Protein 7VW6 (pdb70)

Radius of gyration: 37.48 Å; Cα contacts (8 Å, |Δi|>4): 3258; chains: 2; bounding box: 114×68×92 Å

InterPro domains:
  IPR001041 2Fe-2S ferredoxin-type iron-sulfur binding domain [PS51085] (68-148)
  IPR001041 2Fe-2S ferredoxin-type iron-sulfur binding domain [cd00207] (69-127)
  IPR006478 Formate dehydrogenase, alpha subunit [TIGR01591] (294-978)
  IPR006655 Molybdopterin oxidoreductase, prokaryotic, conserved site [PS00490] (729-746)
  IPR006656 Molybdopterin oxidoreductase [PF00384] (344-783)
  IPR006657 Molybdopterin dinucleotide-binding domain [PF01568] (869-975)
  IPR006963 Molybdopterin oxidoreductase, 4Fe-4S domain [PF04879] (289-341)
  IPR006963 Molybdopterin oxidoreductase, 4Fe-4S domain [PS51669] (288-343)
  IPR006963 Molybdopterin oxidoreductase, 4Fe-4S domain [SM00926] (288-341)
  IPR009010 Aspartate decarboxylase-like domain superfamily [SSF50692] (835-980)
  IPR017896 4Fe-4S ferredoxin-type, iron-sulphur binding domain [PF12838] (213-270)
  IPR017896 4Fe-4S ferredoxin-type, iron-sulphur binding domain [PS51379] (204-234)
  IPR017896 4Fe-4S ferredoxin-type, iron-sulphur binding domain [PS51379] (243-276)
  IPR017900 4Fe-4S ferredoxin, iron-sulphur binding, conserved site [PS00198] (256-267)
  IPR036010 2Fe-2S ferredoxin-like superfamily [SSF54292] (70-192)
  IPR041924 Formate dehydrogenase H, N-terminal [cd02753] (292-858)
  IPR041925 Formate dehydrogenase H, molybdopterin-binding domain [cd02790] (865-979)

CATH classification: 1.10.10.1590 (+1 more: 3.40.30.10)

Secondary structure (DSSP, 8-state):
-EEEEESSSEEEE-TT--HHHHHHHTT-----SS---STT------S--SEEEETT-SS-EETTTPPP-TT-EEESSSHHHHHHHHHHHHHHHHHSPPGGGSS-TT-HHHHHHHHTT----SSPP---PPPB--SSSEEE-GGG-----HHHHIIIIIS----EEE-S-GGG--EEETTT--GGGSS-----HHHHH-SSSSEEEGGG--TTS------SEEEEEE-SSBTT--EEEEEESSSSEEEEEE---TTTTT---HHHHH-GGGGG-TT---S-EEE-TT----TT---BTTBGGGTEEE--HHHHHHHHHHHHHHHHHHH-GGGEEEE--SSS-HHHHHHHHHHIIIII-S--EE-THHHHSHHHHHHHHHHHS--S-SS-GGGGGG-SEEEEES--HHHHSHHHHHHHHHHHHHH-PEEEEE-SS--GGGGG-SEEE-PPTT-HHHHHHHHHHHHHHTT-S-HHHHHHHEE-HHHHHHHGGG--HHHHHHHHSS-HHHHHHHHHHHHHSS-EEEEE-HHHHSSTTHHHHHHHHHHHHHHHT-SSSTT-EEEEPP-BTTHHHHHHTT-STTEETTTEETTSHHHHHHHHHHHTS----S----HHHHHHHHHHTS--EEEEES--HHHHSSSHHHHHHHHHT-SEEEEEESS--TGGGG-SEEEE---GGG--EEEE-TTSEEEEE---SPPSTT---HHHHHHHHHHHTT------SHHHHHHHHHTT-GGGTT--HHHHHHHSEEESS-SSSSS---SS--SS--SSSSSSEEP--------SS---SSS-EEEEEE--TT--TTSTTGGGSHHHHHHS-S-EEEE-HHHHHHHT--TT-EEEEE-SS-EEEEEEEE-TTSPTTEEEEES--STT-GGGS-EEEE-TTT--EETT-EEEEEEE-/-------SGGGGGTT--SS-SS----HHHHHHHHHHHTT----GGGHHHHHHHHHHHHSSEEHHHHHHHHHHHT--HHHHHHHHTTSTT--EE-TTPPPPPSEEEEEE-SHHHHHTTHHHHHHHHHHHT-SSSEEEEEE---S-GGG-S-EEETTEEETT--HHHHHHHHHTT--S--------HHHHHHTTTTHHHHHHHHTSS-HHHHHHHHHHHT-B-TTTT--BHHHHHHHHHHS-S-EEEEEEE---STT--HHHHHHTT-HHHHHHHHHHHHHHTTEEEEEEEE-TT-HHHHHHHHHHHTTS---SSEEEEEE--S-GGGGSHHHHHHHHTTS--PPPPSSSPTTTS-GGGS-EEEEEHHHHHTHHHHHHH-HHHHHT--STT--SEEEEEEEESBSS-EEEEEETT--HHHHHHHHS-SBPTT--EEEEETTGGGS--EETT------STTTSGGGT---TTTEEEEEETTS-HHHHHHHHHHHHHHH--S-SHHHHTHHHHHHHHHTTSS--HHHHHHHHHHHHHH-SSHHHHHTTHHHHHHHHH-GGG---

Sequence (1473 aa):
TIAFEFDGQQVEAQPGETIWAVAKRLGTHIPHLCHKPDPGYRPDGNCRACMVEIEGERVLAASCKRTPAIGMKVKSATERATKARAMVLELLVADQPERATSHDPSSHFWVQADVLDVTESRFPAAERWTSDVSHPAMSVNLDACIQCNLCVRACREVQVNDVIGMAYRAAGSKVVFDFDDPMGGSTCVACGECVQACPTGALMPAAYLDANQTRTVYPDREVKSLCPYCGVGCQVSYKVKDERIVYAEGVNGPANQNRLCVKGRFGFDYVHHPHRLTVPLIRLENVPKDANDQVDPANPWTHFREATWEEALDRAAGGLKAIRDTNGRKALAGFGSAKGSNEEAYLFQKLVRLGFGTNNVDHCTRLCHASSVAALMEGLNSGAVTAPFSAALDAEVIVVIGANPTVNHPVAATFLKNAVKQRGAKLIIMDPRRQTLSRHAYRHLAFRPGSDVAMLNAMLNVIVTEGLYDEQYIAGYTENFEALREKIVDFTPEKMASVCGIDAETLREVARLYARAKSSLIFWGMGVSQHVHGTDNSRCLIALALITGQIGRPGTGLHPLRGQNNVQGASDAGLIPMVYPDYQSVEKDAVRELFEEFWGQSLDPQKGLTVVEIMRAIHAGEIRGMFVEGENPAMSDPDLNHARHALAMLDHLVVQDLFLTETAFHADVVLPASAFAEKAGTFTNTDRRVQIAQPVVAPPGDARQDWWIIQELARRLDLDWNYGGPADIFAEMAQVMPSLNNITWERLEREGAVTYPVDAPDQPGNEIIFYAGFPTESGRAKIVPAAIVPPDEVPDDEFPMVLSTGRVLEHWHTGSMTRRAGVLDALEPEAVAFMAPKELYRLGLRPGGSMRLETRRGAVVLKVRSDRDVPIGMIFMPFCYAEAAANLLTNPALDPLGKIPEFKFCAARVVPAGTVRSFAHPGRGRNVARAVPKGRQVDPHAKVEIEELLGTRPRQRDLLIEHLHLIQDTYGQISADHLAALADEMSLAFAEVFETATFYAHFDVVKEGEADIPRLTIRVCDSITCAMFGADELLETLQRELASDAVRVVRAPCVGLCDHAPAVEVGHNFLHRADLASVRAAVEAEDTHAHIPTYVDYDAYRAGGGYATLERLRSGELPVDDVLKVLDDGGLRGLGGAGFPTGRKWRSVRGEPGPRLMAVNGDEGEPGTFKDQLYLNTDPHRFLEGMLIGAHVVEAADVYIYLRDEYPISREILAREIAKLPEGGTRIHLRRGAGAYICGEESSLIESLEGKRGLPRHKPPFPFQVGLFNRPTLINNIETLFWVRDLIERGAEWWKSHGRNGRVGLRSYSVSGRVKEPGVKLAPAGLTIQELIDEYCGGISDGHSFAAYLPGGASGGILPASMNDIPLDFGTLEKYGCFIGSAAVVILSDQDDVRGAALNLMKFFEDESCGQCTPCRSGTQKARMLMENGVWDTDLLGELAQCMRDASICGLGQAASNPVSTVIKYFPDLFPE

Structure (mmCIF, N/CA/C/O backbone):
data_7VW6
#
_entry.id   7VW6
#
_cell.length_a   1.00
_cell.length_b   1.00
_cell.length_c   1.00
_cell.angle_alpha   90.00
_cell.angle_beta   90.00
_cell.angle_gamma   90.00
#
_symmetry.space_group_name_H-M   'P 1'
#
loop_
_entity.id
_entity.type
_entity.pdbx_description
1 polymer 'Formate dehydrogenase'
2 polymer 'Tungsten-containing formate dehydrogenase beta subunit'
3 non-polymer 'IRON/SULFUR CLUSTER'
4 non-polymer 'FE2/S2 (INORGANIC) CLUSTER'
5 non-polymer '2-AMINO-5,6-DIMERCAPTO-7-METHYL-3,7,8A,9-TETRAHYDRO-8-OXA-1,3,9,10-TETRAAZA-ANTHRACEN-4-ONE GUANOSINE DINUCLEOTIDE'
6 non-polymer 'TUNGSTEN ION'
7 non-polymer 'UNKNOWN ATOM OR ION'
8 non-polymer 'FLAVIN MONONUCLEOTIDE'
#
loop_
_atom_site.group_PDB
_atom_site.id
_atom_site.type_symbol
_atom_site.label_atom_id
_atom_site.label_alt_id
_atom_site.label_comp_id
_atom_site.label_asym_id
_atom_site.label_entity_id
_atom_site.label_seq_id
_atom_site.pdbx_PDB_ins_code
_atom_site.Cartn_x
_atom_site.Cartn_y
_atom_site.Cartn_z
_atom_site.occupancy
_atom_site.B_iso_or_equiv
_atom_site.auth_seq_id
_atom_site.auth_comp_id
_atom_site.auth_asym_id
_atom_site.auth_atom_id
_atom_site.pdbx_PDB_model_num
ATOM 1 N N . THR A 1 69 ? 107.354 78.664 102.298 1.00 41.74 69 THR A N 1
ATOM 2 C CA . THR A 1 69 ? 107.313 79.357 101.014 1.00 41.74 69 THR A CA 1
ATOM 3 C C . THR A 1 69 ? 105.942 79.212 100.353 1.00 41.74 69 THR A C 1
ATOM 4 O O . THR A 1 69 ? 105.270 78.196 100.514 1.00 41.74 69 THR A O 1
ATOM 8 N N . ILE A 1 70 ? 105.536 80.231 99.600 1.00 41.01 70 ILE A N 1
ATOM 9 C CA . ILE A 1 70 ? 104.223 80.273 98.967 1.00 41.01 70 ILE A CA 1
ATOM 10 C C . ILE A 1 70 ? 104.435 80.045 97.475 1.00 41.01 70 ILE A C 1
ATOM 11 O O . ILE A 1 70 ? 104.759 80.975 96.733 1.00 41.01 70 ILE A O 1
ATOM 16 N N . ALA A 1 71 ? 104.244 78.807 97.027 1.00 40.13 71 ALA A N 1
ATOM 17 C CA . ALA A 1 71 ? 104.457 78.463 95.628 1.00 40.13 71 ALA A CA 1
ATOM 18 C C . ALA A 1 71 ? 103.235 78.809 94.785 1.00 40.13 71 ALA A C 1
ATOM 19 O O . ALA A 1 71 ? 102.097 78.537 95.175 1.00 40.13 71 ALA A O 1
ATOM 21 N N . PHE A 1 72 ? 103.480 79.411 93.624 1.00 37.75 72 PHE A N 1
ATOM 22 C CA . PHE A 1 72 ? 102.417 79.825 92.713 1.00 37.75 72 PHE A CA 1
ATOM 23 C C . PHE A 1 72 ? 102.983 79.851 91.296 1.00 37.75 72 PHE A C 1
ATOM 24 O O . PHE A 1 72 ? 104.101 79.395 91.048 1.00 37.75 72 PHE A O 1
ATOM 32 N N . GLU A 1 73 ? 102.205 80.386 90.359 1.00 37.99 73 GLU A N 1
ATOM 33 C CA . GLU A 1 73 ? 102.578 80.421 88.951 1.00 37.99 73 GLU A CA 1
ATOM 34 C C . GLU A 1 73 ? 102.685 81.864 88.479 1.00 37.99 73 GLU A C 1
ATOM 35 O O . GLU A 1 73 ? 101.790 82.673 88.740 1.00 37.99 73 GLU A O 1
ATOM 41 N N . PHE A 1 74 ? 103.773 82.181 87.777 1.00 35.96 74 PHE A N 1
ATOM 42 C CA . PHE A 1 74 ? 104.030 83.534 87.289 1.00 35.96 74 PHE A CA 1
ATOM 43 C C . PHE A 1 74 ? 104.353 83.479 85.802 1.00 35.96 74 PHE A C 1
ATOM 44 O O . PHE A 1 74 ? 105.373 82.908 85.406 1.00 35.96 74 PHE A O 1
ATOM 52 N N . ASP A 1 75 ? 103.484 84.080 84.986 1.00 36.82 75 ASP A N 1
ATOM 53 C CA . ASP A 1 75 ? 103.683 84.190 83.539 1.00 36.82 75 ASP A CA 1
ATOM 54 C C . ASP A 1 75 ? 103.831 82.818 82.884 1.00 36.82 75 ASP A C 1
ATOM 55 O O . ASP A 1 75 ? 104.580 82.647 81.921 1.00 36.82 75 ASP A O 1
ATOM 60 N N . GLY A 1 76 ? 103.097 81.835 83.400 1.00 39.53 76 GLY A N 1
ATOM 61 C CA . GLY A 1 76 ? 103.150 80.494 82.854 1.00 39.53 76 GLY A CA 1
ATOM 62 C C . GLY A 1 76 ? 104.340 79.673 83.288 1.00 39.53 76 GLY A C 1
ATOM 63 O O . GLY A 1 76 ? 104.783 78.795 82.540 1.00 39.53 76 GLY A O 1
ATOM 64 N N . GLN A 1 77 ? 104.881 79.936 84.475 1.00 40.47 77 GLN A N 1
ATOM 65 C CA . GLN A 1 77 ? 105.996 79.170 85.010 1.00 40.47 77 GLN A CA 1
ATOM 66 C C . GLN A 1 77 ? 105.741 78.873 86.479 1.00 40.47 77 GLN A C 1
ATOM 67 O O . GLN A 1 77 ? 105.060 79.628 87.175 1.00 40.47 77 GLN A O 1
ATOM 73 N N . GLN A 1 78 ? 106.313 77.770 86.948 1.00 41.59 78 GLN A N 1
ATOM 74 C CA . GLN A 1 78 ? 106.153 77.340 88.330 1.00 41.59 78 GLN A CA 1
ATOM 75 C C . GLN A 1 78 ? 107.270 77.940 89.176 1.00 41.59 78 GLN A C 1
ATOM 76 O O . GLN A 1 78 ? 108.451 77.668 88.938 1.00 41.59 78 GLN A O 1
ATOM 82 N N . VAL A 1 79 ? 106.896 78.760 90.161 1.00 40.05 79 VAL A N 1
ATOM 83 C CA . VAL A 1 79 ? 107.854 79.475 90.994 1.00 40.05 79 VAL A CA 1
ATOM 84 C C . VAL A 1 79 ? 107.444 79.346 92.455 1.00 40.05 79 VAL A C 1
ATOM 85 O O . VAL A 1 79 ? 106.311 78.988 92.780 1.00 40.05 79 VAL A O 1
ATOM 89 N N . GLU A 1 80 ? 108.391 79.648 93.340 1.00 41.29 80 GLU A N 1
ATOM 90 C CA . GLU A 1 80 ? 108.174 79.612 94.779 1.00 41.29 80 GLU A CA 1
ATOM 91 C C . GLU A 1 80 ? 108.578 80.949 95.383 1.00 41.29 80 GLU A C 1
ATOM 92 O O . GLU A 1 80 ? 109.612 81.515 95.019 1.00 41.29 80 GLU A O 1
ATOM 98 N N . ALA A 1 81 ? 107.763 81.447 96.311 1.00 39.93 81 ALA A N 1
ATOM 99 C CA . ALA A 1 81 ? 107.951 82.764 96.903 1.00 39.93 81 ALA A CA 1
ATOM 100 C C . ALA A 1 81 ? 108.208 82.649 98.398 1.00 39.93 81 ALA A C 1
ATOM 101 O O . ALA A 1 81 ? 107.509 81.914 99.101 1.00 39.93 81 ALA A O 1
ATOM 103 N N . GLN A 1 82 ? 109.206 83.386 98.880 1.00 39.16 82 GLN A N 1
ATOM 104 C CA . GLN A 1 82 ? 109.458 83.453 100.309 1.00 39.16 82 GLN A CA 1
ATOM 105 C C . GLN A 1 82 ? 108.306 84.173 101.009 1.00 39.16 82 GLN A C 1
ATOM 106 O O . GLN A 1 82 ? 107.596 84.969 100.390 1.00 39.16 82 GLN A O 1
ATOM 112 N N . PRO A 1 83 ? 108.081 83.890 102.291 1.00 39.10 83 PRO A N 1
ATOM 113 C CA . PRO A 1 83 ? 107.020 84.596 103.018 1.00 39.10 83 PRO A CA 1
ATOM 114 C C . PRO A 1 83 ? 107.329 86.080 103.136 1.00 39.10 83 PRO A C 1
ATOM 115 O O . PRO A 1 83 ? 108.489 86.494 103.198 1.00 39.10 83 PRO A O 1
ATOM 119 N N . GLY A 1 84 ? 106.271 86.884 103.167 1.00 36.19 84 GLY A N 1
ATOM 120 C CA . GLY A 1 84 ? 106.437 88.329 103.218 1.00 36.19 84 GLY A CA 1
ATOM 121 C C . GLY A 1 84 ? 107.122 88.906 101.998 1.00 36.19 84 GLY A C 1
ATOM 122 O O . GLY A 1 84 ? 107.960 89.806 102.124 1.00 36.19 84 GLY A O 1
ATOM 123 N N . GLU A 1 85 ? 106.781 88.407 100.814 1.00 31.49 85 GLU A N 1
ATOM 124 C CA . GLU A 1 85 ? 107.394 88.837 99.566 1.00 31.49 85 GLU A CA 1
ATOM 125 C C . GLU A 1 85 ? 106.291 89.153 98.571 1.00 31.49 85 GLU A C 1
ATOM 126 O O . GLU A 1 85 ? 105.365 88.357 98.401 1.00 31.49 85 GLU A O 1
ATOM 132 N N . THR A 1 86 ? 106.385 90.310 97.925 1.00 24.14 86 THR A N 1
ATOM 133 C CA . THR A 1 86 ? 105.362 90.739 96.986 1.00 24.14 86 THR A CA 1
ATOM 134 C C . THR A 1 86 ? 105.623 90.151 95.601 1.00 24.14 86 THR A C 1
ATOM 135 O O . THR A 1 86 ? 106.692 89.610 95.317 1.00 24.14 86 THR A O 1
ATOM 139 N N . ILE A 1 87 ? 104.618 90.262 94.732 1.00 22.78 87 ILE A N 1
ATOM 140 C CA . ILE A 1 87 ? 104.750 89.761 93.366 1.00 22.78 87 ILE A CA 1
ATOM 141 C C . ILE A 1 87 ? 105.856 90.509 92.629 1.00 22.78 87 ILE A C 1
ATOM 142 O O . ILE A 1 87 ? 106.632 89.913 91.869 1.00 22.78 87 ILE A O 1
ATOM 147 N N . TRP A 1 88 ? 105.950 91.824 92.849 1.00 19.19 88 TRP A N 1
ATOM 148 C CA . TRP A 1 88 ? 107.003 92.618 92.221 1.00 19.19 88 TRP A CA 1
ATOM 149 C C . TRP A 1 88 ? 108.385 92.142 92.653 1.00 19.19 88 TRP A C 1
ATOM 150 O O . TRP A 1 88 ? 109.299 92.038 91.828 1.00 19.19 88 TRP A O 1
ATOM 161 N N . ALA A 1 89 ? 108.554 91.848 93.944 1.00 23.43 89 ALA A N 1
ATOM 162 C CA . ALA A 1 89 ? 109.838 91.360 94.440 1.00 23.43 89 ALA A CA 1
ATOM 163 C C . ALA A 1 89 ? 110.188 89.999 93.846 1.00 23.43 89 ALA A C 1
ATOM 164 O O . ALA A 1 89 ? 111.344 89.752 93.484 1.00 23.43 89 ALA A O 1
ATOM 166 N N . VAL A 1 90 ? 109.201 89.106 93.735 1.00 26.10 90 VAL A N 1
ATOM 167 C CA . VAL A 1 90 ? 109.440 87.796 93.129 1.00 26.10 90 VAL A CA 1
ATOM 168 C C . VAL A 1 90 ? 109.890 87.956 91.682 1.00 26.10 90 VAL A C 1
ATOM 169 O O . VAL A 1 90 ? 110.887 87.362 91.250 1.00 26.10 90 VAL A O 1
ATOM 173 N N . ALA A 1 91 ? 109.169 88.780 90.916 1.00 26.20 91 ALA A N 1
ATOM 174 C CA . ALA A 1 91 ? 109.510 88.970 89.511 1.00 26.20 91 ALA A CA 1
ATOM 175 C C . ALA A 1 91 ? 110.892 89.589 89.354 1.00 26.20 91 ALA A C 1
ATOM 176 O O . ALA A 1 91 ? 111.660 89.189 88.472 1.00 26.20 91 ALA A O 1
ATOM 178 N N . LYS A 1 92 ? 111.229 90.566 90.200 1.00 26.36 92 LYS A N 1
ATOM 179 C CA . LYS A 1 92 ? 112.555 91.171 90.137 1.00 26.36 92 LYS A CA 1
ATOM 180 C C . LYS A 1 92 ? 113.643 90.156 90.465 1.00 26.36 92 LYS A C 1
ATOM 181 O O . LYS A 1 92 ? 114.688 90.119 89.803 1.00 26.36 92 LYS A O 1
ATOM 187 N N . ARG A 1 93 ? 113.422 89.327 91.489 1.00 28.78 93 ARG A N 1
ATOM 188 C CA . ARG A 1 93 ? 114.403 88.305 91.838 1.00 28.78 93 ARG A CA 1
ATOM 189 C C . ARG A 1 93 ? 114.579 87.294 90.713 1.00 28.78 93 ARG A C 1
ATOM 190 O O . ARG A 1 93 ? 115.687 86.790 90.498 1.00 28.78 93 ARG A O 1
ATOM 198 N N . LEU A 1 94 ? 113.511 87.001 89.977 1.00 28.86 94 LEU A N 1
ATOM 199 C CA . LEU A 1 94 ? 113.569 86.067 88.861 1.00 28.86 94 LEU A CA 1
ATOM 200 C C . LEU A 1 94 ? 113.934 86.729 87.537 1.00 28.86 94 LEU A C 1
ATOM 201 O O . LEU A 1 94 ? 113.970 86.044 86.511 1.00 28.86 94 LEU A O 1
ATOM 206 N N . GLY A 1 95 ? 114.198 88.035 87.528 1.00 28.68 95 GLY A N 1
ATOM 207 C CA . GLY A 1 95 ? 114.688 88.725 86.356 1.00 28.68 95 GLY A CA 1
ATOM 208 C C . GLY A 1 95 ? 113.659 89.548 85.605 1.00 28.68 95 GLY A C 1
ATOM 209 O O . GLY A 1 95 ? 114.047 90.400 84.797 1.00 28.68 95 GLY A O 1
ATOM 210 N N . THR A 1 96 ? 112.366 89.331 85.847 1.00 27.43 96 THR A N 1
ATOM 211 C CA . THR A 1 96 ? 111.322 90.056 85.127 1.00 27.43 96 THR A CA 1
ATOM 212 C C . THR A 1 96 ? 111.073 91.393 85.817 1.00 27.43 96 THR A C 1
ATOM 213 O O . THR A 1 96 ? 110.490 91.438 86.904 1.00 27.43 96 THR A O 1
ATOM 217 N N . HIS A 1 97 ? 111.510 92.483 85.191 1.00 23.91 97 HIS A N 1
ATOM 218 C CA . HIS A 1 97 ? 111.343 93.815 85.759 1.00 23.91 97 HIS A CA 1
ATOM 219 C C . HIS A 1 97 ? 109.985 94.387 85.373 1.00 23.91 97 HIS A C 1
ATOM 220 O O . HIS A 1 97 ? 109.620 94.402 84.195 1.00 23.91 97 HIS A O 1
ATOM 227 N N . ILE A 1 98 ? 109.247 94.856 86.372 1.00 20.07 98 ILE A N 1
ATOM 228 C CA . ILE A 1 98 ? 107.959 95.510 86.163 1.00 20.07 98 ILE A CA 1
ATOM 229 C C . ILE A 1 98 ? 108.124 96.985 86.509 1.00 20.07 98 ILE A C 1
ATOM 230 O O . ILE A 1 98 ? 108.757 97.312 87.523 1.00 20.07 98 ILE A O 1
ATOM 235 N N . PRO A 1 99 ? 107.600 97.903 85.697 1.00 17.42 99 PRO A N 1
ATOM 236 C CA . PRO A 1 99 ? 107.764 99.331 85.992 1.00 17.42 99 PRO A CA 1
ATOM 237 C C . PRO A 1 99 ? 107.174 99.704 87.342 1.00 17.42 99 PRO A C 1
ATOM 238 O O . PRO A 1 99 ? 106.210 99.102 87.814 1.00 17.42 99 PRO A O 1
ATOM 242 N N . HIS A 1 100 ? 107.786 100.699 87.976 1.00 15.02 100 HIS A N 1
ATOM 243 C CA . HIS A 1 100 ? 107.344 101.151 89.286 1.00 15.02 100 HIS A CA 1
ATOM 244 C C . HIS A 1 100 ? 107.758 102.602 89.473 1.00 15.02 100 HIS A C 1
ATOM 245 O O . HIS A 1 100 ? 108.840 103.003 89.041 1.00 15.02 100 HIS A O 1
ATOM 252 N N . LEU A 1 101 ? 106.873 103.390 90.077 1.00 12.85 101 LEU A N 1
ATOM 253 C CA . LEU A 1 101 ? 107.170 104.771 90.432 1.00 12.85 101 LEU A CA 1
ATOM 254 C C . LEU A 1 101 ? 107.049 105.032 91.923 1.00 12.85 101 LEU A C 1
ATOM 255 O O . LEU A 1 101 ? 107.989 105.549 92.534 1.00 12.85 101 LEU A O 1
ATOM 260 N N . CYS A 1 102 ? 105.920 104.679 92.533 1.00 11.69 102 CYS A N 1
ATOM 261 C CA . CYS A 1 102 ? 105.701 104.991 93.937 1.00 11.69 102 CYS A CA 1
ATOM 262 C C . CYS A 1 102 ? 106.341 103.981 94.881 1.00 11.69 102 CYS A C 1
ATOM 263 O O . CYS A 1 102 ? 106.392 104.237 96.086 1.00 11.69 102 CYS A O 1
ATOM 266 N N . HIS A 1 103 ? 106.840 102.860 94.368 1.00 13.76 103 HIS A N 1
ATOM 267 C CA . HIS A 1 103 ? 107.497 101.843 95.177 1.00 13.76 103 HIS A CA 1
ATOM 268 C C . HIS A 1 103 ? 109.005 102.056 95.146 1.00 13.76 103 HIS A C 1
ATOM 269 O O . HIS A 1 103 ? 109.598 102.192 94.072 1.00 13.76 103 HIS A O 1
ATOM 276 N N . LYS A 1 104 ? 109.615 102.092 96.322 1.00 14.26 104 LYS A N 1
ATOM 277 C CA . LYS A 1 104 ? 111.061 102.250 96.459 1.00 14.26 104 LYS A CA 1
ATOM 278 C C . LYS A 1 104 ? 111.620 101.048 97.204 1.00 14.26 104 LYS A C 1
ATOM 279 O O . LYS A 1 104 ? 111.382 100.913 98.419 1.00 14.26 104 LYS A O 1
ATOM 285 N N . PRO A 1 105 ? 112.349 100.146 96.540 1.00 15.83 105 PRO A N 1
ATOM 286 C CA . PRO A 1 105 ? 112.838 98.923 97.211 1.00 15.83 105 PRO A CA 1
ATOM 287 C C . PRO A 1 105 ? 114.086 99.180 98.048 1.00 15.83 105 PRO A C 1
ATOM 288 O O . PRO A 1 105 ? 115.209 98.803 97.709 1.00 15.83 105 PRO A O 1
ATOM 292 N N . ASP A 1 106 ? 113.895 99.855 99.171 1.00 16.08 106 ASP A N 1
ATOM 293 C CA . ASP A 1 106 ? 114.960 100.182 100.103 1.00 16.08 106 ASP A CA 1
ATOM 294 C C . ASP A 1 106 ? 114.404 100.072 101.514 1.00 16.08 106 ASP A C 1
ATOM 295 O O . ASP A 1 106 ? 113.191 100.187 101.716 1.00 16.08 106 ASP A O 1
ATOM 300 N N . PRO A 1 107 ? 115.262 99.830 102.509 1.00 14.98 107 PRO A N 1
ATOM 301 C CA . PRO A 1 107 ? 114.758 99.612 103.872 1.00 14.98 107 PRO A CA 1
ATOM 302 C C . PRO A 1 107 ? 114.010 100.827 104.400 1.00 14.98 107 PRO A C 1
ATOM 303 O O . PRO A 1 107 ? 114.420 101.970 104.196 1.00 14.98 107 PRO A O 1
ATOM 307 N N . GLY A 1 108 ? 112.902 100.566 105.091 1.00 13.11 108 GLY A N 1
ATOM 308 C CA . GLY A 1 108 ? 112.120 101.609 105.714 1.00 13.11 108 GLY A CA 1
ATOM 309 C C . GLY A 1 108 ? 110.957 102.135 104.899 1.00 13.11 108 GLY A C 1
ATOM 310 O O . GLY A 1 108 ? 110.065 102.772 105.471 1.00 13.11 108 GLY A O 1
ATOM 311 N N . TYR A 1 109 ? 110.920 101.885 103.594 1.00 12.13 109 TYR A N 1
ATOM 312 C CA . TYR A 1 109 ? 109.886 102.444 102.722 1.00 12.13 109 TYR A CA 1
ATOM 313 C C . TYR A 1 109 ? 108.806 101.390 102.500 1.00 12.13 109 TYR A C 1
ATOM 314 O O . TYR A 1 109 ? 108.988 100.453 101.722 1.00 12.13 109 TYR A O 1
ATOM 323 N N . ARG A 1 110 ? 107.683 101.545 103.185 1.00 12.23 110 ARG A N 1
ATOM 324 C CA . ARG A 1 110 ? 106.574 100.622 102.996 1.00 12.23 110 ARG A CA 1
ATOM 325 C C . ARG A 1 110 ? 105.891 100.906 101.663 1.00 12.23 110 ARG A C 1
ATOM 326 O O . ARG A 1 110 ? 105.653 102.071 101.331 1.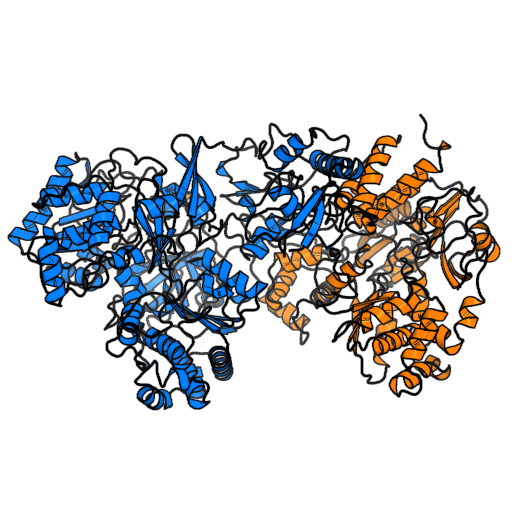00 12.23 110 ARG A O 1
ATOM 334 N N . PRO A 1 111 ? 105.598 99.885 100.861 1.00 12.47 111 PRO A N 1
ATOM 335 C CA . PRO A 1 111 ? 104.857 100.121 99.617 1.00 12.47 111 PRO A CA 1
ATOM 336 C C . PRO A 1 111 ? 103.478 100.703 99.891 1.00 12.47 111 PRO A C 1
ATOM 337 O O . PRO A 1 111 ? 102.767 100.267 100.798 1.00 12.47 111 PRO A O 1
ATOM 341 N N . ASP A 1 112 ? 103.101 101.690 99.083 1.00 12.27 112 ASP A N 1
ATOM 342 C CA . ASP A 1 112 ? 101.794 102.326 99.174 1.00 12.27 112 ASP A CA 1
ATOM 343 C C . ASP A 1 112 ? 100.838 101.912 98.066 1.00 12.27 112 ASP A C 1
ATOM 344 O O . ASP A 1 112 ? 99.635 101.823 98.310 1.00 12.27 112 ASP A O 1
ATOM 349 N N . GLY A 1 113 ? 101.342 101.650 96.865 1.00 11.55 113 GLY A N 1
ATOM 350 C CA . GLY A 1 113 ? 100.514 101.193 95.762 1.00 11.55 113 GLY A CA 1
ATOM 351 C C . GLY A 1 113 ? 99.538 102.208 95.208 1.00 11.55 113 GLY A C 1
ATOM 352 O O . GLY A 1 113 ? 98.401 101.850 94.883 1.00 11.55 113 GLY A O 1
ATOM 353 N N . ASN A 1 114 ? 99.959 103.465 95.065 1.00 10.44 114 ASN A N 1
ATOM 354 C CA . ASN A 1 114 ? 99.056 104.513 94.608 1.00 10.44 114 ASN A CA 1
ATOM 355 C C . ASN A 1 114 ? 99.270 104.933 93.159 1.00 10.44 114 ASN A C 1
ATOM 356 O O . ASN A 1 114 ? 98.310 105.355 92.509 1.00 10.44 114 ASN A O 1
ATOM 361 N N . CYS A 1 115 ? 100.487 104.821 92.620 1.00 10.90 115 CYS A N 1
ATOM 362 C CA . CYS A 1 115 ? 100.727 105.348 91.278 1.00 10.90 115 CYS A CA 1
ATOM 363 C C . CYS A 1 115 ? 100.122 104.459 90.193 1.00 10.90 115 CYS A C 1
ATOM 364 O O . CYS A 1 115 ? 99.813 104.952 89.105 1.00 10.90 115 CYS A O 1
ATOM 367 N N . ARG A 1 116 ? 99.958 103.163 90.467 1.00 12.06 116 ARG A N 1
ATOM 368 C CA . ARG A 1 116 ? 99.311 102.190 89.583 1.00 12.06 116 ARG A CA 1
ATOM 369 C C . ARG A 1 116 ? 100.129 101.870 88.335 1.00 12.06 116 ARG A C 1
ATOM 370 O O . ARG A 1 116 ? 99.564 101.477 87.312 1.00 12.06 116 ARG A O 1
ATOM 378 N N . ALA A 1 117 ? 101.451 102.021 88.384 1.00 14.02 117 ALA A N 1
ATOM 379 C CA . ALA A 1 117 ? 102.298 101.746 87.230 1.00 14.02 117 ALA A CA 1
ATOM 380 C C . ALA A 1 117 ? 102.785 100.305 87.161 1.00 14.02 117 ALA A C 1
ATOM 381 O O . ALA A 1 117 ? 103.388 99.925 86.154 1.00 14.02 117 ALA A O 1
ATOM 383 N N . CYS A 1 118 ? 102.545 99.500 88.193 1.00 14.80 118 CYS A N 1
ATOM 384 C CA . CYS A 1 118 ? 103.069 98.143 88.287 1.00 14.80 118 CYS A CA 1
ATOM 385 C C . CYS A 1 118 ? 101.979 97.087 88.116 1.00 14.80 118 CYS A C 1
ATOM 386 O O . CYS A 1 118 ? 102.109 95.973 88.624 1.00 14.80 118 CYS A O 1
ATOM 389 N N . MET A 1 119 ? 100.907 97.418 87.402 1.00 16.45 119 MET A N 1
ATOM 390 C CA . MET A 1 119 ? 99.729 96.560 87.384 1.00 16.45 119 MET A CA 1
ATOM 391 C C . MET A 1 119 ? 100.006 95.222 86.705 1.00 16.45 119 MET A C 1
ATOM 392 O O . MET A 1 119 ? 100.707 95.151 85.692 1.00 16.45 119 MET A O 1
ATOM 397 N N . VAL A 1 120 ? 99.445 94.156 87.279 1.00 20.83 120 VAL A N 1
ATOM 398 C CA . VAL A 1 120 ? 99.495 92.814 86.718 1.00 20.83 120 VAL A CA 1
ATOM 399 C C . VAL A 1 120 ? 98.092 92.227 86.760 1.00 20.83 120 VAL A C 1
ATOM 400 O O . VAL A 1 120 ? 97.203 92.725 87.452 1.00 20.83 120 VAL A O 1
ATOM 404 N N . GLU A 1 121 ? 97.907 91.147 86.012 1.00 27.06 121 GLU A N 1
ATOM 405 C CA . GLU A 1 121 ? 96.629 90.457 85.918 1.00 27.06 121 GLU A CA 1
ATOM 406 C C . GLU A 1 121 ? 96.671 89.186 86.754 1.00 27.06 121 GLU A C 1
ATOM 407 O O . GLU A 1 121 ? 97.582 88.368 86.600 1.00 27.06 121 GLU A O 1
ATOM 413 N N . ILE A 1 122 ? 95.687 89.026 87.634 1.00 30.22 122 ILE A N 1
ATOM 414 C CA . ILE A 1 122 ? 95.545 87.839 88.470 1.00 30.22 122 ILE A CA 1
ATOM 415 C C . ILE A 1 122 ? 94.307 87.082 88.011 1.00 30.22 122 ILE A C 1
ATOM 416 O O . ILE A 1 122 ? 93.233 87.675 87.854 1.00 30.22 122 ILE A O 1
ATOM 421 N N . GLU A 1 123 ? 94.455 85.777 87.796 1.00 33.94 123 GLU A N 1
ATOM 422 C CA . GLU A 1 123 ? 93.370 84.977 87.244 1.00 33.94 123 GLU A CA 1
ATOM 423 C C . GLU A 1 123 ? 92.228 84.845 88.245 1.00 33.94 123 GLU A C 1
ATOM 424 O O . GLU A 1 123 ? 92.439 84.465 89.401 1.00 33.94 123 GLU A O 1
ATOM 430 N N . GLY A 1 124 ? 91.015 85.145 87.794 1.00 32.96 124 GLY A N 1
ATOM 431 C CA . GLY A 1 124 ? 89.850 85.065 88.651 1.00 32.96 124 GLY A CA 1
ATOM 432 C C . GLY A 1 124 ? 89.504 86.334 89.391 1.00 32.96 124 GLY A C 1
ATOM 433 O O . GLY A 1 124 ? 88.742 86.278 90.361 1.00 32.96 124 GLY A O 1
ATOM 434 N N . GLU A 1 125 ? 90.040 87.476 88.974 1.00 30.21 125 GLU A N 1
ATOM 435 C CA . GLU A 1 125 ? 89.736 88.757 89.590 1.00 30.21 125 GLU A CA 1
ATOM 436 C C . GLU A 1 125 ? 89.229 89.723 88.530 1.00 30.21 125 GLU A C 1
ATOM 437 O O . GLU A 1 125 ? 89.635 89.662 87.366 1.00 30.21 125 GLU A O 1
ATOM 443 N N . ARG A 1 126 ? 88.329 90.612 88.946 1.00 25.93 126 ARG A N 1
ATOM 444 C CA . ARG A 1 126 ? 87.675 91.507 87.997 1.00 25.93 126 ARG A CA 1
ATOM 445 C C . ARG A 1 126 ? 88.639 92.563 87.466 1.00 25.93 126 ARG A C 1
ATOM 446 O O . ARG A 1 126 ? 88.705 92.802 86.255 1.00 25.93 126 ARG A O 1
ATOM 454 N N . VAL A 1 127 ? 89.399 93.200 88.351 1.00 21.87 127 VAL A N 1
ATOM 455 C CA . VAL A 1 127 ? 90.271 94.302 87.973 1.00 21.87 127 VAL A CA 1
ATOM 456 C C . VAL A 1 127 ? 91.725 93.891 88.187 1.00 21.87 127 VAL A C 1
ATOM 457 O O . VAL A 1 127 ? 92.024 92.833 88.740 1.00 21.87 127 VAL A O 1
ATOM 461 N N . LEU A 1 128 ? 92.636 94.747 87.735 1.00 19.62 128 LEU A N 1
ATOM 462 C CA . LEU A 1 128 ? 94.061 94.486 87.850 1.00 19.62 128 LEU A CA 1
ATOM 463 C C . LEU A 1 128 ? 94.555 94.786 89.263 1.00 19.62 128 LEU A C 1
ATOM 464 O O . LEU A 1 128 ? 93.939 95.538 90.020 1.00 19.62 128 LEU A O 1
ATOM 469 N N . ALA A 1 129 ? 95.692 94.189 89.610 1.00 18.17 129 ALA A N 1
ATOM 470 C CA . ALA A 1 129 ? 96.269 94.314 90.939 1.00 18.17 129 ALA A CA 1
ATOM 471 C C . ALA A 1 129 ? 97.647 94.956 90.863 1.00 18.17 129 ALA A C 1
ATOM 472 O O . ALA A 1 129 ? 98.376 94.788 89.883 1.00 18.17 129 ALA A O 1
ATOM 474 N N . ALA A 1 130 ? 97.996 95.700 91.908 1.00 16.67 130 ALA A N 1
ATOM 475 C CA . ALA A 1 130 ? 99.307 96.331 91.995 1.00 16.67 130 ALA A CA 1
ATOM 476 C C . ALA A 1 130 ? 100.322 95.311 92.494 1.00 16.67 130 ALA A C 1
ATOM 477 O O . ALA A 1 130 ? 100.216 94.830 93.625 1.00 16.67 130 ALA A O 1
ATOM 479 N N . SER A 1 131 ? 101.310 94.990 91.653 1.00 17.24 131 SER A N 1
ATOM 480 C CA . SER A 1 131 ? 102.268 93.941 91.989 1.00 17.24 131 SER A CA 1
ATOM 481 C C . SER A 1 131 ? 103.150 94.326 93.170 1.00 17.24 131 SER A C 1
ATOM 482 O O . SER A 1 131 ? 103.534 93.459 93.960 1.00 17.24 131 SER A O 1
ATOM 485 N N . CYS A 1 132 ? 103.476 95.613 93.316 1.00 16.47 132 CYS A N 1
ATOM 486 C CA . CYS A 1 132 ? 104.287 96.052 94.446 1.00 16.47 132 CYS A CA 1
ATOM 487 C C . CYS A 1 132 ? 103.559 95.909 95.776 1.00 16.47 132 CYS A C 1
ATOM 488 O O . CYS A 1 132 ? 104.205 95.931 96.827 1.00 16.47 132 CYS A O 1
ATOM 491 N N . LYS A 1 133 ? 102.238 95.751 95.752 1.00 17.69 133 LYS A N 1
ATOM 492 C CA . LYS A 1 133 ? 101.421 95.730 96.957 1.00 17.69 133 LYS A CA 1
ATOM 493 C C . LYS A 1 133 ? 100.920 94.346 97.337 1.00 17.69 133 LYS A C 1
ATOM 494 O O . LYS A 1 133 ? 100.772 94.064 98.525 1.00 17.69 133 LYS A O 1
ATOM 500 N N . ARG A 1 134 ? 100.663 93.480 96.364 1.00 22.77 134 ARG A N 1
ATOM 501 C CA . ARG A 1 134 ? 100.047 92.190 96.625 1.00 22.77 134 ARG A CA 1
ATOM 502 C C . ARG A 1 134 ? 101.102 91.120 96.862 1.00 22.77 134 ARG A C 1
ATOM 503 O O . ARG A 1 134 ? 102.129 91.079 96.181 1.00 22.77 134 ARG A O 1
ATOM 511 N N . THR A 1 135 ? 100.848 90.277 97.824 1.00 27.88 135 THR A N 1
ATOM 512 C CA . THR A 1 135 ? 101.634 89.077 98.045 1.00 27.88 135 THR A CA 1
ATOM 513 C C . THR A 1 135 ? 100.925 87.870 97.440 1.00 27.88 135 THR A C 1
ATOM 514 O O . THR A 1 135 ? 99.692 87.813 97.422 1.00 27.88 135 THR A O 1
ATOM 518 N N . PRO A 1 136 ? 101.670 86.895 96.933 1.00 31.37 136 PRO A N 1
ATOM 519 C CA . PRO A 1 136 ? 101.049 85.753 96.259 1.00 31.37 136 PRO A CA 1
ATOM 520 C C . PRO A 1 136 ? 100.492 84.747 97.257 1.00 31.37 136 PRO A C 1
ATOM 521 O O . PRO A 1 136 ? 100.813 84.753 98.446 1.00 31.37 136 PRO A O 1
ATOM 525 N N . ALA A 1 137 ? 99.644 83.864 96.736 1.00 35.94 137 ALA A N 1
ATOM 526 C CA . ALA A 1 137 ? 99.036 82.804 97.524 1.00 35.94 137 ALA A CA 1
ATOM 527 C C . ALA A 1 137 ? 99.130 81.497 96.750 1.00 35.94 137 ALA A C 1
ATOM 528 O O . ALA A 1 137 ? 99.384 81.484 95.543 1.00 35.94 137 ALA A O 1
ATOM 530 N N . ILE A 1 138 ? 98.927 80.391 97.468 1.00 38.13 138 ILE A N 1
ATOM 531 C CA . ILE A 1 138 ? 99.024 79.071 96.856 1.00 38.13 138 ILE A CA 1
ATOM 532 C C . ILE A 1 138 ? 97.971 78.929 95.768 1.00 38.13 138 ILE A C 1
ATOM 533 O O . ILE A 1 138 ? 96.779 79.172 95.994 1.00 38.13 138 ILE A O 1
ATOM 538 N N . GLY A 1 139 ? 98.410 78.533 94.574 1.00 38.22 139 GLY A N 1
ATOM 539 C CA . GLY A 1 139 ? 97.518 78.335 93.451 1.00 38.22 139 GLY A CA 1
ATOM 540 C C . GLY A 1 139 ? 97.263 79.555 92.592 1.00 38.22 139 GLY A C 1
ATOM 541 O O . GLY A 1 139 ? 96.579 79.436 91.567 1.00 38.22 139 GLY A O 1
ATOM 542 N N . MET A 1 140 ? 97.782 80.719 92.972 1.00 36.80 140 MET A N 1
ATOM 543 C CA . MET A 1 140 ? 97.570 81.933 92.197 1.00 36.80 140 MET A CA 1
ATOM 544 C C . MET A 1 140 ? 98.278 81.851 90.848 1.00 36.80 140 MET A C 1
ATOM 545 O O . MET A 1 140 ? 99.283 81.157 90.688 1.00 36.80 140 MET A O 1
ATOM 550 N N . LYS A 1 141 ? 97.738 82.578 89.871 1.00 35.71 141 LYS A N 1
ATOM 551 C CA . LYS A 1 141 ? 98.295 82.640 88.522 1.00 35.71 141 LYS A CA 1
ATOM 552 C C . LYS A 1 141 ? 98.415 84.104 88.118 1.00 35.71 141 LYS A C 1
ATOM 553 O O . LYS A 1 141 ? 97.401 84.783 87.933 1.00 35.71 141 LYS A O 1
ATOM 559 N N . VAL A 1 142 ? 99.647 84.583 87.968 1.00 32.69 142 VAL A N 1
ATOM 560 C CA . VAL A 1 142 ? 99.926 85.990 87.704 1.00 32.69 142 VAL A CA 1
ATOM 561 C C . VAL A 1 142 ? 100.462 86.130 86.287 1.00 32.69 142 VAL A C 1
ATOM 562 O O . VAL A 1 142 ? 101.349 85.375 85.872 1.00 32.69 142 VAL A O 1
ATOM 566 N N . LYS A 1 143 ? 99.923 87.097 85.548 1.00 30.88 143 LYS A N 1
ATOM 567 C CA . LYS A 1 143 ? 100.355 87.398 84.191 1.00 30.88 143 LYS A CA 1
ATOM 568 C C . LYS A 1 143 ? 100.650 88.884 84.080 1.00 30.88 143 LYS A C 1
ATOM 569 O O . LYS A 1 143 ? 99.801 89.715 84.414 1.00 30.88 143 LYS A O 1
ATOM 575 N N . SER A 1 144 ? 101.847 89.217 83.596 1.00 29.00 144 SER A N 1
ATOM 576 C CA . SER A 1 144 ? 102.266 90.602 83.457 1.00 29.00 144 SER A CA 1
ATOM 577 C C . SER A 1 144 ? 102.409 91.061 82.014 1.00 29.00 144 SER A C 1
ATOM 578 O O . SER A 1 144 ? 102.415 92.270 81.769 1.00 29.00 144 SER A O 1
ATOM 581 N N . ALA A 1 145 ? 102.521 90.140 81.064 1.00 29.47 145 ALA A N 1
ATOM 582 C CA . ALA A 1 145 ? 102.740 90.480 79.666 1.00 29.47 145 ALA A CA 1
ATOM 583 C C . ALA A 1 145 ? 101.452 90.594 78.864 1.00 29.47 145 ALA A C 1
ATOM 584 O O . ALA A 1 145 ? 101.518 90.792 77.647 1.00 29.47 145 ALA A O 1
ATOM 586 N N . THR A 1 146 ? 100.294 90.477 79.505 1.00 27.88 146 THR A N 1
ATOM 587 C CA . THR A 1 146 ? 99.026 90.548 78.796 1.00 27.88 146 THR A CA 1
ATOM 588 C C . THR A 1 146 ? 98.802 91.955 78.244 1.00 27.88 146 THR A C 1
ATOM 589 O O . THR A 1 146 ? 99.338 92.943 78.751 1.00 27.88 146 THR A O 1
ATOM 593 N N . GLU A 1 147 ? 97.998 92.036 77.181 1.00 26.74 147 GLU A N 1
ATOM 594 C CA . GLU A 1 147 ? 97.736 93.329 76.555 1.00 26.74 147 GLU A CA 1
ATOM 595 C C . GLU A 1 147 ? 97.019 94.270 77.516 1.00 26.74 147 GLU A C 1
ATOM 596 O O . GLU A 1 147 ? 97.248 95.486 77.493 1.00 26.74 147 GLU A O 1
ATOM 602 N N . ARG A 1 148 ? 96.168 93.723 78.387 1.00 24.62 148 ARG A N 1
ATOM 603 C CA . ARG A 1 148 ? 95.465 94.540 79.370 1.00 24.62 148 ARG A CA 1
ATOM 604 C C . ARG A 1 148 ? 96.443 95.246 80.302 1.00 24.62 148 ARG A C 1
ATOM 605 O O . ARG A 1 148 ? 96.388 96.471 80.471 1.00 24.62 148 ARG A O 1
ATOM 613 N N . ALA A 1 149 ? 97.352 94.483 80.911 1.00 23.10 149 ALA A N 1
ATOM 614 C CA . ALA A 1 149 ? 98.274 95.061 81.881 1.00 23.10 149 ALA A CA 1
ATOM 615 C C . ALA A 1 149 ? 99.232 96.046 81.225 1.00 23.10 149 ALA A C 1
ATOM 616 O O . ALA A 1 149 ? 99.468 97.138 81.758 1.00 23.10 149 ALA A O 1
ATOM 618 N N . THR A 1 150 ? 99.801 95.676 80.075 1.00 23.13 150 THR A N 1
ATOM 619 C CA . THR A 1 150 ? 100.736 96.565 79.394 1.00 23.13 150 THR A CA 1
ATOM 620 C C . THR A 1 150 ? 100.050 97.856 78.968 1.00 23.13 150 THR A C 1
ATOM 621 O O . THR A 1 150 ? 100.612 98.947 79.126 1.00 23.13 150 THR A O 1
ATOM 625 N N . LYS A 1 151 ? 98.828 97.752 78.440 1.00 22.68 151 LYS A N 1
ATOM 626 C CA . LYS A 1 151 ? 98.082 98.943 78.055 1.00 22.68 151 LYS A CA 1
ATOM 627 C C . LYS A 1 151 ? 97.788 99.832 79.258 1.00 22.68 151 LYS A C 1
ATOM 628 O O . LYS A 1 151 ? 97.901 101.060 79.170 1.00 22.68 151 LYS A O 1
ATOM 634 N N . ALA A 1 152 ? 97.406 99.236 80.391 1.00 20.47 152 ALA A N 1
ATOM 635 C CA . ALA A 1 152 ? 97.115 100.045 81.571 1.00 20.47 152 ALA A CA 1
ATOM 636 C C . ALA A 1 152 ? 98.362 100.764 82.076 1.00 20.47 152 ALA A C 1
ATOM 637 O O . ALA A 1 152 ? 98.310 101.954 82.415 1.00 20.47 152 ALA A O 1
ATOM 639 N N . ARG A 1 153 ? 99.497 100.060 82.128 1.00 19.98 153 ARG A N 1
ATOM 640 C CA . ARG A 1 153 ? 100.739 100.694 82.566 1.00 19.98 153 ARG A CA 1
ATOM 641 C C . ARG A 1 153 ? 101.139 101.828 81.627 1.00 19.98 153 ARG A C 1
ATOM 642 O O . ARG A 1 153 ? 101.547 102.912 82.077 1.00 19.98 153 ARG A O 1
ATOM 650 N N . ALA A 1 154 ? 101.013 101.602 80.315 1.00 19.77 154 ALA A N 1
ATOM 651 C CA . ALA A 1 154 ? 101.350 102.642 79.349 1.00 19.77 154 ALA A CA 1
ATOM 652 C C . ALA A 1 154 ? 100.448 103.857 79.509 1.00 19.77 154 ALA A C 1
ATOM 653 O O . ALA A 1 154 ? 100.915 104.999 79.425 1.00 19.77 154 ALA A O 1
ATOM 655 N N . MET A 1 155 ? 99.152 103.634 79.739 1.00 19.77 155 MET A N 1
ATOM 656 C CA . MET A 1 155 ? 98.236 104.756 79.909 1.00 19.77 155 MET A CA 1
ATOM 657 C C . MET A 1 155 ? 98.539 105.543 81.177 1.00 19.77 155 MET A C 1
ATOM 658 O O . MET A 1 155 ? 98.437 106.775 81.183 1.00 19.77 155 MET A O 1
ATOM 663 N N . VAL A 1 156 ? 98.902 104.857 82.263 1.00 17.16 156 VAL A N 1
ATOM 664 C CA . VAL A 1 156 ? 99.270 105.569 83.486 1.00 17.16 156 VAL A CA 1
ATOM 665 C C . VAL A 1 156 ? 100.480 106.460 83.229 1.00 17.16 156 VAL A C 1
ATOM 666 O O . VAL A 1 156 ? 100.495 107.648 83.588 1.00 17.16 156 VAL A O 1
ATOM 670 N N . LEU A 1 157 ? 101.501 105.906 82.567 1.00 17.97 157 LEU A N 1
ATOM 671 C CA . LEU A 1 157 ? 102.684 106.708 82.268 1.00 17.97 157 LEU A CA 1
ATOM 672 C C . LEU A 1 157 ? 102.350 107.883 81.351 1.00 17.97 157 LEU A C 1
ATOM 673 O O . LEU A 1 157 ? 102.881 108.980 81.532 1.00 17.97 157 LEU A O 1
ATOM 678 N N . GLU A 1 158 ? 101.471 107.678 80.366 1.00 19.26 158 GLU A N 1
ATOM 679 C CA . GLU A 1 158 ? 101.092 108.769 79.466 1.00 19.26 158 GLU A CA 1
ATOM 680 C C . GLU A 1 158 ? 100.345 109.879 80.204 1.00 19.26 158 GLU A C 1
ATOM 681 O O . GLU A 1 158 ? 100.605 111.072 79.981 1.00 19.26 158 GLU A O 1
ATOM 687 N N . LEU A 1 159 ? 99.419 109.504 81.090 1.00 16.47 159 LEU A N 1
ATOM 688 C CA . LEU A 1 159 ? 98.728 110.494 81.906 1.00 16.47 159 LEU A CA 1
ATOM 689 C C . LEU A 1 159 ? 99.721 111.315 82.715 1.00 16.47 159 LEU A C 1
ATOM 690 O O . LEU A 1 159 ? 99.612 112.543 82.790 1.00 16.47 159 LEU A O 1
ATOM 695 N N . LEU A 1 160 ? 100.703 110.650 83.330 1.00 15.46 160 LEU A N 1
ATOM 696 C CA . LEU A 1 160 ? 101.692 111.384 84.114 1.00 15.46 160 LEU A CA 1
ATOM 697 C C . LEU A 1 160 ? 102.562 112.276 83.232 1.00 15.46 160 LEU A C 1
ATOM 698 O O . LEU A 1 160 ? 102.897 113.401 83.617 1.00 15.46 160 LEU A O 1
ATOM 703 N N . VAL A 1 161 ? 102.929 111.797 82.041 1.00 17.09 161 VAL A N 1
ATOM 704 C CA . VAL A 1 161 ? 103.789 112.576 81.152 1.00 17.09 161 VAL A CA 1
ATOM 705 C C . VAL A 1 161 ? 103.082 113.840 80.686 1.00 17.09 161 VAL A C 1
ATOM 706 O O . VAL A 1 161 ? 103.728 114.865 80.441 1.00 17.09 161 VAL A O 1
ATOM 710 N N . ALA A 1 162 ? 101.752 113.798 80.568 1.00 18.55 162 ALA A N 1
ATOM 711 C CA . ALA A 1 162 ? 101.015 114.981 80.125 1.00 18.55 162 ALA A CA 1
ATOM 712 C C . ALA A 1 162 ? 101.374 116.222 80.939 1.00 18.55 162 ALA A C 1
ATOM 713 O O . ALA A 1 162 ? 101.501 117.319 80.384 1.00 18.55 162 ALA A O 1
ATOM 715 N N . ASP A 1 163 ? 101.556 116.071 82.251 1.00 18.83 163 ASP A N 1
ATOM 716 C CA . ASP A 1 163 ? 101.774 117.213 83.128 1.00 18.83 163 ASP A CA 1
ATOM 717 C C . ASP A 1 163 ? 103.244 117.540 83.369 1.00 18.83 163 ASP A C 1
ATOM 718 O O . ASP A 1 163 ? 103.531 118.565 83.992 1.00 18.83 163 ASP A O 1
ATOM 723 N N . GLN A 1 164 ? 104.170 116.714 82.894 1.00 16.99 164 GLN A N 1
ATOM 724 C CA . GLN A 1 164 ? 105.582 116.949 83.167 1.00 16.99 164 GLN A CA 1
ATOM 725 C C . GLN A 1 164 ? 106.098 118.137 82.358 1.00 16.99 164 GLN A C 1
ATOM 726 O O . GLN A 1 164 ? 105.680 118.340 81.215 1.00 16.99 164 GLN A O 1
ATOM 732 N N . PRO A 1 165 ? 107.000 118.937 82.919 1.00 18.30 165 PRO A N 1
ATOM 733 C CA . PRO A 1 165 ? 107.699 119.942 82.112 1.00 18.30 165 PRO A CA 1
ATOM 734 C C . PRO A 1 165 ? 108.577 119.275 81.063 1.00 18.30 165 PRO A C 1
ATOM 735 O O . PRO A 1 165 ? 108.923 118.096 81.162 1.00 18.30 165 PRO A O 1
ATOM 739 N N . GLU A 1 166 ? 108.917 120.050 80.035 1.00 20.92 166 GLU A N 1
ATOM 740 C CA . GLU A 1 166 ? 109.699 119.525 78.921 1.00 20.92 166 GLU A CA 1
ATOM 741 C C . GLU A 1 166 ? 111.005 118.917 79.420 1.00 20.92 166 GLU A C 1
ATOM 742 O O . GLU A 1 166 ? 111.723 119.526 80.216 1.00 20.92 166 GLU A O 1
ATOM 748 N N . ARG A 1 167 ? 111.306 117.708 78.938 1.00 19.11 167 ARG A N 1
ATOM 749 C CA . ARG A 1 167 ? 112.331 116.881 79.571 1.00 19.11 167 ARG A CA 1
ATOM 750 C C . ARG A 1 167 ? 113.719 117.503 79.469 1.00 19.11 167 ARG A C 1
ATOM 751 O O . ARG A 1 167 ? 114.476 117.497 80.446 1.00 19.11 167 ARG A O 1
ATOM 759 N N . ALA A 1 168 ? 114.073 118.046 78.300 1.00 20.38 168 ALA A N 1
ATOM 760 C CA . ALA A 1 168 ? 115.442 118.510 78.089 1.00 20.38 168 ALA A CA 1
ATOM 761 C C . ALA A 1 168 ? 115.803 119.644 79.042 1.00 20.38 168 ALA A C 1
ATOM 762 O O . ALA A 1 168 ? 116.953 119.747 79.483 1.00 20.38 168 ALA A O 1
ATOM 764 N N . THR A 1 169 ? 114.840 120.504 79.370 1.00 20.72 169 THR A N 1
ATOM 765 C CA . THR A 1 169 ? 115.062 121.623 80.275 1.00 20.72 169 THR A CA 1
ATOM 766 C C . THR A 1 169 ? 114.462 121.399 81.662 1.00 20.72 169 THR A C 1
ATOM 767 O O . THR A 1 169 ? 114.295 122.362 82.414 1.00 20.72 169 THR A O 1
ATOM 771 N N . SER A 1 170 ? 114.143 120.157 82.019 1.00 19.42 170 SER A N 1
ATOM 772 C CA . SER A 1 170 ? 113.498 119.875 83.293 1.00 19.42 170 SER A CA 1
ATOM 773 C C . SER A 1 170 ? 114.499 119.959 84.448 1.00 19.42 170 SER A C 1
ATOM 774 O O . SER A 1 170 ? 115.707 120.118 84.259 1.00 19.42 170 SER A O 1
ATOM 777 N N . HIS A 1 171 ? 113.973 119.833 85.670 1.00 17.46 171 HIS A N 1
ATOM 778 C CA . HIS A 1 171 ? 114.811 119.879 86.863 1.00 17.46 171 HIS A CA 1
ATOM 779 C C . HIS A 1 171 ? 115.692 118.642 87.013 1.00 17.46 171 HIS A C 1
ATOM 780 O O . HIS A 1 171 ? 116.723 118.715 87.688 1.00 17.46 171 HIS A O 1
ATOM 787 N N . ASP A 1 172 ? 115.304 117.510 86.427 1.00 17.66 172 ASP A N 1
ATOM 788 C CA . ASP A 1 172 ? 116.167 116.330 86.374 1.00 17.66 172 ASP A CA 1
ATOM 789 C C . ASP A 1 172 ? 115.774 115.503 85.160 1.00 17.66 172 ASP A C 1
ATOM 790 O O . ASP A 1 172 ? 114.907 114.624 85.241 1.00 17.66 172 ASP A O 1
ATOM 795 N N . PRO A 1 173 ? 116.399 115.758 84.008 1.00 18.46 173 PRO A N 1
ATOM 796 C CA . PRO A 1 173 ? 116.070 114.983 82.799 1.00 18.46 173 PRO A CA 1
ATOM 797 C C . PRO A 1 173 ? 116.433 113.511 82.891 1.00 18.46 173 PRO A C 1
ATOM 798 O O . PRO A 1 173 ? 115.915 112.715 82.099 1.00 18.46 173 PRO A O 1
ATOM 802 N N . SER A 1 174 ? 117.297 113.118 83.825 1.00 17.87 174 SER A N 1
ATOM 803 C CA . SER A 1 174 ? 117.650 111.720 84.033 1.00 17.87 174 SER A CA 1
ATOM 804 C C . SER A 1 174 ? 117.012 111.151 85.298 1.00 17.87 174 SER A C 1
ATOM 805 O O . SER A 1 174 ? 117.565 110.249 85.927 1.00 17.87 174 SER A O 1
ATOM 808 N N . SER A 1 175 ? 115.849 111.670 85.681 1.00 16.60 175 SER A N 1
ATOM 809 C CA . SER A 1 175 ? 115.166 111.179 86.866 1.00 16.60 175 SER A CA 1
ATOM 810 C C . SER A 1 175 ? 114.707 109.735 86.659 1.00 16.60 175 SER A C 1
ATOM 811 O O . SER A 1 175 ? 114.715 109.201 85.549 1.00 16.60 175 SER A O 1
ATOM 814 N N . HIS A 1 176 ? 114.309 109.100 87.762 1.00 15.95 176 HIS A N 1
ATOM 815 C CA . HIS A 1 176 ? 113.772 107.745 87.688 1.00 15.95 176 HIS A CA 1
ATOM 816 C C . HIS A 1 176 ? 112.504 107.702 86.842 1.00 15.95 176 HIS A C 1
ATOM 817 O O . HIS A 1 176 ? 112.277 106.738 86.099 1.00 15.95 176 HIS A O 1
ATOM 824 N N . PHE A 1 177 ? 111.675 108.746 86.928 1.00 15.81 177 PHE A N 1
ATOM 825 C CA . PHE A 1 177 ? 110.451 108.801 86.131 1.00 15.81 177 PHE A CA 1
ATOM 826 C C . PHE A 1 177 ? 110.757 108.743 84.639 1.00 15.81 177 PHE A C 1
ATOM 827 O O . PHE A 1 177 ? 110.109 108.003 83.890 1.00 15.81 177 PHE A O 1
ATOM 835 N N . TRP A 1 178 ? 111.733 109.532 84.186 1.00 17.04 178 TRP A N 1
ATOM 836 C CA . TRP A 1 178 ? 112.024 109.587 82.758 1.00 17.04 178 TRP A CA 1
ATOM 837 C C . TRP A 1 178 ? 112.634 108.282 82.266 1.00 17.04 178 TRP A C 1
ATOM 838 O O . TRP A 1 178 ? 112.375 107.861 81.136 1.00 17.04 178 TRP A O 1
ATOM 849 N N . VAL A 1 179 ? 113.429 107.617 83.106 1.00 18.19 179 VAL A N 1
ATOM 850 C CA . VAL A 1 179 ? 113.959 106.306 82.740 1.00 18.19 179 VAL A CA 1
ATOM 851 C C . VAL A 1 179 ? 112.827 105.293 82.593 1.00 18.19 179 VAL A C 1
ATOM 852 O O . VAL A 1 179 ? 112.796 104.510 81.632 1.00 18.19 179 VAL A O 1
ATOM 856 N N . GLN A 1 180 ? 111.876 105.294 83.534 1.00 18.39 180 GLN A N 1
ATOM 857 C CA . GLN A 1 180 ? 110.733 104.390 83.417 1.00 18.39 180 GLN A CA 1
ATOM 858 C C . GLN A 1 180 ? 109.920 104.682 82.161 1.00 18.39 180 GLN A C 1
ATOM 859 O O . GLN A 1 180 ? 109.473 103.758 81.474 1.00 18.39 180 GLN A O 1
ATOM 865 N N . ALA A 1 181 ? 109.710 105.963 81.850 1.00 19.44 181 ALA A N 1
ATOM 866 C CA . ALA A 1 181 ? 108.988 106.321 80.633 1.00 19.44 181 ALA A CA 1
ATOM 867 C C . ALA A 1 181 ? 109.738 105.853 79.391 1.00 19.44 181 ALA A C 1
ATOM 868 O O . ALA A 1 181 ? 109.122 105.399 78.420 1.00 19.44 181 ALA A O 1
ATOM 870 N N . ASP A 1 182 ? 111.069 105.957 79.404 1.00 21.36 182 ASP A N 1
ATOM 871 C CA . ASP A 1 182 ? 111.867 105.446 78.294 1.00 21.36 182 ASP A CA 1
ATOM 872 C C . ASP A 1 182 ? 111.680 103.945 78.123 1.00 21.36 182 ASP A C 1
ATOM 873 O O . ASP A 1 182 ? 111.563 103.452 76.995 1.00 21.36 182 ASP A O 1
ATOM 878 N N . VAL A 1 183 ? 111.652 103.201 79.232 1.00 22.14 183 VAL A N 1
ATOM 879 C CA . VAL A 1 183 ? 111.470 101.753 79.145 1.00 22.14 183 VAL A CA 1
ATOM 880 C C . VAL A 1 183 ? 110.139 101.409 78.491 1.00 22.14 183 VAL A C 1
ATOM 881 O O . VAL A 1 183 ? 110.052 100.461 77.700 1.00 22.14 183 VAL A O 1
ATOM 885 N N . LEU A 1 184 ? 109.094 102.178 78.779 1.00 23.03 184 LEU A N 1
ATOM 886 C CA . LEU A 1 184 ? 107.756 101.912 78.268 1.00 23.03 184 LEU A CA 1
ATOM 887 C C . LEU A 1 184 ? 107.471 102.586 76.930 1.00 23.03 184 LEU A C 1
ATOM 888 O O . LEU A 1 184 ? 106.320 102.568 76.483 1.00 23.03 184 LEU A O 1
ATOM 893 N N . ASP A 1 185 ? 108.474 103.194 76.298 1.00 25.58 185 ASP A N 1
ATOM 894 C CA . ASP A 1 185 ? 108.339 103.842 74.993 1.00 25.58 185 ASP A CA 1
ATOM 895 C C . ASP A 1 185 ? 107.308 104.965 75.001 1.00 25.58 185 ASP A C 1
ATOM 896 O O . ASP A 1 185 ? 106.711 105.270 73.965 1.00 25.58 185 ASP A O 1
ATOM 901 N N . VAL A 1 186 ? 107.081 105.586 76.151 1.00 24.00 186 VAL A N 1
ATOM 902 C CA . VAL A 1 186 ? 106.194 106.736 76.259 1.00 24.00 186 VAL A CA 1
ATOM 903 C C . VAL A 1 186 ? 107.064 107.980 76.335 1.00 24.00 186 VAL A C 1
ATOM 904 O O . VAL A 1 186 ? 107.827 108.159 77.292 1.00 24.00 186 VAL A O 1
ATOM 908 N N . THR A 1 187 ? 106.962 108.831 75.317 1.00 25.32 187 THR A N 1
ATOM 909 C CA . THR A 1 187 ? 107.718 110.071 75.261 1.00 25.32 187 THR A CA 1
ATOM 910 C C . THR A 1 187 ? 106.844 111.297 75.059 1.00 25.32 187 THR A C 1
ATOM 911 O O . THR A 1 187 ? 107.336 112.416 75.230 1.00 25.32 187 THR A O 1
ATOM 915 N N . GLU A 1 188 ? 105.574 111.124 74.703 1.00 26.37 188 GLU A N 1
ATOM 916 C CA . GLU A 1 188 ? 104.651 112.230 74.514 1.00 26.37 188 GLU A CA 1
ATOM 917 C C . GLU A 1 188 ? 103.257 111.766 74.895 1.00 26.37 188 GLU A C 1
ATOM 918 O O . GLU A 1 188 ? 102.941 110.576 74.820 1.00 26.37 188 GLU A O 1
ATOM 924 N N . SER A 1 189 ? 102.423 112.715 75.296 1.00 22.14 189 SER A N 1
ATOM 925 C CA . SER A 1 189 ? 101.071 112.427 75.742 1.00 22.14 189 SER A CA 1
ATOM 926 C C . SER A 1 189 ? 100.064 113.022 74.769 1.00 22.14 189 SER A C 1
ATOM 927 O O . SER A 1 189 ? 100.263 114.123 74.249 1.00 22.14 189 SER A O 1
ATOM 930 N N . ARG A 1 190 ? 98.989 112.279 74.511 1.00 21.71 190 ARG A N 1
ATOM 931 C CA . ARG A 1 190 ? 97.877 112.801 73.731 1.00 21.71 190 ARG A CA 1
ATOM 932 C C . ARG A 1 190 ? 96.926 113.650 74.564 1.00 21.71 190 ARG A C 1
ATOM 933 O O . ARG A 1 190 ? 96.018 114.266 74.000 1.00 21.71 190 ARG A O 1
ATOM 941 N N . PHE A 1 191 ? 97.119 113.701 75.890 1.00 20.56 191 PHE A N 1
ATOM 942 C CA . PHE A 1 191 ? 96.278 114.384 76.860 1.00 20.56 191 PHE A CA 1
ATOM 943 C C . PHE A 1 191 ? 96.778 115.804 77.112 1.00 20.56 191 PHE A C 1
ATOM 944 O O . PHE A 1 191 ? 97.987 116.056 77.110 1.00 20.56 191 PHE A O 1
ATOM 952 N N . PRO A 1 192 ? 95.869 116.749 77.334 1.00 21.67 192 PRO A N 1
ATOM 953 C CA . PRO A 1 192 ? 96.285 118.140 77.537 1.00 21.67 192 PRO A CA 1
ATOM 954 C C . PRO A 1 192 ? 96.900 118.354 78.913 1.00 21.67 192 PRO A C 1
ATOM 955 O O . PRO A 1 192 ? 96.677 117.594 79.857 1.00 21.67 192 PRO A O 1
ATOM 959 N N . ALA A 1 193 ? 97.678 119.426 79.012 1.00 23.66 193 ALA A N 1
ATOM 960 C CA . ALA A 1 193 ? 98.398 119.772 80.227 1.00 23.66 193 ALA A CA 1
ATOM 961 C C . ALA A 1 193 ? 97.567 120.689 81.117 1.00 23.66 193 ALA A C 1
ATOM 962 O O . ALA A 1 193 ? 96.650 121.378 80.664 1.00 23.66 193 ALA A O 1
ATOM 964 N N . ALA A 1 194 ? 97.907 120.688 82.404 1.00 24.16 194 ALA A N 1
ATOM 965 C CA . ALA A 1 194 ? 97.287 121.557 83.393 1.00 24.16 194 ALA A CA 1
ATOM 966 C C . ALA A 1 194 ? 98.368 122.357 84.104 1.00 24.16 194 ALA A C 1
ATOM 967 O O . ALA A 1 194 ? 99.449 121.835 84.390 1.00 24.16 194 ALA A O 1
ATOM 969 N N . GLU A 1 195 ? 98.071 123.622 84.390 1.00 24.26 195 GLU A N 1
ATOM 970 C CA . GLU A 1 195 ? 99.043 124.513 85.014 1.00 24.26 195 GLU A CA 1
ATOM 971 C C . GLU A 1 195 ? 99.057 124.288 86.521 1.00 24.26 195 GLU A C 1
ATOM 972 O O . GLU A 1 195 ? 98.023 124.410 87.185 1.00 24.26 195 GLU A O 1
ATOM 978 N N . ARG A 1 196 ? 100.228 123.956 87.053 1.00 18.32 196 ARG A N 1
ATOM 979 C CA . ARG A 1 196 ? 100.411 123.607 88.451 1.00 18.32 196 ARG A CA 1
ATOM 980 C C . ARG A 1 196 ? 101.047 124.763 89.221 1.00 18.32 196 ARG A C 1
ATOM 981 O O . ARG A 1 196 ? 101.157 125.891 88.733 1.00 18.32 196 ARG A O 1
ATOM 989 N N . TRP A 1 197 ? 101.467 124.472 90.449 1.00 15.15 197 TRP A N 1
ATOM 990 C CA . TRP A 1 197 ? 101.989 125.455 91.382 1.00 15.15 197 TRP A CA 1
ATOM 991 C C . TRP A 1 197 ? 103.356 125.978 90.928 1.00 15.15 197 TRP A C 1
ATOM 992 O O . TRP A 1 197 ? 104.016 125.409 90.056 1.00 15.15 197 TRP A O 1
ATOM 1003 N N . THR A 1 198 ? 103.782 127.081 91.544 1.00 16.11 198 THR A N 1
ATOM 1004 C CA . THR A 1 198 ? 105.032 127.739 91.191 1.00 16.11 198 THR A CA 1
ATOM 1005 C C . THR A 1 198 ? 106.196 127.242 92.051 1.00 16.11 198 THR A C 1
ATOM 1006 O O . THR A 1 198 ? 106.030 126.473 92.999 1.00 16.11 198 THR A O 1
ATOM 1010 N N . SER A 1 199 ? 107.393 127.708 91.700 1.00 15.13 199 SER A N 1
ATOM 1011 C CA . SER A 1 199 ? 108.623 127.274 92.347 1.00 15.13 199 SER A CA 1
ATOM 1012 C C . SER A 1 199 ? 108.750 127.860 93.750 1.00 15.13 199 SER A C 1
ATOM 1013 O O . SER A 1 199 ? 108.256 128.952 94.039 1.00 15.13 199 SER A O 1
ATOM 1016 N N . ASP A 1 200 ? 109.432 127.122 94.626 1.00 14.65 200 ASP A N 1
ATOM 1017 C CA . ASP A 1 200 ? 109.664 127.536 96.008 1.00 14.65 200 ASP A CA 1
ATOM 1018 C C . ASP A 1 200 ? 111.137 127.310 96.329 1.00 14.65 200 ASP A C 1
ATOM 1019 O O . ASP A 1 200 ? 111.555 126.174 96.569 1.00 14.65 200 ASP A O 1
ATOM 1024 N N . VAL A 1 201 ? 111.916 128.391 96.347 1.00 14.71 201 VAL A N 1
ATOM 1025 C CA . VAL A 1 201 ? 113.355 128.310 96.578 1.00 14.71 201 VAL A CA 1
ATOM 1026 C C . VAL A 1 201 ? 113.715 129.026 97.875 1.00 14.71 201 VAL A C 1
ATOM 1027 O O . VAL A 1 201 ? 114.788 129.630 97.988 1.00 14.71 201 VAL A O 1
ATOM 1031 N N . SER A 1 202 ? 112.818 128.967 98.861 1.00 14.59 202 SER A N 1
ATOM 1032 C CA . SER A 1 202 ? 113.052 129.661 100.124 1.00 14.59 202 SER A CA 1
ATOM 1033 C C . SER A 1 202 ? 114.140 128.994 100.962 1.00 14.59 202 SER A C 1
ATOM 1034 O O . SER A 1 202 ? 114.840 129.678 101.715 1.00 14.59 202 SER A O 1
ATOM 1037 N N . HIS A 1 203 ? 114.289 127.676 100.868 1.00 13.51 203 HIS A N 1
ATOM 1038 C CA . HIS A 1 203 ? 115.317 126.983 101.644 1.00 13.51 203 HIS A CA 1
ATOM 1039 C C . HIS A 1 203 ? 116.650 127.024 100.902 1.00 13.51 203 HIS A C 1
ATOM 1040 O O . HIS A 1 203 ? 116.693 126.717 99.708 1.00 13.51 203 HIS A O 1
ATOM 1047 N N . PRO A 1 204 ? 117.746 127.412 101.562 1.00 13.85 204 PRO A N 1
ATOM 1048 C CA . PRO A 1 204 ? 119.028 127.528 100.845 1.00 13.85 204 PRO A CA 1
ATOM 1049 C C . PRO A 1 204 ? 119.600 126.206 100.354 1.00 13.85 204 PRO A C 1
ATOM 1050 O O . PRO A 1 204 ? 120.381 126.210 99.397 1.00 13.85 204 PRO A O 1
ATOM 1054 N N . ALA A 1 205 ? 119.253 125.080 100.974 1.00 12.79 205 ALA A N 1
ATOM 1055 C CA . ALA A 1 205 ? 119.882 123.811 100.623 1.00 12.79 205 ALA A CA 1
ATOM 1056 C C . ALA A 1 205 ? 119.115 123.016 99.574 1.00 12.79 205 ALA A C 1
ATOM 1057 O O . ALA A 1 205 ? 119.731 122.262 98.815 1.00 12.79 205 ALA A O 1
ATOM 1059 N N . MET A 1 206 ? 117.792 123.153 99.515 1.00 12.77 206 MET A N 1
ATOM 1060 C CA . MET A 1 206 ? 116.964 122.355 98.620 1.00 12.77 206 MET A CA 1
ATOM 1061 C C . MET A 1 206 ? 115.981 123.245 97.874 1.00 12.77 206 MET A C 1
ATOM 1062 O O . MET A 1 206 ? 115.588 124.306 98.360 1.00 12.77 206 MET A O 1
ATOM 1067 N N . SER A 1 207 ? 115.589 122.797 96.684 1.00 12.88 207 SER A N 1
ATOM 1068 C CA . SER A 1 207 ? 114.697 123.540 95.803 1.00 12.88 207 SER A CA 1
ATOM 1069 C C . SER A 1 207 ? 113.424 122.742 95.560 1.00 12.88 207 SER A C 1
ATOM 1070 O O . SER A 1 207 ? 113.484 121.544 95.269 1.00 12.88 207 SER A O 1
ATOM 1073 N N . VAL A 1 208 ? 112.281 123.410 95.665 1.00 12.43 208 VAL A N 1
ATOM 1074 C CA . VAL A 1 208 ? 110.975 122.784 95.494 1.00 12.43 208 VAL A CA 1
ATOM 1075 C C . VAL A 1 208 ? 110.378 123.288 94.188 1.00 12.43 208 VAL A C 1
ATOM 1076 O O . VAL A 1 208 ? 110.225 124.499 93.992 1.00 12.43 208 VAL A O 1
ATOM 1080 N N . ASN A 1 209 ? 110.049 122.359 93.293 1.00 12.87 209 ASN A N 1
ATOM 1081 C CA . ASN A 1 209 ? 109.430 122.666 91.999 1.00 12.87 209 ASN A CA 1
ATOM 1082 C C . ASN A 1 209 ? 108.336 121.624 91.783 1.00 12.87 209 ASN A C 1
ATOM 1083 O O . ASN A 1 209 ? 108.575 120.582 91.172 1.00 12.87 209 ASN A O 1
ATOM 1088 N N . LEU A 1 210 ? 107.131 121.923 92.258 1.00 12.45 210 LEU A N 1
ATOM 1089 C CA . LEU A 1 210 ? 106.068 120.928 92.268 1.00 12.45 210 LEU A CA 1
ATOM 1090 C C . LEU A 1 210 ? 105.329 120.818 90.942 1.00 12.45 210 LEU A C 1
ATOM 1091 O O . LEU A 1 210 ? 104.399 120.013 90.843 1.00 12.45 210 LEU A O 1
ATOM 1096 N N . ASP A 1 211 ? 105.711 121.590 89.923 1.00 14.26 211 ASP A N 1
ATOM 1097 C CA . ASP A 1 211 ? 105.147 121.371 88.596 1.00 14.26 211 ASP A CA 1
ATOM 1098 C C . ASP A 1 211 ? 105.555 120.027 87.998 1.00 14.26 211 ASP A C 1
ATOM 1099 O O . ASP A 1 211 ? 104.964 119.610 86.999 1.00 14.26 211 ASP A O 1
ATOM 1104 N N . ALA A 1 212 ? 106.547 119.347 88.575 1.00 12.52 212 ALA A N 1
ATOM 1105 C CA . ALA A 1 212 ? 106.947 118.017 88.134 1.00 12.52 212 ALA A CA 1
ATOM 1106 C C . ALA A 1 212 ? 106.526 116.921 89.108 1.00 12.52 212 ALA A C 1
ATOM 1107 O O . ALA A 1 212 ? 106.963 115.777 88.962 1.00 12.52 212 ALA A O 1
ATOM 1109 N N . CYS A 1 213 ? 105.693 117.242 90.095 1.00 11.47 213 CYS A N 1
ATOM 1110 C CA . CYS A 1 213 ? 105.245 116.248 91.063 1.00 11.47 213 CYS A CA 1
ATOM 1111 C C . CYS A 1 213 ? 104.242 115.290 90.432 1.00 11.47 213 CYS A C 1
ATOM 1112 O O . CYS A 1 213 ? 103.397 115.693 89.629 1.00 11.47 213 CYS A O 1
ATOM 1115 N N . ILE A 1 214 ? 104.338 114.012 90.794 1.00 10.87 214 ILE A N 1
ATOM 1116 C CA . ILE A 1 214 ? 103.380 113.001 90.362 1.00 10.87 214 ILE A CA 1
ATOM 1117 C C . ILE A 1 214 ? 102.538 112.485 91.522 1.00 10.87 214 ILE A C 1
ATOM 1118 O O . ILE A 1 214 ? 101.790 111.519 91.353 1.00 10.87 214 ILE A O 1
ATOM 1123 N N . GLN A 1 215 ? 102.653 113.100 92.701 1.00 10.95 215 GLN A N 1
ATOM 1124 C CA . GLN A 1 215 ? 101.846 112.751 93.877 1.00 10.95 215 GLN A CA 1
ATOM 1125 C C . GLN A 1 215 ? 102.019 111.285 94.273 1.00 10.95 215 GLN A C 1
ATOM 1126 O O . GLN A 1 215 ? 101.052 110.583 94.569 1.00 10.95 215 GLN A O 1
ATOM 1132 N N . CYS A 1 216 ? 103.267 110.821 94.292 1.00 9.82 216 CYS A N 1
ATOM 1133 C CA . CYS A 1 216 ? 103.553 109.440 94.661 1.00 9.82 216 CYS A CA 1
ATOM 1134 C C . CYS A 1 216 ? 103.587 109.209 96.170 1.00 9.82 216 CYS A C 1
ATOM 1135 O O . CYS A 1 216 ? 103.531 108.053 96.597 1.00 9.82 216 CYS A O 1
ATOM 1138 N N . ASN A 1 217 ? 103.679 110.272 96.975 1.00 9.90 217 ASN A N 1
ATOM 1139 C CA . ASN A 1 217 ? 103.771 110.254 98.439 1.00 9.90 217 ASN A CA 1
ATOM 1140 C C . ASN A 1 217 ? 105.091 109.704 98.972 1.00 9.90 217 ASN A C 1
ATOM 1141 O O . ASN A 1 217 ? 105.190 109.443 100.174 1.00 9.90 217 ASN A O 1
ATOM 1146 N N . LEU A 1 218 ? 106.111 109.523 98.132 1.00 8.97 218 LEU A N 1
ATOM 1147 C CA . LEU A 1 218 ? 107.377 109.008 98.648 1.00 8.97 218 LEU A CA 1
ATOM 1148 C C . LEU A 1 218 ? 108.019 109.997 99.616 1.00 8.97 218 LEU A C 1
ATOM 1149 O O . LEU A 1 218 ? 108.640 109.592 100.605 1.00 8.97 218 LEU A O 1
ATOM 1154 N N . CYS A 1 219 ? 107.882 111.297 99.350 1.00 8.62 219 CYS A N 1
ATOM 1155 C CA . CYS A 1 219 ? 108.410 112.298 100.275 1.00 8.62 219 CYS A CA 1
ATOM 1156 C C . CYS A 1 219 ? 107.646 112.296 101.594 1.00 8.62 219 CYS A C 1
ATOM 1157 O O . CYS A 1 219 ? 108.238 112.503 102.660 1.00 8.62 219 CYS A O 1
ATOM 1160 N N . VAL A 1 220 ? 106.327 112.092 101.541 1.00 8.45 220 VAL A N 1
ATOM 1161 C CA . VAL A 1 220 ? 105.536 112.008 102.765 1.00 8.45 220 VAL A CA 1
ATOM 1162 C C . VAL A 1 220 ? 106.011 110.841 103.620 1.00 8.45 220 VAL A C 1
ATOM 1163 O O . VAL A 1 220 ? 106.187 110.973 104.835 1.00 8.45 220 VAL A O 1
ATOM 1167 N N . ARG A 1 221 ? 106.205 109.676 102.999 1.00 9.08 221 ARG A N 1
ATOM 1168 C CA . ARG A 1 221 ? 106.732 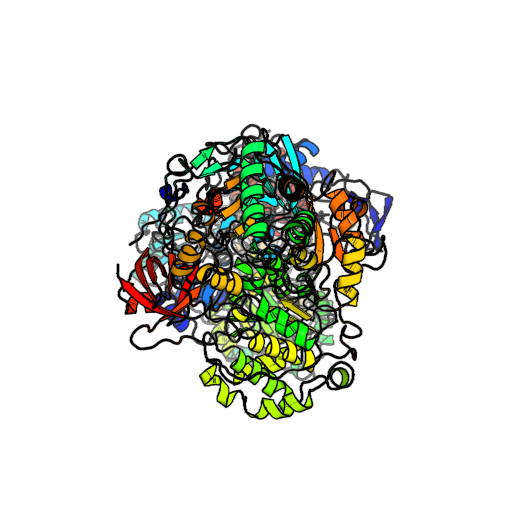108.532 103.733 1.00 9.08 221 ARG A CA 1
ATOM 1169 C C . ARG A 1 221 ? 108.122 108.830 104.283 1.00 9.08 221 ARG A C 1
ATOM 1170 O O . ARG A 1 221 ? 108.400 108.551 105.452 1.00 9.08 221 ARG A O 1
ATOM 1178 N N . ALA A 1 222 ? 108.974 109.476 103.484 1.00 8.60 222 ALA A N 1
ATOM 1179 C CA . ALA A 1 222 ? 110.326 109.800 103.929 1.00 8.60 222 ALA A CA 1
ATOM 1180 C C . ALA A 1 222 ? 110.312 110.675 105.178 1.00 8.60 222 ALA A C 1
ATOM 1181 O O . ALA A 1 222 ? 111.040 110.414 106.140 1.00 8.60 222 ALA A O 1
ATOM 1183 N N . CYS A 1 223 ? 109.489 111.722 105.182 1.00 8.81 223 CYS A N 1
ATOM 1184 C CA . CYS A 1 223 ? 109.488 112.644 106.313 1.00 8.81 223 CYS A CA 1
ATOM 1185 C C . CYS A 1 223 ? 108.748 112.075 107.520 1.00 8.81 223 CYS A C 1
ATOM 1186 O O . CYS A 1 223 ? 109.184 112.270 108.658 1.00 8.81 223 CYS A O 1
ATOM 1189 N N . ARG A 1 224 ? 107.644 111.360 107.303 1.00 9.57 224 ARG A N 1
ATOM 1190 C CA . ARG A 1 224 ? 106.748 110.997 108.393 1.00 9.57 224 ARG A CA 1
ATOM 1191 C C . ARG A 1 224 ? 107.008 109.613 108.974 1.00 9.57 224 ARG A C 1
ATOM 1192 O O . ARG A 1 224 ? 106.841 109.427 110.180 1.00 9.57 224 ARG A O 1
ATOM 1200 N N . GLU A 1 225 ? 107.409 108.627 108.170 1.00 9.60 225 GLU A N 1
ATOM 1201 C CA . GLU A 1 225 ? 107.576 107.268 108.663 1.00 9.60 225 GLU A CA 1
ATOM 1202 C C . GLU A 1 225 ? 109.025 106.823 108.766 1.00 9.60 225 GLU A C 1
ATOM 1203 O O . GLU A 1 225 ? 109.335 105.994 109.620 1.00 9.60 225 GLU A O 1
ATOM 1209 N N . VAL A 1 226 ? 109.918 107.346 107.926 1.00 8.95 226 VAL A N 1
ATOM 1210 C CA . VAL A 1 226 ? 111.327 106.970 107.977 1.00 8.95 226 VAL A CA 1
ATOM 1211 C C . VAL A 1 226 ? 112.051 107.852 108.988 1.00 8.95 226 VAL A C 1
ATOM 1212 O O . VAL A 1 226 ? 112.578 107.359 109.989 1.00 8.95 226 VAL A O 1
ATOM 1216 N N . GLN A 1 227 ? 112.072 109.164 108.738 1.00 8.45 227 GLN A N 1
ATOM 1217 C CA . GLN A 1 227 ? 112.693 110.104 109.665 1.00 8.45 227 GLN A CA 1
ATOM 1218 C C . GLN A 1 227 ? 111.779 110.461 110.834 1.00 8.45 227 GLN A C 1
ATOM 1219 O O . GLN A 1 227 ? 112.268 110.699 111.942 1.00 8.45 227 GLN A O 1
ATOM 1225 N N . VAL A 1 228 ? 110.465 110.490 110.606 1.00 9.45 228 VAL A N 1
ATOM 1226 C CA . VAL A 1 228 ? 109.469 110.922 111.585 1.00 9.45 228 VAL A CA 1
ATOM 1227 C C . VAL A 1 228 ? 109.786 112.344 112.038 1.00 9.45 228 VAL A C 1
ATOM 1228 O O . VAL A 1 228 ? 109.651 112.683 113.217 1.00 9.45 228 VAL A O 1
ATOM 1232 N N . ASN A 1 229 ? 110.223 113.186 111.103 1.00 9.35 229 ASN A N 1
ATOM 1233 C CA . ASN A 1 229 ? 110.348 114.609 111.385 1.00 9.35 229 ASN A CA 1
ATOM 1234 C C . ASN A 1 229 ? 109.008 115.338 111.315 1.00 9.35 229 ASN A C 1
ATOM 1235 O O . ASN A 1 229 ? 108.880 116.421 111.895 1.00 9.35 229 ASN A O 1
ATOM 1240 N N . ASP A 1 230 ? 108.020 114.772 110.616 1.00 10.41 230 ASP A N 1
ATOM 1241 C CA . ASP A 1 230 ? 106.631 115.245 110.652 1.00 10.41 230 ASP A CA 1
ATOM 1242 C C . ASP A 1 230 ? 106.491 116.674 110.124 1.00 10.41 230 ASP A C 1
ATOM 1243 O O . ASP A 1 230 ? 105.836 117.520 110.731 1.00 10.41 230 ASP A O 1
ATOM 1248 N N . VAL A 1 231 ? 107.097 116.938 108.971 1.00 9.90 231 VAL A N 1
ATOM 1249 C CA . VAL A 1 231 ? 107.049 118.252 108.348 1.00 9.90 231 VAL A CA 1
ATOM 1250 C C . VAL A 1 231 ? 106.109 118.273 107.148 1.00 9.90 231 VAL A C 1
ATOM 1251 O O . VAL A 1 231 ? 105.298 119.190 107.010 1.00 9.90 231 VAL A O 1
ATOM 1255 N N . ILE A 1 232 ? 106.185 117.262 106.295 1.00 9.46 232 ILE A N 1
ATOM 1256 C CA . ILE A 1 232 ? 105.461 117.205 105.031 1.00 9.46 232 ILE A CA 1
ATOM 1257 C C . ILE A 1 232 ? 104.089 116.580 105.243 1.00 9.46 232 ILE A C 1
ATOM 1258 O O . ILE A 1 232 ? 103.910 115.673 106.061 1.00 9.46 232 ILE A O 1
ATOM 1263 N N . GLY A 1 233 ? 103.105 117.085 104.502 1.00 10.37 233 GLY A N 1
ATOM 1264 C CA . GLY A 1 233 ? 101.825 116.414 104.365 1.00 10.37 233 GLY A CA 1
ATOM 1265 C C . GLY A 1 233 ? 101.300 116.582 102.956 1.00 10.37 233 GLY A C 1
ATOM 1266 O O . GLY A 1 233 ? 101.806 117.394 102.178 1.00 10.37 233 GLY A O 1
ATOM 1267 N N . MET A 1 234 ? 100.279 115.795 102.629 1.00 12.01 234 MET A N 1
ATOM 1268 C CA . MET A 1 234 ? 99.530 115.943 101.385 1.00 12.01 234 MET A CA 1
ATOM 1269 C C . MET A 1 234 ? 98.166 116.526 101.729 1.00 12.01 234 MET A C 1
ATOM 1270 O O . MET A 1 234 ? 97.375 115.879 102.421 1.00 12.01 234 MET A O 1
ATOM 1275 N N . ALA A 1 235 ? 97.884 117.734 101.234 1.00 13.36 235 ALA A N 1
ATOM 1276 C CA . ALA A 1 235 ? 96.875 118.589 101.860 1.00 13.36 235 ALA A CA 1
ATOM 1277 C C . ALA A 1 235 ? 95.474 118.482 101.252 1.00 13.36 235 ALA A C 1
ATOM 1278 O O . ALA A 1 235 ? 94.525 118.092 101.940 1.00 13.36 235 ALA A O 1
ATOM 1280 N N . TYR A 1 236 ? 95.323 118.835 99.986 1.00 13.29 236 TYR A N 1
ATOM 1281 C CA . TYR A 1 236 ? 94.008 119.094 99.408 1.00 13.29 236 TYR A CA 1
ATOM 1282 C C . TYR A 1 236 ? 93.440 117.807 98.802 1.00 13.29 236 TYR A C 1
ATOM 1283 O O . TYR A 1 236 ? 93.844 116.702 99.172 1.00 13.29 236 TYR A O 1
ATOM 1292 N N . ARG A 1 237 ? 92.451 117.932 97.921 1.00 12.89 237 ARG A N 1
ATOM 1293 C CA . ARG A 1 237 ? 91.760 116.799 97.326 1.00 12.89 237 ARG A CA 1
ATOM 1294 C C . ARG A 1 237 ? 91.907 116.805 95.804 1.00 12.89 237 ARG A C 1
ATOM 1295 O O . ARG A 1 237 ? 92.220 117.829 95.194 1.00 12.89 237 ARG A O 1
ATOM 1303 N N . ALA A 1 238 ? 91.680 115.640 95.203 1.00 11.62 238 ALA A N 1
ATOM 1304 C CA . ALA A 1 238 ? 91.616 115.430 93.747 1.00 11.62 238 ALA A CA 1
ATOM 1305 C C . ALA A 1 238 ? 92.950 115.828 93.109 1.00 11.62 238 ALA A C 1
ATOM 1306 O O . ALA A 1 238 ? 94.017 115.659 93.712 1.00 11.62 238 ALA A O 1
ATOM 1308 N N . ALA A 1 239 ? 92.895 116.360 91.887 1.00 12.06 239 ALA A N 1
ATOM 1309 C CA . ALA A 1 239 ? 94.090 116.803 91.183 1.00 12.06 239 ALA A CA 1
ATOM 1310 C C . ALA A 1 239 ? 94.751 118.000 91.850 1.00 12.06 239 ALA A C 1
ATOM 1311 O O . ALA A 1 239 ? 95.893 118.320 91.512 1.00 12.06 239 ALA A O 1
ATOM 1313 N N . GLY A 1 240 ? 94.067 118.659 92.781 1.00 12.01 240 GLY A N 1
ATOM 1314 C CA . GLY A 1 240 ? 94.650 119.703 93.591 1.00 12.01 240 GLY A CA 1
ATOM 1315 C C . GLY A 1 240 ? 95.453 119.230 94.780 1.00 12.01 240 GLY A C 1
ATOM 1316 O O . GLY A 1 240 ? 95.940 120.065 95.544 1.00 12.01 240 GLY A O 1
ATOM 1317 N N . SER A 1 241 ? 95.591 117.918 94.974 1.00 11.76 241 SER A N 1
ATOM 1318 C CA . SER A 1 241 ? 96.411 117.403 96.062 1.00 11.76 241 SER A CA 1
ATOM 1319 C C . SER A 1 241 ? 97.832 117.932 95.929 1.00 11.76 241 SER A C 1
ATOM 1320 O O . SER A 1 241 ? 98.418 117.900 94.845 1.00 11.76 241 SER A O 1
ATOM 1323 N N . LYS A 1 242 ? 98.384 118.427 97.032 1.00 11.39 242 LYS A N 1
ATOM 1324 C CA . LYS A 1 242 ? 99.635 119.166 96.979 1.00 11.39 242 LYS A CA 1
ATOM 1325 C C . LYS A 1 242 ? 100.517 118.828 98.170 1.00 11.39 242 LYS A C 1
ATOM 1326 O O . LYS A 1 242 ? 100.046 118.761 99.307 1.00 11.39 242 LYS A O 1
ATOM 1332 N N . VAL A 1 243 ? 101.803 118.618 97.893 1.00 10.46 243 VAL A N 1
ATOM 1333 C CA . VAL A 1 243 ? 102.805 118.504 98.944 1.00 10.46 243 VAL A CA 1
ATOM 1334 C C . VAL A 1 243 ? 102.932 119.843 99.658 1.00 10.46 243 VAL A C 1
ATOM 1335 O O . VAL A 1 243 ? 103.107 120.888 99.020 1.00 10.46 243 VAL A O 1
ATOM 1339 N N . VAL A 1 244 ? 102.842 119.825 100.985 1.00 10.78 244 VAL A N 1
ATOM 1340 C CA . VAL A 1 244 ? 102.915 121.047 101.776 1.00 10.78 244 VAL A CA 1
ATOM 1341 C C . VAL A 1 244 ? 103.872 120.855 102.943 1.00 10.78 244 VAL A C 1
ATOM 1342 O O . VAL A 1 244 ? 104.101 119.738 103.414 1.00 10.78 244 VAL A O 1
ATOM 1346 N N . PHE A 1 245 ? 104.431 121.967 103.412 1.00 11.88 245 PHE A N 1
ATOM 1347 C CA . PHE A 1 245 ? 105.237 122.013 104.624 1.00 11.88 245 PHE A CA 1
ATOM 1348 C C . PHE A 1 245 ? 104.459 122.789 105.680 1.00 11.88 245 PHE A C 1
ATOM 1349 O O . PHE A 1 245 ? 104.128 123.959 105.466 1.00 11.88 245 PHE A O 1
ATOM 1357 N N . ASP A 1 246 ? 104.181 122.139 106.811 1.00 13.08 246 ASP A N 1
ATOM 1358 C CA . ASP A 1 246 ? 103.389 122.708 107.910 1.00 13.08 246 ASP A CA 1
ATOM 1359 C C . ASP A 1 246 ? 102.028 123.121 107.360 1.00 13.08 246 ASP A C 1
ATOM 1360 O O . ASP A 1 246 ? 101.288 122.247 106.878 1.00 13.08 246 ASP A O 1
ATOM 1365 N N . PHE A 1 247 ? 101.669 124.402 107.378 1.00 14.38 247 PHE A N 1
ATOM 1366 C CA . PHE A 1 247 ? 100.370 124.900 106.931 1.00 14.38 247 PHE A CA 1
ATOM 1367 C C . PHE A 1 247 ? 100.442 125.377 105.488 1.00 14.38 247 PHE A C 1
ATOM 1368 O O . PHE A 1 247 ? 99.891 126.424 105.147 1.00 14.38 247 PHE A O 1
ATOM 1376 N N . ASP A 1 248 ? 101.171 124.640 104.643 1.00 14.28 248 ASP A N 1
ATOM 1377 C CA . ASP A 1 248 ? 101.543 125.074 103.294 1.00 14.28 248 ASP A CA 1
ATOM 1378 C C . ASP A 1 248 ? 102.403 126.337 103.360 1.00 14.28 248 ASP A C 1
ATOM 1379 O O . ASP A 1 248 ? 102.153 127.324 102.670 1.00 14.28 248 ASP A O 1
ATOM 1384 N N . ASP A 1 249 ? 103.413 126.293 104.203 1.00 14.64 249 ASP A N 1
ATOM 1385 C CA . ASP A 1 249 ? 104.372 127.363 104.398 1.00 14.64 249 ASP A CA 1
ATOM 1386 C C . ASP A 1 249 ? 105.600 127.137 103.530 1.00 14.64 249 ASP A C 1
ATOM 1387 O O . ASP A 1 249 ? 105.864 126.013 103.093 1.00 14.64 249 ASP A O 1
ATOM 1392 N N . PRO A 1 250 ? 106.366 128.188 103.235 1.00 13.99 250 PRO A N 1
ATOM 1393 C CA . PRO A 1 250 ? 107.619 127.994 102.494 1.00 13.99 250 PRO A CA 1
ATOM 1394 C C . PRO A 1 250 ? 108.584 127.109 103.269 1.00 13.99 250 PRO A C 1
ATOM 1395 O O . PRO A 1 250 ? 108.638 127.145 104.499 1.00 13.99 250 PRO A O 1
ATOM 1399 N N . MET A 1 251 ? 109.352 126.308 102.529 1.00 13.33 251 MET A N 1
ATOM 1400 C CA . MET A 1 251 ? 110.261 125.357 103.160 1.00 13.33 251 MET A CA 1
ATOM 1401 C C . MET A 1 251 ? 111.271 126.064 104.056 1.00 13.33 251 MET A C 1
ATOM 1402 O O . MET A 1 251 ? 111.571 125.590 105.157 1.00 13.33 251 MET A O 1
ATOM 1407 N N . GLY A 1 252 ? 111.791 127.209 103.610 1.00 13.92 252 GLY A N 1
ATOM 1408 C CA . GLY A 1 252 ? 112.784 127.939 104.378 1.00 13.92 252 GLY A CA 1
ATOM 1409 C C . GLY A 1 252 ? 112.287 128.489 105.701 1.00 13.92 252 GLY A C 1
ATOM 1410 O O . GLY A 1 252 ? 113.100 128.742 106.593 1.00 13.92 252 GLY A O 1
ATOM 1411 N N . GLY A 1 253 ? 110.980 128.680 105.850 1.00 14.49 253 GLY A N 1
ATOM 1412 C CA . GLY A 1 253 ? 110.438 129.197 107.093 1.00 14.49 253 GLY A CA 1
ATOM 1413 C C . GLY A 1 253 ? 109.590 128.209 107.869 1.00 14.49 253 GLY A C 1
ATOM 1414 O O . GLY A 1 253 ? 108.785 128.608 108.715 1.00 14.49 253 GLY A O 1
ATOM 1415 N N . SER A 1 254 ? 109.758 126.921 107.596 1.00 13.22 254 SER A N 1
ATOM 1416 C CA . SER A 1 254 ? 108.955 125.873 108.201 1.00 13.22 254 SER A CA 1
ATOM 1417 C C . SER A 1 254 ? 109.737 125.183 109.317 1.00 13.22 254 SER A C 1
ATOM 1418 O O . SER A 1 254 ? 110.843 125.590 109.678 1.00 13.22 254 SER A O 1
ATOM 1421 N N . THR A 1 255 ? 109.164 124.112 109.862 1.00 11.87 255 THR A N 1
ATOM 1422 C CA . THR A 1 255 ? 109.827 123.289 110.864 1.00 11.87 255 THR A CA 1
ATOM 1423 C C . THR A 1 255 ? 110.839 122.315 110.258 1.00 11.87 255 THR A C 1
ATOM 1424 O O . THR A 1 255 ? 111.360 121.463 110.981 1.00 11.87 255 THR A O 1
ATOM 1428 N N . CYS A 1 256 ? 111.121 122.423 108.960 1.00 10.68 256 CYS A N 1
ATOM 1429 C CA . CYS A 1 256 ? 112.030 121.500 108.288 1.00 10.68 256 CYS A CA 1
ATOM 1430 C C . CYS A 1 256 ? 113.438 121.593 108.864 1.00 10.68 256 CYS A C 1
ATOM 1431 O O . CYS A 1 256 ? 113.970 122.687 109.061 1.00 10.68 256 CYS A O 1
ATOM 1434 N N . VAL A 1 257 ? 114.048 120.434 109.128 1.00 9.08 257 VAL A N 1
ATOM 1435 C CA . VAL A 1 257 ? 115.403 120.386 109.668 1.00 9.08 257 VAL A CA 1
ATOM 1436 C C . VAL A 1 257 ? 116.444 120.060 108.604 1.00 9.08 257 VAL A C 1
ATOM 1437 O O . VAL A 1 257 ? 117.620 119.884 108.937 1.00 9.08 257 VAL A O 1
ATOM 1441 N N . ALA A 1 258 ? 116.043 119.985 107.332 1.00 8.45 258 ALA A N 1
ATOM 1442 C CA . ALA A 1 258 ? 116.961 119.817 106.201 1.00 8.45 258 ALA A CA 1
ATOM 1443 C C . ALA A 1 258 ? 117.753 118.510 106.285 1.00 8.45 258 ALA A C 1
ATOM 1444 O O . ALA A 1 258 ? 118.938 118.470 105.963 1.00 8.45 258 ALA A O 1
ATOM 1446 N N . CYS A 1 259 ? 117.100 117.436 106.728 1.00 8.01 259 CYS A N 1
ATOM 1447 C CA . CYS A 1 259 ? 117.742 116.128 106.693 1.00 8.01 259 CYS A CA 1
ATOM 1448 C C . CYS A 1 259 ? 117.902 115.605 105.270 1.00 8.01 259 CYS A C 1
ATOM 1449 O O . CYS A 1 259 ? 118.766 114.759 105.030 1.00 8.01 259 CYS A O 1
ATOM 1452 N N . GLY A 1 260 ? 117.081 116.073 104.333 1.00 8.33 260 GLY A N 1
ATOM 1453 C CA . GLY A 1 260 ? 117.205 115.710 102.936 1.00 8.33 260 GLY A CA 1
ATOM 1454 C C . GLY A 1 260 ? 116.645 114.361 102.543 1.00 8.33 260 GLY A C 1
ATOM 1455 O O . GLY A 1 260 ? 116.845 113.945 101.398 1.00 8.33 260 GLY A O 1
ATOM 1456 N N . GLU A 1 261 ? 115.951 113.665 103.447 1.00 8.33 261 GLU A N 1
ATOM 1457 C CA . GLU A 1 261 ? 115.423 112.340 103.127 1.00 8.33 261 GLU A CA 1
ATOM 1458 C C . GLU A 1 261 ? 114.416 112.401 101.979 1.00 8.33 261 GLU A C 1
ATOM 1459 O O . GLU A 1 261 ? 114.412 111.532 101.096 1.00 8.33 261 GLU A O 1
ATOM 1465 N N . CYS A 1 262 ? 113.559 113.427 101.973 1.00 8.26 262 CYS A N 1
ATOM 1466 C CA . CYS A 1 262 ? 112.577 113.578 100.903 1.00 8.26 262 CYS A CA 1
ATOM 1467 C C . CYS A 1 262 ? 113.254 113.789 99.554 1.00 8.26 262 CYS A C 1
ATOM 1468 O O . CYS A 1 262 ? 112.798 113.259 98.535 1.00 8.26 262 CYS A O 1
ATOM 1471 N N . VAL A 1 263 ? 114.347 114.555 99.531 1.00 8.88 263 VAL A N 1
ATOM 1472 C CA . VAL A 1 263 ? 115.089 114.777 98.291 1.00 8.88 263 VAL A CA 1
ATOM 1473 C C . VAL A 1 263 ? 115.621 113.458 97.741 1.00 8.88 263 VAL A C 1
ATOM 1474 O O . VAL A 1 263 ? 115.499 113.170 96.546 1.00 8.88 263 VAL A O 1
ATOM 1478 N N . GLN A 1 264 ? 116.216 112.636 98.606 1.00 8.92 264 GLN A N 1
ATOM 1479 C CA . GLN A 1 264 ? 116.725 111.345 98.159 1.00 8.92 264 GLN A CA 1
ATOM 1480 C C . GLN A 1 264 ? 115.599 110.424 97.697 1.00 8.92 264 GLN A C 1
ATOM 1481 O O . GLN A 1 264 ? 115.795 109.619 96.782 1.00 8.92 264 GLN A O 1
ATOM 1487 N N . ALA A 1 265 ? 114.418 110.527 98.310 1.00 8.98 265 ALA A N 1
ATOM 1488 C CA . ALA A 1 265 ? 113.307 109.658 97.934 1.00 8.98 265 ALA A CA 1
ATOM 1489 C C . ALA A 1 265 ? 112.636 110.068 96.622 1.00 8.98 265 ALA A C 1
ATOM 1490 O O . ALA A 1 265 ? 112.153 109.199 95.890 1.00 8.98 265 ALA A O 1
ATOM 1492 N N . CYS A 1 266 ? 112.600 111.360 96.302 1.00 9.03 266 CYS A N 1
ATOM 1493 C CA . CYS A 1 266 ? 111.748 111.845 95.218 1.00 9.03 266 CYS A CA 1
ATOM 1494 C C . CYS A 1 266 ? 112.221 111.324 93.861 1.00 9.03 266 CYS A C 1
ATOM 1495 O O . CYS A 1 266 ? 113.404 111.459 93.527 1.00 9.03 266 CYS A O 1
ATOM 1498 N N . PRO A 1 267 ? 111.335 110.743 93.052 1.00 10.54 267 PRO A N 1
ATOM 1499 C CA . PRO A 1 267 ? 111.738 110.172 91.756 1.00 10.54 267 PRO A CA 1
ATOM 1500 C C . PRO A 1 267 ? 111.597 111.081 90.539 1.00 10.54 267 PRO A C 1
ATOM 1501 O O . PRO A 1 267 ? 111.952 110.641 89.443 1.00 10.54 267 PRO A O 1
ATOM 1505 N N . THR A 1 268 ? 111.105 112.311 90.682 1.00 11.37 268 THR A N 1
ATOM 1506 C CA . THR A 1 268 ? 110.808 113.148 89.528 1.00 11.37 268 THR A CA 1
ATOM 1507 C C . THR A 1 268 ? 111.690 114.379 89.400 1.00 11.37 268 THR A C 1
ATOM 1508 O O . THR A 1 268 ? 111.695 115.000 88.333 1.00 11.37 268 THR A O 1
ATOM 1512 N N . GLY A 1 269 ? 112.424 114.755 90.439 1.00 11.31 269 GLY A N 1
ATOM 1513 C CA . GLY A 1 269 ? 113.124 116.016 90.435 1.00 11.31 269 GLY A CA 1
ATOM 1514 C C . GLY A 1 269 ? 112.318 117.190 90.945 1.00 11.31 269 GLY A C 1
ATOM 1515 O O . GLY A 1 269 ? 112.821 118.319 90.925 1.00 11.31 269 GLY A O 1
ATOM 1516 N N . ALA A 1 270 ? 111.080 116.962 91.389 1.00 10.83 270 ALA A N 1
ATOM 1517 C CA . ALA A 1 270 ? 110.317 118.023 92.036 1.00 10.83 270 ALA A CA 1
ATOM 1518 C C . ALA A 1 270 ? 111.057 118.569 93.251 1.00 10.83 270 ALA A C 1
ATOM 1519 O O . ALA A 1 270 ? 110.976 119.764 93.552 1.00 10.83 270 ALA A O 1
ATOM 1521 N N . LEU A 1 271 ? 111.775 117.706 93.962 1.00 10.54 271 LEU A N 1
ATOM 1522 C CA . LEU A 1 271 ? 112.650 118.105 95.056 1.00 10.54 271 LEU A CA 1
ATOM 1523 C C . LEU A 1 271 ? 114.082 117.743 94.690 1.00 10.54 271 LEU A C 1
ATOM 1524 O O . LEU A 1 271 ? 114.363 116.591 94.348 1.00 10.54 271 LEU A O 1
ATOM 1529 N N . MET A 1 272 ? 114.977 118.720 94.752 1.00 12.75 272 MET A N 1
ATOM 1530 C CA . MET A 1 272 ? 116.359 118.563 94.327 1.00 12.75 272 MET A CA 1
ATOM 1531 C C . MET A 1 272 ? 117.284 119.319 95.265 1.00 12.75 272 MET A C 1
ATOM 1532 O O . MET A 1 272 ? 116.862 120.272 95.928 1.00 12.75 272 MET A O 1
ATOM 1537 N N . PRO A 1 273 ? 118.556 118.921 95.338 1.00 13.23 273 PRO A N 1
ATOM 1538 C CA . PRO A 1 273 ? 119.553 119.781 95.987 1.00 13.23 273 PRO A CA 1
ATOM 1539 C C . PRO A 1 273 ? 119.722 121.063 95.187 1.00 13.23 273 PRO A C 1
ATOM 1540 O O . PRO A 1 273 ? 119.831 121.032 93.960 1.00 13.23 273 PRO A O 1
ATOM 1544 N N . ALA A 1 274 ? 119.733 122.193 95.892 1.00 14.47 274 ALA A N 1
ATOM 1545 C CA . ALA A 1 274 ? 119.815 123.486 95.223 1.00 14.47 274 ALA A CA 1
ATOM 1546 C C . ALA A 1 274 ? 121.124 123.669 94.471 1.00 14.47 274 ALA A C 1
ATOM 1547 O O . ALA A 1 274 ? 121.189 124.498 93.559 1.00 14.47 274 ALA A O 1
ATOM 1549 N N . ALA A 1 275 ? 122.165 122.917 94.830 1.00 15.80 275 ALA A N 1
ATOM 1550 C CA . ALA A 1 275 ? 123.459 123.031 94.171 1.00 15.80 275 ALA A CA 1
ATOM 1551 C C . ALA A 1 275 ? 123.474 122.430 92.772 1.00 15.80 275 ALA A C 1
ATOM 1552 O O . ALA A 1 275 ? 124.426 122.676 92.027 1.00 15.80 275 ALA A O 1
ATOM 1554 N N . TYR A 1 276 ? 122.469 121.640 92.407 1.00 17.52 276 TYR A N 1
ATOM 1555 C CA . TYR A 1 276 ? 122.421 121.009 91.095 1.00 17.52 276 TYR A CA 1
ATOM 1556 C C . TYR A 1 276 ? 121.721 121.858 90.039 1.00 17.52 276 TYR A C 1
ATOM 1557 O O . TYR A 1 276 ? 121.868 121.575 88.848 1.00 17.52 276 TYR A O 1
ATOM 1566 N N . LEU A 1 277 ? 120.979 122.886 90.435 1.00 18.99 277 LEU A N 1
ATOM 1567 C CA . LEU A 1 277 ? 120.166 123.666 89.513 1.00 18.99 277 LEU A CA 1
ATOM 1568 C C . LEU A 1 277 ? 120.752 125.057 89.310 1.00 18.99 277 LEU A C 1
ATOM 1569 O O . LEU A 1 277 ? 121.394 125.615 90.203 1.00 18.99 277 LEU A O 1
ATOM 1574 N N . ASP A 1 278 ? 120.515 125.619 88.128 1.00 22.37 278 ASP A N 1
ATOM 1575 C CA . ASP A 1 278 ? 120.872 127.004 87.867 1.00 22.37 278 ASP A CA 1
ATOM 1576 C C . ASP A 1 278 ? 119.684 127.905 88.204 1.00 22.37 278 ASP A C 1
ATOM 1577 O O . ASP A 1 278 ? 118.704 127.475 88.817 1.00 22.37 278 ASP A O 1
ATOM 1582 N N . ALA A 1 279 ? 119.759 129.174 87.798 1.00 23.45 279 ALA A N 1
ATOM 1583 C CA . ALA A 1 279 ? 118.751 130.150 88.196 1.00 23.45 279 ALA A CA 1
ATOM 1584 C C . ALA A 1 279 ? 117.372 129.852 87.622 1.00 23.45 279 ALA A C 1
ATOM 1585 O O . ALA A 1 279 ? 116.381 130.396 88.118 1.00 23.45 279 ALA A O 1
ATOM 1587 N N . ASN A 1 280 ? 117.279 129.013 86.594 1.00 23.88 280 ASN A N 1
ATOM 1588 C CA . ASN A 1 280 ? 116.003 128.700 85.967 1.00 23.88 280 ASN A CA 1
ATOM 1589 C C . ASN A 1 280 ? 115.476 127.320 86.344 1.00 23.88 280 ASN A C 1
ATOM 1590 O O . ASN A 1 280 ? 114.541 126.834 85.702 1.00 23.88 280 ASN A O 1
ATOM 1595 N N . GLN A 1 281 ? 116.055 126.685 87.364 1.00 20.48 281 GLN A N 1
ATOM 1596 C CA . GLN A 1 281 ? 115.597 125.388 87.870 1.00 20.48 281 GLN A CA 1
ATOM 1597 C C . GLN A 1 281 ? 115.679 124.301 86.798 1.00 20.48 281 GLN A C 1
ATOM 1598 O O . GLN A 1 281 ? 114.740 123.534 86.587 1.00 20.48 281 GLN A O 1
ATOM 1604 N N . THR A 1 282 ? 116.820 124.233 86.116 1.00 21.73 282 THR A N 1
ATOM 1605 C CA . THR A 1 282 ? 117.045 123.203 85.112 1.00 21.73 282 THR A CA 1
ATOM 1606 C C . THR A 1 282 ? 118.415 122.575 85.321 1.00 21.73 282 THR A C 1
ATOM 1607 O O . THR A 1 282 ? 119.193 123.001 86.178 1.00 21.73 282 THR A O 1
ATOM 1611 N N . ARG A 1 283 ? 118.687 121.530 84.533 1.00 23.12 283 ARG A N 1
ATOM 1612 C CA . ARG A 1 283 ? 120.032 121.028 84.222 1.00 23.12 283 ARG A CA 1
ATOM 1613 C C . ARG A 1 283 ? 120.812 120.674 85.494 1.00 23.12 283 ARG A C 1
ATOM 1614 O O . ARG A 1 283 ? 121.751 121.354 85.902 1.00 23.12 283 ARG A O 1
ATOM 1622 N N . THR A 1 284 ? 120.350 119.601 86.139 1.00 21.99 284 THR A N 1
ATOM 1623 C CA . THR A 1 284 ? 121.079 119.003 87.255 1.00 21.99 284 THR A CA 1
ATOM 1624 C C . THR A 1 284 ? 122.575 118.933 86.968 1.00 21.99 284 THR A C 1
ATOM 1625 O O . THR A 1 284 ? 122.994 118.402 85.937 1.00 21.99 284 THR A O 1
ATOM 1629 N N . VAL A 1 285 ? 123.378 119.502 87.875 1.00 21.54 285 VAL A N 1
ATOM 1630 C CA . VAL A 1 285 ? 124.826 119.335 87.808 1.00 21.54 285 VAL A CA 1
ATOM 1631 C C . VAL A 1 285 ? 125.142 117.846 87.823 1.00 21.54 285 VAL A C 1
ATOM 1632 O O . VAL A 1 285 ? 124.514 117.072 88.553 1.00 21.54 285 VAL A O 1
ATOM 1636 N N . TYR A 1 286 ? 126.094 117.433 86.995 1.00 22.17 286 TYR A N 1
ATOM 1637 C CA . TYR A 1 286 ? 126.385 116.011 86.812 1.00 22.17 286 TYR A CA 1
ATOM 1638 C C . TYR A 1 286 ? 127.759 115.654 87.360 1.00 22.17 286 TYR A C 1
ATOM 1639 O O . TYR A 1 286 ? 128.781 116.001 86.739 1.00 22.17 286 TYR A O 1
ATOM 1648 N N . PRO A 1 287 ? 127.839 114.960 88.494 1.00 21.51 287 PRO A N 1
ATOM 1649 C CA . PRO A 1 287 ? 129.146 114.637 89.076 1.00 21.51 287 PRO A CA 1
ATOM 1650 C C . PRO A 1 287 ? 129.936 113.657 88.222 1.00 21.51 287 PRO A C 1
ATOM 1651 O O . PRO A 1 287 ? 129.377 112.794 87.542 1.00 21.51 287 PRO A O 1
ATOM 1655 N N . ASP A 1 288 ? 131.265 113.796 88.272 1.00 22.56 288 ASP A N 1
ATOM 1656 C CA . ASP A 1 288 ? 132.142 112.884 87.542 1.00 22.56 288 ASP A CA 1
ATOM 1657 C C . ASP A 1 288 ? 132.239 111.518 88.213 1.00 22.56 288 ASP A C 1
ATOM 1658 O O . ASP A 1 288 ? 132.256 110.491 87.527 1.00 22.56 288 ASP A O 1
ATOM 1663 N N . ARG A 1 289 ? 132.315 111.482 89.542 1.00 20.03 289 ARG A N 1
ATOM 1664 C CA . ARG A 1 289 ? 132.546 110.234 90.253 1.00 20.03 289 ARG A CA 1
ATOM 1665 C C . ARG A 1 289 ? 131.900 110.297 91.629 1.00 20.03 289 ARG A C 1
ATOM 1666 O O . ARG A 1 289 ? 131.604 111.374 92.150 1.00 20.03 289 ARG A O 1
ATOM 1674 N N . GLU A 1 290 ? 131.684 109.118 92.212 1.00 18.41 290 GLU A N 1
ATOM 1675 C CA . GLU A 1 290 ? 131.099 108.973 93.536 1.00 18.41 290 GLU A CA 1
ATOM 1676 C C . GLU A 1 290 ? 132.016 108.119 94.399 1.00 18.41 290 GLU A C 1
ATOM 1677 O O . GLU A 1 290 ? 132.520 107.087 93.948 1.00 18.41 290 GLU A O 1
ATOM 1683 N N . VAL A 1 291 ? 132.240 108.557 95.636 1.00 15.20 291 VAL A N 1
ATOM 1684 C CA . VAL A 1 291 ? 133.131 107.880 96.570 1.00 15.20 291 VAL A CA 1
ATOM 1685 C C . VAL A 1 291 ? 132.362 107.574 97.849 1.00 15.20 291 VAL A C 1
ATOM 1686 O O . VAL A 1 291 ? 131.643 108.432 98.370 1.00 15.20 291 VAL A O 1
ATOM 1690 N N . LYS A 1 292 ? 132.520 106.354 98.354 1.00 14.40 292 LYS A N 1
ATOM 1691 C CA . LYS A 1 292 ? 131.838 105.900 99.561 1.00 14.40 292 LYS A CA 1
ATOM 1692 C C . LYS A 1 292 ? 132.761 106.054 100.765 1.00 14.40 292 LYS A C 1
ATOM 1693 O O . LYS A 1 292 ? 133.861 105.491 100.786 1.00 14.40 292 LYS A O 1
ATOM 1699 N N . SER A 1 293 ? 132.307 106.798 101.766 1.00 13.05 293 SER A N 1
ATOM 1700 C CA . SER A 1 293 ? 133.108 107.096 102.950 1.00 13.05 293 SER A CA 1
ATOM 1701 C C . SER A 1 293 ? 132.155 107.268 104.133 1.00 13.05 293 SER A C 1
ATOM 1702 O O . SER A 1 293 ? 131.009 106.812 104.091 1.00 13.05 293 SER A O 1
ATOM 1705 N N . LEU A 1 294 ? 132.631 107.903 105.199 1.00 12.19 294 LEU A N 1
ATOM 1706 C CA . LEU A 1 294 ? 131.836 108.148 106.394 1.00 12.19 294 LEU A CA 1
ATOM 1707 C C . LEU A 1 294 ? 131.552 109.637 106.560 1.00 12.19 294 LEU A C 1
ATOM 1708 O O . LEU A 1 294 ? 132.115 110.486 105.868 1.00 12.19 294 LEU A O 1
ATOM 1713 N N . CYS A 1 295 ? 130.645 109.945 107.489 1.00 11.12 295 CYS A N 1
ATOM 1714 C CA . CYS A 1 295 ? 130.434 111.323 107.909 1.00 11.12 295 CYS A CA 1
ATOM 1715 C C . CYS A 1 295 ? 131.524 111.737 108.894 1.00 11.12 295 CYS A C 1
ATOM 1716 O O . CYS A 1 295 ? 131.909 110.949 109.759 1.00 11.12 295 CYS A O 1
ATOM 1719 N N . PRO A 1 296 ? 132.041 112.959 108.790 1.00 11.95 296 PRO A N 1
ATOM 1720 C CA . PRO A 1 296 ? 133.111 113.393 109.694 1.00 11.95 296 PRO A CA 1
ATOM 1721 C C . PRO A 1 296 ? 132.661 113.943 111.041 1.00 11.95 296 PRO A C 1
ATOM 1722 O O . PRO A 1 296 ? 133.530 114.291 111.845 1.00 11.95 296 PRO A O 1
ATOM 1726 N N . TYR A 1 297 ? 131.363 114.042 111.333 1.00 12.47 297 TYR A N 1
ATOM 1727 C CA . TYR A 1 297 ? 130.987 114.818 112.509 1.00 12.47 297 TYR A CA 1
ATOM 1728 C C . TYR A 1 297 ? 130.753 114.010 113.785 1.00 12.47 297 TYR A C 1
ATOM 1729 O O . TYR A 1 297 ? 131.608 114.023 114.671 1.00 12.47 297 TYR A O 1
ATOM 1738 N N . CYS A 1 298 ? 129.677 113.233 113.874 1.00 11.75 298 CYS A N 1
ATOM 1739 C CA . CYS A 1 298 ? 129.275 112.731 115.184 1.00 11.75 298 CYS A CA 1
ATOM 1740 C C . CYS A 1 298 ? 129.402 111.215 115.253 1.00 11.75 298 CYS A C 1
ATOM 1741 O O . CYS A 1 298 ? 129.630 110.531 114.252 1.00 11.75 298 CYS A O 1
ATOM 1744 N N . GLY A 1 299 ? 129.253 110.698 116.470 1.00 11.77 299 GLY A N 1
ATOM 1745 C CA . GLY A 1 299 ? 129.508 109.314 116.794 1.00 11.77 299 GLY A CA 1
ATOM 1746 C C . GLY A 1 299 ? 128.494 108.310 116.308 1.00 11.77 299 GLY A C 1
ATOM 1747 O O . GLY A 1 299 ? 128.676 107.115 116.548 1.00 11.77 299 GLY A O 1
ATOM 1748 N N . VAL A 1 300 ? 127.420 108.751 115.649 1.00 11.02 300 VAL A N 1
ATOM 1749 C CA . VAL A 1 300 ? 126.486 107.810 115.037 1.00 11.02 300 VAL A CA 1
ATOM 1750 C C . VAL A 1 300 ? 127.195 106.985 113.970 1.00 11.02 300 VAL A C 1
ATOM 1751 O O . VAL A 1 300 ? 127.051 105.760 113.910 1.00 11.02 300 VAL A O 1
ATOM 1755 N N . GLY A 1 301 ? 127.980 107.645 113.122 1.00 10.34 301 GLY A N 1
ATOM 1756 C CA . GLY A 1 301 ? 128.800 106.960 112.141 1.00 10.34 301 GLY A CA 1
ATOM 1757 C C . GLY A 1 301 ? 128.080 106.584 110.863 1.00 10.34 301 GLY A C 1
ATOM 1758 O O . GLY A 1 301 ? 128.138 105.432 110.432 1.00 10.34 301 GLY A O 1
ATOM 1759 N N . CYS A 1 302 ? 127.400 107.547 110.251 1.00 9.78 302 CYS A N 1
ATOM 1760 C CA . CYS A 1 302 ? 126.681 107.293 109.011 1.00 9.78 302 CYS A CA 1
ATOM 1761 C C . CYS A 1 302 ? 127.651 107.080 107.852 1.00 9.78 302 CYS A C 1
ATOM 1762 O O . CYS A 1 302 ? 128.699 107.725 107.774 1.00 9.78 302 CYS A O 1
ATOM 1765 N N . GLN A 1 303 ? 127.292 106.171 106.944 1.00 11.45 303 GLN A N 1
ATOM 1766 C CA . GLN A 1 303 ? 128.037 105.973 105.705 1.00 11.45 303 GLN A CA 1
ATOM 1767 C C . GLN A 1 303 ? 127.465 106.862 104.606 1.00 11.45 303 GLN A C 1
ATOM 1768 O O . GLN A 1 303 ? 126.247 106.980 104.454 1.00 11.45 303 GLN A O 1
ATOM 1774 N N . VAL A 1 304 ? 128.358 107.496 103.847 1.00 11.77 304 VAL A N 1
ATOM 1775 C CA . VAL A 1 304 ? 127.996 108.563 102.925 1.00 11.77 304 VAL A CA 1
ATOM 1776 C C . VAL A 1 304 ? 128.621 108.297 101.561 1.00 11.77 304 VAL A C 1
ATOM 1777 O O . VAL A 1 304 ? 129.723 107.751 101.457 1.00 11.77 304 VAL A O 1
ATOM 1781 N N . SER A 1 305 ? 127.909 108.696 100.508 1.00 12.85 305 SER A N 1
ATOM 1782 C CA . SER A 1 305 ? 128.408 108.648 99.136 1.00 12.85 305 SER A CA 1
ATOM 1783 C C . SER A 1 305 ? 128.598 110.078 98.645 1.00 12.85 305 SER A C 1
ATOM 1784 O O . SER A 1 305 ? 127.619 110.793 98.411 1.00 12.85 305 SER A O 1
ATOM 1787 N N . TYR A 1 306 ? 129.852 110.488 98.481 1.00 13.44 306 TYR A N 1
ATOM 1788 C CA . TYR A 1 306 ? 130.190 111.857 98.113 1.00 13.44 306 TYR A CA 1
ATOM 1789 C C . TYR A 1 306 ? 130.213 112.003 96.596 1.00 13.44 306 TYR A C 1
ATOM 1790 O O . TYR A 1 306 ? 130.809 111.179 95.898 1.00 13.44 306 TYR A O 1
ATOM 1799 N N . LYS A 1 307 ? 129.569 113.052 96.093 1.00 15.24 307 LYS A N 1
ATOM 1800 C CA . LYS A 1 307 ? 129.497 113.321 94.663 1.00 15.24 307 LYS A CA 1
ATOM 1801 C C . LYS A 1 307 ? 130.506 114.402 94.306 1.00 15.24 307 LYS A C 1
ATOM 1802 O O . LYS A 1 307 ? 130.500 115.483 94.902 1.00 15.24 307 LYS A O 1
ATOM 1808 N N . VAL A 1 308 ? 131.361 114.115 93.328 1.00 19.27 308 VAL A N 1
ATOM 1809 C CA . VAL A 1 308 ? 132.513 114.953 93.015 1.00 19.27 308 VAL A CA 1
ATOM 1810 C C . VAL A 1 308 ? 132.407 115.442 91.577 1.00 19.27 308 VAL A C 1
ATOM 1811 O O . VAL A 1 308 ? 132.234 114.639 90.654 1.00 19.27 308 VAL A O 1
ATOM 1815 N N . LYS A 1 309 ? 132.534 116.755 91.388 1.00 22.57 309 LYS A N 1
ATOM 1816 C CA . LYS A 1 309 ? 132.654 117.355 90.065 1.00 22.57 309 LYS A CA 1
ATOM 1817 C C . LYS A 1 309 ? 133.837 118.311 90.053 1.00 22.57 309 LYS A C 1
ATOM 1818 O O . LYS A 1 309 ? 133.933 119.190 90.915 1.00 22.57 309 LYS A O 1
ATOM 1824 N N . ASP A 1 310 ? 134.724 118.144 89.071 1.00 24.58 310 ASP A N 1
ATOM 1825 C CA . ASP A 1 310 ? 135.918 118.981 88.929 1.00 24.58 310 ASP A CA 1
ATOM 1826 C C . ASP A 1 310 ? 136.740 119.005 90.217 1.00 24.58 310 ASP A C 1
ATOM 1827 O O . ASP A 1 310 ? 137.183 120.060 90.676 1.00 24.58 310 ASP A O 1
ATOM 1832 N N . GLU A 1 311 ? 136.938 117.824 90.803 1.00 24.64 311 GLU A N 1
ATOM 1833 C CA . GLU A 1 311 ? 137.722 117.658 92.029 1.00 24.64 311 GLU A CA 1
ATOM 1834 C C . GLU A 1 311 ? 137.184 118.515 93.174 1.00 24.64 311 GLU A C 1
ATOM 1835 O O . GLU A 1 311 ? 137.946 119.087 93.953 1.00 24.64 311 GLU A O 1
ATOM 1841 N N . ARG A 1 312 ? 135.861 118.603 93.279 1.00 21.33 312 ARG A N 1
ATOM 1842 C CA . ARG A 1 312 ? 135.219 119.324 94.372 1.00 21.33 312 ARG A CA 1
ATOM 1843 C C . ARG A 1 312 ? 133.949 118.590 94.770 1.00 21.33 312 ARG A C 1
ATOM 1844 O O . ARG A 1 312 ? 133.155 118.221 93.903 1.00 21.33 312 ARG A O 1
ATOM 1852 N N . ILE A 1 313 ? 133.750 118.391 96.074 1.00 17.12 313 ILE A N 1
ATOM 1853 C CA . ILE A 1 313 ? 132.514 117.781 96.551 1.00 17.12 313 ILE A CA 1
ATOM 1854 C C . ILE A 1 313 ? 131.370 118.774 96.401 1.00 17.12 313 ILE A C 1
ATOM 1855 O O . ILE A 1 313 ? 131.439 119.905 96.899 1.00 17.12 313 ILE A O 1
ATOM 1860 N N . VAL A 1 314 ? 130.307 118.355 95.718 1.00 15.62 314 VAL A N 1
ATOM 1861 C CA . VAL A 1 314 ? 129.159 119.223 95.488 1.00 15.62 314 VAL A CA 1
ATOM 1862 C C . VAL A 1 314 ? 127.905 118.761 96.221 1.00 15.62 314 VAL A C 1
ATOM 1863 O O . VAL A 1 314 ? 127.020 119.593 96.476 1.00 15.62 314 VAL A O 1
ATOM 1867 N N . TYR A 1 315 ? 127.797 117.483 96.570 1.00 12.75 315 TYR A N 1
ATOM 1868 C CA . TYR A 1 315 ? 126.598 116.943 97.195 1.00 12.75 315 TYR A CA 1
ATOM 1869 C C . TYR A 1 315 ? 126.961 115.602 97.814 1.00 12.75 315 TYR A C 1
ATOM 1870 O O . TYR A 1 315 ? 127.976 114.998 97.463 1.00 12.75 315 TYR A O 1
ATOM 1879 N N . ALA A 1 316 ? 126.123 115.143 98.743 1.00 11.81 316 ALA A N 1
ATOM 1880 C CA . ALA A 1 316 ? 126.343 113.880 99.434 1.00 11.81 316 ALA A CA 1
ATOM 1881 C C . ALA A 1 316 ? 125.020 113.154 99.629 1.00 11.81 316 ALA A C 1
ATOM 1882 O O . ALA A 1 316 ? 123.992 113.783 99.887 1.00 11.81 316 ALA A O 1
ATOM 1884 N N . GLU A 1 317 ? 125.057 111.828 99.517 1.00 12.13 317 GLU A N 1
ATOM 1885 C CA . GLU A 1 317 ? 123.885 110.982 99.696 1.00 12.13 317 GLU A CA 1
ATOM 1886 C C . GLU A 1 317 ? 124.174 109.910 100.739 1.00 12.1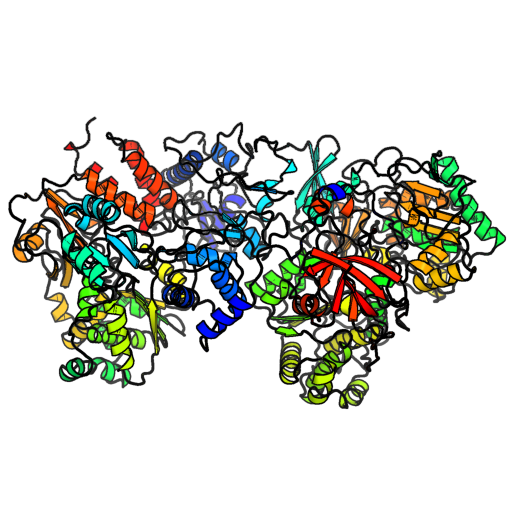3 317 GLU A C 1
ATOM 1887 O O . GLU A 1 317 ? 125.327 109.539 100.964 1.00 12.13 317 GLU A O 1
ATOM 1893 N N . GLY A 1 318 ? 123.112 109.415 101.370 1.00 10.90 318 GLY A N 1
ATOM 1894 C CA . GLY A 1 318 ? 123.260 108.355 102.347 1.00 10.90 318 GLY A CA 1
ATOM 1895 C C . GLY A 1 318 ? 123.487 106.996 101.707 1.00 10.90 318 GLY A C 1
ATOM 1896 O O . GLY A 1 318 ? 123.074 106.732 100.582 1.00 10.90 318 GLY A O 1
ATOM 1897 N N . VAL A 1 319 ? 124.152 106.117 102.458 1.00 11.55 319 VAL A N 1
ATOM 1898 C CA . VAL A 1 319 ? 124.513 104.778 102.011 1.00 11.55 319 VAL A CA 1
ATOM 1899 C C . VAL A 1 319 ? 124.014 103.784 103.055 1.00 11.55 319 VAL A C 1
ATOM 1900 O O . VAL A 1 319 ? 123.887 104.103 104.238 1.00 11.55 319 VAL A O 1
ATOM 1904 N N . ASN A 1 320 ? 123.711 102.566 102.600 1.00 11.92 320 ASN A N 1
ATOM 1905 C CA . ASN A 1 320 ? 123.104 101.535 103.443 1.00 11.92 320 ASN A CA 1
ATOM 1906 C C . ASN A 1 320 ? 124.127 100.931 104.410 1.00 11.92 320 ASN A C 1
ATOM 1907 O O . ASN A 1 320 ? 124.419 99.737 104.400 1.00 11.92 320 ASN A O 1
ATOM 1912 N N . GLY A 1 321 ? 124.666 101.790 105.271 1.00 11.09 321 GLY A N 1
ATOM 1913 C CA . GLY A 1 321 ? 125.530 101.354 106.341 1.00 11.09 321 GLY A CA 1
ATOM 1914 C C . GLY A 1 321 ? 124.741 100.749 107.484 1.00 11.09 321 GLY A C 1
ATOM 1915 O O . GLY A 1 321 ? 123.546 101.009 107.646 1.00 11.09 321 GLY A O 1
ATOM 1916 N N . PRO A 1 322 ? 125.396 99.919 108.298 1.00 11.70 322 PRO A N 1
ATOM 1917 C CA . PRO A 1 322 ? 124.681 99.270 109.410 1.00 11.70 322 PRO A CA 1
ATOM 1918 C C . PRO A 1 322 ? 124.151 100.239 110.453 1.00 11.70 322 PRO A C 1
ATOM 1919 O O . PRO A 1 322 ? 123.228 99.883 111.192 1.00 11.70 322 PRO A O 1
ATOM 1923 N N . ALA A 1 323 ? 124.695 101.451 110.538 1.00 11.33 323 ALA A N 1
ATOM 1924 C CA . ALA A 1 323 ? 124.214 102.413 111.521 1.00 11.33 323 ALA A CA 1
ATOM 1925 C C . ALA A 1 323 ? 123.053 103.262 111.011 1.00 11.33 323 ALA A C 1
ATOM 1926 O O . ALA A 1 323 ? 122.119 103.537 111.768 1.00 11.33 323 ALA A O 1
ATOM 1928 N N . ASN A 1 324 ? 123.080 103.681 109.746 1.00 10.33 324 ASN A N 1
ATOM 1929 C CA . ASN A 1 324 ? 122.140 104.687 109.267 1.00 10.33 324 ASN A CA 1
ATOM 1930 C C . ASN A 1 324 ? 121.150 104.192 108.223 1.00 10.33 324 ASN A C 1
ATOM 1931 O O . ASN A 1 324 ? 120.061 104.757 108.124 1.00 10.33 324 ASN A O 1
ATOM 1936 N N . GLN A 1 325 ? 121.495 103.169 107.440 1.00 11.09 325 GLN A N 1
ATOM 1937 C CA . GLN A 1 325 ? 120.576 102.586 106.457 1.00 11.09 325 GLN A CA 1
ATOM 1938 C C . GLN A 1 325 ? 120.039 103.638 105.483 1.00 11.09 325 GLN A C 1
ATOM 1939 O O . GLN A 1 325 ? 118.832 103.750 105.270 1.00 11.09 325 GLN A O 1
ATOM 1945 N N . ASN A 1 326 ? 120.951 104.421 104.906 1.00 10.53 326 ASN A N 1
ATOM 1946 C CA . ASN A 1 326 ? 120.737 105.492 103.921 1.00 10.53 326 ASN A CA 1
ATOM 1947 C C . ASN A 1 326 ? 120.255 106.813 104.527 1.00 10.53 326 ASN A C 1
ATOM 1948 O O . ASN A 1 326 ? 120.060 107.767 103.770 1.00 10.53 326 ASN A O 1
ATOM 1953 N N . ARG A 1 327 ? 120.060 106.910 105.840 1.00 9.18 327 ARG A N 1
ATOM 1954 C CA . ARG A 1 327 ? 119.607 108.148 106.462 1.00 9.18 327 ARG A CA 1
ATOM 1955 C C . ARG A 1 327 ? 120.790 109.049 106.809 1.00 9.18 327 ARG A C 1
ATOM 1956 O O . ARG A 1 327 ? 121.887 108.577 107.107 1.00 9.18 327 ARG A O 1
ATOM 1964 N N . LEU A 1 328 ? 120.552 110.359 106.765 1.00 8.44 328 LEU A N 1
ATOM 1965 C CA . LEU A 1 328 ? 121.543 111.360 107.140 1.00 8.44 328 LEU A CA 1
ATOM 1966 C C . LEU A 1 328 ? 120.849 112.487 107.889 1.00 8.44 328 LEU A C 1
ATOM 1967 O O . LEU A 1 328 ? 119.622 112.531 107.985 1.00 8.44 328 LEU A O 1
ATOM 1972 N N . CYS A 1 329 ? 121.649 113.400 108.433 1.00 8.60 329 CYS A N 1
ATOM 1973 C CA . CYS A 1 329 ? 121.166 114.674 108.950 1.00 8.60 329 CYS A CA 1
ATOM 1974 C C . CYS A 1 329 ? 121.754 115.809 108.112 1.00 8.60 329 CYS A C 1
ATOM 1975 O O . CYS A 1 329 ? 122.504 115.583 107.162 1.00 8.60 329 CYS A O 1
ATOM 1978 N N . VAL A 1 330 ? 121.406 117.046 108.480 1.00 9.21 330 VAL A N 1
ATOM 1979 C CA . VAL A 1 330 ? 121.800 118.200 107.673 1.00 9.21 330 VAL A CA 1
ATOM 1980 C C . VAL A 1 330 ? 123.318 118.320 107.599 1.00 9.21 330 VAL A C 1
ATOM 1981 O O . VAL A 1 330 ? 123.873 118.648 106.547 1.00 9.21 330 VAL A O 1
ATOM 1985 N N . LYS A 1 331 ? 124.015 118.047 108.705 1.00 9.98 331 LYS A N 1
ATOM 1986 C CA . LYS A 1 331 ? 125.468 118.176 108.702 1.00 9.98 331 LYS A CA 1
ATOM 1987 C C . LYS A 1 331 ? 126.116 117.142 107.786 1.00 9.98 331 LYS A C 1
ATOM 1988 O O . LYS A 1 331 ? 127.058 117.457 107.054 1.00 9.98 331 LYS A O 1
ATOM 1994 N N . GLY A 1 332 ? 125.614 115.908 107.799 1.00 9.41 332 GLY A N 1
ATOM 1995 C CA . GLY A 1 332 ? 126.150 114.895 106.902 1.00 9.41 332 GLY A CA 1
ATOM 1996 C C . GLY A 1 332 ? 125.839 115.157 105.438 1.00 9.41 332 GLY A C 1
ATOM 1997 O O . GLY A 1 332 ? 126.679 114.919 104.568 1.00 9.41 332 GLY A O 1
ATOM 1998 N N . ARG A 1 333 ? 124.630 115.639 105.143 1.00 9.01 333 ARG A N 1
ATOM 1999 C CA . ARG A 1 333 ? 124.217 115.773 103.749 1.00 9.01 333 ARG A CA 1
ATOM 2000 C C . ARG A 1 333 ? 124.735 117.059 103.113 1.00 9.01 333 ARG A C 1
ATOM 2001 O O . ARG A 1 333 ? 125.089 117.062 101.931 1.00 9.01 333 ARG A O 1
ATOM 2009 N N . PHE A 1 334 ? 124.798 118.151 103.873 1.00 10.95 334 PHE A N 1
ATOM 2010 C CA . PHE A 1 334 ? 125.106 119.464 103.326 1.00 10.95 334 PHE A CA 1
ATOM 2011 C C . PHE A 1 334 ? 126.319 120.136 103.958 1.00 10.95 334 PHE A C 1
ATOM 2012 O O . PHE A 1 334 ? 126.683 121.236 103.530 1.00 10.95 334 PHE A O 1
ATOM 2020 N N . GLY A 1 335 ? 126.957 119.521 104.952 1.00 13.10 335 GLY A N 1
ATOM 2021 C CA . GLY A 1 335 ? 128.015 120.186 105.694 1.00 13.10 335 GLY A CA 1
ATOM 2022 C C . GLY A 1 335 ? 129.433 119.846 105.280 1.00 13.10 335 GLY A C 1
ATOM 2023 O O . GLY A 1 335 ? 130.374 120.060 106.048 1.00 13.10 335 GLY A O 1
ATOM 2024 N N . PHE A 1 336 ? 129.598 119.318 104.068 1.00 14.76 336 PHE A N 1
ATOM 2025 C CA . PHE A 1 336 ? 130.892 118.889 103.549 1.00 14.76 336 PHE A CA 1
ATOM 2026 C C . PHE A 1 336 ? 131.751 120.039 103.038 1.00 14.76 336 PHE A C 1
ATOM 2027 O O . PHE A 1 336 ? 132.902 119.807 102.660 1.00 14.76 336 PHE A O 1
ATOM 2035 N N . ASP A 1 337 ? 131.221 121.263 103.017 1.00 18.39 337 ASP A N 1
ATOM 2036 C CA . ASP A 1 337 ? 131.829 122.358 102.270 1.00 18.39 337 ASP A CA 1
ATOM 2037 C C . ASP A 1 337 ? 133.110 122.893 102.895 1.00 18.39 337 ASP A C 1
ATOM 2038 O O . ASP A 1 337 ? 133.892 123.543 102.193 1.00 18.39 337 ASP A O 1
ATOM 2043 N N . TYR A 1 338 ? 133.343 122.649 104.187 1.00 18.39 338 TYR A N 1
ATOM 2044 C CA . TYR A 1 338 ? 134.451 123.314 104.869 1.00 18.39 338 TYR A CA 1
ATOM 2045 C C . TYR A 1 338 ? 135.805 122.937 104.279 1.00 18.39 338 TYR A C 1
ATOM 2046 O O . TYR A 1 338 ? 136.762 123.706 104.400 1.00 18.39 338 TYR A O 1
ATOM 2055 N N . VAL A 1 339 ? 135.912 121.771 103.636 1.00 19.42 339 VAL A N 1
ATOM 2056 C CA . VAL A 1 339 ? 137.201 121.354 103.092 1.00 19.42 339 VAL A CA 1
ATOM 2057 C C . VAL A 1 339 ? 137.649 122.239 101.934 1.00 19.42 339 VAL A C 1
ATOM 2058 O O . VAL A 1 339 ? 138.847 122.299 101.639 1.00 19.42 339 VAL A O 1
ATOM 2062 N N . HIS A 1 340 ? 136.728 122.940 101.276 1.00 20.53 340 HIS A N 1
ATOM 2063 C CA . HIS A 1 340 ? 137.055 123.786 100.134 1.00 20.53 340 HIS A CA 1
ATOM 2064 C C . HIS A 1 340 ? 137.084 125.273 100.476 1.00 20.53 340 HIS A C 1
ATOM 2065 O O . HIS A 1 340 ? 137.206 126.100 99.568 1.00 20.53 340 HIS A O 1
ATOM 2072 N N . HIS A 1 341 ? 136.980 125.630 101.754 1.00 21.99 341 HIS A N 1
ATOM 2073 C CA . HIS A 1 341 ? 136.927 127.032 102.140 1.00 21.99 341 HIS A CA 1
ATOM 2074 C C . HIS A 1 341 ? 138.260 127.726 101.849 1.00 21.99 341 HIS A C 1
ATOM 2075 O O . HIS A 1 341 ? 139.323 127.113 101.956 1.00 21.99 341 HIS A O 1
ATOM 2082 N N . PRO A 1 342 ? 138.223 129.006 101.469 1.00 22.96 342 PRO A N 1
ATOM 2083 C CA . PRO A 1 342 ? 139.475 129.726 101.170 1.00 22.96 342 PRO A CA 1
ATOM 2084 C C . PRO A 1 342 ? 140.419 129.871 102.354 1.00 22.96 342 PRO A C 1
ATOM 2085 O O . PRO A 1 342 ? 141.603 130.155 102.140 1.00 22.96 342 PRO A O 1
ATOM 2089 N N . HIS A 1 343 ? 139.947 129.696 103.587 1.00 24.10 343 HIS A N 1
ATOM 2090 C CA . HIS A 1 343 ? 140.801 129.822 104.763 1.00 24.10 343 HIS A CA 1
ATOM 2091 C C . HIS A 1 343 ? 141.621 128.570 105.046 1.00 24.10 343 HIS A C 1
ATOM 2092 O O . HIS A 1 343 ? 142.398 128.572 106.006 1.00 24.10 343 HIS A O 1
ATOM 2099 N N . ARG A 1 344 ? 141.454 127.509 104.256 1.00 21.91 344 ARG A N 1
ATOM 2100 C CA . ARG A 1 344 ? 142.250 126.300 104.424 1.00 21.91 344 ARG A CA 1
ATOM 2101 C C . ARG A 1 344 ? 143.734 126.636 104.400 1.00 21.91 344 ARG A C 1
ATOM 2102 O O . ARG A 1 344 ? 144.202 127.374 103.530 1.00 21.91 344 ARG A O 1
ATOM 2110 N N . LEU A 1 345 ? 144.472 126.098 105.368 1.00 23.63 345 LEU A N 1
ATOM 2111 C CA . LEU A 1 345 ? 145.915 126.291 105.408 1.00 23.63 345 LEU A CA 1
ATOM 2112 C C . LEU A 1 345 ? 146.583 125.462 104.322 1.00 23.63 345 LEU A C 1
ATOM 2113 O O . LEU A 1 345 ? 146.291 124.273 104.169 1.00 23.63 345 LEU A O 1
ATOM 2118 N N . THR A 1 346 ? 147.489 126.088 103.573 1.00 26.12 346 THR A N 1
ATOM 2119 C CA . THR A 1 346 ? 148.176 125.424 102.476 1.00 26.12 346 THR A CA 1
ATOM 2120 C C . THR A 1 346 ? 149.682 125.310 102.660 1.00 26.12 346 THR A C 1
ATOM 2121 O O . THR A 1 346 ? 150.285 124.410 102.070 1.00 26.12 346 THR A O 1
ATOM 2125 N N . VAL A 1 347 ? 150.304 126.185 103.443 1.00 28.19 347 VAL A N 1
ATOM 2126 C CA . VAL A 1 347 ? 151.752 126.156 103.648 1.00 28.19 347 VAL A CA 1
ATOM 2127 C C . VAL A 1 347 ? 152.046 126.216 105.143 1.00 28.19 347 VAL A C 1
ATOM 2128 O O . VAL A 1 347 ? 151.222 126.729 105.914 1.00 28.19 347 VAL A O 1
ATOM 2132 N N . PRO A 1 348 ? 153.182 125.690 105.600 1.00 28.55 348 PRO A N 1
ATOM 2133 C CA . PRO A 1 348 ? 153.547 125.839 107.013 1.00 28.55 348 PRO A CA 1
ATOM 2134 C C . PRO A 1 348 ? 153.745 127.299 107.390 1.00 28.55 348 PRO A C 1
ATOM 2135 O O . PRO A 1 348 ? 154.179 128.120 106.579 1.00 28.55 348 PRO A O 1
ATOM 2139 N N . LEU A 1 349 ? 153.423 127.618 108.641 1.00 29.19 349 LEU A N 1
ATOM 2140 C CA . LEU A 1 349 ? 153.573 128.964 109.177 1.00 29.19 349 LEU A CA 1
ATOM 2141 C C . LEU A 1 349 ? 154.503 128.949 110.380 1.00 29.19 349 LEU A C 1
ATOM 2142 O O . LEU A 1 349 ? 154.472 128.019 111.190 1.00 29.19 349 LEU A O 1
ATOM 2147 N N . ILE A 1 350 ? 155.326 129.989 110.490 1.00 31.26 350 ILE A N 1
ATOM 2148 C CA . ILE A 1 350 ? 156.194 130.206 111.641 1.00 31.26 350 ILE A CA 1
ATOM 2149 C C . ILE A 1 350 ? 155.946 131.616 112.158 1.00 31.26 350 ILE A C 1
ATOM 2150 O O . ILE A 1 350 ? 155.940 132.574 111.378 1.00 31.26 350 ILE A O 1
ATOM 2155 N N . ARG A 1 351 ? 155.730 131.738 113.466 1.00 32.82 351 ARG A N 1
ATOM 2156 C CA . ARG A 1 351 ? 155.437 133.033 114.064 1.00 32.82 351 ARG A CA 1
ATOM 2157 C C . ARG A 1 351 ? 156.610 133.988 113.880 1.00 32.82 351 ARG A C 1
ATOM 2158 O O . ARG A 1 351 ? 157.768 133.609 114.066 1.00 32.82 351 ARG A O 1
ATOM 2166 N N . LEU A 1 352 ? 156.305 135.228 113.499 1.00 35.97 352 LEU A N 1
ATOM 2167 C CA . LEU A 1 352 ? 157.343 136.237 113.331 1.00 35.97 352 LEU A CA 1
ATOM 2168 C C . LEU A 1 352 ? 158.036 136.503 114.660 1.00 35.97 352 LEU A C 1
ATOM 2169 O O . LEU A 1 352 ? 157.391 136.590 115.708 1.00 35.97 352 LEU A O 1
ATOM 2174 N N . GLU A 1 353 ? 159.360 136.635 114.622 1.00 39.41 353 GLU A N 1
ATOM 2175 C CA . GLU A 1 353 ? 160.097 136.831 115.865 1.00 39.41 353 GLU A CA 1
ATOM 2176 C C . GLU A 1 353 ? 160.064 138.297 116.275 1.00 39.41 353 GLU A C 1
ATOM 2177 O O . GLU A 1 353 ? 161.095 138.883 116.620 1.00 39.41 353 GLU A O 1
ATOM 2183 N N . ASN A 1 354 ? 158.874 138.892 116.233 1.00 40.57 354 ASN A N 1
ATOM 2184 C CA . ASN A 1 354 ? 158.631 140.232 116.756 1.00 40.57 354 ASN A CA 1
ATOM 2185 C C . ASN A 1 354 ? 157.318 140.368 117.505 1.00 40.57 354 ASN A C 1
ATOM 2186 O O . ASN A 1 354 ? 157.193 141.285 118.323 1.00 40.57 354 ASN A O 1
ATOM 2191 N N . VAL A 1 355 ? 156.339 139.499 117.266 1.00 38.45 355 VAL A N 1
ATOM 2192 C CA . VAL A 1 355 ? 154.985 139.675 117.781 1.00 38.45 355 VAL A CA 1
ATOM 2193 C C . VAL A 1 355 ? 154.890 138.933 119.112 1.00 38.45 355 VAL A C 1
ATOM 2194 O O . VAL A 1 355 ? 155.012 137.697 119.126 1.00 38.45 355 VAL A O 1
ATOM 2198 N N . PRO A 1 356 ? 154.677 139.625 120.227 1.00 37.96 356 PRO A N 1
ATOM 2199 C CA . PRO A 1 356 ? 154.483 138.933 121.503 1.00 37.96 356 PRO A CA 1
ATOM 2200 C C . PRO A 1 356 ? 153.174 138.160 121.518 1.00 37.96 356 PRO A C 1
ATOM 2201 O O . PRO A 1 356 ? 152.284 138.360 120.688 1.00 37.96 356 PRO A O 1
ATOM 2205 N N . LYS A 1 357 ? 153.070 137.257 122.486 1.00 35.21 357 LYS A N 1
ATOM 2206 C CA . LYS A 1 357 ? 151.874 136.453 122.677 1.00 35.21 357 LYS A CA 1
ATOM 2207 C C . LYS A 1 357 ? 151.014 137.063 123.776 1.00 35.21 357 LYS A C 1
ATOM 2208 O O . LYS A 1 357 ? 151.522 137.460 124.828 1.00 35.21 357 LYS A O 1
ATOM 2214 N N . ASP A 1 358 ? 149.710 137.142 123.521 1.00 36.57 358 ASP A N 1
ATOM 2215 C CA . ASP A 1 358 ? 148.770 137.737 124.458 1.00 36.57 358 ASP A CA 1
ATOM 2216 C C . ASP A 1 358 ? 147.486 136.921 124.474 1.00 36.57 358 ASP A C 1
ATOM 2217 O O . ASP A 1 358 ? 147.120 136.292 123.479 1.00 36.57 358 ASP A O 1
ATOM 2222 N N . ALA A 1 359 ? 146.805 136.938 125.622 1.00 35.01 359 ALA A N 1
ATOM 2223 C CA . ALA A 1 359 ? 145.563 136.185 125.762 1.00 35.01 359 ALA A CA 1
ATOM 2224 C C . ALA A 1 359 ? 144.465 136.747 124.869 1.00 35.01 359 ALA A C 1
ATOM 2225 O O . ALA A 1 359 ? 143.652 135.993 124.323 1.00 35.01 359 ALA A O 1
ATOM 2227 N N . ASN A 1 360 ? 144.416 138.072 124.715 1.00 37.27 360 ASN A N 1
ATOM 2228 C CA . ASN A 1 360 ? 143.436 138.722 123.854 1.00 37.27 360 ASN A CA 1
ATOM 2229 C C . ASN A 1 360 ? 143.958 138.949 122.441 1.00 37.27 360 ASN A C 1
ATOM 2230 O O . ASN A 1 360 ? 143.550 139.911 121.779 1.00 37.27 360 ASN A O 1
ATOM 2235 N N . ASP A 1 361 ? 144.859 138.093 121.967 1.00 37.73 361 ASP A N 1
ATOM 2236 C CA . ASP A 1 361 ? 145.392 138.226 120.621 1.00 37.73 361 ASP A CA 1
ATOM 2237 C C . ASP A 1 361 ? 144.355 137.820 119.580 1.00 37.73 361 ASP A C 1
ATOM 2238 O O . ASP A 1 361 ? 143.514 136.949 119.812 1.00 37.73 361 ASP A O 1
ATOM 2243 N N . GLN A 1 362 ? 144.427 138.466 118.420 1.00 36.31 362 GLN A N 1
ATOM 2244 C CA . GLN A 1 362 ? 143.545 138.165 117.304 1.00 36.31 362 GLN A CA 1
ATOM 2245 C C . GLN A 1 362 ? 144.352 138.143 116.017 1.00 36.31 362 GLN A C 1
ATOM 2246 O O . GLN A 1 362 ? 145.164 139.038 115.769 1.00 36.31 362 GLN A O 1
ATOM 2252 N N . VAL A 1 363 ? 144.125 137.116 115.206 1.00 32.72 363 VAL A N 1
ATOM 2253 C CA . VAL A 1 363 ? 144.736 136.993 113.890 1.00 32.72 363 VAL A CA 1
ATOM 2254 C C . VAL A 1 363 ? 143.625 136.797 112.872 1.00 32.72 363 VAL A C 1
ATOM 2255 O O . VAL A 1 363 ? 142.692 136.019 113.100 1.00 32.72 363 VAL A O 1
ATOM 2259 N N . ASP A 1 364 ? 143.713 137.514 111.764 1.00 33.56 364 ASP A N 1
ATOM 2260 C CA . ASP A 1 364 ? 142.753 137.346 110.686 1.00 33.56 364 ASP A CA 1
ATOM 2261 C C . ASP A 1 364 ? 143.135 136.123 109.861 1.00 33.56 364 ASP A C 1
ATOM 2262 O O . ASP A 1 364 ? 144.216 136.107 109.265 1.00 33.56 364 ASP A O 1
ATOM 2267 N N . PRO A 1 365 ? 142.296 135.086 109.805 1.00 32.19 365 PRO A N 1
ATOM 2268 C CA . PRO A 1 365 ? 142.640 133.915 108.982 1.00 32.19 365 PRO A CA 1
ATOM 2269 C C . PRO A 1 365 ? 142.813 134.249 107.515 1.00 32.19 365 PRO A C 1
ATOM 2270 O O . PRO A 1 365 ? 143.611 133.599 106.830 1.00 32.19 365 PRO A O 1
ATOM 2274 N N . ALA A 1 366 ? 142.090 135.251 107.011 1.00 33.41 366 ALA A N 1
ATOM 2275 C CA . ALA A 1 366 ? 142.252 135.673 105.626 1.00 33.41 366 ALA A CA 1
ATOM 2276 C C . ALA A 1 366 ? 143.550 136.438 105.397 1.00 33.41 366 ALA A C 1
ATOM 2277 O O . ALA A 1 366 ? 143.966 136.590 104.245 1.00 33.41 366 ALA A O 1
ATOM 2279 N N . ASN A 1 367 ? 144.194 136.921 106.458 1.00 34.96 367 ASN A N 1
ATOM 2280 C CA . ASN A 1 367 ? 145.441 137.679 106.338 1.00 34.96 367 ASN A CA 1
ATOM 2281 C C . ASN A 1 367 ? 146.300 137.433 107.569 1.00 34.96 367 ASN A C 1
ATOM 2282 O O . ASN A 1 367 ? 146.324 138.237 108.507 1.00 34.96 367 ASN A O 1
ATOM 2287 N N . PRO A 1 368 ? 147.030 136.318 107.600 1.00 34.30 368 PRO A N 1
ATOM 2288 C CA . PRO A 1 368 ? 147.838 135.973 108.777 1.00 34.30 368 PRO A CA 1
ATOM 2289 C C . PRO A 1 368 ? 149.249 136.542 108.797 1.00 34.30 368 PRO A C 1
ATOM 2290 O O . PRO A 1 368 ? 150.002 136.225 109.724 1.00 34.30 368 PRO A O 1
ATOM 2294 N N . TRP A 1 369 ? 149.631 137.365 107.820 1.00 35.14 369 TRP A N 1
ATOM 2295 C CA . TRP A 1 369 ? 150.996 137.874 107.747 1.00 35.14 369 TRP A CA 1
ATOM 2296 C C . TRP A 1 369 ? 151.304 138.907 108.820 1.00 35.14 369 TRP A C 1
ATOM 2297 O O . TRP A 1 369 ? 152.467 139.297 108.960 1.00 35.14 369 TRP A O 1
ATOM 2308 N N . THR A 1 370 ? 150.300 139.361 109.570 1.00 35.43 370 THR A N 1
ATOM 2309 C CA . THR A 1 370 ? 150.568 140.234 110.705 1.00 35.43 370 THR A CA 1
ATOM 2310 C C . THR A 1 370 ? 151.382 139.520 111.778 1.00 35.43 370 THR A C 1
ATOM 2311 O O . THR A 1 370 ? 152.250 140.132 112.409 1.00 35.43 370 THR A O 1
ATOM 2315 N N . HIS A 1 371 ? 151.129 138.227 111.991 1.00 34.79 371 HIS A N 1
ATOM 2316 C CA . HIS A 1 371 ? 151.813 137.460 113.020 1.00 34.79 371 HIS A CA 1
ATOM 2317 C C . HIS A 1 371 ? 152.732 136.368 112.491 1.00 34.79 371 HIS A C 1
ATOM 2318 O O . HIS A 1 371 ? 153.606 135.916 113.237 1.00 34.79 371 HIS A O 1
ATOM 2325 N N . PHE A 1 372 ? 152.567 135.928 111.246 1.00 31.95 372 PHE A N 1
ATOM 2326 C CA . PHE A 1 372 ? 153.221 134.721 110.765 1.00 31.95 372 PHE A CA 1
ATOM 2327 C C . PHE A 1 372 ? 153.943 134.979 109.451 1.00 31.95 372 PHE A C 1
ATOM 2328 O O . PHE A 1 372 ? 153.676 135.954 108.746 1.00 31.95 372 PHE A O 1
ATOM 2336 N N . ARG A 1 373 ? 154.878 134.082 109.138 1.00 32.13 373 ARG A N 1
ATOM 2337 C CA . ARG A 1 373 ? 155.551 134.036 107.849 1.00 32.13 373 ARG A CA 1
ATOM 2338 C C . ARG A 1 373 ? 155.594 132.593 107.371 1.00 32.13 373 ARG A C 1
ATOM 2339 O O . ARG A 1 373 ? 155.792 131.673 108.170 1.00 32.13 373 ARG A O 1
ATOM 2347 N N . GLU A 1 374 ? 155.402 132.394 106.071 1.00 32.39 374 GLU A N 1
ATOM 2348 C CA . GLU A 1 374 ? 155.368 131.043 105.531 1.00 32.39 374 GLU A CA 1
ATOM 2349 C C . GLU A 1 374 ? 156.773 130.452 105.462 1.00 32.39 374 GLU A C 1
ATOM 2350 O O . GLU A 1 374 ? 157.770 131.168 105.345 1.00 32.39 374 GLU A O 1
ATOM 2356 N N . ALA A 1 375 ? 156.842 129.125 105.548 1.00 30.16 375 ALA A N 1
ATOM 2357 C CA . ALA A 1 375 ? 158.110 128.416 105.612 1.00 30.16 375 ALA A CA 1
ATOM 2358 C C . ALA A 1 375 ? 158.015 127.113 104.832 1.00 30.16 375 ALA A C 1
ATOM 2359 O O . ALA A 1 375 ? 156.925 126.620 104.535 1.00 30.16 375 ALA A O 1
ATOM 2361 N N . THR A 1 376 ? 159.180 126.565 104.496 1.00 29.51 376 THR A N 1
ATOM 2362 C CA . THR A 1 376 ? 159.249 125.244 103.892 1.00 29.51 376 THR A CA 1
ATOM 2363 C C . THR A 1 376 ? 158.902 124.175 104.925 1.00 29.51 376 THR A C 1
ATOM 2364 O O . THR A 1 376 ? 158.935 124.410 106.135 1.00 29.51 376 THR A O 1
ATOM 2368 N N . TRP A 1 377 ? 158.562 122.984 104.431 1.00 27.53 377 TRP A N 1
ATOM 2369 C CA . TRP A 1 377 ? 158.205 121.897 105.337 1.00 27.53 377 TRP A CA 1
ATOM 2370 C C . TRP A 1 377 ? 159.391 121.483 106.200 1.00 27.53 377 TRP A C 1
ATOM 2371 O O . TRP A 1 377 ? 159.233 121.230 107.399 1.00 27.53 377 TRP A O 1
ATOM 2382 N N . GLU A 1 378 ? 160.590 121.428 105.614 1.00 31.46 378 GLU A N 1
ATOM 2383 C CA . GLU A 1 378 ? 161.770 121.043 106.384 1.00 31.46 378 GLU A CA 1
ATOM 2384 C C . GLU A 1 378 ? 162.048 122.038 107.503 1.00 31.46 378 GLU A C 1
ATOM 2385 O O . GLU A 1 378 ? 162.311 121.645 108.645 1.00 31.46 378 GLU A O 1
ATOM 2391 N N . GLU A 1 379 ? 161.976 123.335 107.199 1.00 30.86 379 GLU A N 1
ATOM 2392 C CA . GLU A 1 379 ? 162.287 124.348 108.204 1.00 30.86 379 GLU A CA 1
ATOM 2393 C C . GLU A 1 379 ? 161.253 124.359 109.327 1.00 30.86 379 GLU A C 1
ATOM 2394 O O . GLU A 1 379 ? 161.612 124.451 110.506 1.00 30.86 379 GLU A O 1
ATOM 2400 N N . ALA A 1 380 ? 159.966 124.246 108.985 1.00 29.85 380 ALA A N 1
ATOM 2401 C CA . ALA A 1 380 ? 158.928 124.241 110.013 1.00 29.85 380 ALA A CA 1
ATOM 2402 C C . ALA A 1 380 ? 159.005 122.990 110.880 1.00 29.85 380 ALA A C 1
ATOM 2403 O O . ALA A 1 380 ? 158.851 123.068 112.106 1.00 29.85 380 ALA A O 1
ATOM 2405 N N . LEU A 1 381 ? 159.226 121.828 110.261 1.00 29.49 381 LEU A N 1
ATOM 2406 C CA . LEU A 1 381 ? 159.363 120.599 111.035 1.00 29.49 381 LEU A CA 1
ATOM 2407 C C . LEU A 1 381 ? 160.579 120.661 111.946 1.00 29.49 381 LEU A C 1
ATOM 2408 O O . LEU A 1 381 ? 160.516 120.235 113.108 1.00 29.49 381 LEU A O 1
ATOM 2413 N N . ASP A 1 382 ? 161.693 121.202 111.442 1.00 31.69 382 ASP A N 1
ATOM 2414 C CA . ASP A 1 382 ? 162.875 121.370 112.276 1.00 31.69 382 ASP A CA 1
ATOM 2415 C C . ASP A 1 382 ? 162.591 122.290 113.454 1.00 31.69 382 ASP A C 1
ATOM 2416 O O . ASP A 1 382 ? 162.986 121.993 114.581 1.00 31.69 382 ASP A O 1
ATOM 2421 N N . ARG A 1 383 ? 161.892 123.402 113.219 1.00 32.45 383 ARG A N 1
ATOM 2422 C CA . ARG A 1 383 ? 161.590 124.325 114.310 1.00 32.45 383 ARG A CA 1
ATOM 2423 C C . ARG A 1 383 ? 160.710 123.667 115.370 1.00 32.45 383 ARG A C 1
ATOM 2424 O O . ARG A 1 383 ? 160.987 123.767 116.572 1.00 32.45 383 ARG A O 1
ATOM 2432 N N . ALA A 1 384 ? 159.648 122.982 114.942 1.00 31.56 384 ALA A N 1
ATOM 2433 C CA . ALA A 1 384 ? 158.743 122.350 115.899 1.00 31.56 384 ALA A CA 1
ATOM 2434 C C . ALA A 1 384 ? 159.469 121.294 116.726 1.00 31.56 384 ALA A C 1
ATOM 2435 O O . ALA A 1 384 ? 159.445 121.323 117.970 1.00 31.56 384 ALA A O 1
ATOM 2437 N N . ALA A 1 385 ? 160.149 120.367 116.046 1.00 32.24 385 ALA A N 1
ATOM 2438 C CA . ALA A 1 385 ? 160.830 119.291 116.752 1.00 32.24 385 ALA A CA 1
ATOM 2439 C C . ALA A 1 385 ? 161.967 119.825 117.611 1.00 32.24 385 ALA A C 1
ATOM 2440 O O . ALA A 1 385 ? 162.221 119.305 118.700 1.00 32.24 385 ALA A O 1
ATOM 2442 N N . GLY A 1 386 ? 162.660 120.866 117.144 1.00 33.06 386 GLY A N 1
ATOM 2443 C CA . GLY A 1 386 ? 163.753 121.424 117.917 1.00 33.06 386 GLY A CA 1
ATOM 2444 C C . GLY A 1 386 ? 163.287 122.122 119.175 1.00 33.06 386 GLY A C 1
ATOM 2445 O O . GLY A 1 386 ? 163.917 122.001 120.224 1.00 33.06 386 GLY A O 1
ATOM 2446 N N . GLY A 1 387 ? 162.182 122.866 119.093 1.00 32.86 387 GLY A N 1
ATOM 2447 C CA . GLY A 1 387 ? 161.630 123.461 120.298 1.00 32.86 387 GLY A CA 1
ATOM 2448 C C . GLY A 1 387 ? 161.225 122.410 121.312 1.00 32.86 387 GLY A C 1
ATOM 2449 O O . GLY A 1 387 ? 161.572 122.499 122.499 1.00 32.86 387 GLY A O 1
ATOM 2450 N N . LEU A 1 388 ? 160.514 121.374 120.849 1.00 32.95 388 LEU A N 1
ATOM 2451 C CA . LEU A 1 388 ? 160.111 120.311 121.766 1.00 32.95 388 LEU A CA 1
ATOM 2452 C C . LEU A 1 388 ? 161.323 119.612 122.377 1.00 32.95 388 LEU A C 1
ATOM 2453 O O . LEU A 1 388 ? 161.366 119.371 123.589 1.00 32.95 388 LEU A O 1
ATOM 2458 N N . LYS A 1 389 ? 162.330 119.301 121.557 1.00 34.31 389 LYS A N 1
ATOM 2459 C CA . LYS A 1 389 ? 163.496 118.574 122.043 1.00 34.31 389 LYS A CA 1
ATOM 2460 C C . LYS A 1 389 ? 164.335 119.428 122.985 1.00 34.31 389 LYS A C 1
ATOM 2461 O O . LYS A 1 389 ? 164.887 118.916 123.964 1.00 34.31 389 LYS A O 1
ATOM 2467 N N . ALA A 1 390 ? 164.441 120.730 122.711 1.00 34.56 390 ALA A N 1
ATOM 2468 C CA . ALA A 1 390 ? 165.172 121.619 123.604 1.00 34.56 390 ALA A CA 1
ATOM 2469 C C . ALA A 1 390 ? 164.495 121.706 124.962 1.00 34.56 390 ALA A C 1
ATOM 2470 O O . ALA A 1 390 ? 165.164 121.651 126.002 1.00 34.56 390 ALA A O 1
ATOM 2472 N N . ILE A 1 391 ? 163.165 121.828 124.979 1.00 34.60 391 ILE A N 1
ATOM 2473 C CA . ILE A 1 391 ? 162.466 121.845 126.260 1.00 34.60 391 ILE A CA 1
ATOM 2474 C C . ILE A 1 391 ? 162.658 120.518 126.985 1.00 34.60 391 ILE A C 1
ATOM 2475 O O . ILE A 1 391 ? 162.884 120.485 128.201 1.00 34.60 391 ILE A O 1
ATOM 2480 N N . ARG A 1 392 ? 162.597 119.406 126.248 1.00 34.96 392 ARG A N 1
ATOM 2481 C CA . ARG A 1 392 ? 162.776 118.097 126.869 1.00 34.96 392 ARG A CA 1
ATOM 2482 C C . ARG A 1 392 ? 164.158 117.956 127.496 1.00 34.96 392 ARG A C 1
ATOM 2483 O O . ARG A 1 392 ? 164.292 117.455 128.618 1.00 34.96 392 ARG A O 1
ATOM 2491 N N . ASP A 1 393 ? 165.197 118.392 126.789 1.00 36.78 393 ASP A N 1
ATOM 2492 C CA . ASP A 1 393 ? 166.569 118.190 127.232 1.00 36.78 393 ASP A CA 1
ATOM 2493 C C . ASP A 1 393 ? 167.077 119.284 128.159 1.00 36.78 393 ASP A C 1
ATOM 2494 O O . ASP A 1 393 ? 168.184 119.154 128.689 1.00 36.78 393 ASP A O 1
ATOM 2499 N N . THR A 1 394 ? 166.313 120.358 128.365 1.00 37.94 394 THR A N 1
ATOM 2500 C CA . THR A 1 394 ? 166.711 121.386 129.316 1.00 37.94 394 THR A CA 1
ATOM 2501 C C . THR A 1 394 ? 165.849 121.429 130.569 1.00 37.94 394 THR A C 1
ATOM 2502 O O . THR A 1 394 ? 166.399 121.535 131.670 1.00 37.94 394 THR A O 1
ATOM 2506 N N . ASN A 1 395 ? 164.527 121.328 130.440 1.00 36.62 395 ASN A N 1
ATOM 2507 C CA . ASN A 1 395 ? 163.631 121.430 131.579 1.00 36.62 395 ASN A CA 1
ATOM 2508 C C . ASN A 1 395 ? 163.171 120.088 132.125 1.00 36.62 395 ASN A C 1
ATOM 2509 O O . ASN A 1 395 ? 162.543 120.061 133.188 1.00 36.62 395 ASN A O 1
ATOM 2514 N N . GLY A 1 396 ? 163.458 118.984 131.445 1.00 35.61 396 GLY A N 1
ATOM 2515 C CA . GLY A 1 396 ? 163.022 117.675 131.882 1.00 35.61 396 GLY A CA 1
ATOM 2516 C C . GLY A 1 396 ? 161.840 117.158 131.078 1.00 35.61 396 GLY A C 1
ATOM 2517 O O . GLY A 1 396 ? 161.184 117.880 130.324 1.00 35.61 396 GLY A O 1
ATOM 2518 N N . ARG A 1 397 ? 161.570 115.864 131.256 1.00 34.61 397 ARG A N 1
ATOM 2519 C CA . ARG A 1 397 ? 160.541 115.189 130.475 1.00 34.61 397 ARG A CA 1
ATOM 2520 C C . ARG A 1 397 ? 159.122 115.522 130.921 1.00 34.61 397 ARG A C 1
ATOM 2521 O O . ARG A 1 397 ? 158.193 115.387 130.118 1.00 34.61 397 ARG A O 1
ATOM 2529 N N . LYS A 1 398 ? 158.926 115.953 132.164 1.00 33.81 398 LYS A N 1
ATOM 2530 C CA . LYS A 1 398 ? 157.583 116.254 132.646 1.00 33.81 398 LYS A CA 1
ATOM 2531 C C . LYS A 1 398 ? 157.105 117.644 132.250 1.00 33.81 398 LYS A C 1
ATOM 2532 O O . LYS A 1 398 ? 155.979 118.014 132.597 1.00 33.81 398 LYS A O 1
ATOM 2538 N N . ALA A 1 399 ? 157.921 118.418 131.538 1.00 32.90 399 ALA A N 1
ATOM 2539 C CA . ALA A 1 399 ? 157.539 119.744 131.077 1.00 32.90 399 ALA A CA 1
ATOM 2540 C C . ALA A 1 399 ? 156.907 119.732 129.686 1.00 32.90 399 ALA A C 1
ATOM 2541 O O . ALA A 1 399 ? 156.868 120.776 129.027 1.00 32.90 399 ALA A O 1
ATOM 2543 N N . LEU A 1 400 ? 156.412 118.583 129.227 1.00 30.60 400 LEU A N 1
ATOM 2544 C CA . LEU A 1 400 ? 155.816 118.460 127.904 1.00 30.60 400 LEU A CA 1
ATOM 2545 C C . LEU A 1 400 ? 154.484 117.729 127.992 1.00 30.60 400 LEU A C 1
ATOM 2546 O O . LEU A 1 400 ? 154.252 116.937 128.908 1.00 30.60 400 LEU A O 1
ATOM 2551 N N . ALA A 1 401 ? 153.615 118.000 127.022 1.00 27.39 401 ALA A N 1
ATOM 2552 C CA . ALA A 1 401 ? 152.298 117.381 126.973 1.00 27.39 401 ALA A CA 1
ATOM 2553 C C . ALA A 1 401 ? 151.767 117.450 125.550 1.00 27.39 401 ALA A C 1
ATOM 2554 O O . ALA A 1 401 ? 152.250 118.226 124.723 1.00 27.39 401 ALA A O 1
ATOM 2556 N N . GLY A 1 402 ? 150.758 116.628 125.279 1.00 24.40 402 GLY A N 1
ATOM 2557 C CA . GLY A 1 402 ? 150.136 116.611 123.971 1.00 24.40 402 GLY A CA 1
ATOM 2558 C C . GLY A 1 402 ? 148.639 116.390 124.003 1.00 24.40 402 GLY A C 1
ATOM 2559 O O . GLY A 1 402 ? 148.150 115.534 124.744 1.00 24.40 402 GLY A O 1
ATOM 2560 N N . PHE A 1 403 ? 147.900 117.154 123.203 1.00 23.65 403 PHE A N 1
ATOM 2561 C CA . PHE A 1 403 ? 146.460 116.985 123.043 1.00 23.65 403 PHE A CA 1
ATOM 2562 C C . PHE A 1 403 ? 146.189 116.367 121.678 1.00 23.65 403 PHE A C 1
ATOM 2563 O O . PHE A 1 403 ? 146.460 116.991 120.649 1.00 23.65 403 PHE A O 1
ATOM 2571 N N . GLY A 1 404 ? 145.651 115.150 121.670 1.00 21.03 404 GLY A N 1
ATOM 2572 C CA . GLY A 1 404 ? 145.310 114.465 120.443 1.00 21.03 404 GLY A CA 1
ATOM 2573 C C . GLY A 1 404 ? 143.927 114.833 119.943 1.00 21.03 404 GLY A C 1
ATOM 2574 O O . GLY A 1 404 ? 143.248 115.710 120.477 1.00 21.03 404 GLY A O 1
ATOM 2575 N N . SER A 1 405 ? 143.505 114.134 118.892 1.00 18.81 405 SER A N 1
ATOM 2576 C CA . SER A 1 405 ? 142.248 114.419 118.215 1.00 18.81 405 SER A CA 1
ATOM 2577 C C . SER A 1 405 ? 141.328 113.212 118.285 1.00 18.81 405 SER A C 1
ATOM 2578 O O . SER A 1 405 ? 141.753 112.085 118.016 1.00 18.81 405 SER A O 1
ATOM 2581 N N . ALA A 1 406 ? 140.070 113.454 118.639 1.00 15.87 406 ALA A N 1
ATOM 2582 C CA . ALA A 1 406 ? 139.023 112.452 118.521 1.00 15.87 406 ALA A CA 1
ATOM 2583 C C . ALA A 1 406 ? 138.345 112.482 117.158 1.00 15.87 406 ALA A C 1
ATOM 2584 O O . ALA A 1 406 ? 137.448 111.676 116.908 1.00 15.87 406 ALA A O 1
ATOM 2586 N N . LYS A 1 407 ? 138.744 113.401 116.283 1.00 15.26 407 LYS A N 1
ATOM 2587 C CA . LYS A 1 407 ? 138.217 113.462 114.929 1.00 15.26 407 LYS A CA 1
ATOM 2588 C C . LYS A 1 407 ? 139.142 112.828 113.898 1.00 15.26 407 LYS A C 1
ATOM 2589 O O . LYS A 1 407 ? 138.747 112.696 112.736 1.00 15.26 407 LYS A O 1
ATOM 2595 N N . GLY A 1 408 ? 140.351 112.419 114.290 1.00 16.15 408 GLY A N 1
ATOM 2596 C CA . GLY A 1 408 ? 141.237 111.695 113.405 1.00 16.15 408 GLY A CA 1
ATOM 2597 C C . GLY A 1 408 ? 140.976 110.199 113.428 1.00 16.15 408 GLY A C 1
ATOM 2598 O O . GLY A 1 408 ? 140.065 109.702 114.085 1.00 16.15 408 GLY A O 1
ATOM 2599 N N . SER A 1 409 ? 141.810 109.469 112.698 1.00 17.63 409 SER A N 1
ATOM 2600 C CA . SER A 1 409 ? 141.644 108.029 112.580 1.00 17.63 409 SER A CA 1
ATOM 2601 C C . SER A 1 409 ? 142.304 107.301 113.752 1.00 17.63 409 SER A C 1
ATOM 2602 O O . SER A 1 409 ? 143.047 107.882 114.544 1.00 17.63 409 SER A O 1
ATOM 2605 N N . ASN A 1 410 ? 142.007 106.003 113.859 1.00 17.94 410 ASN A N 1
ATOM 2606 C CA . ASN A 1 410 ? 142.627 105.175 114.892 1.00 17.94 410 ASN A CA 1
ATOM 2607 C C . ASN A 1 410 ? 144.141 105.131 114.727 1.00 17.94 410 ASN A C 1
ATOM 2608 O O . ASN A 1 410 ? 144.886 105.175 115.713 1.00 17.94 410 ASN A O 1
ATOM 2613 N N . GLU A 1 411 ? 144.610 105.034 113.482 1.00 20.61 411 GLU A N 1
ATOM 2614 C CA . GLU A 1 411 ? 146.043 104.966 113.222 1.00 20.61 411 GLU A CA 1
ATOM 2615 C C . GLU A 1 411 ? 146.750 106.243 113.663 1.00 20.61 411 GLU A C 1
ATOM 2616 O O . GLU A 1 411 ? 147.825 106.189 114.275 1.00 20.61 411 GLU A O 1
ATOM 2622 N N . GLU A 1 412 ? 146.156 107.402 113.368 1.00 21.32 412 GLU A N 1
ATOM 2623 C CA . GLU A 1 412 ? 146.753 108.667 113.781 1.00 21.32 412 GLU A CA 1
ATOM 2624 C C . GLU A 1 412 ? 146.787 108.793 115.299 1.00 21.32 412 GLU A C 1
ATOM 2625 O O . GLU A 1 412 ? 147.766 109.290 115.860 1.00 21.32 412 GLU A O 1
ATOM 2631 N N . ALA A 1 413 ? 145.728 108.352 115.981 1.00 20.77 413 ALA A N 1
ATOM 2632 C CA . ALA A 1 413 ? 145.719 108.387 117.441 1.00 20.77 413 ALA A CA 1
ATOM 2633 C C . ALA A 1 413 ? 146.800 107.486 118.028 1.00 20.77 413 ALA A C 1
ATOM 2634 O O . ALA A 1 413 ? 147.486 107.866 118.988 1.00 20.77 413 ALA A O 1
ATOM 2636 N N . TYR A 1 414 ? 146.957 106.283 117.468 1.00 22.93 414 TYR A N 1
ATOM 2637 C CA . TYR A 1 414 ? 148.000 105.375 117.935 1.00 22.93 414 TYR A CA 1
ATOM 2638 C C . TYR A 1 414 ? 149.380 105.995 117.751 1.00 22.93 414 TYR A C 1
ATOM 2639 O O . TYR A 1 414 ? 150.209 105.976 118.669 1.00 22.93 414 TYR A O 1
ATOM 2648 N N . LEU A 1 415 ? 149.630 106.586 116.580 1.00 23.05 415 LEU A N 1
ATOM 2649 C CA . LEU A 1 415 ? 150.920 107.226 116.344 1.00 23.05 415 LEU A CA 1
ATOM 2650 C C . LEU A 1 415 ? 151.132 108.425 117.263 1.00 23.05 415 LEU A C 1
ATOM 2651 O O . LEU A 1 415 ? 152.250 108.668 117.717 1.00 23.05 415 LEU A O 1
ATOM 2656 N N . PHE A 1 416 ? 150.075 109.191 117.543 1.00 22.36 416 PHE A N 1
ATOM 2657 C CA . PHE A 1 416 ? 150.208 110.352 118.421 1.00 22.36 416 PHE A CA 1
ATOM 2658 C C . PHE A 1 416 ? 150.573 109.932 119.841 1.00 22.36 416 PHE A C 1
ATOM 2659 O O . PHE A 1 416 ? 151.481 110.507 120.457 1.00 22.36 416 PHE A O 1
ATOM 2667 N N . GLN A 1 417 ? 149.871 108.936 120.384 1.00 23.27 417 GLN A N 1
ATOM 2668 C CA . GLN A 1 417 ? 150.185 108.501 121.741 1.00 23.27 417 GLN A CA 1
ATOM 2669 C C . GLN A 1 417 ? 151.560 107.846 121.800 1.00 23.27 417 GLN A C 1
ATOM 2670 O O . GLN A 1 417 ? 152.294 108.018 122.780 1.00 23.27 417 GLN A O 1
ATOM 2676 N N . LYS A 1 418 ? 151.940 107.115 120.748 1.00 25.63 418 LYS A N 1
ATOM 2677 C CA . LYS A 1 418 ? 153.283 106.555 120.680 1.00 25.63 418 LYS A CA 1
ATOM 2678 C C . LYS A 1 418 ? 154.336 107.657 120.655 1.00 25.63 418 LYS A C 1
ATOM 2679 O O . LYS A 1 418 ? 155.361 107.561 121.340 1.00 25.63 418 LYS A O 1
ATOM 2685 N N . LEU A 1 419 ? 154.094 108.717 119.881 1.00 25.56 419 LEU A N 1
ATOM 2686 C CA . LEU A 1 419 ? 155.025 109.837 119.834 1.00 25.56 419 LEU A CA 1
ATOM 2687 C C . LEU A 1 419 ? 155.184 110.469 121.206 1.00 25.56 419 LEU A C 1
ATOM 2688 O O . LEU A 1 419 ? 156.305 110.680 121.671 1.00 25.56 419 LEU A O 1
ATOM 2693 N N . VAL A 1 420 ? 154.073 110.740 121.890 1.00 25.77 420 VAL A N 1
ATOM 2694 C CA . VAL A 1 420 ? 154.181 111.360 123.209 1.00 25.77 420 VAL A CA 1
ATOM 2695 C C . VAL A 1 420 ? 154.968 110.457 124.153 1.00 25.77 420 VAL A C 1
ATOM 2696 O O . VAL A 1 420 ? 155.986 110.871 124.722 1.00 25.77 420 VAL A O 1
ATOM 2700 N N . ARG A 1 421 ? 154.574 109.182 124.246 1.00 25.97 421 ARG A N 1
ATOM 2701 C CA . ARG A 1 421 ? 155.150 108.288 125.246 1.00 25.97 421 ARG A CA 1
ATOM 2702 C C . ARG A 1 421 ? 156.586 107.878 124.938 1.00 25.97 421 ARG A C 1
ATOM 2703 O O . ARG A 1 421 ? 157.299 107.457 125.854 1.00 25.97 421 ARG A O 1
ATOM 2711 N N . LEU A 1 422 ? 157.037 107.985 123.689 1.00 28.50 422 LEU A N 1
ATOM 2712 C CA . LEU A 1 422 ? 158.409 107.606 123.369 1.00 28.50 422 LEU A CA 1
ATOM 2713 C C . LEU A 1 422 ? 159.314 108.806 123.114 1.00 28.50 422 LEU A C 1
ATOM 2714 O O . LEU A 1 422 ? 160.387 108.902 123.714 1.00 28.50 422 LEU A O 1
ATOM 2719 N N . GLY A 1 423 ? 158.922 109.715 122.218 1.00 29.21 423 GLY A N 1
ATOM 2720 C CA . GLY A 1 423 ? 159.720 110.908 122.001 1.00 29.21 423 GLY A CA 1
ATOM 2721 C C . GLY A 1 423 ? 159.676 111.863 123.180 1.00 29.21 423 GLY A C 1
ATOM 2722 O O . GLY A 1 423 ? 160.712 112.365 123.618 1.00 29.21 423 GLY A O 1
ATOM 2723 N N . PHE A 1 424 ? 158.475 112.141 123.706 1.00 28.71 424 PHE A N 1
ATOM 2724 C CA . PHE A 1 424 ? 158.397 113.040 124.851 1.00 28.71 424 PHE A CA 1
ATOM 2725 C C . PHE A 1 424 ? 158.812 112.338 126.136 1.00 28.71 424 PHE A C 1
ATOM 2726 O O . PHE A 1 424 ? 159.288 112.991 127.069 1.00 28.71 424 PHE A O 1
ATOM 2734 N N . GLY A 1 425 ? 158.641 111.021 126.196 1.00 28.97 425 GLY A N 1
ATOM 2735 C CA . GLY A 1 425 ? 158.964 110.249 127.384 1.00 28.97 425 GLY A CA 1
ATOM 2736 C C . GLY A 1 425 ? 158.071 110.511 128.578 1.00 28.97 425 GLY A C 1
ATOM 2737 O O . GLY A 1 425 ? 158.553 110.502 129.717 1.00 28.97 425 GLY A O 1
ATOM 2738 N N . THR A 1 426 ? 156.777 110.728 128.350 1.00 28.67 426 THR A N 1
ATOM 2739 C CA . THR A 1 426 ? 155.847 110.981 129.441 1.00 28.67 426 THR A CA 1
ATOM 2740 C C . THR A 1 426 ? 154.461 110.490 129.049 1.00 28.67 426 THR A C 1
ATOM 2741 O O . THR A 1 426 ? 154.176 110.225 127.879 1.00 28.67 426 THR A O 1
ATOM 2745 N N . ASN A 1 427 ? 153.593 110.376 130.050 1.00 27.76 427 ASN A N 1
ATOM 2746 C CA . ASN A 1 427 ? 152.228 109.916 129.849 1.00 27.76 427 ASN A CA 1
ATOM 2747 C C . ASN A 1 427 ? 151.229 111.062 129.733 1.00 27.76 427 ASN A C 1
ATOM 2748 O O . ASN A 1 427 ? 150.020 110.818 129.780 1.00 27.76 427 ASN A O 1
ATOM 2753 N N . ASN A 1 428 ? 151.702 112.301 129.583 1.00 26.96 428 ASN A N 1
ATOM 2754 C CA . ASN A 1 428 ? 150.831 113.473 129.453 1.00 26.96 428 ASN A CA 1
ATOM 2755 C C . ASN A 1 428 ? 150.245 113.516 128.042 1.00 26.96 428 ASN A C 1
ATOM 2756 O O . ASN A 1 428 ? 150.645 114.309 127.187 1.00 26.96 428 ASN A O 1
ATOM 2761 N N . VAL A 1 429 ? 149.270 112.645 127.801 1.00 24.16 429 VAL A N 1
ATOM 2762 C CA . VAL A 1 429 ? 148.543 112.606 126.536 1.00 24.16 429 VAL A CA 1
ATOM 2763 C C . VAL A 1 429 ? 147.058 112.440 126.840 1.00 24.16 429 VAL A C 1
ATOM 2764 O O . VAL A 1 429 ? 146.678 111.620 127.680 1.00 24.16 429 VAL A O 1
ATOM 2768 N N . ASP A 1 430 ? 146.220 113.224 126.163 1.00 22.47 430 ASP A N 1
ATOM 2769 C CA . ASP A 1 430 ? 144.787 113.255 126.442 1.00 22.47 430 ASP A CA 1
ATOM 2770 C C . ASP A 1 430 ? 144.073 113.944 125.283 1.00 22.47 430 ASP A C 1
ATOM 2771 O O . ASP A 1 430 ? 144.707 114.482 124.374 1.00 22.47 430 ASP A O 1
ATOM 2776 N N . HIS A 1 431 ? 142.742 113.922 125.332 1.00 19.55 431 HIS A N 1
ATOM 2777 C CA . HIS A 1 431 ? 141.910 114.585 124.330 1.00 19.55 431 HIS A CA 1
ATOM 2778 C C . HIS A 1 431 ? 140.550 114.909 124.956 1.00 19.55 431 HIS A C 1
ATOM 2779 O O . HIS A 1 431 ? 140.379 114.840 126.177 1.00 19.55 431 HIS A O 1
ATOM 2786 N N . CYS A 1 432 ? 139.577 115.277 124.112 1.00 18.89 432 CYS A N 1
ATOM 2787 C CA . CYS A 1 432 ? 138.314 115.870 124.560 1.00 18.89 432 CYS A CA 1
ATOM 2788 C C . CYS A 1 432 ? 137.426 114.908 125.344 1.00 18.89 432 CYS A C 1
ATOM 2789 O O . CYS A 1 432 ? 136.451 115.353 125.973 1.00 18.89 432 CYS A O 1
ATOM 2792 N N . THR A 1 433 ? 137.729 113.610 125.326 1.00 19.20 433 THR A N 1
ATOM 2793 C CA . THR A 1 433 ? 136.976 112.669 126.146 1.00 19.20 433 THR A CA 1
ATOM 2794 C C . THR A 1 433 ? 137.040 113.039 127.623 1.00 19.20 433 THR A C 1
ATOM 2795 O O . THR A 1 433 ? 136.107 112.739 128.376 1.00 19.20 433 THR A O 1
ATOM 2799 N N . ARG A 1 434 ? 138.118 113.707 128.050 1.00 21.16 434 ARG A N 1
ATOM 2800 C CA . ARG A 1 434 ? 138.206 114.170 129.431 1.00 21.16 434 ARG A CA 1
ATOM 2801 C C . ARG A 1 434 ? 137.099 115.159 129.753 1.00 21.16 434 ARG A C 1
ATOM 2802 O O . ARG A 1 434 ? 136.627 115.218 130.893 1.00 21.16 434 ARG A O 1
ATOM 2810 N N . LEU A 1 435 ? 136.673 115.939 128.767 1.00 19.48 435 LEU A N 1
ATOM 2811 C CA . LEU A 1 435 ? 135.572 116.867 128.938 1.00 19.48 435 LEU A CA 1
ATOM 2812 C C . LEU A 1 435 ? 134.224 116.256 128.589 1.00 19.48 435 LEU A C 1
ATOM 2813 O O . LEU A 1 435 ? 133.197 116.890 128.845 1.00 19.48 435 LEU A O 1
ATOM 2818 N N . CYS A 1 436 ? 134.194 115.062 127.992 1.00 18.59 436 CYS A N 1
ATOM 2819 C CA . CYS A 1 436 ? 132.921 114.486 127.567 1.00 18.59 436 CYS A CA 1
ATOM 2820 C C . CYS A 1 436 ? 132.302 113.529 128.585 1.00 18.59 436 CYS A C 1
ATOM 2821 O O . CYS A 1 436 ? 131.309 113.873 129.229 1.00 18.59 436 CYS A O 1
ATOM 2824 N N . HIS A 1 437 ? 132.908 112.361 128.806 1.00 19.02 437 HIS A N 1
ATOM 2825 C CA . HIS A 1 437 ? 132.244 111.301 129.564 1.00 19.02 437 HIS A CA 1
ATOM 2826 C C . HIS A 1 437 ? 133.147 110.739 130.653 1.00 19.02 437 HIS A C 1
ATOM 2827 O O . HIS A 1 437 ? 133.078 109.549 130.967 1.00 19.02 437 HIS A O 1
ATOM 2834 N N . ALA A 1 438 ? 134.002 111.580 131.235 1.00 21.23 438 ALA A N 1
ATOM 2835 C CA . ALA A 1 438 ? 134.985 111.093 132.197 1.00 21.23 438 ALA A CA 1
ATOM 2836 C C . ALA A 1 438 ? 134.324 110.552 133.462 1.00 21.23 438 ALA A C 1
ATOM 2837 O O . ALA A 1 438 ? 134.725 109.504 133.980 1.00 21.23 438 ALA A O 1
ATOM 2839 N N . SER A 1 439 ? 133.311 111.256 133.978 1.00 22.38 439 SER A N 1
ATOM 2840 C CA . SER A 1 439 ? 132.634 110.812 135.195 1.00 22.38 439 SER A CA 1
ATOM 2841 C C . SER A 1 439 ? 131.835 109.537 134.956 1.00 22.38 439 SER A C 1
ATOM 2842 O O . SER A 1 439 ? 131.820 108.635 135.804 1.00 22.38 439 SER A O 1
ATOM 2845 N N . SER A 1 440 ? 131.156 109.448 133.810 1.00 22.39 440 SER A N 1
ATOM 2846 C CA . SER A 1 440 ? 130.450 108.220 133.465 1.00 22.39 440 SER A CA 1
ATOM 2847 C C . SER A 1 440 ? 131.413 107.046 133.384 1.00 22.39 440 SER A C 1
ATOM 2848 O O . SER A 1 440 ? 131.125 105.961 133.897 1.00 22.39 440 SER A O 1
ATOM 2851 N N . VAL A 1 441 ? 132.568 107.253 132.748 1.00 23.12 441 VAL A N 1
ATOM 2852 C CA . VAL A 1 441 ? 133.562 106.193 132.623 1.00 23.12 441 VAL A CA 1
ATOM 2853 C C . VAL A 1 441 ? 134.075 105.781 133.995 1.00 23.12 441 VAL A C 1
ATOM 2854 O O . VAL A 1 441 ? 134.269 104.592 134.266 1.00 23.12 441 VAL A O 1
ATOM 2858 N N . ALA A 1 442 ? 134.312 106.753 134.879 1.00 23.57 442 ALA A N 1
ATOM 2859 C CA . ALA A 1 442 ? 134.782 106.427 136.222 1.00 23.57 442 ALA A CA 1
ATOM 2860 C C . ALA A 1 442 ? 133.765 105.570 136.968 1.00 23.57 442 ALA A C 1
ATOM 2861 O O . ALA A 1 442 ? 134.118 104.550 137.573 1.00 23.57 442 ALA A O 1
ATOM 2863 N N . ALA A 1 443 ? 132.488 105.961 136.919 1.00 24.18 443 ALA A N 1
ATOM 2864 C CA . ALA A 1 443 ? 131.455 105.165 137.576 1.00 24.18 443 ALA A CA 1
ATOM 2865 C C . ALA A 1 443 ? 131.361 103.767 136.974 1.00 24.18 443 ALA A C 1
ATOM 2866 O O . ALA A 1 443 ? 131.240 102.774 137.702 1.00 24.18 443 ALA A O 1
ATOM 2868 N N . LEU A 1 444 ? 131.426 103.669 135.644 1.00 24.59 444 LEU A N 1
ATOM 2869 C CA . LEU A 1 444 ? 131.275 102.378 134.983 1.00 24.59 444 LEU A CA 1
ATOM 2870 C C . LEU A 1 444 ? 132.455 101.460 135.271 1.00 24.59 444 LEU A C 1
ATOM 2871 O O . LEU A 1 444 ? 132.284 100.242 135.377 1.00 24.59 444 LEU A O 1
ATOM 2876 N N . MET A 1 445 ? 133.661 102.017 135.385 1.00 26.71 445 MET A N 1
ATOM 2877 C CA . MET A 1 445 ? 134.816 101.197 135.730 1.00 26.71 445 MET A CA 1
ATOM 2878 C C . MET A 1 445 ? 134.757 100.755 137.184 1.00 26.71 445 MET A C 1
ATOM 2879 O O . MET A 1 445 ? 135.126 99.622 137.507 1.00 26.71 445 MET A O 1
ATOM 2884 N N . GLU A 1 446 ? 134.295 101.637 138.074 1.00 27.52 446 GLU A N 1
ATOM 2885 C CA . GLU A 1 446 ? 134.125 101.247 139.468 1.00 27.52 446 GLU A CA 1
ATOM 2886 C C . GLU A 1 446 ? 133.110 100.118 139.602 1.00 27.52 446 GLU A C 1
ATOM 2887 O O . GLU A 1 446 ? 133.312 99.180 140.381 1.00 27.52 446 GLU A O 1
ATOM 2893 N N . GLY A 1 447 ? 132.016 100.189 138.850 1.00 28.50 447 GLY A N 1
ATOM 2894 C CA . GLY A 1 447 ? 130.984 99.175 138.932 1.00 28.50 447 GLY A CA 1
ATOM 2895 C C . GLY A 1 447 ? 131.254 97.888 138.175 1.00 28.50 447 GLY A C 1
ATOM 2896 O O . GLY A 1 447 ? 131.370 96.821 138.783 1.00 28.50 447 GLY A O 1
ATOM 2897 N N . LEU A 1 448 ? 131.353 97.971 136.850 1.00 28.06 448 LEU A N 1
ATOM 2898 C CA . LEU A 1 448 ? 131.404 96.800 135.986 1.00 28.06 448 LEU A CA 1
ATOM 2899 C C . LEU A 1 448 ? 132.807 96.460 135.498 1.00 28.06 448 LEU A C 1
ATOM 2900 O O . LEU A 1 448 ? 132.968 95.465 134.788 1.00 28.06 448 LEU A O 1
ATOM 2905 N N . ASN A 1 449 ? 133.817 97.262 135.845 1.00 28.40 449 ASN A N 1
ATOM 2906 C CA . ASN A 1 449 ? 135.172 97.127 135.308 1.00 28.40 449 ASN A CA 1
ATOM 2907 C C . ASN A 1 449 ? 135.207 97.282 133.788 1.00 28.40 449 ASN A C 1
ATOM 2908 O O . ASN A 1 449 ? 136.003 96.630 133.110 1.00 28.40 449 ASN A O 1
ATOM 2913 N N . SER A 1 450 ? 134.356 98.147 133.241 1.00 26.17 450 SER A N 1
ATOM 2914 C CA . SER A 1 450 ? 134.318 98.376 131.803 1.00 26.17 450 SER A CA 1
ATOM 2915 C C . SER A 1 450 ? 133.591 99.683 131.528 1.00 26.17 450 SER A C 1
ATOM 2916 O O . SER A 1 450 ? 132.654 100.048 132.240 1.00 26.17 450 SER A O 1
ATOM 2919 N N . GLY A 1 451 ? 134.031 100.380 130.481 1.00 22.50 451 GLY A N 1
ATOM 2920 C CA . GLY A 1 451 ? 133.425 101.633 130.079 1.00 22.50 451 GLY A CA 1
ATOM 2921 C C . GLY A 1 451 ? 132.626 101.605 128.797 1.00 22.50 451 GLY A C 1
ATOM 2922 O O . GLY A 1 451 ? 132.153 102.662 128.360 1.00 22.50 451 GLY A O 1
ATOM 2923 N N . ALA A 1 452 ? 132.438 100.443 128.180 1.00 20.58 452 ALA A N 1
ATOM 2924 C CA . ALA A 1 452 ? 131.800 100.361 126.876 1.00 20.58 452 ALA A CA 1
ATOM 2925 C C . ALA A 1 452 ? 130.280 100.382 126.997 1.00 20.58 452 ALA A C 1
ATOM 2926 O O . ALA A 1 452 ? 129.712 100.044 128.038 1.00 20.58 452 ALA A O 1
ATOM 2928 N N . VAL A 1 453 ? 129.620 100.794 125.911 1.00 18.22 453 VAL A N 1
ATOM 2929 C CA . VAL A 1 453 ? 128.179 100.608 125.828 1.00 18.22 453 VAL A CA 1
ATOM 2930 C C . VAL A 1 453 ? 127.884 99.111 125.797 1.00 18.22 453 VAL A C 1
ATOM 2931 O O . VAL A 1 453 ? 128.672 98.306 125.285 1.00 18.22 453 VAL A O 1
ATOM 2935 N N . THR A 1 454 ? 126.749 98.729 126.372 1.00 19.43 454 THR A N 1
ATOM 2936 C CA . THR A 1 454 ? 126.370 97.326 126.438 1.00 19.43 454 THR A CA 1
ATOM 2937 C C . THR A 1 454 ? 125.387 96.920 125.349 1.00 19.43 454 THR A C 1
ATOM 2938 O O . THR A 1 454 ? 125.088 95.730 125.221 1.00 19.43 454 THR A O 1
ATOM 2942 N N . ALA A 1 455 ? 124.895 97.871 124.559 1.00 17.93 455 ALA A N 1
ATOM 2943 C CA . ALA A 1 455 ? 123.992 97.581 123.455 1.00 17.93 455 ALA A CA 1
ATOM 2944 C C . ALA A 1 455 ? 124.108 98.705 122.440 1.00 17.93 455 ALA A C 1
ATOM 2945 O O . ALA A 1 455 ? 124.417 99.840 122.817 1.00 17.93 455 ALA A O 1
ATOM 2947 N N . PRO A 1 456 ? 123.880 98.431 121.160 1.00 17.34 456 PRO A N 1
ATOM 2948 C CA . PRO A 1 456 ? 123.850 99.502 120.161 1.00 17.34 456 PRO A CA 1
ATOM 2949 C C . PRO A 1 456 ? 122.547 100.285 120.261 1.00 17.34 456 PRO A C 1
ATOM 2950 O O . PRO A 1 456 ? 121.596 99.871 120.921 1.00 17.34 456 PRO A O 1
ATOM 2954 N N . PHE A 1 457 ? 122.515 101.444 119.597 1.00 15.06 457 PHE A N 1
ATOM 2955 C CA . PHE A 1 457 ? 121.287 102.233 119.636 1.00 15.06 457 PHE A CA 1
ATOM 2956 C C . PHE A 1 457 ? 120.170 101.596 118.819 1.00 15.06 457 PHE A C 1
ATOM 2957 O O . PHE A 1 457 ? 119.004 101.952 119.008 1.00 15.06 457 PHE A O 1
ATOM 2965 N N . SER A 1 458 ? 120.495 100.657 117.928 1.00 17.13 458 SER A N 1
ATOM 2966 C CA . SER A 1 458 ? 119.463 99.936 117.194 1.00 17.13 458 SER A CA 1
ATOM 2967 C C . SER A 1 458 ? 118.713 98.944 118.075 1.00 17.13 458 SER A C 1
ATOM 2968 O O . SER A 1 458 ? 117.652 98.460 117.674 1.00 17.13 458 SER A O 1
ATOM 2971 N N . ALA A 1 459 ? 119.240 98.630 119.260 1.00 17.82 459 ALA A N 1
ATOM 2972 C CA . ALA A 1 459 ? 118.523 97.794 120.213 1.00 17.82 459 ALA A CA 1
ATOM 2973 C C . ALA A 1 459 ? 117.274 98.470 120.756 1.00 17.82 459 ALA A C 1
ATOM 2974 O O . ALA A 1 459 ? 116.461 97.802 121.402 1.00 17.82 459 ALA A O 1
ATOM 2976 N N . ALA A 1 460 ? 117.106 99.772 120.511 1.00 17.68 460 ALA A N 1
ATOM 2977 C CA . ALA A 1 460 ? 115.899 100.467 120.942 1.00 17.68 460 ALA A CA 1
ATOM 2978 C C . ALA A 1 460 ? 114.647 99.884 120.297 1.00 17.68 460 ALA A C 1
ATOM 2979 O O . ALA A 1 460 ? 113.550 100.025 120.846 1.00 17.68 460 ALA A O 1
ATOM 2981 N N . LEU A 1 461 ? 114.786 99.228 119.141 1.00 17.80 461 LEU A N 1
ATOM 2982 C CA . LEU A 1 461 ? 113.623 98.644 118.478 1.00 17.80 461 LEU A CA 1
ATOM 2983 C C . LEU A 1 461 ? 113.078 97.440 119.241 1.00 17.80 461 LEU A C 1
ATOM 2984 O O . LEU A 1 461 ? 111.891 97.121 119.119 1.00 17.80 461 LEU A O 1
ATOM 2989 N N . ASP A 1 462 ? 113.914 96.768 120.030 1.00 20.00 462 ASP A N 1
ATOM 2990 C CA . ASP A 1 462 ? 113.498 95.613 120.815 1.00 20.00 462 ASP A CA 1
ATOM 2991 C C . ASP A 1 462 ? 113.141 95.959 122.255 1.00 20.00 462 ASP A C 1
ATOM 2992 O O . ASP A 1 462 ? 112.860 95.051 123.039 1.00 20.00 462 ASP A O 1
ATOM 2997 N N . ALA A 1 463 ? 113.151 97.236 122.623 1.00 19.56 463 ALA A N 1
ATOM 2998 C CA . ALA A 1 463 ? 112.975 97.654 124.007 1.00 19.56 463 ALA A CA 1
ATOM 2999 C C . ALA A 1 463 ? 111.536 98.084 124.252 1.00 19.56 463 ALA A C 1
ATOM 3000 O O . ALA A 1 463 ? 111.009 98.943 123.540 1.00 19.56 463 ALA A O 1
ATOM 3002 N N . GLU A 1 464 ? 110.908 97.489 125.268 1.00 20.60 464 GLU A N 1
ATOM 3003 C CA . GLU A 1 464 ? 109.575 97.925 125.672 1.00 20.60 464 GLU A CA 1
ATOM 3004 C C . GLU A 1 464 ? 109.597 99.349 126.215 1.00 20.60 464 GLU A C 1
ATOM 3005 O O . GLU A 1 464 ? 108.681 100.133 125.949 1.00 20.60 464 GLU A O 1
ATOM 3011 N N . VAL A 1 465 ? 110.622 99.695 126.989 1.00 18.96 465 VAL A N 1
ATOM 3012 C CA . VAL A 1 465 ? 110.729 101.000 127.631 1.00 18.96 465 VAL A CA 1
ATOM 3013 C C . VAL A 1 465 ? 112.081 101.599 127.273 1.00 18.96 465 VAL A C 1
ATOM 3014 O O . VAL A 1 465 ? 113.107 100.920 127.371 1.00 18.96 465 VAL A O 1
ATOM 3018 N N . ILE A 1 466 ? 112.084 102.865 126.862 1.00 16.15 466 ILE A N 1
ATOM 3019 C CA . ILE A 1 466 ? 113.303 103.579 126.497 1.00 16.15 466 ILE A CA 1
ATOM 3020 C C . ILE A 1 466 ? 113.405 104.835 127.352 1.00 16.15 466 ILE A C 1
ATOM 3021 O O . ILE A 1 466 ? 112.463 105.632 127.406 1.00 16.15 466 ILE A O 1
ATOM 3026 N N . VAL A 1 467 ? 114.547 105.011 128.011 1.00 15.11 467 VAL A N 1
ATOM 3027 C CA . VAL A 1 467 ? 114.802 106.158 128.878 1.00 15.11 467 VAL A CA 1
ATOM 3028 C C . VAL A 1 467 ? 115.894 107.010 128.246 1.00 15.11 467 VAL A C 1
ATOM 3029 O O . VAL A 1 467 ? 116.960 106.497 127.890 1.00 15.11 467 VAL A O 1
ATOM 3033 N N . VAL A 1 468 ? 115.629 108.307 128.110 1.00 14.83 468 VAL A N 1
ATOM 3034 C CA . VAL A 1 468 ? 116.604 109.278 127.624 1.00 14.83 468 VAL A CA 1
ATOM 3035 C C . VAL A 1 468 ? 116.744 110.354 128.694 1.00 14.83 468 VAL A C 1
ATOM 3036 O O . VAL A 1 468 ? 115.792 111.096 128.962 1.00 14.83 468 VAL A O 1
ATOM 3040 N N . ILE A 1 469 ? 117.927 110.451 129.296 1.00 15.42 469 ILE A N 1
ATOM 3041 C CA . ILE A 1 469 ? 118.174 111.373 130.399 1.00 15.42 469 ILE A CA 1
ATOM 3042 C C . ILE A 1 469 ? 119.420 112.193 130.092 1.00 15.42 469 ILE A C 1
ATOM 3043 O O . ILE A 1 469 ? 120.469 111.636 129.756 1.00 15.42 469 ILE A O 1
ATOM 3048 N N . GLY A 1 470 ? 119.300 113.512 130.202 1.00 14.70 470 GLY A N 1
ATOM 3049 C CA . GLY A 1 470 ? 120.435 114.394 129.981 1.00 14.70 470 GLY A CA 1
ATOM 3050 C C . GLY A 1 470 ? 121.017 114.322 128.586 1.00 14.70 470 GLY A C 1
ATOM 3051 O O . GLY A 1 470 ? 122.215 114.564 128.405 1.00 14.70 470 GLY A O 1
ATOM 3052 N N . ALA A 1 471 ? 120.193 113.994 127.594 1.00 13.64 471 ALA A N 1
ATOM 3053 C CA . ALA A 1 471 ? 120.630 113.907 126.209 1.00 13.64 471 ALA A CA 1
ATOM 3054 C C . ALA A 1 471 ? 119.556 114.488 125.303 1.00 13.64 471 ALA A C 1
ATOM 3055 O O . ALA A 1 471 ? 118.363 114.384 125.596 1.00 13.64 471 ALA A O 1
ATOM 3057 N N . ASN A 1 472 ? 119.983 115.076 124.196 1.00 12.01 472 ASN A N 1
ATOM 3058 C CA . ASN A 1 472 ? 119.069 115.710 123.255 1.00 12.01 472 ASN A CA 1
ATOM 3059 C C . ASN A 1 472 ? 119.308 115.104 121.875 1.00 12.01 472 ASN A C 1
ATOM 3060 O O . ASN A 1 472 ? 119.891 115.750 120.997 1.00 12.01 472 ASN A O 1
ATOM 3065 N N . PRO A 1 473 ? 118.874 113.859 121.657 1.00 11.25 473 PRO A N 1
ATOM 3066 C CA . PRO A 1 473 ? 119.324 113.125 120.463 1.00 11.25 473 PRO A CA 1
ATOM 3067 C C . PRO A 1 473 ? 118.772 113.647 119.146 1.00 11.25 473 PRO A C 1
ATOM 3068 O O . PRO A 1 473 ? 119.402 113.421 118.110 1.00 11.25 473 PRO A O 1
ATOM 3072 N N . THR A 1 474 ? 117.627 114.328 119.129 1.00 11.08 474 THR A N 1
ATOM 3073 C CA . THR A 1 474 ? 117.168 114.878 117.855 1.00 11.08 474 THR A CA 1
ATOM 3074 C C . THR A 1 474 ? 117.998 116.069 117.400 1.00 11.08 474 THR A C 1
ATOM 3075 O O . THR A 1 474 ? 117.839 116.514 116.260 1.00 11.08 474 THR A O 1
ATOM 3079 N N . VAL A 1 475 ? 118.864 116.595 118.258 1.00 11.40 475 VAL A N 1
ATOM 3080 C CA . VAL A 1 475 ? 119.781 117.661 117.888 1.00 11.40 475 VAL A CA 1
ATOM 3081 C C . VAL A 1 475 ? 121.198 117.136 117.688 1.00 11.40 475 VAL A C 1
ATOM 3082 O O . VAL A 1 475 ? 121.891 117.551 116.760 1.00 11.40 475 VAL A O 1
ATOM 3086 N N . ASN A 1 476 ? 121.630 116.191 118.524 1.00 11.98 476 ASN A N 1
ATOM 3087 C CA . ASN A 1 476 ? 123.029 115.794 118.592 1.00 11.98 476 ASN A CA 1
ATOM 3088 C C . ASN A 1 476 ? 123.312 114.375 118.118 1.00 11.98 476 ASN A C 1
ATOM 3089 O O . ASN A 1 476 ? 124.485 114.010 118.000 1.00 11.98 476 ASN A O 1
ATOM 3094 N N . HIS A 1 477 ? 122.289 113.568 117.851 1.00 11.12 477 HIS A N 1
ATOM 3095 C CA . HIS A 1 477 ? 122.465 112.247 117.255 1.00 11.12 477 HIS A CA 1
ATOM 3096 C C . HIS A 1 477 ? 121.245 111.921 116.397 1.00 11.12 477 HIS A C 1
ATOM 3097 O O . HIS A 1 477 ? 120.571 110.915 116.642 1.00 11.12 477 HIS A O 1
ATOM 3104 N N . PRO A 1 478 ? 120.939 112.736 115.379 1.00 10.14 478 PRO A N 1
ATOM 3105 C CA . PRO A 1 478 ? 119.588 112.695 114.779 1.00 10.14 478 PRO A CA 1
ATOM 3106 C C . PRO A 1 478 ? 119.175 111.360 114.167 1.00 10.14 478 PRO A C 1
ATOM 3107 O O . PRO A 1 478 ? 117.991 111.014 114.235 1.00 10.14 478 PRO A O 1
ATOM 3111 N N . VAL A 1 479 ? 120.098 110.600 113.571 1.00 9.85 479 VAL A N 1
ATOM 3112 C CA . VAL A 1 479 ? 119.725 109.338 112.925 1.00 9.85 479 VAL A CA 1
ATOM 3113 C C . VAL A 1 479 ? 119.311 108.298 113.970 1.00 9.85 479 VAL A C 1
ATOM 3114 O O . VAL A 1 479 ? 118.295 107.597 113.823 1.00 9.85 479 VAL A O 1
ATOM 3118 N N . ALA A 1 480 ? 120.090 108.192 115.049 1.00 10.67 480 ALA A N 1
ATOM 3119 C CA . ALA A 1 480 ? 119.696 107.346 116.169 1.00 10.67 480 ALA A CA 1
ATOM 3120 C C . ALA A 1 480 ? 118.333 107.761 116.713 1.00 10.67 480 ALA A C 1
ATOM 3121 O O . ALA A 1 480 ? 117.516 106.911 117.094 1.00 10.67 480 ALA A O 1
ATOM 3123 N N . ALA A 1 481 ? 118.065 109.067 116.748 1.00 10.02 481 ALA A N 1
ATOM 3124 C CA . ALA A 1 481 ? 116.757 109.528 117.197 1.00 10.02 481 ALA A CA 1
ATOM 3125 C C . ALA A 1 481 ? 115.654 109.081 116.241 1.00 10.02 481 ALA A C 1
ATOM 3126 O O . ALA A 1 481 ? 114.539 108.777 116.676 1.00 10.02 481 ALA A O 1
ATOM 3128 N N . THR A 1 482 ? 115.939 109.043 114.933 1.00 9.66 482 THR A N 1
ATOM 3129 C CA . THR A 1 482 ? 114.942 108.523 113.998 1.00 9.66 482 THR A CA 1
ATOM 3130 C C . THR A 1 482 ? 114.625 107.066 114.302 1.00 9.66 482 THR A C 1
ATOM 3131 O O . THR A 1 482 ? 113.472 106.640 114.195 1.00 9.66 482 THR A O 1
ATOM 3135 N N . PHE A 1 483 ? 115.634 106.289 114.697 1.00 10.47 483 PHE A N 1
ATOM 3136 C CA . PHE A 1 483 ? 115.351 104.897 115.058 1.00 10.47 483 PHE A CA 1
ATOM 3137 C C . PHE A 1 483 ? 114.538 104.800 116.352 1.00 10.47 483 PHE A C 1
ATOM 3138 O O . PHE A 1 483 ? 113.659 103.936 116.478 1.00 10.47 483 PHE A O 1
ATOM 3146 N N . LEU A 1 484 ? 114.796 105.689 117.316 1.00 11.23 484 LEU A N 1
ATOM 3147 C CA . LEU A 1 484 ? 113.959 105.732 118.519 1.00 11.23 484 LEU A CA 1
ATOM 3148 C C . LEU A 1 484 ? 112.504 106.061 118.177 1.00 11.23 484 LEU A C 1
ATOM 3149 O O . LEU A 1 484 ? 111.566 105.449 118.715 1.00 11.23 484 LEU A O 1
ATOM 3154 N N . LYS A 1 485 ? 112.303 107.032 117.286 1.00 11.10 485 LYS A N 1
ATOM 3155 C CA . LYS A 1 485 ? 110.958 107.404 116.865 1.00 11.10 485 LYS A CA 1
ATOM 3156 C C . LYS A 1 485 ? 110.286 106.270 116.100 1.00 11.10 485 LYS A C 1
ATOM 3157 O O . LYS A 1 485 ? 109.072 106.074 116.215 1.00 11.10 485 LYS A O 1
ATOM 3163 N N . ASN A 1 486 ? 111.059 105.512 115.319 1.00 11.53 486 ASN A N 1
ATOM 3164 C CA . ASN A 1 486 ? 110.518 104.313 114.688 1.00 11.53 486 ASN A CA 1
ATOM 3165 C C . ASN A 1 486 ? 110.035 103.319 115.731 1.00 11.53 486 ASN A C 1
ATOM 3166 O O . ASN A 1 486 ? 108.963 102.726 115.585 1.00 11.53 486 ASN A O 1
ATOM 3171 N N . ALA A 1 487 ? 110.827 103.104 116.782 1.00 13.19 487 ALA A N 1
ATOM 3172 C CA . ALA A 1 487 ? 110.399 102.196 117.841 1.00 13.19 487 ALA A CA 1
ATOM 3173 C C . ALA A 1 487 ? 109.067 102.645 118.428 1.00 13.19 487 ALA A C 1
ATOM 3174 O O . ALA A 1 487 ? 108.127 101.850 118.546 1.00 13.19 487 ALA A O 1
ATOM 3176 N N . VAL A 1 488 ? 108.957 103.935 118.756 1.00 13.51 488 VAL A N 1
ATOM 3177 C CA . VAL A 1 488 ? 107.720 104.449 119.348 1.00 13.51 488 VAL A CA 1
ATOM 3178 C C . VAL A 1 488 ? 106.543 104.266 118.392 1.00 13.51 488 VAL A C 1
ATOM 3179 O O . VAL A 1 488 ? 105.464 103.815 118.791 1.00 13.51 488 VAL A O 1
ATOM 3183 N N . LYS A 1 489 ? 106.736 104.604 117.113 1.00 14.25 489 LYS A N 1
ATOM 3184 C CA . LYS A 1 489 ? 105.615 104.627 116.175 1.00 14.25 489 LYS A CA 1
ATOM 3185 C C . LYS A 1 489 ? 105.176 103.224 115.768 1.00 14.25 489 LYS A C 1
ATOM 3186 O O . LYS A 1 489 ? 103.975 102.946 115.695 1.00 14.25 489 LYS A O 1
ATOM 3192 N N . GLN A 1 490 ? 106.125 102.328 115.499 1.00 15.71 490 GLN A N 1
ATOM 3193 C CA . GLN A 1 490 ? 105.810 101.039 114.901 1.00 15.71 490 GLN A CA 1
ATOM 3194 C C . GLN A 1 490 ? 105.759 99.885 115.893 1.00 15.71 490 GLN A C 1
ATOM 3195 O O . GLN A 1 490 ? 105.104 98.880 115.603 1.00 15.71 490 GLN A O 1
ATOM 3201 N N . ARG A 1 491 ? 106.424 99.985 117.046 1.00 17.49 491 ARG A N 1
ATOM 3202 C CA . ARG A 1 491 ? 106.465 98.872 117.982 1.00 17.49 491 ARG A CA 1
ATOM 3203 C C . ARG A 1 491 ? 105.838 99.186 119.331 1.00 17.49 491 ARG A C 1
ATOM 3204 O O . ARG A 1 491 ? 105.850 98.322 120.214 1.00 17.49 491 ARG A O 1
ATOM 3212 N N . GLY A 1 492 ? 105.295 100.386 119.520 1.00 16.69 492 GLY A N 1
ATOM 3213 C CA . GLY A 1 492 ? 104.652 100.733 120.769 1.00 16.69 492 GLY A CA 1
ATOM 3214 C C . GLY A 1 492 ? 105.578 100.920 121.948 1.00 16.69 492 GLY A C 1
ATOM 3215 O O . GLY A 1 492 ? 105.113 100.866 123.089 1.00 16.69 492 GLY A O 1
ATOM 3216 N N . ALA A 1 493 ? 106.872 101.134 121.717 1.00 16.58 493 ALA A N 1
ATOM 3217 C CA . ALA A 1 493 ? 107.790 101.386 122.819 1.00 16.58 493 ALA A CA 1
ATOM 3218 C C . ALA A 1 493 ? 107.394 102.660 123.555 1.00 16.58 493 ALA A C 1
ATOM 3219 O O . ALA A 1 493 ? 106.971 103.643 122.943 1.00 16.58 493 ALA A O 1
ATOM 3221 N N . LYS A 1 494 ? 107.523 102.635 124.876 1.00 17.15 494 LYS A N 1
ATOM 3222 C CA . LYS A 1 494 ? 107.177 103.772 125.719 1.00 17.15 494 LYS A CA 1
ATOM 3223 C C . LYS A 1 494 ? 108.443 104.564 126.023 1.00 17.15 494 LYS A C 1
ATOM 3224 O O . LYS A 1 494 ? 109.381 104.035 126.626 1.00 17.15 494 LYS A O 1
ATOM 3230 N N . LEU A 1 495 ? 108.459 105.826 125.610 1.00 16.31 495 LEU A N 1
ATOM 3231 C CA . LEU A 1 495 ? 109.628 106.687 125.725 1.00 16.31 495 LEU A CA 1
ATOM 3232 C C . LEU A 1 495 ? 109.461 107.632 126.907 1.00 16.31 495 LEU A C 1
ATOM 3233 O O . LEU A 1 495 ? 108.440 108.315 127.020 1.00 16.31 495 LEU A O 1
ATOM 3238 N N . ILE A 1 496 ? 110.463 107.668 127.781 1.00 16.66 496 ILE A N 1
ATOM 3239 C CA . ILE A 1 496 ? 110.482 108.558 128.936 1.00 16.66 496 ILE A CA 1
ATOM 3240 C C . ILE A 1 496 ? 111.689 109.476 128.804 1.00 16.66 496 ILE A C 1
ATOM 3241 O O . ILE A 1 496 ? 112.828 109.002 128.717 1.00 16.66 496 ILE A O 1
ATOM 3246 N N . ILE A 1 497 ? 111.445 110.781 128.813 1.00 17.30 497 ILE A N 1
ATOM 3247 C CA . ILE A 1 497 ? 112.490 111.788 128.664 1.00 17.30 497 ILE A CA 1
ATOM 3248 C C . ILE A 1 497 ? 112.655 112.515 129.991 1.00 17.30 497 ILE A C 1
ATOM 3249 O O . ILE A 1 497 ? 111.685 113.055 130.534 1.00 17.30 497 ILE A O 1
ATOM 3254 N N . MET A 1 498 ? 113.882 112.538 130.507 1.00 18.99 498 MET A N 1
ATOM 3255 C CA . MET A 1 498 ? 114.228 113.263 131.727 1.00 18.99 498 MET A CA 1
ATOM 3256 C C . MET A 1 498 ? 115.227 114.358 131.370 1.00 18.99 498 MET A C 1
ATOM 3257 O O . MET A 1 498 ? 116.403 114.074 131.119 1.00 18.99 498 MET A O 1
ATOM 3262 N N . ASP A 1 499 ? 114.764 115.605 131.370 1.00 18.68 499 ASP A N 1
ATOM 3263 C CA . ASP A 1 499 ? 115.545 116.748 130.911 1.00 18.68 499 ASP A CA 1
ATOM 3264 C C . ASP A 1 499 ? 114.839 118.019 131.371 1.00 18.68 499 ASP A C 1
ATOM 3265 O O . ASP A 1 499 ? 113.616 118.130 131.220 1.00 18.68 499 ASP A O 1
ATOM 3270 N N . PRO A 1 500 ? 115.554 118.987 131.955 1.00 19.08 500 PRO A N 1
ATOM 3271 C CA . PRO A 1 500 ? 114.886 120.241 132.342 1.00 19.08 500 PRO A CA 1
ATOM 3272 C C . PRO A 1 500 ? 114.279 120.981 131.166 1.00 19.08 500 PRO A C 1
ATOM 3273 O O . PRO A 1 500 ? 113.317 121.736 131.347 1.00 19.08 500 PRO A O 1
ATOM 3277 N N . ARG A 1 501 ? 114.811 120.785 129.965 1.00 19.67 501 ARG A N 1
ATOM 3278 C CA . ARG A 1 501 ? 114.297 121.402 128.753 1.00 19.67 501 ARG A CA 1
ATOM 3279 C C . ARG A 1 501 ? 113.392 120.428 128.011 1.00 19.67 501 ARG A C 1
ATOM 3280 O O . ARG A 1 501 ? 113.708 119.242 127.890 1.00 19.67 501 ARG A O 1
ATOM 3288 N N . ARG A 1 502 ? 112.265 120.930 127.520 1.00 19.47 502 ARG A N 1
ATOM 3289 C CA . ARG A 1 502 ? 111.493 120.170 126.552 1.00 19.47 502 ARG A CA 1
ATOM 3290 C C . ARG A 1 502 ? 112.230 120.145 125.217 1.00 19.47 502 ARG A C 1
ATOM 3291 O O . ARG A 1 502 ? 113.014 121.042 124.901 1.00 19.47 502 ARG A O 1
ATOM 3299 N N . GLN A 1 503 ? 111.991 119.098 124.438 1.00 16.51 503 GLN A N 1
ATOM 3300 C CA . GLN A 1 503 ? 112.662 118.924 123.158 1.00 16.51 503 GLN A CA 1
ATOM 3301 C C . GLN A 1 503 ? 111.644 118.573 122.082 1.00 16.51 503 GLN A C 1
ATOM 3302 O O . GLN A 1 503 ? 110.471 118.320 122.360 1.00 16.51 503 GLN A O 1
ATOM 3308 N N . THR A 1 504 ? 112.115 118.576 120.834 1.00 16.13 504 THR A N 1
ATOM 3309 C CA . THR A 1 504 ? 111.276 118.146 119.720 1.00 16.13 504 THR A CA 1
ATOM 3310 C C . THR A 1 504 ? 110.756 116.732 119.949 1.00 16.13 504 THR A C 1
ATOM 3311 O O . THR A 1 504 ? 109.598 116.427 119.641 1.00 16.13 504 THR A O 1
ATOM 3315 N N . LEU A 1 505 ? 111.589 115.869 120.529 1.00 15.10 505 LEU A N 1
ATOM 3316 C CA . LEU A 1 505 ? 111.234 114.490 120.832 1.00 15.10 505 LEU A CA 1
ATOM 3317 C C . LEU A 1 505 ? 110.139 114.363 121.886 1.00 15.10 505 LEU A C 1
ATOM 3318 O O . LEU A 1 505 ? 109.562 113.279 122.017 1.00 15.10 505 LEU A O 1
ATOM 3323 N N . SER A 1 506 ? 109.837 115.429 122.632 1.00 16.55 506 SER A N 1
ATOM 3324 C CA . SER A 1 506 ? 108.931 115.312 123.772 1.00 16.55 506 SER A CA 1
ATOM 3325 C C . SER A 1 506 ? 107.502 114.989 123.352 1.00 16.55 506 SER A C 1
ATOM 3326 O O . SER A 1 506 ? 106.763 114.373 124.124 1.00 16.55 506 SER A O 1
ATOM 3329 N N . ARG A 1 507 ? 107.091 115.400 122.149 1.00 15.87 507 ARG A N 1
ATOM 3330 C CA . ARG A 1 507 ? 105.728 115.124 121.706 1.00 15.87 507 ARG A CA 1
ATOM 3331 C C . ARG A 1 507 ? 105.463 113.627 121.579 1.00 15.87 507 ARG A C 1
ATOM 3332 O O . ARG A 1 507 ? 104.333 113.177 121.799 1.00 15.87 507 ARG A O 1
ATOM 3340 N N . HIS A 1 508 ? 106.481 112.842 121.230 1.00 15.21 508 HIS A N 1
ATOM 3341 C CA . HIS A 1 508 ? 106.341 111.395 121.130 1.00 15.21 508 HIS A CA 1
ATOM 3342 C C . HIS A 1 508 ? 106.532 110.674 122.460 1.00 15.21 508 HIS A C 1
ATOM 3343 O O . HIS A 1 508 ? 106.241 109.477 122.542 1.00 15.21 508 HIS A O 1
ATOM 3350 N N . ALA A 1 509 ? 107.010 111.360 123.492 1.00 16.80 509 ALA A N 1
ATOM 3351 C CA . ALA A 1 509 ? 107.326 110.696 124.749 1.00 16.80 509 ALA A CA 1
ATOM 3352 C C . ALA A 1 509 ? 106.061 110.319 125.508 1.00 16.80 509 ALA A C 1
ATOM 3353 O O . ALA A 1 509 ? 105.095 111.083 125.560 1.00 16.80 509 ALA A O 1
ATOM 3355 N N . TYR A 1 510 ? 106.075 109.127 126.107 1.00 19.22 510 TYR A N 1
ATOM 3356 C CA . TYR A 1 510 ? 104.977 108.736 126.983 1.00 19.22 510 TYR A CA 1
ATOM 3357 C C . TYR A 1 510 ? 104.927 109.628 128.217 1.00 19.22 510 TYR A C 1
ATOM 3358 O O . TYR A 1 510 ? 103.845 110.008 128.678 1.00 19.22 510 TYR A O 1
ATOM 3367 N N . ARG A 1 511 ? 106.091 109.983 128.757 1.00 20.32 511 ARG A N 1
ATOM 3368 C CA . ARG A 1 511 ? 106.210 110.934 129.850 1.00 20.32 511 ARG A CA 1
ATOM 3369 C C . ARG A 1 511 ? 107.445 111.792 129.631 1.00 20.32 511 ARG A C 1
ATOM 3370 O O . ARG A 1 511 ? 108.493 111.285 129.226 1.00 20.32 511 ARG A O 1
ATOM 3378 N N . HIS A 1 512 ? 107.326 113.087 129.902 1.00 18.69 512 HIS A N 1
ATOM 3379 C CA . HIS A 1 512 ? 108.486 113.970 129.953 1.00 18.69 512 HIS A CA 1
ATOM 3380 C C . HIS A 1 512 ? 108.604 114.509 131.370 1.00 18.69 512 HIS A C 1
ATOM 3381 O O . HIS A 1 512 ? 107.705 115.203 131.853 1.00 18.69 512 HIS A O 1
ATOM 3388 N N . LEU A 1 513 ? 109.710 114.192 132.031 1.00 20.20 513 LEU A N 1
ATOM 3389 C CA . LEU A 1 513 ? 109.989 114.711 133.360 1.00 20.20 513 LEU A CA 1
ATOM 3390 C C . LEU A 1 513 ? 110.907 115.918 133.229 1.00 20.20 513 LEU A C 1
ATOM 3391 O O . LEU A 1 513 ? 111.980 115.829 132.625 1.00 20.20 513 LEU A O 1
ATOM 3396 N N . ALA A 1 514 ? 110.490 117.036 133.814 1.00 21.27 514 ALA A N 1
ATOM 3397 C CA . ALA A 1 514 ? 111.127 118.327 133.588 1.00 21.27 514 ALA A CA 1
ATOM 3398 C C . ALA A 1 514 ? 111.720 118.854 134.886 1.00 21.27 514 ALA A C 1
ATOM 3399 O O . ALA A 1 514 ? 111.459 119.993 135.284 1.00 21.27 514 ALA A O 1
ATOM 3401 N N . PHE A 1 515 ? 112.489 118.006 135.563 1.00 22.30 515 PHE A N 1
ATOM 3402 C CA . PHE A 1 515 ? 113.017 118.295 136.886 1.00 22.30 515 PHE A CA 1
ATOM 3403 C C . PHE A 1 515 ? 113.929 119.523 136.882 1.00 22.30 515 PHE A C 1
ATOM 3404 O O . PHE A 1 515 ? 114.410 119.978 135.842 1.00 22.30 515 PHE A O 1
ATOM 3412 N N . ARG A 1 516 ? 114.152 120.060 138.079 1.00 25.11 516 ARG A N 1
ATOM 3413 C CA . ARG A 1 516 ? 114.988 121.243 138.232 1.00 25.11 516 ARG A CA 1
ATOM 3414 C C . ARG A 1 516 ? 116.447 120.908 137.923 1.00 25.11 516 ARG A C 1
ATOM 3415 O O . ARG A 1 516 ? 116.906 119.804 138.223 1.00 25.11 516 ARG A O 1
ATOM 3423 N N . PRO A 1 517 ? 117.192 121.836 137.320 1.00 23.07 517 PRO A N 1
ATOM 3424 C CA . PRO A 1 517 ? 118.576 121.537 136.930 1.00 23.07 517 PRO A CA 1
ATOM 3425 C C . PRO A 1 517 ? 119.442 121.175 138.127 1.00 23.07 517 PRO A C 1
ATOM 3426 O O . PRO A 1 517 ? 119.344 121.779 139.197 1.00 23.07 517 PRO A O 1
ATOM 3430 N N . GLY A 1 518 ? 120.308 120.183 137.927 1.00 23.24 518 GLY A N 1
ATOM 3431 C CA . GLY A 1 518 ? 121.234 119.738 138.944 1.00 23.24 518 GLY A CA 1
ATOM 3432 C C . GLY A 1 518 ? 120.698 118.729 139.937 1.00 23.24 518 GLY A C 1
ATOM 3433 O O . GLY A 1 518 ? 121.445 118.320 140.834 1.00 23.24 518 GLY A O 1
ATOM 3434 N N . SER A 1 519 ? 119.445 118.296 139.805 1.00 24.71 519 SER A N 1
ATOM 3435 C CA . SER A 1 519 ? 118.793 117.446 140.797 1.00 24.71 519 SER A CA 1
ATOM 3436 C C . SER A 1 519 ? 118.500 116.041 140.270 1.00 24.71 519 SER A C 1
ATOM 3437 O O . SER A 1 519 ? 117.470 115.449 140.589 1.00 24.71 519 SER A O 1
ATOM 3440 N N . ASP A 1 520 ? 119.411 115.488 139.464 1.00 23.88 520 ASP A N 1
ATOM 3441 C CA . ASP A 1 520 ? 119.225 114.131 138.952 1.00 23.88 520 ASP A CA 1
ATOM 3442 C C . ASP A 1 520 ? 119.225 113.100 140.074 1.00 23.88 520 ASP A C 1
ATOM 3443 O O . ASP A 1 520 ? 118.410 112.168 140.071 1.00 23.88 520 ASP A O 1
ATOM 3448 N N . VAL A 1 521 ? 120.144 113.243 141.031 1.00 26.26 521 VAL A N 1
ATOM 3449 C CA . VAL A 1 521 ? 120.342 112.217 142.052 1.00 26.26 521 VAL A CA 1
ATOM 3450 C C . VAL A 1 521 ? 119.088 112.045 142.896 1.00 26.26 521 VAL A C 1
ATOM 3451 O O . VAL A 1 521 ? 118.717 110.924 143.253 1.00 26.26 521 VAL A O 1
ATOM 3455 N N . ALA A 1 522 ? 118.411 113.146 143.222 1.00 26.90 522 ALA A N 1
ATOM 3456 C CA . ALA A 1 522 ? 117.206 113.061 144.041 1.00 26.90 522 ALA A CA 1
ATOM 3457 C C . ALA A 1 522 ? 116.118 112.244 143.347 1.00 26.90 522 ALA A C 1
ATOM 3458 O O . ALA A 1 522 ? 115.527 111.337 143.944 1.00 26.90 522 ALA A O 1
ATOM 3460 N N . MET A 1 523 ? 115.859 112.542 142.072 1.00 25.90 523 MET A N 1
ATOM 3461 C CA . MET A 1 523 ? 114.825 111.833 141.324 1.00 25.90 523 MET A CA 1
ATOM 3462 C C . MET A 1 523 ? 115.187 110.363 141.119 1.00 25.90 523 MET A C 1
ATOM 3463 O O . MET A 1 523 ? 114.344 109.473 141.308 1.00 25.90 523 MET A O 1
ATOM 3468 N N . LEU A 1 524 ? 116.445 110.086 140.768 1.00 25.73 524 LEU A N 1
ATOM 3469 C CA . LEU A 1 524 ? 116.859 108.702 140.558 1.00 25.73 524 LEU A CA 1
ATOM 3470 C C . LEU A 1 524 ? 116.836 107.908 141.860 1.00 25.73 524 LEU A C 1
ATOM 3471 O O . LEU A 1 524 ? 116.477 106.725 141.866 1.00 25.73 524 LEU A O 1
ATOM 3476 N N . ASN A 1 525 ? 117.214 108.542 142.975 1.00 28.35 525 ASN A N 1
ATOM 3477 C CA . ASN A 1 525 ? 117.165 107.879 144.272 1.00 28.35 525 ASN A CA 1
ATOM 3478 C C . ASN A 1 525 ? 115.730 107.611 144.697 1.00 28.35 525 ASN A C 1
ATOM 3479 O O . ASN A 1 525 ? 115.450 106.585 145.319 1.00 28.35 525 ASN A O 1
ATOM 3484 N N . ALA A 1 526 ? 114.809 108.524 144.383 1.00 28.51 526 ALA A N 1
ATOM 3485 C CA . ALA A 1 526 ? 113.401 108.260 144.663 1.00 28.51 526 ALA A CA 1
ATOM 3486 C C . ALA A 1 526 ? 112.901 107.057 143.873 1.00 28.51 526 ALA A C 1
ATOM 3487 O O . ALA A 1 526 ? 112.162 106.216 144.403 1.00 28.51 526 ALA A O 1
ATOM 3489 N N . MET A 1 527 ? 113.300 106.953 142.602 1.00 27.94 527 MET A N 1
ATOM 3490 C CA . MET A 1 527 ? 112.915 105.786 141.807 1.00 27.94 527 MET A CA 1
ATOM 3491 C C . MET A 1 527 ? 113.499 104.495 142.382 1.00 27.94 527 MET A C 1
ATOM 3492 O O . MET A 1 527 ? 112.810 103.467 142.457 1.00 27.94 527 MET A O 1
ATOM 3497 N N . LEU A 1 528 ? 114.770 104.528 142.792 1.00 28.40 528 LEU A N 1
ATOM 3498 C CA . LEU A 1 528 ? 115.381 103.352 143.408 1.00 28.40 528 LEU A CA 1
ATOM 3499 C C . LEU A 1 528 ? 114.676 102.981 144.708 1.00 28.40 528 LEU A C 1
ATOM 3500 O O . LEU A 1 528 ? 114.496 101.797 145.010 1.00 28.40 528 LEU A O 1
ATOM 3505 N N . ASN A 1 529 ? 114.279 103.985 145.494 1.00 30.59 529 ASN A N 1
ATOM 3506 C CA . ASN A 1 529 ? 113.516 103.734 146.711 1.00 30.59 529 ASN A CA 1
ATOM 3507 C C . ASN A 1 529 ? 112.201 103.038 146.397 1.00 30.59 529 ASN A C 1
ATOM 3508 O O . ASN A 1 529 ? 111.826 102.072 147.070 1.00 30.59 529 ASN A O 1
ATOM 3513 N N . VAL A 1 530 ? 111.486 103.513 145.376 1.00 29.64 530 VAL A N 1
ATOM 3514 C CA . VAL A 1 530 ? 110.222 102.879 145.012 1.00 29.64 530 VAL A CA 1
ATOM 3515 C C . VAL A 1 530 ? 110.449 101.425 144.619 1.00 29.64 530 VAL A C 1
ATOM 3516 O O . VAL A 1 530 ? 109.705 100.530 145.039 1.00 29.64 530 VAL A O 1
ATOM 3520 N N . ILE A 1 531 ? 111.479 101.164 143.812 1.00 29.31 531 ILE A N 1
ATOM 3521 C CA . ILE A 1 531 ? 111.714 99.795 143.355 1.00 29.31 531 ILE A CA 1
ATOM 3522 C C . ILE A 1 531 ? 112.086 98.888 144.523 1.00 29.31 531 ILE A C 1
ATOM 3523 O O . ILE A 1 531 ? 111.595 97.757 144.627 1.00 29.31 531 ILE A O 1
ATOM 3528 N N . VAL A 1 532 ? 112.953 99.363 145.419 1.00 30.76 532 VAL A N 1
ATOM 3529 C CA . VAL A 1 532 ? 113.414 98.527 146.525 1.00 30.76 532 VAL A CA 1
ATOM 3530 C C . VAL A 1 532 ? 112.283 98.258 147.512 1.00 30.76 532 VAL A C 1
ATOM 3531 O O . VAL A 1 532 ? 112.039 97.110 147.900 1.00 30.76 532 VAL A O 1
ATOM 3535 N N . THR A 1 533 ? 111.571 99.307 147.928 1.00 31.56 533 THR A N 1
ATOM 3536 C CA . THR A 1 533 ? 110.579 99.153 148.989 1.00 31.56 533 THR A CA 1
ATOM 3537 C C . THR A 1 533 ? 109.391 98.319 148.527 1.00 31.56 533 THR A C 1
ATOM 3538 O O . THR A 1 533 ? 108.945 97.412 149.238 1.00 31.56 533 THR A O 1
ATOM 3542 N N . GLU A 1 534 ? 108.868 98.605 147.335 1.00 31.52 534 GLU A N 1
ATOM 3543 C CA . GLU A 1 534 ? 107.721 97.866 146.821 1.00 31.52 534 GLU A CA 1
ATOM 3544 C C . GLU A 1 534 ? 108.087 96.476 146.314 1.00 31.52 534 GLU A C 1
ATOM 3545 O O . GLU A 1 534 ? 107.197 95.759 145.847 1.00 31.52 534 GLU A O 1
ATOM 3551 N N . GLY A 1 535 ? 109.356 96.080 146.396 1.00 31.73 535 GLY A N 1
ATOM 3552 C CA . GLY A 1 535 ? 109.772 94.752 145.988 1.00 31.73 535 GLY A CA 1
ATOM 3553 C C . GLY A 1 535 ? 109.611 94.459 144.511 1.00 31.73 535 GLY A C 1
ATOM 3554 O O . GLY A 1 535 ? 109.090 93.406 144.140 1.00 31.73 535 GLY A O 1
ATOM 3555 N N . LEU A 1 536 ? 110.047 95.382 143.657 1.00 30.60 536 LEU A N 1
ATOM 3556 C CA . LEU A 1 536 ? 109.982 95.205 142.214 1.00 30.60 536 LEU A CA 1
ATOM 3557 C C . LEU A 1 536 ? 111.319 94.805 141.602 1.00 30.60 536 LEU A C 1
ATOM 3558 O O . LEU A 1 536 ? 111.447 94.808 140.375 1.00 30.60 536 LEU A O 1
ATOM 3563 N N . TYR A 1 537 ? 112.312 94.466 142.418 1.00 32.56 537 TYR A N 1
ATOM 3564 C CA . TYR A 1 537 ? 113.629 94.137 141.899 1.00 32.56 537 TYR A CA 1
ATOM 3565 C C . TYR A 1 537 ? 113.703 92.670 141.484 1.00 32.56 537 TYR A C 1
ATOM 3566 O O . TYR A 1 537 ? 112.837 91.856 141.810 1.00 32.56 537 TYR A O 1
ATOM 3575 N N . ASP A 1 538 ? 114.762 92.344 140.746 1.00 32.68 538 ASP A N 1
ATOM 3576 C CA . ASP A 1 538 ? 115.018 90.984 140.274 1.00 32.68 538 ASP A CA 1
ATOM 3577 C C . ASP A 1 538 ? 115.912 90.291 141.294 1.00 32.68 538 ASP A C 1
ATOM 3578 O O . ASP A 1 538 ? 117.135 90.431 141.259 1.00 32.68 538 ASP A O 1
ATOM 3583 N N . GLU A 1 539 ? 115.296 89.535 142.208 1.00 34.97 539 GLU A N 1
ATOM 3584 C CA . GLU A 1 539 ? 116.061 88.853 143.248 1.00 34.97 539 GLU A CA 1
ATOM 3585 C C . GLU A 1 539 ? 117.007 87.816 142.653 1.00 34.97 539 GLU A C 1
ATOM 3586 O O . GLU A 1 539 ? 118.146 87.667 143.113 1.00 34.97 539 GLU A O 1
ATOM 3592 N N . GLN A 1 540 ? 116.554 87.093 141.625 1.00 34.58 540 GLN A N 1
ATOM 3593 C CA . GLN A 1 540 ? 117.386 86.060 141.012 1.00 34.58 540 GLN A CA 1
ATOM 3594 C C . GLN A 1 540 ? 118.643 86.657 140.389 1.00 34.58 540 GLN A C 1
ATOM 3595 O O . GLN A 1 540 ? 119.740 86.108 140.533 1.00 34.58 540 GLN A O 1
ATOM 3601 N N . TYR A 1 541 ? 118.500 87.780 139.682 1.00 31.70 541 TYR A N 1
ATOM 3602 C CA . TYR A 1 541 ? 119.662 88.423 139.075 1.00 31.70 541 TYR A CA 1
ATOM 3603 C C . TYR A 1 541 ? 120.610 88.972 140.134 1.00 31.70 541 TYR A C 1
ATOM 3604 O O . TYR A 1 541 ? 121.835 88.821 140.020 1.00 31.70 541 TYR A O 1
ATOM 3613 N N . ILE A 1 542 ? 120.060 89.610 141.172 1.00 32.74 542 ILE A N 1
ATOM 3614 C CA . ILE A 1 542 ? 120.888 90.190 142.228 1.00 32.74 542 ILE A CA 1
ATOM 3615 C C . ILE A 1 542 ? 121.702 89.105 142.918 1.00 32.74 542 ILE A C 1
ATOM 3616 O O . ILE A 1 542 ? 122.924 89.221 143.070 1.00 32.74 542 ILE A O 1
ATOM 3621 N N . ALA A 1 543 ? 121.043 88.027 143.332 1.00 34.27 543 ALA A N 1
ATOM 3622 C CA . ALA A 1 543 ? 121.740 86.900 143.944 1.00 34.27 543 ALA A CA 1
ATOM 3623 C C . ALA A 1 543 ? 122.314 86.038 142.830 1.00 34.27 543 ALA A C 1
ATOM 3624 O O . ALA A 1 543 ? 121.672 85.096 142.363 1.00 34.27 543 ALA A O 1
ATOM 3626 N N . GLY A 1 544 ? 123.533 86.352 142.404 1.00 33.77 544 GLY A N 1
ATOM 3627 C CA . GLY A 1 544 ? 124.148 85.617 141.320 1.00 33.77 544 GLY A CA 1
ATOM 3628 C C . GLY A 1 544 ? 124.947 86.447 140.339 1.00 33.77 544 GLY A C 1
ATOM 3629 O O . GLY A 1 544 ? 125.928 85.950 139.780 1.00 33.77 544 GLY A O 1
ATOM 3630 N N . TYR A 1 545 ? 124.571 87.709 140.120 1.00 33.93 545 TYR A N 1
ATOM 3631 C CA . TYR A 1 545 ? 125.313 88.536 139.180 1.00 33.93 545 TYR A CA 1
ATOM 3632 C C . TYR A 1 545 ? 125.699 89.909 139.708 1.00 33.93 545 TYR A C 1
ATOM 3633 O O . TYR A 1 545 ? 126.345 90.667 138.979 1.00 33.93 545 TYR A O 1
ATOM 3642 N N . THR A 1 546 ? 125.329 90.259 140.938 1.00 33.59 546 THR A N 1
ATOM 3643 C CA . THR A 1 546 ? 125.726 91.532 141.523 1.00 33.59 546 THR A CA 1
ATOM 3644 C C . THR A 1 546 ? 126.264 91.292 142.926 1.00 33.59 546 THR A C 1
ATOM 3645 O O . THR A 1 546 ? 126.344 90.156 143.402 1.00 33.59 546 THR A O 1
ATOM 3649 N N . GLU A 1 547 ? 126.642 92.384 143.585 1.00 34.68 547 GLU A N 1
ATOM 3650 C CA . GLU A 1 547 ? 127.062 92.356 144.977 1.00 34.68 547 GLU A CA 1
ATOM 3651 C C . GLU A 1 547 ? 126.779 93.719 145.592 1.00 34.68 547 GLU A C 1
ATOM 3652 O O . GLU A 1 547 ? 126.510 94.694 144.885 1.00 34.68 547 GLU A O 1
ATOM 3658 N N . ASN A 1 548 ? 126.814 93.767 146.926 1.00 34.54 548 ASN A N 1
ATOM 3659 C CA . ASN A 1 548 ? 126.677 94.985 147.723 1.00 34.54 548 ASN A CA 1
ATOM 3660 C C . ASN A 1 548 ? 125.270 95.572 147.685 1.00 34.54 548 ASN A C 1
ATOM 3661 O O . ASN A 1 548 ? 125.101 96.783 147.856 1.00 34.54 548 ASN A O 1
ATOM 3666 N N . PHE A 1 549 ? 124.243 94.743 147.478 1.00 34.55 549 PHE A N 1
ATOM 3667 C CA . PHE A 1 549 ? 122.873 95.248 147.436 1.00 34.55 549 PHE A CA 1
ATOM 3668 C C . PHE A 1 549 ? 122.355 95.620 148.821 1.00 34.55 549 PHE A C 1
ATOM 3669 O O . PHE A 1 549 ? 121.500 96.505 148.939 1.00 34.55 549 PHE A O 1
ATOM 3677 N N . GLU A 1 550 ? 122.848 94.958 149.873 1.00 36.64 550 GLU A N 1
ATOM 3678 C CA . GLU A 1 550 ? 122.389 95.262 151.226 1.00 36.64 550 GLU A CA 1
ATOM 3679 C C . GLU A 1 550 ? 122.746 96.689 151.627 1.00 36.64 550 GLU A C 1
ATOM 3680 O O . GLU A 1 550 ? 121.962 97.369 152.303 1.00 36.64 550 GLU A O 1
ATOM 3686 N N . ALA A 1 551 ? 123.923 97.162 151.214 1.00 35.58 551 ALA A N 1
ATOM 3687 C CA . ALA A 1 551 ? 124.296 98.549 151.473 1.00 35.58 551 ALA A CA 1
ATOM 3688 C C . ALA A 1 551 ? 123.317 99.515 150.817 1.00 35.58 551 ALA A C 1
ATOM 3689 O O . ALA A 1 551 ? 122.931 100.523 151.420 1.00 35.58 551 ALA A O 1
ATOM 3691 N N . LEU A 1 552 ? 122.910 99.229 149.579 1.00 35.05 552 LEU A N 1
ATOM 3692 C CA . LEU A 1 552 ? 121.938 100.084 148.904 1.00 35.05 552 LEU A CA 1
ATOM 3693 C C . LEU A 1 552 ? 120.585 100.044 149.603 1.00 35.05 552 LEU A C 1
ATOM 3694 O O . LEU A 1 552 ? 119.935 101.083 149.774 1.00 35.05 552 LEU A O 1
ATOM 3699 N N . ARG A 1 553 ? 120.138 98.849 149.996 1.00 36.34 553 ARG A N 1
ATOM 3700 C CA . ARG A 1 553 ? 118.871 98.726 150.709 1.00 36.34 553 ARG A CA 1
ATOM 3701 C C . ARG A 1 553 ? 118.891 99.520 152.007 1.00 36.34 553 ARG A C 1
ATOM 3702 O O . ARG A 1 553 ? 117.870 100.084 152.416 1.00 36.34 553 ARG A O 1
ATOM 3710 N N . GLU A 1 554 ? 120.047 99.573 152.672 1.00 38.35 554 GLU A N 1
ATOM 3711 C CA . GLU A 1 554 ? 120.153 100.362 153.895 1.00 38.35 554 GLU A CA 1
ATOM 3712 C C . GLU A 1 554 ? 120.173 101.857 153.590 1.00 38.35 554 GLU A C 1
ATOM 3713 O O . GLU A 1 554 ? 119.501 102.643 154.268 1.00 38.35 554 GLU A O 1
ATOM 3719 N N . LYS A 1 555 ? 120.915 102.263 152.558 1.00 37.29 555 LYS A N 1
ATOM 3720 C CA . LYS A 1 555 ? 121.117 103.684 152.287 1.00 37.29 555 LYS A CA 1
ATOM 3721 C C . LYS A 1 555 ? 119.858 104.349 151.740 1.00 37.29 555 LYS A C 1
ATOM 3722 O O . LYS A 1 555 ? 119.593 105.519 152.035 1.00 37.29 555 LYS A O 1
ATOM 3728 N N . ILE A 1 556 ? 119.073 103.625 150.943 1.00 34.57 556 ILE A N 1
ATOM 3729 C CA . ILE A 1 556 ? 118.012 104.232 150.141 1.00 34.57 556 ILE A CA 1
ATOM 3730 C C . ILE A 1 556 ? 116.803 104.621 150.989 1.00 34.57 556 ILE A C 1
ATOM 3731 O O . ILE A 1 556 ? 115.809 105.141 150.469 1.00 34.57 556 ILE A O 1
ATOM 3736 N N . VAL A 1 557 ? 116.889 104.397 152.302 1.00 36.51 557 VAL A N 1
ATOM 3737 C CA . VAL A 1 557 ? 115.738 104.598 153.179 1.00 36.51 557 VAL A CA 1
ATOM 3738 C C . VAL A 1 557 ? 115.265 106.049 153.148 1.00 36.51 557 VAL A C 1
ATOM 3739 O O . VAL A 1 557 ? 114.059 106.322 153.139 1.00 36.51 557 VAL A O 1
ATOM 3743 N N . ASP A 1 558 ? 116.199 107.002 153.120 1.00 37.36 558 ASP A N 1
ATOM 3744 C CA . ASP A 1 558 ? 115.876 108.414 153.296 1.00 37.36 558 ASP A CA 1
ATOM 3745 C C . ASP A 1 558 ? 115.573 109.137 151.986 1.00 37.36 558 ASP A C 1
ATOM 3746 O O . ASP A 1 558 ? 115.710 110.365 151.922 1.00 37.36 558 ASP A O 1
ATOM 3751 N N . PHE A 1 559 ? 115.148 108.427 150.947 1.00 33.25 559 PHE A N 1
ATOM 3752 C CA . PHE A 1 559 ? 114.928 109.029 149.634 1.00 33.25 559 PHE A CA 1
ATOM 3753 C C . PHE A 1 559 ? 113.541 108.684 149.107 1.00 33.25 559 PHE A C 1
ATOM 3754 O O . PHE A 1 559 ? 113.370 108.256 147.965 1.00 33.25 559 PHE A O 1
ATOM 3762 N N . THR A 1 560 ? 112.526 108.873 149.946 1.00 32.46 560 THR A N 1
ATOM 3763 C CA . THR A 1 560 ? 111.155 108.613 149.536 1.00 32.46 560 THR A CA 1
ATOM 3764 C C . THR A 1 560 ? 110.692 109.658 148.521 1.00 32.46 560 THR A C 1
ATOM 3765 O O . THR A 1 560 ? 111.171 110.793 148.526 1.00 32.46 560 THR A O 1
ATOM 3769 N N . PRO A 1 561 ? 109.763 109.292 147.631 1.00 31.92 561 PRO A N 1
ATOM 3770 C CA . PRO A 1 561 ? 109.253 110.274 146.658 1.00 31.92 561 PRO A CA 1
ATOM 3771 C C . PRO A 1 561 ? 108.618 111.496 147.297 1.00 31.92 561 PRO A C 1
ATOM 3772 O O . PRO A 1 561 ? 108.730 112.600 146.747 1.00 31.92 561 PRO A O 1
ATOM 3776 N N . GLU A 1 562 ? 107.951 111.331 148.443 1.00 33.42 562 GLU A N 1
ATOM 3777 C CA . GLU A 1 562 ? 107.300 112.462 149.097 1.00 33.42 562 GLU A CA 1
ATOM 3778 C C . GLU A 1 562 ? 108.312 113.518 149.519 1.00 33.42 562 GLU A C 1
ATOM 3779 O O . GLU A 1 562 ? 108.077 114.719 149.345 1.00 33.42 562 GLU A O 1
ATOM 3785 N N . LYS A 1 563 ? 109.443 113.091 150.084 1.00 33.14 563 LYS A N 1
ATOM 3786 C CA . LYS A 1 563 ? 110.476 114.046 150.466 1.00 33.14 563 LYS A CA 1
ATOM 3787 C C . LYS A 1 563 ? 111.152 114.654 149.242 1.00 33.14 563 LYS A C 1
ATOM 3788 O O . LYS A 1 563 ? 111.472 115.848 149.233 1.00 33.14 563 LYS A O 1
ATOM 3794 N N . MET A 1 564 ? 111.373 113.853 148.200 1.00 31.64 564 MET A N 1
ATOM 3795 C CA . MET A 1 564 ? 112.202 114.286 147.084 1.00 31.64 564 MET A CA 1
ATOM 3796 C C . MET A 1 564 ? 111.432 115.079 146.035 1.00 31.64 564 MET A C 1
ATOM 3797 O O . MET A 1 564 ? 112.063 115.676 145.155 1.00 31.64 564 MET A O 1
ATOM 3802 N N . ALA A 1 565 ? 110.098 115.101 146.107 1.00 30.12 565 ALA A N 1
ATOM 3803 C CA . ALA A 1 565 ? 109.310 115.780 145.082 1.00 30.12 565 ALA A CA 1
ATOM 3804 C C . ALA A 1 565 ? 109.620 117.270 145.033 1.00 30.12 565 ALA A C 1
ATOM 3805 O O . ALA A 1 565 ? 109.710 117.858 143.949 1.00 30.12 565 ALA A O 1
ATOM 3807 N N . SER A 1 566 ? 109.778 117.900 146.198 1.00 29.80 566 SER A N 1
ATOM 3808 C CA . SER A 1 566 ? 110.106 119.321 146.231 1.00 29.80 566 SER A CA 1
ATOM 3809 C C . SER A 1 566 ? 111.530 119.577 145.754 1.00 29.80 566 SER A C 1
ATOM 3810 O O . SER A 1 566 ? 111.804 120.607 145.127 1.00 29.80 566 SER A O 1
ATOM 3813 N N . VAL A 1 567 ? 112.452 118.659 146.049 1.00 28.68 567 VAL A N 1
ATOM 3814 C CA . VAL A 1 567 ? 113.839 118.844 145.633 1.00 28.68 567 VAL A CA 1
ATOM 3815 C C . VAL A 1 567 ? 113.971 118.732 144.120 1.00 28.68 567 VAL A C 1
ATOM 3816 O O . VAL A 1 567 ? 114.678 119.522 143.486 1.00 28.68 567 VAL A O 1
ATOM 3820 N N . CYS A 1 568 ? 113.303 117.749 143.518 1.00 28.08 568 CYS A N 1
ATOM 3821 C CA . CYS A 1 568 ? 113.433 117.516 142.086 1.00 28.08 568 CYS A CA 1
ATOM 3822 C C . CYS A 1 568 ? 112.379 118.242 141.260 1.00 28.08 568 CYS A C 1
ATOM 3823 O O . CYS A 1 568 ? 112.581 118.429 140.057 1.00 28.08 568 CYS A O 1
ATOM 3826 N N . GLY A 1 569 ? 111.273 118.660 141.867 1.00 28.06 569 GLY A N 1
ATOM 3827 C CA . GLY A 1 569 ? 110.223 119.329 141.127 1.00 28.06 569 GLY A CA 1
ATOM 3828 C C . GLY A 1 569 ? 109.276 118.419 140.381 1.00 28.06 569 GLY A C 1
ATOM 3829 O O . GLY A 1 569 ? 108.453 118.914 139.601 1.00 28.06 569 GLY A O 1
ATOM 3830 N N . ILE A 1 570 ? 109.360 117.108 140.589 1.00 27.33 570 ILE A N 1
ATOM 3831 C CA . ILE A 1 570 ? 108.472 116.138 139.959 1.00 27.33 570 ILE A CA 1
ATOM 3832 C C . ILE A 1 570 ? 107.601 115.525 141.046 1.00 27.33 570 ILE A C 1
ATOM 3833 O O . ILE A 1 570 ? 108.111 115.102 142.090 1.00 27.33 570 ILE A O 1
ATOM 3838 N N . ASP A 1 571 ? 106.293 115.473 140.799 1.00 29.29 571 ASP A N 1
ATOM 3839 C CA . ASP A 1 571 ? 105.355 114.974 141.796 1.00 29.29 571 ASP A CA 1
ATOM 3840 C C . ASP A 1 571 ? 105.625 113.505 142.111 1.00 29.29 571 ASP A C 1
ATOM 3841 O O . ASP A 1 571 ? 106.140 112.752 141.281 1.00 29.29 571 ASP A O 1
ATOM 3846 N N . ALA A 1 572 ? 105.270 113.106 143.335 1.00 29.64 572 ALA A N 1
ATOM 3847 C CA . ALA A 1 572 ? 105.586 111.760 143.805 1.00 29.64 572 ALA A CA 1
ATOM 3848 C C . ALA A 1 572 ? 104.885 110.696 142.971 1.00 29.64 572 ALA A C 1
ATOM 3849 O O . ALA A 1 572 ? 105.449 109.625 142.713 1.00 29.64 572 ALA A O 1
ATOM 3851 N N . GLU A 1 573 ? 103.651 110.970 142.547 1.00 30.30 573 GLU A N 1
ATOM 3852 C CA . GLU A 1 573 ? 102.901 109.991 141.768 1.00 30.30 573 GLU A CA 1
ATOM 3853 C C . GLU A 1 573 ? 103.584 109.690 140.439 1.00 30.30 573 GLU A C 1
ATOM 3854 O O . GLU A 1 573 ? 103.656 108.528 140.019 1.00 30.30 573 GLU A O 1
ATOM 3860 N N . THR A 1 574 ? 104.100 110.723 139.766 1.00 28.59 574 THR A N 1
ATOM 3861 C CA . THR A 1 574 ? 104.835 110.510 138.523 1.00 28.59 574 THR A CA 1
ATOM 3862 C C . THR A 1 574 ? 106.088 109.675 138.760 1.00 28.59 574 THR A C 1
ATOM 3863 O O . THR A 1 574 ? 106.401 108.773 137.973 1.00 28.59 574 THR A O 1
ATOM 3867 N N . LEU A 1 575 ? 106.820 109.964 139.838 1.00 28.36 575 LEU A N 1
ATOM 3868 C CA . LEU A 1 575 ? 108.036 109.211 140.134 1.00 28.36 575 LEU A CA 1
ATOM 3869 C C . LEU A 1 575 ? 107.729 107.738 140.367 1.00 28.36 575 LEU A C 1
ATOM 3870 O O . LEU A 1 575 ? 108.423 106.859 139.838 1.00 28.36 575 LEU A O 1
ATOM 3875 N N . ARG A 1 576 ? 106.681 107.449 141.144 1.00 28.66 576 ARG A N 1
ATOM 3876 C CA . ARG A 1 576 ? 106.296 106.058 141.367 1.00 28.66 576 ARG A CA 1
ATOM 3877 C C . ARG A 1 576 ? 105.875 105.386 140.068 1.00 28.66 576 ARG A C 1
ATOM 3878 O O . ARG A 1 576 ? 106.256 104.240 139.801 1.00 28.66 576 ARG A O 1
ATOM 3886 N N . GLU A 1 577 ? 105.084 106.080 139.247 1.00 26.93 577 GLU A N 1
ATOM 3887 C CA . GLU A 1 577 ? 104.611 105.481 138.005 1.00 26.93 577 GLU A CA 1
ATOM 3888 C C . GLU A 1 577 ? 105.773 105.147 137.077 1.00 26.93 577 GLU A C 1
ATOM 3889 O O . GLU A 1 577 ? 105.828 104.050 136.509 1.00 26.93 577 GLU A O 1
ATOM 3895 N N . VAL A 1 578 ? 106.733 106.064 136.945 1.00 25.47 578 VAL A N 1
ATOM 3896 C CA . VAL A 1 578 ? 107.880 105.819 136.076 1.00 25.47 578 VAL A CA 1
ATOM 3897 C C . VAL A 1 578 ? 108.740 104.681 136.622 1.00 25.47 578 VAL A C 1
ATOM 3898 O O . VAL A 1 578 ? 109.215 103.830 135.860 1.00 25.47 578 VAL A O 1
ATOM 3902 N N . ALA A 1 579 ? 108.958 104.644 137.941 1.00 26.25 579 ALA A N 1
ATOM 3903 C CA . ALA A 1 579 ? 109.761 103.563 138.509 1.00 26.25 579 ALA A CA 1
ATOM 3904 C C . ALA A 1 579 ? 109.117 102.202 138.268 1.00 26.25 579 ALA A C 1
ATOM 3905 O O . ALA A 1 579 ? 109.797 101.249 137.865 1.00 26.25 579 ALA A O 1
ATOM 3907 N N . ARG A 1 580 ? 107.804 102.094 138.493 1.00 26.50 580 ARG A N 1
ATOM 3908 C CA . ARG A 1 580 ? 107.113 100.833 138.236 1.00 26.50 580 ARG A CA 1
ATOM 3909 C C . ARG A 1 580 ? 107.178 100.463 136.762 1.00 26.50 580 ARG A C 1
ATOM 3910 O O . ARG A 1 580 ? 107.385 99.295 136.413 1.00 26.50 580 ARG A O 1
ATOM 3918 N N . LEU A 1 581 ? 107.012 101.452 135.885 1.00 24.04 581 LEU A N 1
ATOM 3919 C CA . LEU A 1 581 ? 107.001 101.191 134.453 1.00 24.04 581 LEU A CA 1
ATOM 3920 C C . LEU A 1 581 ? 108.361 100.683 133.980 1.00 24.04 581 LEU A C 1
ATOM 3921 O O . LEU A 1 581 ? 108.441 99.775 133.146 1.00 24.04 581 LEU A O 1
ATOM 3926 N N . TYR A 1 582 ? 109.446 101.255 134.513 1.00 22.71 582 TYR A N 1
ATOM 3927 C CA . TYR A 1 582 ? 110.785 100.800 134.143 1.00 22.71 582 TYR A CA 1
ATOM 3928 C C . TYR A 1 582 ? 111.069 99.409 134.697 1.00 22.71 582 TYR A C 1
ATOM 3929 O O . TYR A 1 582 ? 111.573 98.538 133.980 1.00 22.71 582 TYR A O 1
ATOM 3938 N N . ALA A 1 583 ? 110.755 99.180 135.974 1.00 24.34 583 ALA A N 1
ATOM 3939 C CA . ALA A 1 583 ? 111.094 97.903 136.593 1.00 24.34 583 ALA A CA 1
ATOM 3940 C C . ALA A 1 583 ? 110.293 96.750 135.994 1.00 24.34 583 ALA A C 1
ATOM 3941 O O . ALA A 1 583 ? 110.839 95.665 135.769 1.00 24.34 583 ALA A O 1
ATOM 3943 N N . ARG A 1 584 ? 109.005 96.964 135.720 1.00 25.63 584 ARG A N 1
ATOM 3944 C CA . ARG A 1 584 ? 108.124 95.875 135.313 1.00 25.63 584 ARG A CA 1
ATOM 3945 C C . ARG A 1 584 ? 108.217 95.530 133.831 1.00 25.63 584 ARG A C 1
ATOM 3946 O O . ARG A 1 584 ? 107.683 94.494 133.424 1.00 25.63 584 ARG A O 1
ATOM 3954 N N . ALA A 1 585 ? 108.880 96.352 133.022 1.00 23.66 585 ALA A N 1
ATOM 3955 C CA . ALA A 1 585 ? 108.969 96.080 131.593 1.00 23.66 585 ALA A CA 1
ATOM 3956 C C . ALA A 1 585 ? 109.797 94.830 131.323 1.00 23.66 585 ALA A C 1
ATOM 3957 O O . ALA A 1 585 ? 110.689 94.466 132.093 1.00 23.66 585 ALA A O 1
ATOM 3959 N N . LYS A 1 586 ? 109.490 94.168 130.206 1.00 23.09 586 LYS A N 1
ATOM 3960 C CA . LYS A 1 586 ? 110.292 93.029 129.774 1.00 23.09 586 LYS A CA 1
ATOM 3961 C C . LYS A 1 586 ? 111.708 93.461 129.416 1.00 23.09 586 LYS A C 1
ATOM 3962 O O . LYS A 1 586 ? 112.678 92.768 129.741 1.00 23.09 586 LYS A O 1
ATOM 3968 N N . SER A 1 587 ? 111.845 94.598 128.738 1.00 21.24 587 SER A N 1
ATOM 3969 C CA . SER A 1 587 ? 113.149 95.098 128.327 1.00 21.24 587 SER A CA 1
ATOM 3970 C C . SER A 1 587 ? 113.145 96.616 128.405 1.00 21.24 587 SER A C 1
ATOM 3971 O O . SER A 1 587 ? 112.230 97.262 127.890 1.00 21.24 587 SER A O 1
ATOM 3974 N N . SER A 1 588 ? 114.170 97.176 129.043 1.00 20.60 588 SER A N 1
ATOM 3975 C CA . SER A 1 588 ? 114.335 98.617 129.163 1.00 20.60 588 SER A CA 1
ATOM 3976 C C . SER A 1 588 ? 115.754 99.000 128.769 1.00 20.60 588 SER A C 1
ATOM 3977 O O . SER A 1 588 ? 116.705 98.282 129.083 1.00 20.60 588 SER A O 1
ATOM 3980 N N . LEU A 1 589 ? 115.892 100.136 128.092 1.00 17.27 589 LEU A N 1
ATOM 3981 C CA . LEU A 1 589 ? 117.176 100.624 127.607 1.00 17.27 589 LEU A CA 1
ATOM 3982 C C . LEU A 1 589 ? 117.345 102.080 128.015 1.00 17.27 589 LEU A C 1
ATOM 3983 O O . LEU A 1 589 ? 116.412 102.876 127.890 1.00 17.27 589 LEU A O 1
ATOM 3988 N N . ILE A 1 590 ? 118.530 102.428 128.511 1.00 15.50 590 ILE A N 1
ATOM 3989 C CA . ILE A 1 590 ? 118.814 103.771 129.003 1.00 15.50 590 ILE A CA 1
ATOM 3990 C C . ILE A 1 590 ? 119.878 104.412 128.121 1.00 15.50 590 ILE A C 1
ATOM 3991 O O . ILE A 1 590 ? 120.943 103.826 127.898 1.00 15.50 590 ILE A O 1
ATOM 3996 N N . PHE A 1 591 ? 119.586 105.611 127.625 1.00 14.67 591 PHE A N 1
ATOM 3997 C CA . PHE A 1 591 ? 120.558 106.477 126.970 1.00 14.67 591 PHE A CA 1
ATOM 3998 C C . PHE A 1 591 ? 120.835 107.662 127.882 1.00 14.67 591 PHE A C 1
ATOM 3999 O O . PHE A 1 591 ? 119.930 108.140 128.573 1.00 14.67 591 PHE A O 1
ATOM 4007 N N . TRP A 1 592 ? 122.074 108.146 127.890 1.00 16.11 592 TRP A N 1
ATOM 4008 C CA . TRP A 1 592 ? 122.355 109.388 128.595 1.00 16.11 592 TRP A CA 1
ATOM 4009 C C . TRP A 1 592 ? 123.520 110.119 127.943 1.00 16.11 592 TRP A C 1
ATOM 4010 O O . TRP A 1 592 ? 124.344 109.529 127.242 1.00 16.11 592 TRP A O 1
ATOM 4021 N N . GLY A 1 593 ? 123.555 111.429 128.169 1.00 15.26 593 GLY A N 1
ATOM 4022 C CA . GLY A 1 593 ? 124.493 112.318 127.525 1.00 15.26 593 GLY A CA 1
ATOM 4023 C C . GLY A 1 593 ? 125.079 113.330 128.495 1.00 15.26 593 GLY A C 1
ATOM 4024 O O . GLY A 1 593 ? 125.280 113.055 129.674 1.00 15.26 593 GLY A O 1
ATOM 4025 N N . MET A 1 594 ? 125.328 114.530 127.968 1.00 16.35 594 MET A N 1
ATOM 4026 C CA . MET A 1 594 ? 126.150 115.503 128.678 1.00 16.35 594 MET A CA 1
ATOM 4027 C C . MET A 1 594 ? 125.430 116.087 129.887 1.00 16.35 594 MET A C 1
ATOM 4028 O O . MET A 1 594 ? 126.082 116.564 130.822 1.00 16.35 594 MET A O 1
ATOM 4033 N N . GLY A 1 595 ? 124.096 116.071 129.882 1.00 16.48 595 GLY A N 1
ATOM 4034 C CA . GLY A 1 595 ? 123.353 116.580 131.020 1.00 16.48 595 GLY A CA 1
ATOM 4035 C C . GLY A 1 595 ? 123.618 115.812 132.298 1.00 16.48 595 GLY A C 1
ATOM 4036 O O . GLY A 1 595 ? 123.533 116.372 133.392 1.00 16.48 595 GLY A O 1
ATOM 4037 N N . VAL A 1 596 ? 123.954 114.533 132.182 1.00 18.07 596 VAL A N 1
ATOM 4038 C CA . VAL A 1 596 ? 124.264 113.710 133.346 1.00 18.07 596 VAL A CA 1
ATOM 4039 C C . VAL A 1 596 ? 125.715 113.880 133.785 1.00 18.07 596 VAL A C 1
ATOM 4040 O O . VAL A 1 596 ? 126.001 113.969 134.979 1.00 18.07 596 VAL A O 1
ATOM 4044 N N . SER A 1 597 ? 126.646 113.950 132.838 1.00 19.14 597 SER A N 1
ATOM 4045 C CA . SER A 1 597 ? 128.060 113.793 133.156 1.00 19.14 597 SER A CA 1
ATOM 4046 C C . SER A 1 597 ? 128.777 115.098 133.483 1.00 19.14 597 SER A C 1
ATOM 4047 O O . SER A 1 597 ? 129.742 115.078 134.253 1.00 19.14 597 SER A O 1
ATOM 4050 N N . GLN A 1 598 ? 128.344 116.230 132.930 1.00 19.49 598 GLN A N 1
ATOM 4051 C CA . GLN A 1 598 ? 129.100 117.479 133.056 1.00 19.49 598 GLN A CA 1
ATOM 4052 C C . GLN A 1 598 ? 128.667 118.268 134.296 1.00 19.49 598 GLN A C 1
ATOM 4053 O O . GLN A 1 598 ? 128.168 119.390 134.222 1.00 19.49 598 GLN A O 1
ATOM 4059 N N . HIS A 1 599 ? 128.875 117.645 135.454 1.00 21.07 599 HIS A N 1
ATOM 4060 C CA . HIS A 1 599 ? 128.676 118.276 136.752 1.00 21.07 599 HIS A CA 1
ATOM 4061 C C . HIS A 1 599 ? 129.789 117.819 137.683 1.00 21.07 599 HIS A C 1
ATOM 4062 O O . HIS A 1 599 ? 130.500 116.854 137.401 1.00 21.07 599 HIS A O 1
ATOM 4069 N N . VAL A 1 600 ? 129.937 118.518 138.811 1.00 24.25 600 VAL A N 1
ATOM 4070 C CA . VAL A 1 600 ? 130.879 118.063 139.828 1.00 24.25 600 VAL A CA 1
ATOM 4071 C C . VAL A 1 600 ? 130.367 116.844 140.577 1.00 24.25 600 VAL A C 1
ATOM 4072 O O . VAL A 1 600 ? 131.106 116.269 141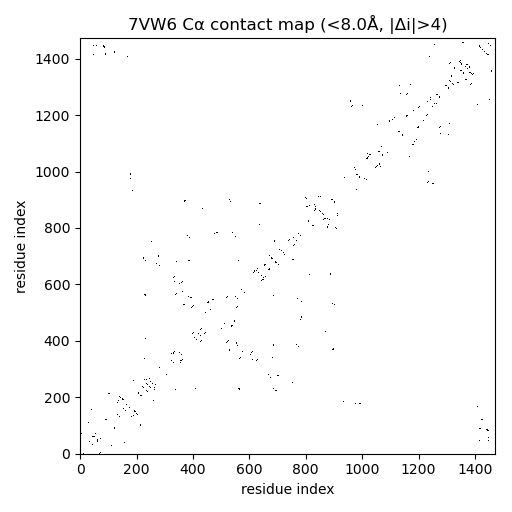.381 1.00 24.25 600 VAL A O 1
ATOM 4076 N N . HIS A 1 601 ? 129.123 116.433 140.324 1.00 24.13 601 HIS A N 1
ATOM 4077 C CA . HIS A 1 601 ? 128.549 115.214 140.880 1.00 24.13 601 HIS A CA 1
ATOM 4078 C C . HIS A 1 601 ? 128.067 114.267 139.782 1.00 24.13 601 HIS A C 1
ATOM 4079 O O . HIS A 1 601 ? 127.162 113.463 140.004 1.00 24.13 601 HIS A O 1
ATOM 4086 N N . GLY A 1 602 ? 128.668 114.350 138.591 1.00 23.38 602 GLY A N 1
ATOM 4087 C CA . GLY A 1 602 ? 128.237 113.499 137.490 1.00 23.38 602 GLY A CA 1
ATOM 4088 C C . GLY A 1 602 ? 128.447 112.022 137.768 1.00 23.38 602 GLY A C 1
ATOM 4089 O O . GLY A 1 602 ? 127.652 111.177 137.340 1.00 23.38 602 GLY A O 1
ATOM 4090 N N . THR A 1 603 ? 129.518 111.692 138.492 1.00 24.17 603 THR A N 1
ATOM 4091 C CA . THR A 1 603 ? 129.765 110.302 138.860 1.00 24.17 603 THR A CA 1
ATOM 4092 C C . THR A 1 603 ? 128.631 109.748 139.718 1.00 24.17 603 THR A C 1
ATOM 4093 O O . THR A 1 603 ? 128.236 108.588 139.560 1.00 24.17 603 THR A O 1
ATOM 4097 N N . ASP A 1 604 ? 128.083 110.567 140.619 1.00 25.50 604 ASP A N 1
ATOM 4098 C CA . ASP A 1 604 ? 126.930 110.143 141.413 1.00 25.50 604 ASP A CA 1
ATOM 4099 C C . ASP A 1 604 ? 125.725 109.826 140.530 1.00 25.50 604 ASP A C 1
ATOM 4100 O O . ASP A 1 604 ? 125.032 108.821 140.745 1.00 25.50 604 ASP A O 1
ATOM 4105 N N . ASN A 1 605 ? 125.452 110.680 139.539 1.00 23.70 605 ASN A N 1
ATOM 4106 C CA . ASN A 1 605 ? 124.340 110.435 138.625 1.00 23.70 605 ASN A CA 1
ATOM 4107 C C . ASN A 1 605 ? 124.530 109.124 137.871 1.00 23.70 605 ASN A C 1
ATOM 4108 O O . ASN A 1 605 ? 123.587 108.330 137.721 1.00 23.70 605 ASN A O 1
ATOM 4113 N N . SER A 1 606 ? 125.752 108.877 137.396 1.00 23.51 606 SER A N 1
ATOM 4114 C CA . SER A 1 606 ? 126.016 107.638 136.675 1.00 23.51 606 SER A CA 1
ATOM 4115 C C . SER A 1 606 ? 125.891 106.427 137.593 1.00 23.51 606 SER A C 1
ATOM 4116 O O . SER A 1 606 ? 125.425 105.364 137.169 1.00 23.51 606 SER A O 1
ATOM 4119 N N . ARG A 1 607 ? 126.291 106.572 138.859 1.00 25.03 607 ARG A N 1
ATOM 4120 C CA . ARG A 1 607 ? 126.115 105.491 139.824 1.00 25.03 607 ARG A CA 1
ATOM 4121 C C . ARG A 1 607 ? 124.641 105.164 140.017 1.00 25.03 607 ARG A C 1
ATOM 4122 O O . ARG A 1 607 ? 124.262 103.990 140.106 1.00 25.03 607 ARG A O 1
ATOM 4130 N N . CYS A 1 608 ? 123.796 106.195 140.091 1.00 24.50 608 CYS A N 1
ATOM 4131 C CA . CYS A 1 608 ? 122.359 105.961 140.213 1.00 24.50 608 CYS A CA 1
ATOM 4132 C C . CYS A 1 608 ? 121.812 105.214 139.001 1.00 24.50 608 CYS A C 1
ATOM 4133 O O . CYS A 1 608 ? 121.020 104.272 139.145 1.00 24.50 608 CYS A O 1
ATOM 4136 N N . LEU A 1 609 ? 122.226 105.618 137.797 1.00 22.23 609 LEU A N 1
ATOM 4137 C CA . LEU A 1 609 ? 121.761 104.923 136.595 1.00 22.23 609 LEU A CA 1
ATOM 4138 C C . LEU A 1 609 ? 122.221 103.466 136.580 1.00 22.23 609 LEU A C 1
ATOM 4139 O O . LEU A 1 609 ? 121.453 102.562 136.219 1.00 22.23 609 LEU A O 1
ATOM 4144 N N . ILE A 1 610 ? 123.471 103.220 136.974 1.00 23.20 610 ILE A N 1
ATOM 4145 C CA . ILE A 1 610 ? 123.998 101.858 136.980 1.00 23.20 610 ILE A CA 1
ATOM 4146 C C . ILE A 1 610 ? 123.250 100.997 137.991 1.00 23.20 610 ILE A C 1
ATOM 4147 O O . ILE A 1 610 ? 122.933 99.834 137.719 1.00 23.20 610 ILE A O 1
ATOM 4152 N N . ALA A 1 611 ? 122.959 101.550 139.172 1.00 23.84 611 ALA A N 1
ATOM 4153 C CA . ALA A 1 611 ? 122.202 100.799 140.170 1.00 23.84 611 ALA A CA 1
ATOM 4154 C C . ALA A 1 611 ? 120.801 100.472 139.669 1.00 23.84 611 ALA A C 1
ATOM 4155 O O . ALA A 1 611 ? 120.300 99.358 139.877 1.00 23.84 611 ALA A O 1
ATOM 4157 N N . LEU A 1 612 ? 120.155 101.435 139.006 1.00 24.18 612 LEU A N 1
ATOM 4158 C CA . LEU A 1 612 ? 118.845 101.184 138.413 1.00 24.18 612 LEU A CA 1
ATOM 4159 C C . LEU A 1 612 ? 118.902 100.017 137.437 1.00 24.18 612 LEU A C 1
ATOM 4160 O O . LEU A 1 612 ? 118.042 99.131 137.460 1.00 24.18 612 LEU A O 1
ATOM 4165 N N . ALA A 1 613 ? 119.915 100.002 136.568 1.00 23.84 613 ALA A N 1
ATOM 4166 C CA . ALA A 1 613 ? 120.037 98.901 135.614 1.00 23.84 613 ALA A CA 1
ATOM 4167 C C . ALA A 1 613 ? 120.317 97.575 136.316 1.00 23.84 613 ALA A C 1
ATOM 4168 O O . ALA A 1 613 ? 119.793 96.532 135.911 1.00 23.84 613 ALA A O 1
ATOM 4170 N N . LEU A 1 614 ? 121.145 97.593 137.362 1.00 25.80 614 LEU A N 1
ATOM 4171 C CA . LEU A 1 614 ? 121.600 96.346 137.970 1.00 25.80 614 LEU A CA 1
ATOM 4172 C C . LEU A 1 614 ? 120.509 95.678 138.799 1.00 25.80 614 LEU A C 1
ATOM 4173 O O . LEU A 1 614 ? 120.322 94.460 138.710 1.00 25.80 614 LEU A O 1
ATOM 4178 N N . ILE A 1 615 ? 119.779 96.444 139.615 1.00 26.39 615 ILE A N 1
ATOM 4179 C CA . ILE A 1 615 ? 118.852 95.800 140.545 1.00 26.39 615 ILE A CA 1
ATOM 4180 C C . ILE A 1 615 ? 117.669 95.188 139.802 1.00 26.39 615 ILE A C 1
ATOM 4181 O O . ILE A 1 615 ? 117.106 94.178 140.238 1.00 26.39 615 ILE A O 1
ATOM 4186 N N . THR A 1 616 ? 117.273 95.775 138.674 1.00 24.91 616 THR A N 1
ATOM 4187 C CA . THR A 1 616 ? 116.143 95.258 137.913 1.00 24.91 616 THR A CA 1
ATOM 4188 C C . THR A 1 616 ? 116.541 94.217 136.872 1.00 24.91 616 THR A C 1
ATOM 4189 O O . THR A 1 616 ? 115.657 93.626 136.246 1.00 24.91 616 THR A O 1
ATOM 4193 N N . GLY A 1 617 ? 117.833 93.974 136.674 1.00 24.52 617 GLY A N 1
ATOM 4194 C CA . GLY A 1 617 ? 118.283 92.983 135.718 1.00 24.52 617 GLY A CA 1
ATOM 4195 C C . GLY A 1 617 ? 118.179 93.385 134.265 1.00 24.52 617 GLY A C 1
ATOM 4196 O O . GLY A 1 617 ? 118.307 92.522 133.391 1.00 24.52 617 GLY A O 1
ATOM 4197 N N . GLN A 1 618 ? 117.951 94.665 133.973 1.00 22.78 618 GLN A N 1
ATOM 4198 C CA . GLN A 1 618 ? 117.760 95.123 132.597 1.00 22.78 618 GLN A CA 1
ATOM 4199 C C . GLN A 1 618 ? 119.118 95.430 131.964 1.00 22.78 618 GLN A C 1
ATOM 4200 O O . GLN A 1 618 ? 119.486 96.578 131.711 1.00 22.78 618 GLN A O 1
ATOM 4206 N N . ILE A 1 619 ? 119.863 94.360 131.700 1.00 23.29 619 ILE A N 1
ATOM 4207 C CA . ILE A 1 619 ? 121.184 94.461 131.092 1.00 23.29 619 ILE A CA 1
ATOM 4208 C C . ILE A 1 619 ? 121.570 93.087 130.562 1.00 23.29 619 ILE A C 1
ATOM 4209 O O . ILE A 1 619 ? 121.238 92.061 131.161 1.00 23.29 619 ILE A O 1
ATOM 4214 N N . GLY A 1 620 ? 122.266 93.074 129.428 1.00 23.43 620 GLY A N 1
ATOM 4215 C CA . GLY A 1 620 ? 122.804 91.848 128.870 1.00 23.43 620 GLY A CA 1
ATOM 4216 C C . GLY A 1 620 ? 121.865 91.042 128.002 1.00 23.43 620 GLY A C 1
ATOM 4217 O O . GLY A 1 620 ? 122.212 89.917 127.629 1.00 23.43 620 GLY A O 1
ATOM 4218 N N . ARG A 1 621 ? 120.698 91.570 127.666 1.00 22.22 621 ARG A N 1
ATOM 4219 C CA . ARG A 1 621 ? 119.713 90.913 126.824 1.00 22.22 621 ARG A CA 1
ATOM 4220 C C . ARG A 1 621 ? 119.330 91.855 125.694 1.00 22.22 621 ARG A C 1
ATOM 4221 O O . ARG A 1 621 ? 119.576 93.063 125.776 1.00 22.22 621 ARG A O 1
ATOM 4229 N N . PRO A 1 622 ? 118.758 91.332 124.609 1.00 21.88 622 PRO A N 1
ATOM 4230 C CA . PRO A 1 622 ? 118.320 92.214 123.520 1.00 21.88 622 PRO A CA 1
ATOM 4231 C C . PRO A 1 622 ? 117.315 93.249 124.004 1.00 21.88 622 PRO A C 1
ATOM 4232 O O . PRO A 1 622 ? 116.426 92.956 124.804 1.00 21.88 622 PRO A O 1
ATOM 4236 N N . GLY A 1 623 ? 117.469 94.474 123.510 1.00 20.58 623 GLY A N 1
ATOM 4237 C CA . GLY A 1 623 ? 116.617 95.573 123.912 1.00 20.58 623 GLY A CA 1
ATOM 4238 C C . GLY A 1 623 ? 116.904 96.145 125.280 1.00 20.58 623 GLY A C 1
ATOM 4239 O O . GLY A 1 623 ? 116.122 96.970 125.761 1.00 20.58 623 GLY A O 1
ATOM 4240 N N . THR A 1 624 ? 117.993 95.738 125.928 1.00 20.90 624 THR A N 1
ATOM 4241 C CA . THR A 1 624 ? 118.320 96.198 127.270 1.00 20.90 624 THR A CA 1
ATOM 4242 C C . THR A 1 624 ? 119.755 96.700 127.315 1.00 20.90 624 THR A C 1
ATOM 4243 O O . THR A 1 624 ? 120.564 96.415 126.429 1.00 20.90 624 THR A O 1
ATOM 4247 N N . GLY A 1 625 ? 120.063 97.465 128.363 1.00 18.61 625 GLY A N 1
ATOM 4248 C CA . GLY A 1 625 ? 121.435 97.793 128.669 1.00 18.61 625 GLY A CA 1
ATOM 4249 C C . GLY A 1 625 ? 121.625 99.266 128.945 1.00 18.61 625 GLY A C 1
ATOM 4250 O O . GLY A 1 625 ? 120.669 100.003 129.207 1.00 18.61 625 GLY A O 1
ATOM 4251 N N . LEU A 1 626 ? 122.884 99.690 128.892 1.00 17.65 626 LEU A N 1
ATOM 4252 C CA . LEU A 1 626 ? 123.280 101.071 129.125 1.00 17.65 626 LEU A CA 1
ATOM 4253 C C . LEU A 1 626 ? 124.031 101.581 127.905 1.00 17.65 626 LEU A C 1
ATOM 4254 O O . LEU A 1 626 ? 124.982 100.940 127.447 1.00 17.65 626 LEU A O 1
ATOM 4259 N N . HIS A 1 627 ? 123.600 102.726 127.375 1.00 15.41 627 HIS A N 1
ATOM 4260 C CA . HIS A 1 627 ? 124.227 103.341 126.205 1.00 15.41 627 HIS A CA 1
ATOM 4261 C C . HIS A 1 627 ? 124.496 104.819 126.455 1.00 15.41 627 HIS A C 1
ATOM 4262 O O . HIS A 1 627 ? 123.675 105.677 126.105 1.00 15.41 627 HIS A O 1
ATOM 4269 N N . PRO A 1 628 ? 125.631 105.156 127.070 1.00 15.37 628 PRO A N 1
ATOM 4270 C CA . PRO A 1 628 ? 126.085 106.555 127.074 1.00 15.37 628 PRO A CA 1
ATOM 4271 C C . PRO A 1 628 ? 126.625 106.928 125.702 1.00 15.37 628 PRO A C 1
ATOM 4272 O O . PRO A 1 628 ? 127.620 106.366 125.241 1.00 15.37 628 PRO A O 1
ATOM 4276 N N . LEU A 1 629 ? 125.962 107.880 125.055 1.00 14.46 629 LEU A N 1
ATOM 4277 C CA . LEU A 1 629 ? 126.216 108.164 123.650 1.00 14.46 629 LEU A CA 1
ATOM 4278 C C . LEU A 1 629 ? 127.608 108.747 123.439 1.00 14.46 629 LEU A C 1
ATOM 4279 O O . LEU A 1 629 ? 128.055 109.620 124.186 1.00 14.46 629 LEU A O 1
ATOM 4284 N N . ARG A 1 630 ? 128.290 108.260 122.403 1.00 14.66 630 ARG A N 1
ATOM 4285 C CA . ARG A 1 630 ? 129.610 108.754 122.032 1.00 14.66 630 ARG A CA 1
ATOM 4286 C C . ARG A 1 630 ? 129.464 109.980 121.141 1.00 14.66 630 ARG A C 1
ATOM 4287 O O . ARG A 1 630 ? 128.758 109.939 120.130 1.00 14.66 630 ARG A O 1
ATOM 4295 N N . GLY A 1 631 ? 130.131 111.065 121.519 1.00 14.27 631 GLY A N 1
ATOM 4296 C CA . GLY A 1 631 ? 129.946 112.334 120.847 1.00 14.27 631 GLY A CA 1
ATOM 4297 C C . GLY A 1 631 ? 130.676 112.522 119.532 1.00 14.27 631 GLY A C 1
ATOM 4298 O O . GLY A 1 631 ? 130.040 112.667 118.485 1.00 14.27 631 GLY A O 1
ATOM 4299 N N . GLN A 1 632 ? 132.005 112.535 119.570 1.00 14.63 632 GLN A N 1
ATOM 4300 C CA . GLN A 1 632 ? 132.786 112.750 118.363 1.00 14.63 632 GLN A CA 1
ATOM 4301 C C . GLN A 1 632 ? 132.749 111.511 117.474 1.00 14.63 632 GLN A C 1
ATOM 4302 O O . GLN A 1 632 ? 132.417 110.407 117.911 1.00 14.63 632 GLN A O 1
ATOM 4308 N N . ASN A 1 633 ? 133.110 111.711 116.206 1.00 13.83 633 ASN A N 1
ATOM 4309 C CA . ASN A 1 633 ? 133.058 110.622 115.237 1.00 13.83 633 ASN A CA 1
ATOM 4310 C C . ASN A 1 633 ? 134.016 109.489 115.595 1.00 13.83 633 ASN A C 1
ATOM 4311 O O . ASN A 1 633 ? 133.756 108.333 115.248 1.00 13.83 633 ASN A O 1
ATOM 4316 N N . ASN A 1 634 ? 135.117 109.786 116.283 1.00 14.94 634 ASN A N 1
ATOM 4317 C CA . ASN A 1 634 ? 136.079 108.750 116.648 1.00 14.94 634 ASN A CA 1
ATOM 4318 C C . ASN A 1 634 ? 136.604 108.946 118.066 1.00 14.94 634 ASN A C 1
ATOM 4319 O O . ASN A 1 634 ? 137.792 108.749 118.332 1.00 14.94 634 ASN A O 1
ATOM 4324 N N . VAL A 1 635 ? 135.741 109.346 119.000 1.00 15.62 635 VAL A N 1
ATOM 4325 C CA . VAL A 1 635 ? 136.178 109.407 120.391 1.00 15.62 635 VAL A CA 1
ATOM 4326 C C . VAL A 1 635 ? 136.416 108.000 120.933 1.00 15.62 635 VAL A C 1
ATOM 4327 O O . VAL A 1 635 ? 137.371 107.759 121.684 1.00 15.62 635 VAL A O 1
ATOM 4331 N N . GLN A 1 636 ? 135.574 107.045 120.532 1.00 16.58 636 GLN A N 1
ATOM 4332 C CA . GLN A 1 636 ? 135.730 105.663 120.974 1.00 16.58 636 GLN A CA 1
ATOM 4333 C C . GLN A 1 636 ? 137.027 105.057 120.453 1.00 16.58 636 GLN A C 1
ATOM 4334 O O . GLN A 1 636 ? 137.761 104.400 121.198 1.00 16.58 636 GLN A O 1
ATOM 4340 N N . GLY A 1 637 ? 137.317 105.258 119.168 1.00 16.94 637 GLY A N 1
ATOM 4341 C CA . GLY A 1 637 ? 138.531 104.698 118.598 1.00 16.94 637 GLY A CA 1
ATOM 4342 C C . GLY A 1 637 ? 139.788 105.334 119.158 1.00 16.94 637 GLY A C 1
ATOM 4343 O O . GLY A 1 637 ? 140.804 104.661 119.343 1.00 16.94 637 GLY A O 1
ATOM 4344 N N . ALA A 1 638 ? 139.744 106.645 119.413 1.00 17.97 638 ALA A N 1
ATOM 4345 C CA . ALA A 1 638 ? 140.876 107.321 120.037 1.00 17.97 638 ALA A CA 1
ATOM 4346 C C . ALA A 1 638 ? 141.112 106.811 121.451 1.00 17.97 638 ALA A C 1
ATOM 4347 O O . ALA A 1 638 ? 142.260 106.622 121.864 1.00 17.97 638 ALA A O 1
ATOM 4349 N N . SER A 1 639 ? 140.036 106.593 122.213 1.00 19.13 639 SER A N 1
ATOM 4350 C CA . SER A 1 639 ? 140.189 106.006 123.540 1.00 19.13 639 SER A CA 1
ATOM 4351 C C . SER A 1 639 ? 140.750 104.590 123.454 1.00 19.13 639 SER A C 1
ATOM 4352 O O . SER A 1 639 ? 141.578 104.191 124.279 1.00 19.13 639 SER A O 1
ATOM 4355 N N . ASP A 1 640 ? 140.308 103.819 122.457 1.00 20.29 640 ASP A N 1
ATOM 4356 C CA . ASP A 1 640 ? 140.802 102.455 122.289 1.00 20.29 640 ASP A CA 1
ATOM 4357 C C . ASP A 1 640 ? 142.286 102.437 121.943 1.00 20.29 640 ASP A C 1
ATOM 4358 O O . ASP A 1 640 ? 143.014 101.530 122.359 1.00 20.29 640 ASP A O 1
ATOM 4363 N N . ALA A 1 641 ? 142.753 103.426 121.183 1.00 20.88 641 ALA A N 1
ATOM 4364 C CA . ALA A 1 641 ? 144.155 103.501 120.792 1.00 20.88 641 ALA A CA 1
ATOM 4365 C C . ALA A 1 641 ? 145.062 103.999 121.908 1.00 20.88 641 ALA A C 1
ATOM 4366 O O . ALA A 1 641 ? 146.264 104.156 121.680 1.00 20.88 641 ALA A O 1
ATOM 4368 N N . GLY A 1 642 ? 144.526 104.252 123.098 1.00 21.41 642 GLY A N 1
ATOM 4369 C CA . GLY A 1 642 ? 145.349 104.707 124.199 1.00 21.41 642 GLY A CA 1
ATOM 4370 C C . GLY A 1 642 ? 145.676 106.182 124.187 1.00 21.41 642 GLY A C 1
ATOM 4371 O O . GLY A 1 642 ? 146.711 106.581 124.727 1.00 21.41 642 GLY A O 1
ATOM 4372 N N . LEU A 1 643 ? 144.824 107.011 123.581 1.00 20.88 643 LEU A N 1
ATOM 4373 C CA . LEU A 1 643 ? 145.058 108.450 123.556 1.00 20.88 643 LEU A CA 1
ATOM 4374 C C . LEU A 1 643 ? 144.513 109.097 124.825 1.00 20.88 643 LEU A C 1
ATOM 4375 O O . LEU A 1 643 ? 143.798 110.101 124.765 1.00 20.88 643 LEU A O 1
ATOM 4380 N N . ILE A 1 644 ? 144.868 108.538 125.977 1.00 22.89 644 ILE A N 1
ATOM 4381 C CA . ILE A 1 644 ? 144.405 109.012 127.278 1.00 22.89 644 ILE A CA 1
ATOM 4382 C C . ILE A 1 644 ? 145.512 108.722 128.285 1.00 22.89 644 ILE A C 1
ATOM 4383 O O . ILE A 1 644 ? 146.295 107.786 128.076 1.00 22.89 644 ILE A O 1
ATOM 4388 N N . PRO A 1 645 ? 145.631 109.487 129.375 1.00 24.79 645 PRO A N 1
ATOM 4389 C CA . PRO A 1 645 ? 146.882 109.453 130.154 1.00 24.79 645 PRO A CA 1
ATOM 4390 C C . PRO A 1 645 ? 147.069 108.217 131.018 1.00 24.79 645 PRO A C 1
ATOM 4391 O O . PRO A 1 645 ? 148.213 107.909 131.370 1.00 24.79 645 PRO A O 1
ATOM 4395 N N . MET A 1 646 ? 146.007 107.501 131.373 1.00 26.99 646 MET A N 1
ATOM 4396 C CA . MET A 1 646 ? 146.093 106.488 132.417 1.00 26.99 646 MET A CA 1
ATOM 4397 C C . MET A 1 646 ? 146.199 105.056 131.900 1.00 26.99 646 MET A C 1
ATOM 4398 O O . MET A 1 646 ? 146.320 104.138 132.714 1.00 26.99 646 MET A O 1
ATOM 4403 N N . VAL A 1 647 ? 146.170 104.831 130.586 1.00 26.43 647 VAL A N 1
ATOM 4404 C CA . VAL A 1 647 ? 146.213 103.472 130.058 1.00 26.43 647 VAL A CA 1
ATOM 4405 C C . VAL A 1 647 ? 147.007 103.440 128.760 1.00 26.43 647 VAL A C 1
ATOM 4406 O O . VAL A 1 647 ? 147.091 104.432 128.033 1.00 26.43 647 VAL A O 1
ATOM 4410 N N . TYR A 1 648 ? 147.577 102.276 128.474 1.00 28.16 648 TYR A N 1
ATOM 4411 C CA . TYR A 1 648 ? 148.132 101.947 127.167 1.00 28.16 648 TYR A CA 1
ATOM 4412 C C . TYR A 1 648 ? 146.975 101.571 126.241 1.00 28.16 648 TYR A C 1
ATOM 4413 O O . TYR A 1 648 ? 145.812 101.579 126.649 1.00 28.16 648 TYR A O 1
ATOM 4422 N N . PRO A 1 649 ? 147.246 101.253 124.971 1.00 26.21 649 PRO A N 1
ATOM 4423 C CA . PRO A 1 649 ? 146.156 100.822 124.086 1.00 26.21 649 PRO A CA 1
ATOM 4424 C C . PRO A 1 649 ? 145.402 99.620 124.642 1.00 26.21 649 PRO A C 1
ATOM 4425 O O . PRO A 1 649 ? 145.981 98.739 125.280 1.00 26.21 649 PRO A O 1
ATOM 4429 N N . ASP A 1 650 ? 144.087 99.620 124.410 1.00 26.60 650 ASP A N 1
ATOM 4430 C CA . ASP A 1 650 ? 143.161 98.588 124.883 1.00 26.60 650 ASP A CA 1
ATOM 4431 C C . ASP A 1 650 ? 142.979 98.623 126.400 1.00 26.60 650 ASP A C 1
ATOM 4432 O O . ASP A 1 650 ? 142.775 97.584 127.028 1.00 26.60 650 ASP A O 1
ATOM 4437 N N . TYR A 1 651 ? 143.041 99.821 126.987 1.00 25.10 651 TYR A N 1
ATOM 4438 C CA . TYR A 1 651 ? 142.734 100.050 128.402 1.00 25.10 651 TYR A CA 1
ATOM 4439 C C . TYR A 1 651 ? 143.588 99.180 129.325 1.00 25.10 651 TYR A C 1
ATOM 4440 O O . TYR A 1 651 ? 143.097 98.573 130.277 1.00 25.10 651 TYR A O 1
ATOM 4449 N N . GLN A 1 652 ? 144.886 99.136 129.046 1.00 28.51 652 GLN A N 1
ATOM 4450 C CA . GLN A 1 652 ? 145.847 98.438 129.891 1.00 28.51 652 GLN A CA 1
ATOM 4451 C C . GLN A 1 652 ? 146.574 99.464 130.752 1.00 28.51 652 GLN A C 1
ATOM 4452 O O . GLN A 1 652 ? 147.196 100.391 130.225 1.00 28.51 652 GLN A O 1
ATOM 4458 N N . SER A 1 653 ? 146.498 99.293 132.071 1.00 30.37 653 SER A N 1
ATOM 4459 C CA . SER A 1 653 ? 146.957 100.323 132.996 1.00 30.37 653 SER A CA 1
ATOM 4460 C C . SER A 1 653 ? 148.471 100.479 132.934 1.00 30.37 653 SER A C 1
ATOM 4461 O O . SER A 1 653 ? 149.212 99.495 133.000 1.00 30.37 653 SER A O 1
ATOM 4464 N N . VAL A 1 654 ? 148.930 101.728 132.818 1.00 30.85 654 VAL A N 1
ATOM 4465 C CA . VAL A 1 654 ? 150.359 102.001 132.702 1.00 30.85 654 VAL A CA 1
ATOM 4466 C C . VAL A 1 654 ? 151.106 101.793 134.009 1.00 30.85 654 VAL A C 1
ATOM 4467 O O . VAL A 1 654 ? 152.342 101.808 134.014 1.00 30.85 654 VAL A O 1
ATOM 4471 N N . GLU A 1 655 ? 150.391 101.596 135.115 1.00 33.65 655 GLU A N 1
ATOM 4472 C CA . GLU A 1 655 ? 151.021 101.425 136.416 1.00 33.65 655 GLU A CA 1
ATOM 4473 C C . GLU A 1 655 ? 151.405 99.981 136.709 1.00 33.65 655 GLU A C 1
ATOM 4474 O O . GLU A 1 655 ? 152.356 99.746 137.461 1.00 33.65 655 GLU A O 1
ATOM 4480 N N . LYS A 1 656 ? 150.689 99.013 136.139 1.00 34.62 656 LYS A N 1
ATOM 4481 C CA . LYS A 1 656 ? 151.044 97.612 136.326 1.00 34.62 656 LYS A CA 1
ATOM 4482 C C . LYS A 1 656 ? 152.396 97.311 135.693 1.00 34.62 656 LYS A C 1
ATOM 4483 O O . LYS A 1 656 ? 152.684 97.733 134.570 1.00 34.62 656 LYS A O 1
ATOM 4489 N N . ASP A 1 657 ? 153.232 96.569 136.424 1.00 36.29 657 ASP A N 1
ATOM 4490 C CA . ASP A 1 657 ? 154.564 96.247 135.921 1.00 36.29 657 ASP A CA 1
ATOM 4491 C C . ASP A 1 657 ? 154.499 95.317 134.715 1.00 36.29 657 ASP A C 1
ATOM 4492 O O . ASP A 1 657 ? 155.303 95.445 133.785 1.00 36.29 657 ASP A O 1
ATOM 4497 N N . ALA A 1 658 ? 153.558 94.370 134.715 1.00 35.56 658 ALA A N 1
ATOM 4498 C CA . ALA A 1 658 ? 153.463 93.413 133.616 1.00 35.56 658 ALA A CA 1
ATOM 4499 C C . ALA A 1 658 ? 153.138 94.110 132.299 1.00 35.56 658 ALA A C 1
ATOM 4500 O O . ALA A 1 658 ? 153.773 93.848 131.269 1.00 35.56 658 ALA A O 1
ATOM 4502 N N . VAL A 1 659 ? 152.150 95.009 132.316 1.00 33.66 659 VAL A N 1
ATOM 4503 C CA . VAL A 1 659 ? 151.781 95.744 131.108 1.00 33.66 659 VAL A CA 1
ATOM 4504 C C . VAL A 1 659 ? 152.941 96.608 130.635 1.00 33.66 659 VAL A C 1
ATOM 4505 O O . VAL A 1 659 ? 153.256 96.659 129.435 1.00 33.66 659 VAL A O 1
ATOM 4509 N N . ARG A 1 660 ? 153.590 97.304 131.571 1.00 34.86 660 ARG A N 1
ATOM 4510 C CA . ARG A 1 660 ? 154.697 98.182 131.217 1.00 34.86 660 ARG A CA 1
ATOM 4511 C C . ARG A 1 660 ? 155.837 97.397 130.587 1.00 34.86 660 ARG A C 1
ATOM 4512 O O . ARG A 1 660 ? 156.435 97.845 129.608 1.00 34.86 660 ARG A O 1
ATOM 4520 N N . GLU A 1 661 ? 156.146 96.218 131.128 1.00 36.33 661 GLU A N 1
ATOM 4521 C CA . GLU A 1 661 ? 157.231 95.416 130.573 1.00 36.33 661 GLU A CA 1
ATOM 4522 C C . GLU A 1 661 ? 156.856 94.833 129.216 1.00 36.33 661 GLU A C 1
ATOM 4523 O O . GLU A 1 661 ? 157.704 94.741 128.320 1.00 36.33 661 GLU A O 1
ATOM 4529 N N . LEU A 1 662 ? 155.591 94.442 129.039 1.00 33.96 662 LEU A N 1
ATOM 4530 C CA . LEU A 1 662 ? 155.154 93.971 127.729 1.00 33.96 662 LEU A CA 1
ATOM 4531 C C . LEU A 1 662 ? 155.334 95.060 126.677 1.00 33.96 662 LEU A C 1
ATOM 4532 O O . LEU A 1 662 ? 155.856 94.807 125.585 1.00 33.96 662 LEU A O 1
ATOM 4537 N N . PHE A 1 663 ? 154.940 96.292 127.003 1.00 31.58 663 PHE A N 1
ATOM 4538 C CA . PHE A 1 663 ? 155.092 97.368 126.027 1.00 31.58 663 PHE A CA 1
ATOM 4539 C C . PHE A 1 663 ? 156.545 97.818 125.891 1.00 31.58 663 PHE A C 1
ATOM 4540 O O . PHE A 1 663 ? 156.939 98.310 124.829 1.00 31.58 663 PHE A O 1
ATOM 4548 N N . GLU A 1 664 ? 157.353 97.647 126.939 1.00 34.37 664 GLU A N 1
ATOM 4549 C CA . GLU A 1 664 ? 158.775 97.956 126.846 1.00 34.37 664 GLU A CA 1
ATOM 4550 C C . GLU A 1 664 ? 159.494 96.972 125.937 1.00 34.37 664 GLU A C 1
ATOM 4551 O O . GLU A 1 664 ? 160.455 97.346 125.258 1.00 34.37 664 GLU A O 1
ATOM 4557 N N . GLU A 1 665 ? 159.054 95.713 125.926 1.00 34.58 665 GLU A N 1
ATOM 4558 C CA . GLU A 1 665 ? 159.606 94.751 124.980 1.00 34.58 665 GLU A CA 1
ATOM 4559 C C . GLU A 1 665 ? 159.080 95.001 123.571 1.00 34.58 665 GLU A C 1
ATOM 4560 O O . GLU A 1 665 ? 159.838 94.910 122.598 1.00 34.58 665 GLU A O 1
ATOM 4566 N N . PHE A 1 666 ? 157.788 95.317 123.438 1.00 31.68 666 PHE A N 1
ATOM 4567 C CA . PHE A 1 666 ? 157.218 95.534 122.111 1.00 31.68 666 PHE A CA 1
ATOM 4568 C C . PHE A 1 666 ? 157.844 96.744 121.426 1.00 31.68 666 PHE A C 1
ATOM 4569 O O . PHE A 1 666 ? 158.320 96.649 120.290 1.00 31.68 666 PHE A O 1
ATOM 4577 N N . TRP A 1 667 ? 157.861 97.892 122.104 1.00 30.09 667 TRP A N 1
ATOM 4578 C CA . TRP A 1 667 ? 158.410 99.106 121.512 1.00 30.09 667 TRP A CA 1
ATOM 4579 C C . TRP A 1 667 ? 159.921 99.218 121.663 1.00 30.09 667 TRP A C 1
ATOM 4580 O O . TRP A 1 667 ? 160.525 100.082 121.019 1.00 30.09 667 TRP A O 1
ATOM 4591 N N . GLY A 1 668 ? 160.544 98.376 122.484 1.00 33.21 668 GLY A N 1
ATOM 4592 C CA . GLY A 1 668 ? 161.987 98.384 122.633 1.00 33.21 668 GLY A CA 1
ATOM 4593 C C . GLY A 1 668 ? 162.552 99.651 123.242 1.00 33.21 668 GLY A C 1
ATOM 4594 O O . GLY A 1 668 ? 163.555 100.182 122.755 1.00 33.21 668 GLY A O 1
ATOM 4595 N N . GLN A 1 669 ? 161.923 100.144 124.308 1.00 34.04 669 GLN A N 1
ATOM 4596 C CA . GLN A 1 669 ? 162.372 101.360 124.972 1.00 34.04 669 GLN A CA 1
ATOM 4597 C C . GLN A 1 669 ? 161.675 101.473 126.321 1.00 34.04 669 GLN A C 1
ATOM 4598 O O . GLN A 1 669 ? 160.470 101.235 126.417 1.00 34.04 669 GLN A O 1
ATOM 4604 N N . SER A 1 670 ? 162.438 101.844 127.349 1.00 34.18 670 SER A N 1
ATOM 4605 C CA . SER A 1 670 ? 161.886 101.980 128.691 1.00 34.18 670 SER A CA 1
ATOM 4606 C C . SER A 1 670 ? 160.861 103.109 128.743 1.00 34.18 670 SER A C 1
ATOM 4607 O O . SER A 1 670 ? 160.950 104.094 128.006 1.00 34.18 670 SER A O 1
ATOM 4610 N N . LEU A 1 671 ? 159.879 102.958 129.632 1.00 33.00 671 LEU A N 1
ATOM 4611 C CA . LEU A 1 671 ? 158.712 103.827 129.665 1.00 33.00 671 LEU A CA 1
ATOM 4612 C C . LEU A 1 671 ? 158.459 104.342 131.076 1.00 33.00 671 LEU A C 1
ATOM 4613 O O . LEU A 1 671 ? 158.782 103.681 132.066 1.00 33.00 671 LEU A O 1
ATOM 4618 N N . ASP A 1 672 ? 157.874 105.533 131.150 1.00 33.89 672 ASP A N 1
ATOM 4619 C CA . ASP A 1 672 ? 157.549 106.144 132.436 1.00 33.89 672 ASP A CA 1
ATOM 4620 C C . ASP A 1 672 ? 156.406 105.378 133.096 1.00 33.89 672 ASP A C 1
ATOM 4621 O O . ASP A 1 672 ? 155.349 105.202 132.480 1.00 33.89 672 ASP A O 1
ATOM 4626 N N . PRO A 1 673 ? 156.570 104.916 134.336 1.00 33.68 673 PRO A N 1
ATOM 4627 C CA . PRO A 1 673 ? 155.521 104.124 134.994 1.00 33.68 673 PRO A CA 1
ATOM 4628 C C . PRO A 1 673 ? 154.444 104.919 135.720 1.00 33.68 673 PRO A C 1
ATOM 4629 O O . PRO A 1 673 ? 153.509 104.304 136.242 1.00 33.68 673 PRO A O 1
ATOM 4633 N N . GLN A 1 674 ? 154.532 106.244 135.774 1.00 33.63 674 GLN A N 1
ATOM 4634 C CA . GLN A 1 674 ? 153.568 107.046 136.513 1.00 33.63 674 GLN A CA 1
ATOM 4635 C C . GLN A 1 674 ? 152.430 107.508 135.606 1.00 33.63 674 GLN A C 1
ATOM 4636 O O . GLN A 1 674 ? 152.601 107.684 134.398 1.00 33.63 674 GLN A O 1
ATOM 4642 N N . LYS A 1 675 ? 151.259 107.695 136.206 1.00 31.72 675 LYS A N 1
ATOM 4643 C CA . LYS A 1 675 ? 150.096 108.163 135.466 1.00 31.72 675 LYS A CA 1
ATOM 4644 C C . LYS A 1 675 ? 150.264 109.624 135.060 1.00 31.72 675 LYS A C 1
ATOM 4645 O O . LYS A 1 675 ? 150.847 110.427 135.792 1.00 31.72 675 LYS A O 1
ATOM 4651 N N . GLY A 1 676 ? 149.745 109.968 133.884 1.00 28.83 676 GLY A N 1
ATOM 4652 C CA . GLY A 1 676 ? 149.847 111.320 133.380 1.00 28.83 676 GLY A CA 1
ATOM 4653 C C . GLY A 1 676 ? 148.782 112.243 133.944 1.00 28.83 676 GLY A C 1
ATOM 4654 O O . GLY A 1 676 ? 147.900 111.849 134.706 1.00 28.83 676 GLY A O 1
ATOM 4655 N N . LEU A 1 677 ? 148.883 113.510 133.554 1.00 27.98 677 LEU A N 1
ATOM 4656 C CA . LEU A 1 677 ? 147.904 114.524 133.911 1.00 27.98 677 LEU A CA 1
ATOM 4657 C C . LEU A 1 677 ? 146.798 114.580 132.864 1.00 27.98 677 LEU A C 1
ATOM 4658 O O . LEU A 1 677 ? 147.007 114.246 131.695 1.00 27.98 677 LEU A O 1
ATOM 4663 N N . THR A 1 678 ? 145.613 115.009 133.295 1.00 26.56 678 THR A N 1
ATOM 4664 C CA . THR A 1 678 ? 144.473 115.163 132.406 1.00 26.56 678 THR A CA 1
ATOM 4665 C C . THR A 1 678 ? 144.433 116.580 131.833 1.00 26.56 678 THR A C 1
ATOM 4666 O O . THR A 1 678 ? 145.264 117.429 132.158 1.00 26.56 678 THR A O 1
ATOM 4670 N N . VAL A 1 679 ? 143.434 116.841 130.984 1.00 26.22 679 VAL A N 1
ATOM 4671 C CA . VAL A 1 679 ? 143.381 118.096 130.233 1.00 26.22 679 VAL A CA 1
ATOM 4672 C C . VAL A 1 679 ? 143.375 119.295 131.176 1.00 26.22 679 VAL A C 1
ATOM 4673 O O . VAL A 1 679 ? 144.182 120.223 131.033 1.00 26.22 679 VAL A O 1
ATOM 4677 N N . VAL A 1 680 ? 142.473 119.293 132.159 1.00 27.93 680 VAL A N 1
ATOM 4678 C CA . VAL A 1 680 ? 142.349 120.449 133.043 1.00 27.93 680 VAL A CA 1
ATOM 4679 C C . VAL A 1 680 ? 143.560 120.553 133.963 1.00 27.93 680 VAL A C 1
ATOM 4680 O O . VAL A 1 680 ? 144.058 121.653 134.232 1.00 27.93 680 VAL A O 1
ATOM 4684 N N . GLU A 1 681 ? 144.056 119.415 134.454 1.00 28.74 681 GLU A N 1
ATOM 4685 C CA . GLU A 1 681 ? 145.305 119.420 135.210 1.00 28.74 681 GLU A CA 1
ATOM 4686 C C . GLU A 1 681 ? 146.451 119.957 134.363 1.00 28.74 681 GLU A C 1
ATOM 4687 O O . GLU A 1 681 ? 147.313 120.687 134.863 1.00 28.74 681 GLU A O 1
ATOM 4693 N N . ILE A 1 682 ? 146.480 119.598 133.077 1.00 28.21 682 ILE A N 1
ATOM 4694 C CA . ILE A 1 682 ? 147.524 120.095 132.186 1.00 28.21 682 ILE A CA 1
ATOM 4695 C C . ILE A 1 682 ? 147.437 121.610 132.050 1.00 28.21 682 ILE A C 1
ATOM 4696 O O . ILE A 1 682 ? 148.456 122.306 132.093 1.00 28.21 682 ILE A O 1
ATOM 4701 N N . MET A 1 683 ? 146.226 122.144 131.873 1.00 29.78 683 MET A N 1
ATOM 4702 C CA . MET A 1 683 ? 146.078 123.595 131.769 1.00 29.78 683 MET A CA 1
ATOM 4703 C C . MET A 1 683 ? 146.500 124.285 133.062 1.00 29.78 683 MET A C 1
ATOM 4704 O O . MET A 1 683 ? 147.129 125.351 133.030 1.00 29.78 683 MET A O 1
ATOM 4709 N N . ARG A 1 684 ? 146.164 123.691 134.210 1.00 31.18 684 ARG A N 1
ATOM 4710 C CA . ARG A 1 684 ? 146.615 124.238 135.488 1.00 31.18 684 ARG A CA 1
ATOM 4711 C C . ARG A 1 684 ? 148.137 124.258 135.570 1.00 31.18 684 ARG A C 1
ATOM 4712 O O . ARG A 1 684 ? 148.736 125.254 135.991 1.00 31.18 684 ARG A O 1
ATOM 4720 N N . ALA A 1 685 ? 148.780 123.160 135.166 1.00 31.57 685 ALA A N 1
ATOM 4721 C CA . ALA A 1 685 ? 150.235 123.076 135.241 1.00 31.57 685 ALA A CA 1
ATOM 4722 C C . ALA A 1 685 ? 150.897 124.057 134.282 1.00 31.57 685 ALA A C 1
ATOM 4723 O O . ALA A 1 685 ? 151.963 124.603 134.581 1.00 31.57 685 ALA A O 1
ATOM 4725 N N . ILE A 1 686 ? 150.289 124.275 133.115 1.00 31.52 686 ILE A N 1
ATOM 4726 C CA . ILE A 1 686 ? 150.782 125.298 132.196 1.00 31.52 686 ILE A CA 1
ATOM 4727 C C . ILE A 1 686 ? 150.677 126.670 132.839 1.00 31.52 686 ILE A C 1
ATOM 4728 O O . ILE A 1 686 ? 151.594 127.495 132.738 1.00 31.52 686 ILE A O 1
ATOM 4733 N N . HIS A 1 687 ? 149.555 126.937 133.509 1.00 32.76 687 HIS A N 1
ATOM 4734 C CA . HIS A 1 687 ? 149.374 128.218 134.175 1.00 32.76 687 HIS A CA 1
ATOM 4735 C C . HIS A 1 687 ? 150.338 128.408 135.339 1.00 32.76 687 HIS A C 1
ATOM 4736 O O . HIS A 1 687 ? 150.606 129.550 135.723 1.00 32.76 687 HIS A O 1
ATOM 4743 N N . ALA A 1 688 ? 150.863 127.325 135.906 1.00 34.02 688 ALA A N 1
ATOM 4744 C CA . ALA A 1 688 ? 151.788 127.403 137.028 1.00 34.02 688 ALA A CA 1
ATOM 4745 C C . ALA A 1 688 ? 153.253 127.368 136.606 1.00 34.02 688 ALA A C 1
ATOM 4746 O O . ALA A 1 688 ? 154.128 127.531 137.460 1.00 34.02 688 ALA A O 1
ATOM 4748 N N . GLY A 1 689 ? 153.543 127.165 135.324 1.00 34.28 689 GLY A N 1
ATOM 4749 C CA . GLY A 1 689 ? 154.911 127.128 134.850 1.00 34.28 689 GLY A CA 1
ATOM 4750 C C . GLY A 1 689 ? 155.602 125.786 134.931 1.00 34.28 689 GLY A C 1
ATOM 4751 O O . GLY A 1 689 ? 156.831 125.735 134.818 1.00 34.28 689 GLY A O 1
ATOM 4752 N N . GLU A 1 690 ? 154.861 124.698 135.131 1.00 34.78 690 GLU A N 1
ATOM 4753 C CA . GLU A 1 690 ? 155.464 123.370 135.160 1.00 34.78 690 GLU A CA 1
ATOM 4754 C C . GLU A 1 690 ? 155.569 122.753 133.771 1.00 34.78 690 GLU A C 1
ATOM 4755 O O . GLU A 1 690 ? 156.533 122.039 133.482 1.00 34.78 690 GLU A O 1
ATOM 4761 N N . ILE A 1 691 ? 154.592 123.018 132.909 1.00 32.79 691 ILE A N 1
ATOM 4762 C CA . ILE A 1 691 ? 154.581 122.531 131.536 1.00 32.79 691 ILE A CA 1
ATOM 4763 C C . ILE A 1 691 ? 155.016 123.670 130.627 1.00 32.79 691 ILE A C 1
ATOM 4764 O O . ILE A 1 691 ? 154.456 124.771 130.690 1.00 32.79 691 ILE A O 1
ATOM 4769 N N . ARG A 1 692 ? 156.013 123.413 129.786 1.00 33.30 692 ARG A N 1
ATOM 4770 C CA . ARG A 1 692 ? 156.616 124.447 128.954 1.00 33.30 692 ARG A CA 1
ATOM 4771 C C . ARG A 1 692 ? 156.303 124.302 127.475 1.00 33.30 692 ARG A C 1
ATOM 4772 O O . ARG A 1 692 ? 156.068 125.306 126.802 1.00 33.30 692 ARG A O 1
ATOM 4780 N N . GLY A 1 693 ? 156.301 123.088 126.949 1.00 30.53 693 GLY A N 1
ATOM 4781 C CA . GLY A 1 693 ? 156.007 122.849 125.544 1.00 30.53 693 GLY A CA 1
ATOM 4782 C C . GLY A 1 693 ? 154.773 121.986 125.382 1.00 30.53 693 GLY A C 1
ATOM 4783 O O . GLY A 1 693 ? 154.560 121.047 126.148 1.00 30.53 693 GLY A O 1
ATOM 4784 N N . MET A 1 694 ? 153.962 122.315 124.381 1.00 27.99 694 MET A N 1
ATOM 4785 C CA . MET A 1 694 ? 152.757 121.559 124.074 1.00 27.99 694 MET A CA 1
ATOM 4786 C C . MET A 1 694 ? 152.654 121.329 122.576 1.00 27.99 694 MET A C 1
ATOM 4787 O O . MET A 1 694 ? 152.999 122.204 121.779 1.00 27.99 694 MET A O 1
ATOM 4792 N N . PHE A 1 695 ? 152.186 120.142 122.205 1.00 24.68 695 PHE A N 1
ATOM 4793 C CA . PHE A 1 695 ? 151.840 119.807 120.830 1.00 24.68 695 PHE A CA 1
ATOM 4794 C C . PHE A 1 695 ? 150.348 119.507 120.792 1.00 24.68 695 PHE A C 1
ATOM 4795 O O . PHE A 1 695 ? 149.866 118.655 121.544 1.00 24.68 695 PHE A O 1
ATOM 4803 N N . VAL A 1 696 ? 149.619 120.214 119.933 1.00 23.42 696 VAL A N 1
ATOM 4804 C CA . VAL A 1 696 ? 148.169 120.095 119.835 1.00 23.42 696 VAL A CA 1
ATOM 4805 C C . VAL A 1 696 ? 147.810 119.697 118.411 1.00 23.42 696 VAL A C 1
ATOM 4806 O O . VAL A 1 696 ? 148.252 120.339 117.452 1.00 23.42 696 VAL A O 1
ATOM 4810 N N . GLU A 1 697 ? 147.008 118.645 118.273 1.00 21.79 697 GLU A N 1
ATOM 4811 C CA . GLU A 1 697 ? 146.571 118.179 116.963 1.00 21.79 697 GLU A CA 1
ATOM 4812 C C . GLU A 1 697 ? 145.080 117.881 117.006 1.00 21.79 697 GLU A C 1
ATOM 4813 O O . GLU A 1 697 ? 144.635 117.039 117.790 1.00 21.79 697 GLU A O 1
ATOM 4819 N N . GLY A 1 698 ? 144.317 118.567 116.164 1.00 20.78 698 GLY A N 1
ATOM 4820 C CA . GLY A 1 698 ? 142.890 118.317 116.037 1.00 20.78 698 GLY A CA 1
ATOM 4821 C C . GLY A 1 698 ? 142.041 118.666 117.239 1.00 20.78 698 GLY A C 1
ATOM 4822 O O . GLY A 1 698 ? 141.052 117.979 117.512 1.00 20.78 698 GLY A O 1
ATOM 4823 N N . GLU A 1 699 ? 142.396 119.727 117.959 1.00 21.49 699 GLU A N 1
ATOM 4824 C CA . GLU A 1 699 ? 141.631 120.176 119.112 1.00 21.49 699 GLU A CA 1
ATOM 4825 C C . GLU A 1 699 ? 141.721 121.693 119.181 1.00 21.49 699 GLU A C 1
ATOM 4826 O O . GLU A 1 699 ? 142.686 122.290 118.697 1.00 21.49 699 GLU A O 1
ATOM 4832 N N . ASN A 1 700 ? 140.707 122.313 119.777 1.00 21.35 700 ASN A N 1
ATOM 4833 C CA . ASN A 1 700 ? 140.616 123.770 119.874 1.00 21.35 700 ASN A CA 1
ATOM 4834 C C . ASN A 1 700 ? 140.322 124.172 121.314 1.00 21.35 700 ASN A C 1
ATOM 4835 O O . ASN A 1 700 ? 139.243 124.688 121.622 1.00 21.35 700 ASN A O 1
ATOM 4840 N N . PRO A 1 701 ? 141.275 123.958 122.227 1.00 22.19 701 PRO A N 1
ATOM 4841 C CA . PRO A 1 701 ? 141.027 124.304 123.637 1.00 22.19 701 PRO A CA 1
ATOM 4842 C C . PRO A 1 701 ? 140.809 125.789 123.877 1.00 22.19 701 PRO A C 1
ATOM 4843 O O . PRO A 1 701 ? 140.213 126.150 124.897 1.00 22.19 701 PRO A O 1
ATOM 4847 N N . ALA A 1 702 ? 141.247 126.662 122.970 1.00 22.90 702 ALA A N 1
ATOM 4848 C CA . ALA A 1 702 ? 141.001 128.090 123.137 1.00 22.90 702 ALA A CA 1
ATOM 4849 C C . ALA A 1 702 ? 139.534 128.465 122.979 1.00 22.90 702 ALA A C 1
ATOM 4850 O O . ALA A 1 702 ? 139.200 129.644 123.127 1.00 22.90 702 ALA A O 1
ATOM 4852 N N . MET A 1 703 ? 138.658 127.513 122.670 1.00 22.50 703 MET A N 1
ATOM 4853 C CA . MET A 1 703 ? 137.228 127.780 122.675 1.00 22.50 703 MET A CA 1
ATOM 4854 C C . MET A 1 703 ? 136.477 126.728 123.486 1.00 22.50 703 MET A C 1
ATOM 4855 O O . MET A 1 703 ? 135.416 127.020 124.045 1.00 22.50 703 MET A O 1
ATOM 4860 N N . SER A 1 704 ? 137.014 125.509 123.568 1.00 21.49 704 SER A N 1
ATOM 4861 C CA . SER A 1 704 ? 136.322 124.416 124.241 1.00 21.49 704 SER A CA 1
ATOM 4862 C C . SER A 1 704 ? 136.715 124.240 125.706 1.00 21.49 704 SER A C 1
ATOM 4863 O O . SER A 1 704 ? 136.002 123.546 126.436 1.00 21.49 704 SER A O 1
ATOM 4866 N N . ASP A 1 705 ? 137.823 124.824 126.152 1.00 23.64 705 ASP A N 1
ATOM 4867 C CA . ASP A 1 705 ? 138.179 124.742 127.561 1.00 23.64 705 ASP A CA 1
ATOM 4868 C C . ASP A 1 705 ? 137.280 125.662 128.389 1.00 23.64 705 ASP A C 1
ATOM 4869 O O . ASP A 1 705 ? 136.804 126.685 127.893 1.00 23.64 705 ASP A O 1
ATOM 4874 N N . PRO A 1 706 ? 137.021 125.316 129.648 1.00 23.98 706 PRO A N 1
ATOM 4875 C CA . PRO A 1 706 ? 136.244 126.208 130.512 1.00 23.98 706 PRO A CA 1
ATOM 4876 C C . PRO A 1 706 ? 137.067 127.396 130.980 1.00 23.98 706 PRO A C 1
ATOM 4877 O O . PRO A 1 706 ? 138.294 127.327 131.085 1.00 23.98 706 PRO A O 1
ATOM 4881 N N . ASP A 1 707 ? 136.366 128.493 131.275 1.00 25.69 707 ASP A N 1
ATOM 4882 C CA . ASP A 1 707 ? 136.971 129.705 131.830 1.00 25.69 707 ASP A CA 1
ATOM 4883 C C . ASP A 1 707 ? 138.080 130.227 130.908 1.00 25.69 707 ASP A C 1
ATOM 4884 O O . ASP A 1 707 ? 139.263 130.238 131.244 1.00 25.69 707 ASP A O 1
ATOM 4889 N N . LEU A 1 708 ? 137.648 130.659 129.721 1.00 25.03 708 LEU A N 1
ATOM 4890 C CA . LEU A 1 708 ? 138.568 130.921 128.618 1.00 25.03 708 LEU A CA 1
ATOM 4891 C C . LEU A 1 708 ? 139.561 132.046 128.893 1.00 25.03 708 LEU A C 1
ATOM 4892 O O . LEU A 1 708 ? 140.606 132.089 128.242 1.00 25.03 708 LEU A O 1
ATOM 4897 N N . ASN A 1 709 ? 139.267 132.967 129.813 1.00 27.41 709 ASN A N 1
ATOM 4898 C CA . ASN A 1 709 ? 140.233 134.022 130.113 1.00 27.41 709 ASN A CA 1
ATOM 4899 C C . ASN A 1 709 ? 141.546 133.430 130.619 1.00 27.41 709 ASN A C 1
ATOM 4900 O O . ASN A 1 709 ? 142.623 133.680 130.056 1.00 27.41 709 ASN A O 1
ATOM 4905 N N . HIS A 1 710 ? 141.463 132.586 131.648 1.00 28.32 710 HIS A N 1
ATOM 4906 C CA . HIS A 1 710 ? 142.659 131.968 132.204 1.00 28.32 710 HIS A CA 1
ATOM 4907 C C . HIS A 1 710 ? 143.230 130.904 131.276 1.00 28.32 710 HIS A C 1
ATOM 4908 O O . HIS A 1 710 ? 144.447 130.701 131.250 1.00 28.32 710 HIS A O 1
ATOM 4915 N N . ALA A 1 711 ? 142.380 130.221 130.505 1.00 27.36 711 ALA A N 1
ATOM 4916 C CA . ALA A 1 711 ? 142.882 129.221 129.566 1.00 27.36 711 ALA A CA 1
ATOM 4917 C C . ALA A 1 711 ? 143.707 129.866 128.457 1.00 27.36 711 ALA A C 1
ATOM 4918 O O . ALA A 1 711 ? 144.772 129.355 128.088 1.00 27.36 711 ALA A O 1
ATOM 4920 N N . ARG A 1 712 ? 143.235 130.991 127.916 1.00 27.54 712 ARG A N 1
ATOM 4921 C CA . ARG A 1 712 ? 144.006 131.707 126.908 1.00 27.54 712 ARG A CA 1
ATOM 4922 C C . ARG A 1 712 ? 145.260 132.324 127.514 1.00 27.54 712 ARG A C 1
ATOM 4923 O O . ARG A 1 712 ? 146.305 132.377 126.856 1.00 27.54 712 ARG A O 1
ATOM 4931 N N . HIS A 1 713 ? 145.182 132.790 128.765 1.00 29.57 713 HIS A N 1
ATOM 4932 C CA . HIS A 1 713 ? 146.393 133.212 129.468 1.00 29.57 713 HIS A CA 1
ATOM 4933 C C . HIS A 1 713 ? 147.424 132.087 129.509 1.00 29.57 713 HIS A C 1
ATOM 4934 O O . HIS A 1 713 ? 148.597 132.280 129.160 1.00 29.57 713 HIS A O 1
ATOM 4941 N N . ALA A 1 714 ? 146.989 130.892 129.912 1.00 29.32 714 ALA A N 1
ATOM 4942 C CA . ALA A 1 714 ? 147.892 129.751 129.999 1.00 29.32 714 ALA A CA 1
ATOM 4943 C C . ALA A 1 714 ? 148.482 129.407 128.640 1.00 29.32 714 ALA A C 1
ATOM 4944 O O . ALA A 1 714 ? 149.685 129.148 128.526 1.00 29.32 714 ALA A O 1
ATOM 4946 N N . LEU A 1 715 ? 147.651 129.400 127.597 1.00 28.64 715 LEU A N 1
ATOM 4947 C CA . LEU A 1 715 ? 148.152 129.102 126.260 1.00 28.64 715 LEU A CA 1
ATOM 4948 C C . LEU A 1 715 ? 149.187 130.129 125.819 1.00 28.64 715 LEU A C 1
ATOM 4949 O O . LEU A 1 715 ? 150.213 129.773 125.229 1.00 28.64 715 LEU A O 1
ATOM 4954 N N . ALA A 1 716 ? 148.942 131.408 126.108 1.00 30.27 716 ALA A N 1
ATOM 4955 C CA . ALA A 1 716 ? 149.883 132.461 125.751 1.00 30.27 716 ALA A CA 1
ATOM 4956 C C . ALA A 1 716 ? 151.129 132.470 126.628 1.00 30.27 716 ALA A C 1
ATOM 4957 O O . ALA A 1 716 ? 152.089 133.171 126.296 1.00 30.27 716 ALA A O 1
ATOM 4959 N N . MET A 1 717 ? 151.141 131.724 127.731 1.00 31.74 717 MET A N 1
ATOM 4960 C CA . MET A 1 717 ? 152.321 131.647 128.585 1.00 31.74 717 MET A CA 1
ATOM 4961 C C . MET A 1 717 ? 153.327 130.587 128.144 1.00 31.74 717 MET A C 1
ATOM 4962 O O . MET A 1 717 ? 154.404 130.497 128.740 1.00 31.74 717 MET A O 1
ATOM 4967 N N . LEU A 1 718 ? 153.010 129.790 127.128 1.00 31.22 718 LEU A N 1
ATOM 4968 C CA . LEU A 1 718 ? 153.865 128.676 126.744 1.00 31.22 718 LEU A CA 1
ATOM 4969 C C . LEU A 1 718 ? 155.141 129.161 126.068 1.00 31.22 718 LEU A C 1
ATOM 4970 O O . LEU A 1 718 ? 155.155 130.173 125.364 1.00 31.22 718 LEU A O 1
ATOM 4975 N N . ASP A 1 719 ? 156.223 128.412 126.282 1.00 33.01 719 ASP A N 1
ATOM 4976 C CA . ASP A 1 719 ? 157.474 128.687 125.587 1.00 33.01 719 ASP A CA 1
ATOM 4977 C C . ASP A 1 719 ? 157.431 128.235 124.134 1.00 33.01 719 ASP A C 1
ATOM 4978 O O . ASP A 1 719 ? 158.072 128.855 123.279 1.00 33.01 719 ASP A O 1
ATOM 4983 N N . HIS A 1 720 ? 156.685 127.175 123.834 1.00 30.88 720 HIS A N 1
ATOM 4984 C CA . HIS A 1 720 ? 156.696 126.580 122.500 1.00 30.88 720 HIS A CA 1
ATOM 4985 C C . HIS A 1 720 ? 155.415 125.783 122.318 1.00 30.88 720 HIS A C 1
ATOM 4986 O O . HIS A 1 720 ? 155.193 124.803 123.034 1.00 30.88 720 HIS A O 1
ATOM 4993 N N . LEU A 1 721 ? 154.576 126.195 121.370 1.00 27.55 721 LEU A N 1
ATOM 4994 C CA . LEU A 1 721 ? 153.303 125.534 121.105 1.00 27.55 721 LEU A CA 1
ATOM 4995 C C . LEU A 1 721 ? 153.202 125.227 119.620 1.00 27.55 721 LEU A C 1
ATOM 4996 O O . LEU A 1 721 ? 153.279 126.137 118.790 1.00 27.55 721 LEU A O 1
ATOM 5001 N N . VAL A 1 722 ? 153.027 123.949 119.291 1.00 25.65 722 VAL A N 1
ATOM 5002 C CA . VAL A 1 722 ? 152.890 123.480 117.917 1.00 25.65 722 VAL A CA 1
ATOM 5003 C C . VAL A 1 722 ? 151.438 123.080 117.692 1.00 25.65 722 VAL A C 1
ATOM 5004 O O . VAL A 1 722 ? 150.859 122.348 118.503 1.00 25.65 722 VAL A O 1
ATOM 5008 N N . VAL A 1 723 ? 150.853 123.551 116.594 1.00 24.10 723 VAL A N 1
ATOM 5009 C CA . VAL A 1 723 ? 149.450 123.305 116.281 1.00 24.10 723 VAL A CA 1
ATOM 5010 C C . VAL A 1 723 ? 149.357 122.682 114.895 1.00 24.10 723 VAL A C 1
ATOM 5011 O O . VAL A 1 723 ? 149.956 123.187 113.940 1.00 24.10 723 VAL A O 1
ATOM 5015 N N . GLN A 1 724 ? 148.608 121.588 114.789 1.00 23.05 724 GLN A N 1
ATOM 5016 C CA . GLN A 1 724 ? 148.359 120.893 113.530 1.00 23.05 724 GLN A CA 1
ATOM 5017 C C . GLN A 1 724 ? 146.858 120.930 113.266 1.00 23.05 724 GLN A C 1
ATOM 5018 O O . GLN A 1 724 ? 146.095 120.212 113.921 1.00 23.05 724 GLN A O 1
ATOM 5024 N N . ASP A 1 725 ? 146.431 121.756 112.311 1.00 22.38 725 ASP A N 1
ATOM 5025 C CA . ASP A 1 725 ? 145.012 122.043 112.130 1.00 22.38 725 ASP A CA 1
ATOM 5026 C C . ASP A 1 725 ? 144.710 122.266 110.652 1.00 22.38 725 ASP A C 1
ATOM 5027 O O . ASP A 1 725 ? 145.603 122.253 109.801 1.00 22.38 725 ASP A O 1
ATOM 5032 N N . LEU A 1 726 ? 143.426 122.473 110.355 1.00 21.08 726 LEU A N 1
ATOM 5033 C CA . LEU A 1 726 ? 142.959 122.788 109.011 1.00 21.08 726 LEU A CA 1
ATOM 5034 C C . LEU A 1 726 ? 142.822 124.281 108.758 1.00 21.08 726 LEU A C 1
ATOM 5035 O O . LEU A 1 726 ? 142.940 124.716 107.610 1.00 21.08 726 LEU A O 1
ATOM 5040 N N . PHE A 1 727 ? 142.569 125.069 109.798 1.00 21.71 727 PHE A N 1
ATOM 5041 C CA . PHE A 1 727 ? 142.430 126.512 109.684 1.00 21.71 727 PHE A CA 1
ATOM 5042 C C . PHE A 1 727 ? 143.224 127.167 110.801 1.00 21.71 727 PHE A C 1
ATOM 5043 O O . PHE A 1 727 ? 143.629 126.519 111.768 1.00 21.71 727 PHE A O 1
ATOM 5051 N N . LEU A 1 728 ? 143.442 128.473 110.663 1.00 25.05 728 LEU A N 1
ATOM 5052 C CA . LEU A 1 728 ? 144.058 129.267 111.723 1.00 25.05 728 LEU A CA 1
ATOM 5053 C C . LEU A 1 728 ? 143.006 129.494 112.806 1.00 25.05 728 LEU A C 1
ATOM 5054 O O . LEU A 1 728 ? 142.356 130.537 112.888 1.00 25.05 728 LEU A O 1
ATOM 5059 N N . THR A 1 729 ? 142.837 128.480 113.650 1.00 24.45 729 THR A N 1
ATOM 5060 C CA . THR A 1 729 ? 141.810 128.500 114.679 1.00 24.45 729 THR A CA 1
ATOM 5061 C C . THR A 1 729 ? 142.200 129.459 115.803 1.00 24.45 729 THR A C 1
ATOM 5062 O O . THR A 1 729 ? 143.270 130.071 115.799 1.00 24.45 729 THR A O 1
ATOM 5066 N N . GLU A 1 730 ? 141.305 129.583 116.786 1.00 25.33 730 GLU A N 1
ATOM 5067 C CA . GLU A 1 730 ? 141.577 130.423 117.948 1.00 25.33 730 GLU A CA 1
ATOM 5068 C C . GLU A 1 730 ? 142.761 129.903 118.755 1.00 25.33 730 GLU A C 1
ATOM 5069 O O . GLU A 1 730 ? 143.498 130.692 119.356 1.00 25.33 730 GLU A O 1
ATOM 5075 N N . THR A 1 731 ? 142.950 128.582 118.794 1.00 23.90 731 THR A N 1
ATOM 5076 C CA . THR A 1 731 ? 144.130 128.016 119.442 1.00 23.90 731 THR A CA 1
ATOM 5077 C C . THR A 1 731 ? 145.399 128.370 118.678 1.00 23.90 731 THR A C 1
ATOM 5078 O O . THR A 1 731 ? 146.429 128.683 119.285 1.00 23.90 731 THR A O 1
ATOM 5082 N N . ALA A 1 732 ? 145.340 128.336 117.346 1.00 25.74 732 ALA A N 1
ATOM 5083 C CA . ALA A 1 732 ? 146.515 128.596 116.524 1.00 25.74 732 ALA A CA 1
ATOM 5084 C C . ALA A 1 732 ? 146.993 130.040 116.619 1.00 25.74 732 ALA A C 1
ATOM 5085 O O . ALA A 1 732 ? 148.093 130.342 116.148 1.00 25.74 732 ALA A O 1
ATOM 5087 N N . PHE A 1 733 ? 146.192 130.935 117.204 1.00 27.86 733 PHE A N 1
ATOM 5088 C CA . PHE A 1 733 ? 146.622 132.320 117.376 1.00 27.86 733 PHE A CA 1
ATOM 5089 C C . PHE A 1 733 ? 147.891 132.402 118.217 1.00 27.86 733 PHE A C 1
ATOM 5090 O O . PHE A 1 733 ? 148.763 133.239 117.959 1.00 27.86 733 PHE A O 1
ATOM 5098 N N . HIS A 1 734 ? 148.013 131.541 119.225 1.00 27.94 734 HIS A N 1
ATOM 5099 C CA . HIS A 1 734 ? 149.138 131.562 120.151 1.00 27.94 734 HIS A CA 1
ATOM 5100 C C . HIS A 1 734 ? 150.275 130.637 119.742 1.00 27.94 734 HIS A C 1
ATOM 5101 O O . HIS A 1 734 ? 151.254 130.522 120.485 1.00 27.94 734 HIS A O 1
ATOM 5108 N N . ALA A 1 735 ? 150.172 129.973 118.597 1.00 28.00 735 ALA A N 1
ATOM 5109 C CA . ALA A 1 735 ? 151.142 128.952 118.234 1.00 28.00 735 ALA A CA 1
ATOM 5110 C C . ALA A 1 735 ? 152.463 129.568 117.789 1.00 28.00 735 ALA A C 1
ATOM 5111 O O . ALA A 1 735 ? 152.523 130.709 117.326 1.00 28.00 735 ALA A O 1
ATOM 5113 N N . ASP A 1 736 ? 153.532 128.789 117.939 1.00 29.70 736 ASP A N 1
ATOM 5114 C CA . ASP A 1 736 ? 154.831 129.140 117.381 1.00 29.70 736 ASP A CA 1
ATOM 5115 C C . ASP A 1 736 ? 155.031 128.571 115.982 1.00 29.70 736 ASP A C 1
ATOM 5116 O O . ASP A 1 736 ? 155.652 129.227 115.137 1.00 29.70 736 ASP A O 1
ATOM 5121 N N . VAL A 1 737 ? 154.531 127.363 115.726 1.00 27.30 737 VAL A N 1
ATOM 5122 C CA . VAL A 1 737 ? 154.577 126.731 114.412 1.00 27.30 737 VAL A CA 1
ATOM 5123 C C . VAL A 1 737 ? 153.199 126.150 114.119 1.00 27.30 737 VAL A C 1
ATOM 5124 O O . VAL A 1 737 ? 152.600 125.500 114.981 1.00 27.30 737 VAL A O 1
ATOM 5128 N N . VAL A 1 738 ? 152.698 126.374 112.908 1.00 26.32 738 VAL A N 1
ATOM 5129 C CA . VAL A 1 738 ? 151.408 125.845 112.474 1.00 26.32 738 VAL A CA 1
ATOM 5130 C C . VAL A 1 738 ? 151.650 124.941 111.274 1.00 26.32 738 VAL A C 1
ATOM 5131 O O . VAL A 1 738 ? 152.263 125.364 110.287 1.00 26.32 738 VAL A O 1
ATOM 5135 N N . LEU A 1 739 ? 151.174 123.699 111.360 1.00 24.74 739 LEU A N 1
ATOM 5136 C CA . LEU A 1 739 ? 151.403 122.697 110.326 1.00 24.74 739 LEU A CA 1
ATOM 5137 C C . LEU A 1 739 ? 150.092 122.343 109.639 1.00 24.74 739 LEU A C 1
ATOM 5138 O O . LEU A 1 739 ? 149.189 121.800 110.292 1.00 24.74 739 LEU A O 1
ATOM 5143 N N . PRO A 1 740 ? 149.933 122.625 108.345 1.00 24.79 740 PRO A N 1
ATOM 5144 C CA . PRO A 1 740 ? 148.659 122.335 107.665 1.00 24.79 740 PRO A CA 1
ATOM 5145 C C . PRO A 1 740 ? 148.480 120.841 107.433 1.00 24.79 740 PRO A C 1
ATOM 5146 O O . PRO A 1 740 ? 149.310 120.195 106.793 1.00 24.79 740 PRO A O 1
ATOM 5150 N N . ALA A 1 741 ? 147.379 120.300 107.948 1.00 22.92 741 ALA A N 1
ATOM 5151 C CA . ALA A 1 741 ? 147.047 118.890 107.838 1.00 22.92 741 ALA A CA 1
ATOM 5152 C C . ALA A 1 741 ? 145.899 118.694 106.845 1.00 22.92 741 ALA A C 1
ATOM 5153 O O . ALA A 1 741 ? 145.439 119.636 106.193 1.00 22.92 741 ALA A O 1
ATOM 5155 N N . SER A 1 742 ? 145.435 117.454 106.734 1.00 21.34 742 SER A N 1
ATOM 5156 C CA . SER A 1 742 ? 144.397 117.073 105.790 1.00 21.34 742 SER A CA 1
ATOM 5157 C C . SER A 1 742 ? 143.097 116.764 106.522 1.00 21.34 742 SER A C 1
ATOM 5158 O O . SER A 1 742 ? 143.102 116.232 107.634 1.00 21.34 742 SER A O 1
ATOM 5161 N N . ALA A 1 743 ? 141.980 117.097 105.880 1.00 18.65 743 ALA A N 1
ATOM 5162 C CA . ALA A 1 743 ? 140.665 116.914 106.472 1.00 18.65 743 ALA A CA 1
ATOM 5163 C C . ALA A 1 743 ? 140.235 115.450 106.379 1.00 18.65 743 ALA A C 1
ATOM 5164 O O . ALA A 1 743 ? 140.938 114.604 105.822 1.00 18.65 743 ALA A O 1
ATOM 5166 N N . PHE A 1 744 ? 139.057 115.147 106.935 1.00 15.50 744 PHE A N 1
ATOM 5167 C CA . PHE A 1 744 ? 138.574 113.768 106.945 1.00 15.50 744 PHE A CA 1
ATOM 5168 C C . PHE A 1 744 ? 138.375 113.233 105.531 1.00 15.50 744 PHE A C 1
ATOM 5169 O O . PHE A 1 744 ? 138.697 112.074 105.250 1.00 15.50 744 PHE A O 1
ATOM 5177 N N . ALA A 1 745 ? 137.835 114.054 104.631 1.00 17.31 745 ALA A N 1
ATOM 5178 C CA . ALA A 1 745 ? 137.519 113.591 103.285 1.00 17.31 745 ALA A CA 1
ATOM 5179 C C . ALA A 1 745 ? 138.748 113.434 102.399 1.00 17.31 745 ALA A C 1
ATOM 5180 O O . ALA A 1 745 ? 138.593 113.086 101.226 1.00 17.31 745 ALA A O 1
ATOM 5182 N N . GLU A 1 746 ? 139.949 113.681 102.914 1.00 19.76 746 GLU A N 1
ATOM 5183 C CA . GLU A 1 746 ? 141.176 113.544 102.142 1.00 19.76 746 GLU A CA 1
ATOM 5184 C C . GLU A 1 746 ? 142.067 112.407 102.622 1.00 19.76 746 GLU A C 1
ATOM 5185 O O . GLU A 1 746 ? 143.173 112.251 102.100 1.00 19.76 746 GLU A O 1
ATOM 5191 N N . LYS A 1 747 ? 141.623 111.607 103.586 1.00 19.09 747 LYS A N 1
ATOM 5192 C CA . LYS A 1 747 ? 142.488 110.624 104.219 1.00 19.09 747 LYS A CA 1
ATOM 5193 C C . LYS A 1 747 ? 141.836 109.250 104.214 1.00 19.09 747 LYS A C 1
ATOM 5194 O O . LYS A 1 747 ? 140.633 109.103 103.983 1.00 19.09 747 LYS A O 1
ATOM 5200 N N . ALA A 1 748 ? 142.662 108.240 104.466 1.00 19.06 748 ALA A N 1
ATOM 5201 C CA . ALA A 1 748 ? 142.220 106.874 104.689 1.00 19.06 748 ALA A CA 1
ATOM 5202 C C . ALA A 1 748 ? 142.485 106.481 106.137 1.00 19.06 748 ALA A C 1
ATOM 5203 O O . ALA A 1 748 ? 143.411 106.988 106.774 1.00 19.06 748 ALA A O 1
ATOM 5205 N N . GLY A 1 749 ? 141.660 105.585 106.655 1.00 18.07 749 GLY A N 1
ATOM 5206 C CA . GLY A 1 749 ? 141.838 105.106 108.009 1.00 18.07 749 GLY A CA 1
ATOM 5207 C C . GLY A 1 749 ? 140.572 104.470 108.539 1.00 18.07 749 GLY A C 1
ATOM 5208 O O . GLY A 1 749 ? 139.550 104.394 107.859 1.00 18.07 749 GLY A O 1
ATOM 5209 N N . THR A 1 750 ? 140.661 104.029 109.788 1.00 16.95 750 THR A N 1
ATOM 5210 C CA . THR A 1 750 ? 139.558 103.369 110.469 1.00 16.95 750 THR A CA 1
ATOM 5211 C C . THR A 1 750 ? 139.016 104.260 111.580 1.00 16.95 750 THR A C 1
ATOM 5212 O O . THR A 1 750 ? 139.770 104.986 112.233 1.00 16.95 750 THR A O 1
ATOM 5216 N N . PHE A 1 751 ? 137.698 104.214 111.766 1.00 14.59 751 PHE A N 1
ATOM 5217 C CA . PHE A 1 751 ? 136.991 105.021 112.749 1.00 14.59 751 PHE A CA 1
ATOM 5218 C C . PHE A 1 751 ? 135.966 104.139 113.448 1.00 14.59 751 PHE A C 1
ATOM 5219 O O . PHE A 1 751 ? 135.330 103.302 112.807 1.00 14.59 751 PHE A O 1
ATOM 5227 N N . THR A 1 752 ? 135.812 104.319 114.757 1.00 14.21 752 THR A N 1
ATOM 5228 C CA . THR A 1 752 ? 134.937 103.478 115.569 1.00 14.21 752 THR A CA 1
ATOM 5229 C C . THR A 1 752 ? 133.784 104.312 116.112 1.00 14.21 752 THR A C 1
ATOM 5230 O O . THR A 1 752 ? 134.006 105.336 116.762 1.00 14.21 752 THR A O 1
ATOM 5234 N N . ASN A 1 753 ? 132.556 103.864 115.854 1.00 14.00 753 ASN A N 1
ATOM 5235 C CA . ASN A 1 753 ? 131.370 104.644 116.169 1.00 14.00 753 ASN A CA 1
ATOM 5236 C C . ASN A 1 753 ? 130.853 104.311 117.572 1.00 14.00 753 ASN A C 1
ATOM 5237 O O . ASN A 1 753 ? 131.454 103.538 118.320 1.00 14.00 753 ASN A O 1
ATOM 5242 N N . THR A 1 754 ? 129.707 104.898 117.927 1.00 14.30 754 THR A N 1
ATOM 5243 C CA . THR A 1 754 ? 129.152 104.745 119.268 1.00 14.30 754 THR A CA 1
ATOM 5244 C C . THR A 1 754 ? 128.748 103.308 119.589 1.00 14.30 754 THR A C 1
ATOM 5245 O O . THR A 1 754 ? 128.610 102.970 120.768 1.00 14.30 754 THR A O 1
ATOM 5249 N N . ASP A 1 755 ? 128.560 102.455 118.583 1.00 16.04 755 ASP A N 1
ATOM 5250 C CA . ASP A 1 755 ? 128.118 101.081 118.792 1.00 16.04 755 ASP A CA 1
ATOM 5251 C C . ASP A 1 755 ? 129.252 100.068 118.714 1.00 16.04 755 ASP A C 1
ATOM 5252 O O . ASP A 1 755 ? 128.988 98.889 118.461 1.00 16.04 755 ASP A O 1
ATOM 5257 N N . ARG A 1 756 ? 130.500 100.498 118.907 1.00 17.43 756 ARG A N 1
ATOM 5258 C CA . ARG A 1 756 ? 131.676 99.638 118.762 1.00 17.43 756 ARG A CA 1
ATOM 5259 C C . ARG A 1 756 ? 131.812 99.088 117.343 1.00 17.43 756 ARG A C 1
ATOM 5260 O O . ARG A 1 756 ? 132.241 97.951 117.152 1.00 17.43 756 ARG A O 1
ATOM 5268 N N . ARG A 1 757 ? 131.446 99.883 116.341 1.00 16.11 757 ARG A N 1
ATOM 5269 C CA . ARG A 1 757 ? 131.528 99.490 114.938 1.00 16.11 757 ARG A CA 1
ATOM 5270 C C . ARG A 1 757 ? 132.788 100.093 114.326 1.00 16.11 757 ARG A C 1
ATOM 5271 O O . ARG A 1 757 ? 132.910 101.319 114.242 1.00 16.11 757 ARG A O 1
ATOM 5279 N N . VAL A 1 758 ? 133.711 99.242 113.889 1.00 15.96 758 VAL A N 1
ATOM 5280 C CA . VAL A 1 758 ? 134.927 99.695 113.218 1.00 15.96 758 VAL A CA 1
ATOM 5281 C C . VAL A 1 758 ? 134.637 99.814 111.726 1.00 15.96 758 VAL A C 1
ATOM 5282 O O . VAL A 1 758 ? 134.264 98.832 111.081 1.00 15.96 758 VAL A O 1
ATOM 5286 N N . GLN A 1 759 ? 134.807 101.014 111.174 1.00 14.97 759 GLN A N 1
ATOM 5287 C CA . GLN A 1 759 ? 134.484 101.276 109.778 1.00 14.97 759 GLN A CA 1
ATOM 5288 C C . GLN A 1 759 ? 135.659 101.962 109.095 1.00 14.97 759 GLN A C 1
ATOM 5289 O O . GLN A 1 759 ? 136.442 102.668 109.732 1.00 14.97 759 GLN A O 1
ATOM 5295 N N . ILE A 1 760 ? 135.764 101.762 107.786 1.00 17.06 760 ILE A N 1
ATOM 5296 C CA . ILE A 1 760 ? 136.925 102.182 107.011 1.00 17.06 760 ILE A CA 1
ATOM 5297 C C . ILE A 1 760 ? 136.559 103.393 106.161 1.00 17.06 760 ILE A C 1
ATOM 5298 O O . ILE A 1 760 ? 135.485 103.440 105.553 1.00 17.06 760 ILE A O 1
ATOM 5303 N N . ALA A 1 761 ? 137.446 104.382 106.140 1.00 16.48 761 ALA A N 1
ATOM 5304 C CA . ALA A 1 761 ? 137.256 105.588 105.353 1.00 16.48 761 ALA A CA 1
ATOM 5305 C C . ALA A 1 761 ? 138.180 105.581 104.143 1.00 16.48 761 ALA A C 1
ATOM 5306 O O . ALA A 1 761 ? 139.254 104.975 104.159 1.00 16.48 761 ALA A O 1
ATOM 5308 N N . GLN A 1 762 ? 137.749 106.273 103.098 1.00 17.39 762 GLN A N 1
ATOM 5309 C CA . GLN A 1 762 ? 138.434 106.349 101.820 1.00 17.39 762 GLN A CA 1
ATOM 5310 C C . GLN A 1 762 ? 138.628 107.808 101.439 1.00 17.39 762 GLN A C 1
ATOM 5311 O O . GLN A 1 762 ? 137.771 108.647 101.734 1.00 17.39 762 GLN A O 1
ATOM 5317 N N . PRO A 1 763 ? 139.745 108.146 100.796 1.00 17.24 763 PRO A N 1
ATOM 5318 C CA . PRO A 1 763 ? 139.945 109.538 100.368 1.00 17.24 763 PRO A CA 1
ATOM 5319 C C . PRO A 1 763 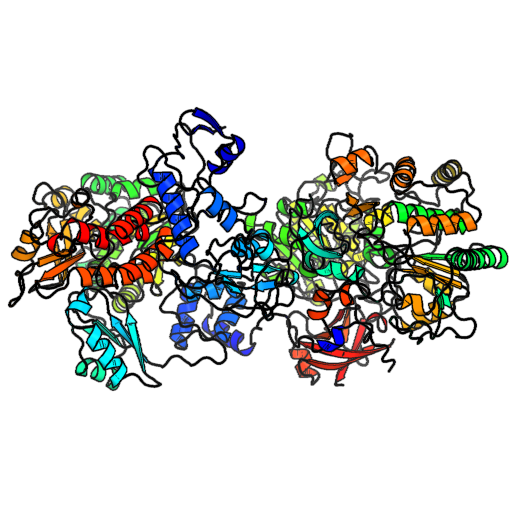? 139.015 109.902 99.218 1.00 17.24 763 PRO A C 1
ATOM 5320 O O . PRO A 1 763 ? 138.912 109.177 98.228 1.00 17.24 763 PRO A O 1
ATOM 5324 N N . VAL A 1 764 ? 138.331 111.031 99.368 1.00 16.98 764 VAL A N 1
ATOM 5325 C CA . VAL A 1 764 ? 137.414 111.525 98.346 1.00 16.98 764 VAL A CA 1
ATOM 5326 C C . VAL A 1 764 ? 138.124 112.458 97.378 1.00 16.98 764 VAL A C 1
ATOM 5327 O O . VAL A 1 764 ? 138.066 112.273 96.161 1.00 16.98 764 VAL A O 1
ATOM 5331 N N . VAL A 1 765 ? 138.807 113.470 97.907 1.00 19.09 765 VAL A N 1
ATOM 5332 C CA . VAL A 1 765 ? 139.561 114.425 97.110 1.00 19.09 765 VAL A CA 1
ATOM 5333 C C . VAL A 1 765 ? 140.955 114.558 97.709 1.00 19.09 765 VAL A C 1
ATOM 5334 O O . VAL A 1 765 ? 141.268 113.984 98.752 1.00 19.09 765 VAL A O 1
ATOM 5338 N N . ALA A 1 766 ? 141.804 115.324 97.019 1.00 20.82 766 ALA A N 1
ATOM 5339 C CA . ALA A 1 766 ? 143.180 115.540 97.437 1.00 20.82 766 ALA A CA 1
ATOM 5340 C C . ALA A 1 766 ? 143.288 116.764 98.343 1.00 20.82 766 ALA A C 1
ATOM 5341 O O . ALA A 1 766 ? 142.473 117.687 98.252 1.00 20.82 766 ALA A O 1
ATOM 5343 N N . PRO A 1 767 ? 144.280 116.794 99.237 1.00 22.00 767 PRO A N 1
ATOM 5344 C CA . PRO A 1 767 ? 144.445 117.966 100.098 1.00 22.00 767 PRO A CA 1
ATOM 5345 C C . PRO A 1 767 ? 144.846 119.185 99.288 1.00 22.00 767 PRO A C 1
ATOM 5346 O O . PRO A 1 767 ? 145.538 119.066 98.263 1.00 22.00 767 PRO A O 1
ATOM 5350 N N . PRO A 1 768 ? 144.434 120.379 99.706 1.00 23.42 768 PRO A N 1
ATOM 5351 C CA . PRO A 1 768 ? 144.788 121.586 98.954 1.00 23.42 768 PRO A CA 1
ATOM 5352 C C . PRO A 1 768 ? 146.238 121.990 99.171 1.00 23.42 768 PRO A C 1
ATOM 5353 O O . PRO A 1 768 ? 146.838 121.733 100.216 1.00 23.42 768 PRO A O 1
ATOM 5357 N N . GLY A 1 769 ? 146.794 122.650 98.155 1.00 25.05 769 GLY A N 1
ATOM 5358 C CA . GLY A 1 769 ? 148.119 123.234 98.249 1.00 25.05 769 GLY A CA 1
ATOM 5359 C C . GLY A 1 769 ? 149.203 122.262 98.660 1.00 25.05 769 GLY A C 1
ATOM 5360 O O . GLY A 1 769 ? 149.391 121.222 98.023 1.00 25.05 769 GLY A O 1
ATOM 5361 N N . ASP A 1 770 ? 149.920 122.588 99.736 1.00 26.44 770 ASP A N 1
ATOM 5362 C CA . ASP A 1 770 ? 150.995 121.748 100.245 1.00 26.44 770 ASP A CA 1
ATOM 5363 C C . ASP A 1 770 ? 150.646 121.087 101.576 1.00 26.44 770 ASP A C 1
ATOM 5364 O O . ASP A 1 770 ? 151.547 120.685 102.315 1.00 26.44 770 ASP A O 1
ATOM 5369 N N . ALA A 1 771 ? 149.360 120.960 101.895 1.00 25.04 771 ALA A N 1
ATOM 5370 C CA . ALA A 1 771 ? 148.966 120.269 103.116 1.00 25.04 771 ALA A CA 1
ATOM 5371 C C . ALA A 1 771 ? 149.354 118.797 103.036 1.00 25.04 771 ALA A C 1
ATOM 5372 O O . ALA A 1 771 ? 149.435 118.212 101.954 1.00 25.04 771 ALA A O 1
ATOM 5374 N N . ARG A 1 772 ? 149.601 118.199 104.200 1.00 24.63 772 ARG A N 1
ATOM 5375 C CA . ARG A 1 772 ? 150.097 116.836 104.287 1.00 24.63 772 ARG A CA 1
ATOM 5376 C C . ARG A 1 772 ? 149.186 115.999 105.174 1.00 24.63 772 ARG A C 1
ATOM 5377 O O . ARG A 1 772 ? 148.379 116.521 105.946 1.00 24.63 772 ARG A O 1
ATOM 5385 N N . GLN A 1 773 ? 149.333 114.684 105.053 1.00 23.41 773 GLN A N 1
ATOM 5386 C CA . GLN A 1 773 ? 148.581 113.761 105.888 1.00 23.41 773 GLN A CA 1
ATOM 5387 C C . GLN A 1 773 ? 149.017 113.876 107.343 1.00 23.41 773 GLN A C 1
ATOM 5388 O O . GLN A 1 773 ? 150.192 114.101 107.640 1.00 23.41 773 GLN A O 1
ATOM 5394 N N . ASP A 1 774 ? 148.055 113.712 108.254 1.00 23.13 774 ASP A N 1
ATOM 5395 C CA . ASP A 1 774 ? 148.348 113.815 109.682 1.00 23.13 774 ASP A CA 1
ATOM 5396 C C . ASP A 1 774 ? 149.388 112.782 110.111 1.00 23.13 774 ASP A C 1
ATOM 5397 O O . ASP A 1 774 ? 150.335 113.100 110.845 1.00 23.13 774 ASP A O 1
ATOM 5402 N N . TRP A 1 775 ? 149.230 111.537 109.652 1.00 24.38 775 TRP A N 1
ATOM 5403 C CA . TRP A 1 775 ? 150.160 110.479 110.039 1.00 24.38 775 TRP A CA 1
ATOM 5404 C C . TRP A 1 775 ? 151.564 110.765 109.523 1.00 24.38 775 TRP A C 1
ATOM 5405 O O . TRP A 1 775 ? 152.553 110.490 110.211 1.00 24.38 775 TRP A O 1
ATOM 5416 N N . TRP A 1 776 ? 151.671 111.337 108.321 1.00 24.32 776 TRP A N 1
ATOM 5417 C CA . TRP A 1 776 ? 152.976 111.707 107.782 1.00 24.32 776 TRP A CA 1
ATOM 5418 C C . TRP A 1 776 ? 153.646 112.777 108.636 1.00 24.32 776 TRP A C 1
ATOM 5419 O O . TRP A 1 776 ? 154.852 112.705 108.898 1.00 24.32 776 TRP A O 1
ATOM 5430 N N . ILE A 1 777 ? 152.881 113.780 109.075 1.00 24.01 777 ILE A N 1
ATOM 5431 C CA . ILE A 1 777 ? 153.438 114.835 109.918 1.00 24.01 777 ILE A CA 1
ATOM 5432 C C . ILE A 1 777 ? 153.924 114.262 111.243 1.00 24.01 777 ILE A C 1
ATOM 5433 O O . ILE A 1 777 ? 155.013 114.608 111.724 1.00 24.01 777 ILE A O 1
ATOM 5438 N N . ILE A 1 778 ? 153.120 113.393 111.863 1.00 24.68 778 ILE A N 1
ATOM 5439 C CA . ILE A 1 778 ? 153.529 112.798 113.133 1.00 24.68 778 ILE A CA 1
ATOM 5440 C C . ILE A 1 778 ? 154.781 111.950 112.943 1.00 24.68 778 ILE A C 1
ATOM 5441 O O . ILE A 1 778 ? 155.686 111.953 113.787 1.00 24.68 778 ILE A O 1
ATOM 5446 N N . GLN A 1 779 ? 154.861 111.227 111.824 1.00 26.55 779 GLN A N 1
ATOM 5447 C CA . GLN A 1 779 ? 156.058 110.445 111.530 1.00 26.55 779 GLN A CA 1
ATOM 5448 C C . GLN A 1 779 ? 157.283 111.340 111.374 1.00 26.55 779 GLN A C 1
ATOM 5449 O O . GLN A 1 779 ? 158.368 111.001 111.854 1.00 26.55 779 GLN A O 1
ATOM 5455 N N . GLU A 1 780 ? 157.131 112.483 110.703 1.00 27.04 780 GLU A N 1
ATOM 5456 C CA . GLU A 1 780 ? 158.250 113.413 110.553 1.00 27.04 780 GLU A CA 1
ATOM 5457 C C . GLU A 1 780 ? 158.722 113.931 111.908 1.00 27.04 780 GLU A C 1
ATOM 5458 O O . GLU A 1 780 ? 159.928 113.981 112.189 1.00 27.04 780 GLU A O 1
ATOM 5464 N N . LEU A 1 781 ? 157.776 114.319 112.765 1.00 27.25 781 LEU A N 1
ATOM 5465 C CA . LEU A 1 781 ? 158.145 114.797 114.094 1.00 27.25 781 LEU A CA 1
ATOM 5466 C C . LEU A 1 781 ? 158.859 113.710 114.889 1.00 27.25 781 LEU A C 1
ATOM 5467 O O . LEU A 1 781 ? 159.868 113.975 115.555 1.00 27.25 781 LEU A O 1
ATOM 5472 N N . ALA A 1 782 ? 158.360 112.475 114.820 1.00 28.75 782 ALA A N 1
ATOM 5473 C CA . ALA A 1 782 ? 159.006 111.377 115.528 1.00 28.75 782 ALA A CA 1
ATOM 5474 C C . ALA A 1 782 ? 160.419 111.137 115.013 1.00 28.75 782 ALA A C 1
ATOM 5475 O O . ALA A 1 782 ? 161.347 110.930 115.801 1.00 28.75 782 ALA A O 1
ATOM 5477 N N . ARG A 1 783 ? 160.601 111.160 113.691 1.00 29.80 783 ARG A N 1
ATOM 5478 C CA . ARG A 1 783 ? 161.930 110.953 113.125 1.00 29.80 783 ARG A CA 1
ATOM 5479 C C . ARG A 1 783 ? 162.892 112.040 113.581 1.00 29.80 783 ARG A C 1
ATOM 5480 O O . ARG A 1 783 ? 164.069 111.769 113.837 1.00 29.80 783 ARG A O 1
ATOM 5488 N N . ARG A 1 784 ? 162.409 113.275 113.698 1.00 30.64 784 ARG A N 1
ATOM 5489 C CA . ARG A 1 784 ? 163.263 114.334 114.220 1.00 30.64 784 ARG A CA 1
ATOM 5490 C C . ARG A 1 784 ? 163.402 114.294 115.738 1.00 30.64 784 ARG A C 1
ATOM 5491 O O . ARG A 1 784 ? 164.224 115.034 116.286 1.00 30.64 784 ARG A O 1
ATOM 5499 N N . LEU A 1 785 ? 162.624 113.457 116.426 1.00 31.80 785 LEU A N 1
ATOM 5500 C CA . LEU A 1 785 ? 162.786 113.227 117.857 1.00 31.80 785 LEU A CA 1
ATOM 5501 C C . LEU A 1 785 ? 163.553 111.941 118.161 1.00 31.80 785 LEU A C 1
ATOM 5502 O O . LEU A 1 785 ? 163.353 111.351 119.227 1.00 31.80 785 LEU A O 1
ATOM 5507 N N . ASP A 1 786 ? 164.410 111.494 117.239 1.00 34.46 786 ASP A N 1
ATOM 5508 C CA . ASP A 1 786 ? 165.260 110.311 117.419 1.00 34.46 786 ASP A CA 1
ATOM 5509 C C . ASP A 1 786 ? 164.437 109.025 117.528 1.00 34.46 786 ASP A C 1
ATOM 5510 O O . ASP A 1 786 ? 164.621 108.224 118.443 1.00 34.46 786 ASP A O 1
ATOM 5515 N N . LEU A 1 787 ? 163.535 108.826 116.571 1.00 32.24 787 LEU A N 1
ATOM 5516 C CA . LEU A 1 787 ? 162.754 107.601 116.461 1.00 32.24 787 LEU A CA 1
ATOM 5517 C C . LEU A 1 787 ? 162.785 107.130 115.016 1.00 32.24 787 LEU A C 1
ATOM 5518 O O . LEU A 1 787 ? 162.548 107.921 114.099 1.00 32.24 787 LEU A O 1
ATOM 5523 N N . ASP A 1 788 ? 163.067 105.845 114.815 1.00 34.10 788 ASP A N 1
ATOM 5524 C CA . ASP A 1 788 ? 163.209 105.286 113.472 1.00 34.10 788 ASP A CA 1
ATOM 5525 C C . ASP A 1 788 ? 161.896 104.631 113.057 1.00 34.10 788 ASP A C 1
ATOM 5526 O O . ASP A 1 788 ? 161.714 103.417 113.140 1.00 34.10 788 ASP A O 1
ATOM 5531 N N . TRP A 1 789 ? 160.972 105.462 112.590 1.00 30.22 789 TRP A N 1
ATOM 5532 C CA . TRP A 1 789 ? 159.701 104.999 112.056 1.00 30.22 789 TRP A CA 1
ATOM 5533 C C . TRP A 1 789 ? 159.716 105.094 110.538 1.00 30.22 789 TRP A C 1
ATOM 5534 O O . TRP A 1 789 ? 160.169 106.094 109.975 1.00 30.22 789 TRP A O 1
ATOM 5545 N N . ASN A 1 790 ? 159.218 104.050 109.879 1.00 30.70 790 ASN A N 1
ATOM 5546 C CA . ASN A 1 790 ? 159.019 104.066 108.428 1.00 30.70 790 ASN A CA 1
ATOM 5547 C C . ASN A 1 790 ? 157.727 103.313 108.116 1.00 30.70 790 ASN A C 1
ATOM 5548 O O . ASN A 1 790 ? 157.733 102.105 107.874 1.00 30.70 790 ASN A O 1
ATOM 5553 N N . TYR A 1 791 ? 156.618 104.043 108.096 1.00 27.85 791 TYR A N 1
ATOM 5554 C CA . TYR A 1 791 ? 155.312 103.470 107.806 1.00 27.85 791 TYR A CA 1
ATOM 5555 C C . TYR A 1 791 ? 154.925 103.811 106.376 1.00 27.85 791 TYR A C 1
ATOM 5556 O O . TYR A 1 791 ? 155.040 104.966 105.957 1.00 27.85 791 TYR A O 1
ATOM 5565 N N . GLY A 1 792 ? 154.493 102.801 105.624 1.00 28.09 792 GLY A N 1
ATOM 5566 C CA . GLY A 1 792 ? 154.009 103.056 104.279 1.00 28.09 792 GLY A CA 1
ATOM 5567 C C . GLY A 1 792 ? 152.721 103.854 104.272 1.00 28.09 792 GLY A C 1
ATOM 5568 O O . GLY A 1 792 ? 152.525 104.727 103.423 1.00 28.09 792 GLY A O 1
ATOM 5569 N N . GLY A 1 793 ? 151.831 103.571 105.219 1.00 26.78 793 GLY A N 1
ATOM 5570 C CA . GLY A 1 793 ? 150.551 104.229 105.292 1.00 26.78 793 GLY A CA 1
ATOM 5571 C C . GLY A 1 793 ? 149.699 103.689 106.421 1.00 26.78 793 GLY A C 1
ATOM 5572 O O . GLY A 1 793 ? 150.179 102.970 107.301 1.00 26.78 793 GLY A O 1
ATOM 5573 N N . PRO A 1 794 ? 148.410 104.035 106.416 1.00 24.89 794 PRO A N 1
ATOM 5574 C CA . PRO A 1 794 ? 147.530 103.600 107.513 1.00 24.89 794 PRO A CA 1
ATOM 5575 C C . PRO A 1 794 ? 147.434 102.091 107.694 1.00 24.89 794 PRO A C 1
ATOM 5576 O O . PRO A 1 794 ? 147.258 101.640 108.829 1.00 24.89 794 PRO A O 1
ATOM 5580 N N . ALA A 1 795 ? 147.530 101.295 106.625 1.00 25.79 795 ALA A N 1
ATOM 5581 C CA . ALA A 1 795 ? 147.375 99.846 106.762 1.00 25.79 795 ALA A CA 1
ATOM 5582 C C . ALA A 1 795 ? 148.500 99.226 107.590 1.00 25.79 795 ALA A C 1
ATOM 5583 O O . ALA A 1 795 ? 148.257 98.333 108.415 1.00 25.79 795 ALA A O 1
ATOM 5585 N N . ASP A 1 796 ? 149.740 99.679 107.381 1.00 27.15 796 ASP A N 1
ATOM 5586 C CA . ASP A 1 796 ? 150.856 99.187 108.187 1.00 27.15 796 ASP A CA 1
ATOM 5587 C C . ASP A 1 796 ? 150.668 99.541 109.655 1.00 27.15 796 ASP A C 1
ATOM 5588 O O . ASP A 1 796 ? 150.912 98.714 110.549 1.00 27.15 796 ASP A O 1
ATOM 5593 N N . ILE A 1 797 ? 150.240 100.776 109.920 1.00 25.33 797 ILE A N 1
ATOM 5594 C CA . ILE A 1 797 ? 149.951 101.188 111.287 1.00 25.33 797 ILE A CA 1
ATOM 5595 C C . ILE A 1 797 ? 148.876 100.298 111.885 1.00 25.33 797 ILE A C 1
ATOM 5596 O O . ILE A 1 797 ? 148.978 99.882 113.041 1.00 25.33 797 ILE A O 1
ATOM 5601 N N . PHE A 1 798 ? 147.828 99.997 111.111 1.00 24.28 798 PHE A N 1
ATOM 5602 C CA . PHE A 1 798 ? 146.759 99.139 111.611 1.00 24.28 798 PHE A CA 1
ATOM 5603 C C . PHE A 1 798 ? 147.291 97.767 111.992 1.00 24.28 798 PHE A C 1
ATOM 5604 O O . PHE A 1 798 ? 146.903 97.214 113.024 1.00 24.28 798 PHE A O 1
ATOM 5612 N N . ALA A 1 799 ? 148.167 97.195 111.165 1.00 25.71 799 ALA A N 1
ATOM 5613 C CA . ALA A 1 799 ? 148.756 95.900 111.503 1.00 25.71 799 ALA A CA 1
ATOM 5614 C C . ALA A 1 799 ? 149.524 95.973 112.821 1.00 25.71 799 ALA A C 1
ATOM 5615 O O . ALA A 1 799 ? 149.374 95.107 113.700 1.00 25.71 799 ALA A O 1
ATOM 5617 N N . GLU A 1 800 ? 150.339 97.018 112.986 1.00 26.43 800 GLU A N 1
ATOM 5618 C CA . GLU A 1 800 ? 151.102 97.145 114.226 1.00 26.43 800 GLU A CA 1
ATOM 5619 C C . GLU A 1 800 ? 150.181 97.296 115.439 1.00 26.43 800 GLU A C 1
ATOM 5620 O O . GLU A 1 800 ? 150.409 96.659 116.475 1.00 26.43 800 GLU A O 1
ATOM 5626 N N . MET A 1 801 ? 149.131 98.120 115.331 1.00 25.84 801 MET A N 1
ATOM 5627 C CA . MET A 1 801 ? 148.180 98.262 116.438 1.00 25.84 801 MET A CA 1
ATOM 5628 C C . MET A 1 801 ? 147.488 96.944 116.749 1.00 25.84 801 MET A C 1
ATOM 5629 O O . MET A 1 801 ? 147.331 96.573 117.917 1.00 25.84 801 MET A O 1
ATOM 5634 N N . ALA A 1 802 ? 147.046 96.232 115.710 1.00 26.43 802 ALA A N 1
ATOM 5635 C CA . ALA A 1 802 ? 146.357 94.967 115.920 1.00 26.43 802 ALA A CA 1
ATOM 5636 C C . ALA A 1 802 ? 147.258 93.955 116.607 1.00 26.43 802 ALA A C 1
ATOM 5637 O O . ALA A 1 802 ? 146.766 93.027 117.257 1.00 26.43 802 ALA A O 1
ATOM 5639 N N . GLN A 1 803 ? 148.576 94.108 116.470 1.00 27.88 803 GLN A N 1
ATOM 5640 C CA . GLN A 1 803 ? 149.472 93.240 117.229 1.00 27.88 803 GLN A CA 1
ATOM 5641 C C . GLN A 1 803 ? 149.301 93.387 118.742 1.00 27.88 803 GLN A C 1
ATOM 5642 O O . GLN A 1 803 ? 149.640 92.455 119.479 1.00 27.88 803 GLN A O 1
ATOM 5648 N N . VAL A 1 804 ? 148.784 94.519 119.228 1.00 27.76 804 VAL A N 1
ATOM 5649 C CA . VAL A 1 804 ? 148.729 94.771 120.667 1.00 27.76 804 VAL A CA 1
ATOM 5650 C C . VAL A 1 804 ? 147.337 95.183 121.134 1.00 27.76 804 VAL A C 1
ATOM 5651 O O . VAL A 1 804 ? 147.179 95.700 122.245 1.00 27.76 804 VAL A O 1
ATOM 5655 N N . MET A 1 805 ? 146.318 94.964 120.306 1.00 26.79 805 MET A N 1
ATOM 5656 C CA . MET A 1 805 ? 144.941 95.304 120.662 1.00 26.79 805 MET A CA 1
ATOM 5657 C C . MET A 1 805 ? 144.070 94.064 120.504 1.00 26.79 805 MET A C 1
ATOM 5658 O O . MET A 1 805 ? 143.550 93.791 119.414 1.00 26.79 805 MET A O 1
ATOM 5663 N N . PRO A 1 806 ? 143.888 93.290 121.578 1.00 26.82 806 PRO A N 1
ATOM 5664 C CA . PRO A 1 806 ? 143.096 92.053 121.470 1.00 26.82 806 PRO A CA 1
ATOM 5665 C C . PRO A 1 806 ? 141.652 92.277 121.060 1.00 26.82 806 PRO A C 1
ATOM 5666 O O . PRO A 1 806 ? 141.017 91.348 120.549 1.00 26.82 806 PRO A O 1
ATOM 5670 N N . SER A 1 807 ? 141.105 93.473 121.282 1.00 26.34 807 SER A N 1
ATOM 5671 C CA . SER A 1 807 ? 139.746 93.760 120.840 1.00 26.34 807 SER A CA 1
ATOM 5672 C C . SER A 1 807 ? 139.623 93.775 119.322 1.00 26.34 807 SER A C 1
ATOM 5673 O O . SER A 1 807 ? 138.504 93.711 118.804 1.00 26.34 807 SER A O 1
ATOM 5676 N N . LEU A 1 808 ? 140.739 93.852 118.603 1.00 25.62 808 LEU A N 1
ATOM 5677 C CA . LEU A 1 808 ? 140.740 93.826 117.148 1.00 25.62 808 LEU A CA 1
ATOM 5678 C C . LEU A 1 808 ? 140.940 92.427 116.576 1.00 25.62 808 LEU A C 1
ATOM 5679 O O . LEU A 1 808 ? 141.106 92.291 115.361 1.00 25.62 808 LEU A O 1
ATOM 5684 N N . ASN A 1 809 ? 140.940 91.394 117.417 1.00 26.16 809 ASN A N 1
ATOM 5685 C CA . ASN A 1 809 ? 141.123 90.031 116.932 1.00 26.16 809 ASN A CA 1
ATOM 5686 C C . ASN A 1 809 ? 140.061 89.685 115.898 1.00 26.16 809 ASN A C 1
ATOM 5687 O O . ASN A 1 809 ? 138.876 89.972 116.090 1.00 26.16 809 ASN A O 1
ATOM 5692 N N . ASN A 1 810 ? 140.502 89.090 114.789 1.00 26.52 810 ASN A N 1
ATOM 5693 C CA . ASN A 1 810 ? 139.695 88.690 113.634 1.00 26.52 810 ASN A CA 1
ATOM 5694 C C . ASN A 1 810 ? 139.201 89.879 112.823 1.00 26.52 810 ASN A C 1
ATOM 5695 O O . ASN A 1 810 ? 138.323 89.706 111.964 1.00 26.52 810 ASN A O 1
ATOM 5700 N N . ILE A 1 811 ? 139.729 91.077 113.056 1.00 24.84 811 ILE A N 1
ATOM 5701 C CA . ILE A 1 811 ? 139.425 92.250 112.246 1.00 24.84 811 ILE A CA 1
ATOM 5702 C C . ILE A 1 811 ? 140.717 92.686 111.571 1.00 24.84 811 ILE A C 1
ATOM 5703 O O . ILE A 1 811 ? 141.706 92.987 112.248 1.00 24.84 811 ILE A O 1
ATOM 5708 N N . THR A 1 812 ? 140.707 92.720 110.241 1.00 24.86 812 THR A N 1
ATOM 5709 C CA . THR A 1 812 ? 141.881 93.070 109.458 1.00 24.86 812 THR A CA 1
ATOM 5710 C C . THR A 1 812 ? 141.511 94.126 108.428 1.00 24.86 812 THR A C 1
ATOM 5711 O O . THR A 1 812 ? 140.335 94.357 108.138 1.00 24.86 812 THR A O 1
ATOM 5715 N N . TRP A 1 813 ? 142.544 94.772 107.880 1.00 23.94 813 TRP A N 1
ATOM 5716 C CA . TRP A 1 813 ? 142.329 95.782 106.848 1.00 23.94 813 TRP A CA 1
ATOM 5717 C C . TRP A 1 813 ? 141.649 95.180 105.624 1.00 23.94 813 TRP A C 1
ATOM 5718 O O . TRP A 1 813 ? 140.792 95.819 105.004 1.00 23.94 813 TRP A O 1
ATOM 5729 N N . GLU A 1 814 ? 142.008 93.945 105.268 1.00 26.10 814 GLU A N 1
ATOM 5730 C CA . GLU A 1 814 ? 141.395 93.292 104.115 1.00 26.10 814 GLU A CA 1
ATOM 5731 C C . GLU A 1 814 ? 139.916 93.010 104.363 1.00 26.10 814 GLU A C 1
ATOM 5732 O O . GLU A 1 814 ? 139.065 93.315 103.517 1.00 26.10 814 GLU A O 1
ATOM 5738 N N . ARG A 1 815 ? 139.593 92.429 105.521 1.00 24.87 815 ARG A N 1
ATOM 5739 C CA . ARG A 1 815 ? 138.195 92.186 105.861 1.00 24.87 815 ARG A CA 1
ATOM 5740 C C . ARG A 1 815 ? 137.417 93.495 105.933 1.00 24.87 815 ARG A C 1
ATOM 5741 O O . ARG A 1 815 ? 136.271 93.568 105.477 1.00 24.87 815 ARG A O 1
ATOM 5749 N N . LEU A 1 816 ? 138.028 94.540 106.497 1.00 23.43 816 LEU A N 1
ATOM 5750 C CA . LEU A 1 816 ? 137.359 95.834 106.595 1.00 23.43 816 LEU A CA 1
ATOM 5751 C C . LEU A 1 816 ? 137.066 96.417 105.219 1.00 23.43 816 LEU A C 1
ATOM 5752 O O . LEU A 1 816 ? 135.980 96.957 104.986 1.00 23.43 816 LEU A O 1
ATOM 5757 N N . GLU A 1 817 ? 138.023 96.325 104.295 1.00 25.89 817 GLU A N 1
ATOM 5758 C CA . GLU A 1 817 ? 137.777 96.797 102.937 1.00 25.89 817 GLU A CA 1
ATOM 5759 C C . GLU A 1 817 ? 136.671 95.996 102.266 1.00 25.89 817 GLU A C 1
ATOM 5760 O O . GLU A 1 817 ? 135.817 96.560 101.573 1.00 25.89 817 GLU A O 1
ATOM 5766 N N . ARG A 1 818 ? 136.675 94.675 102.455 1.00 26.05 818 ARG A N 1
ATOM 5767 C CA . ARG A 1 818 ? 135.683 93.832 101.793 1.00 26.05 818 ARG A CA 1
ATOM 5768 C C . ARG A 1 818 ? 134.277 94.080 102.334 1.00 26.05 818 ARG A C 1
ATOM 5769 O O . ARG A 1 818 ? 133.307 94.099 101.568 1.00 26.05 818 ARG A O 1
ATOM 5777 N N . GLU A 1 819 ? 134.142 94.274 103.644 1.00 25.51 819 GLU A N 1
ATOM 5778 C CA . GLU A 1 819 ? 132.830 94.397 104.270 1.00 25.51 819 GLU A CA 1
ATOM 5779 C C . GLU A 1 819 ? 132.427 95.837 104.557 1.00 25.51 819 GLU A C 1
ATOM 5780 O O . GLU A 1 819 ? 131.255 96.186 104.400 1.00 25.51 819 GLU A O 1
ATOM 5786 N N . GLY A 1 820 ? 133.364 96.681 104.983 1.00 21.40 820 GLY A N 1
ATOM 5787 C CA . GLY A 1 820 ? 133.105 98.069 105.273 1.00 21.40 820 GLY A CA 1
ATOM 5788 C C . GLY A 1 820 ? 132.924 98.381 106.747 1.00 21.40 820 GLY A C 1
ATOM 5789 O O . GLY A 1 820 ? 133.210 99.506 107.166 1.00 21.40 820 GLY A O 1
ATOM 5790 N N . ALA A 1 821 ? 132.468 97.414 107.540 1.00 19.39 821 ALA A N 1
ATOM 5791 C CA . ALA A 1 821 ? 132.237 97.636 108.961 1.00 19.39 821 ALA A CA 1
ATOM 5792 C C . ALA A 1 821 ? 132.168 96.299 109.681 1.00 19.39 821 ALA A C 1
ATOM 5793 O O . ALA A 1 821 ? 131.528 95.362 109.198 1.00 19.39 821 ALA A O 1
ATOM 5795 N N . VAL A 1 822 ? 132.830 96.220 110.832 1.00 19.19 822 VAL A N 1
ATOM 5796 C CA . VAL A 1 822 ? 132.799 95.041 111.692 1.00 19.19 822 VAL A CA 1
ATOM 5797 C C . VAL A 1 822 ? 132.596 95.505 113.128 1.00 19.19 822 VAL A C 1
ATOM 5798 O O . VAL A 1 822 ? 133.233 96.462 113.577 1.00 19.19 822 VAL A O 1
ATOM 5802 N N . THR A 1 823 ? 131.702 94.830 113.847 1.00 19.98 823 THR A N 1
ATOM 5803 C CA . THR A 1 823 ? 131.466 95.117 115.256 1.00 19.98 823 THR A CA 1
ATOM 5804 C C . THR A 1 823 ? 132.366 94.240 116.116 1.00 19.98 823 THR A C 1
ATOM 5805 O O . THR A 1 823 ? 132.391 93.018 115.947 1.00 19.98 823 THR A O 1
ATOM 5809 N N . TYR A 1 824 ? 133.114 94.865 117.026 1.00 20.58 824 TYR A N 1
ATOM 5810 C CA . TYR A 1 824 ? 133.924 94.117 117.974 1.00 20.58 824 TYR A CA 1
ATOM 5811 C C . TYR A 1 824 ? 133.214 94.027 119.319 1.00 20.58 824 TYR A C 1
ATOM 5812 O O . TYR A 1 824 ? 132.372 94.867 119.646 1.00 20.58 824 TYR A O 1
ATOM 5821 N N . PRO A 1 825 ? 133.514 92.998 120.130 1.00 22.81 825 PRO A N 1
ATOM 5822 C CA . PRO A 1 825 ? 134.431 91.892 119.835 1.00 22.81 825 PRO A CA 1
ATOM 5823 C C . PRO A 1 825 ? 133.798 90.844 118.927 1.00 22.81 825 PRO A C 1
ATOM 5824 O O . PRO A 1 825 ? 132.584 90.664 118.960 1.00 22.81 825 PRO A O 1
ATOM 5828 N N . VAL A 1 826 ? 134.616 90.165 118.130 1.00 25.32 826 VAL A N 1
ATOM 5829 C CA . VAL A 1 826 ? 134.152 89.154 117.189 1.00 25.32 826 VAL A CA 1
ATOM 5830 C C . VAL A 1 826 ? 135.063 87.937 117.301 1.00 25.32 826 VAL A C 1
ATOM 5831 O O . VAL A 1 826 ? 136.282 88.074 117.450 1.00 25.32 826 VAL A O 1
ATOM 5835 N N . ASP A 1 827 ? 134.468 86.744 117.237 1.00 28.58 827 ASP A N 1
ATOM 5836 C CA . ASP A 1 827 ? 135.171 85.507 117.551 1.00 28.58 827 ASP A CA 1
ATOM 5837 C C . ASP A 1 827 ? 135.684 84.749 116.331 1.00 28.58 827 ASP A C 1
ATOM 5838 O O . ASP A 1 827 ? 136.385 83.747 116.504 1.00 28.58 827 ASP A O 1
ATOM 5843 N N . ALA A 1 828 ? 135.368 85.187 115.116 1.00 29.06 828 ALA A N 1
ATOM 5844 C CA . ALA A 1 828 ? 135.815 84.487 113.920 1.00 29.06 828 ALA A CA 1
ATOM 5845 C C . ALA A 1 828 ? 135.888 85.455 112.748 1.00 29.06 828 ALA A C 1
ATOM 5846 O O . ALA A 1 828 ? 135.190 86.475 112.740 1.00 29.06 828 ALA A O 1
ATOM 5848 N N . PRO A 1 829 ? 136.724 85.163 111.745 1.00 29.62 829 PRO A N 1
ATOM 5849 C CA . PRO A 1 829 ? 136.829 86.063 110.586 1.00 29.62 829 PRO A CA 1
ATOM 5850 C C . PRO A 1 829 ? 135.636 86.003 109.648 1.00 29.62 829 PRO A C 1
ATOM 5851 O O . PRO A 1 829 ? 135.604 86.754 108.667 1.00 29.62 829 PRO A O 1
ATOM 5855 N N . ASP A 1 830 ? 134.661 85.137 109.915 1.00 30.79 830 ASP A N 1
ATOM 5856 C CA . ASP A 1 830 ? 133.495 84.973 109.066 1.00 30.79 830 ASP A CA 1
ATOM 5857 C C . ASP A 1 830 ? 132.178 85.202 109.792 1.00 30.79 830 ASP A C 1
ATOM 5858 O O . ASP A 1 830 ? 131.133 85.260 109.135 1.00 30.79 830 ASP A O 1
ATOM 5863 N N . GLN A 1 831 ? 132.192 85.322 111.096 1.00 30.31 831 GLN A N 1
ATOM 5864 C CA . GLN A 1 831 ? 131.008 85.585 111.892 1.00 30.31 831 GLN A CA 1
ATOM 5865 C C . GLN A 1 831 ? 130.888 87.074 112.194 1.00 30.31 831 GLN A C 1
ATOM 5866 O O . GLN A 1 831 ? 131.893 87.786 112.238 1.00 30.31 831 GLN A O 1
ATOM 5872 N N . PRO A 1 832 ? 129.674 87.581 112.379 1.00 28.08 832 PRO A N 1
ATOM 5873 C CA . PRO A 1 832 ? 129.519 88.952 112.875 1.00 28.08 832 PRO A CA 1
ATOM 5874 C C . PRO A 1 832 ? 129.855 89.040 114.357 1.00 28.08 832 PRO A C 1
ATOM 5875 O O . PRO A 1 832 ? 129.939 88.036 115.067 1.00 28.08 832 PRO A O 1
ATOM 5879 N N . GLY A 1 833 ? 130.062 90.273 114.819 1.00 25.13 833 GLY A N 1
ATOM 5880 C CA . GLY A 1 833 ? 130.467 90.495 116.191 1.00 25.13 833 GLY A CA 1
ATOM 5881 C C . GLY A 1 833 ? 129.303 90.532 117.164 1.00 25.13 833 GLY A C 1
ATOM 5882 O O . GLY A 1 833 ? 128.133 90.480 116.789 1.00 25.13 833 GLY A O 1
ATOM 5883 N N . ASN A 1 834 ? 129.645 90.634 118.446 1.00 24.16 834 ASN A N 1
ATOM 5884 C CA . ASN A 1 834 ? 128.660 90.635 119.524 1.00 24.16 834 ASN A CA 1
ATOM 5885 C C . ASN A 1 834 ? 128.164 92.059 119.749 1.00 24.16 834 ASN A C 1
ATOM 5886 O O . ASN A 1 834 ? 128.890 92.899 120.291 1.00 24.16 834 ASN A O 1
ATOM 5891 N N . GLU A 1 835 ? 126.926 92.333 119.332 1.00 22.74 835 GLU A N 1
ATOM 5892 C CA . GLU A 1 835 ? 126.334 93.640 119.605 1.00 22.74 835 GLU A CA 1
ATOM 5893 C C . GLU A 1 835 ? 126.013 93.804 121.087 1.00 22.74 835 GLU A C 1
ATOM 5894 O O . GLU A 1 835 ? 126.150 94.901 121.640 1.00 22.74 835 GLU A O 1
ATOM 5900 N N . ILE A 1 836 ? 125.582 92.728 121.742 1.00 22.45 836 ILE A N 1
ATOM 5901 C CA . ILE A 1 836 ? 125.244 92.730 123.162 1.00 22.45 836 ILE A CA 1
ATOM 5902 C C . ILE A 1 836 ? 126.374 92.070 123.935 1.00 22.45 836 ILE A C 1
ATOM 5903 O O . ILE A 1 836 ? 126.899 91.029 123.523 1.00 22.45 836 ILE A O 1
ATOM 5908 N N . ILE A 1 837 ? 126.756 92.674 125.060 1.00 23.80 837 ILE A N 1
ATOM 5909 C CA . ILE A 1 837 ? 127.810 92.141 125.909 1.00 23.80 837 ILE A CA 1
ATOM 5910 C C . ILE A 1 837 ? 127.273 91.979 127.327 1.00 23.80 837 ILE A C 1
ATOM 5911 O O . ILE A 1 837 ? 126.150 92.371 127.641 1.00 23.80 837 ILE A O 1
ATOM 5916 N N . PHE A 1 838 ? 128.102 91.372 128.178 1.00 26.86 838 PHE A N 1
ATOM 5917 C CA . PHE A 1 838 ? 127.811 91.109 129.586 1.00 26.86 838 PHE A CA 1
ATOM 5918 C C . PHE A 1 838 ? 126.648 90.143 129.782 1.00 26.86 838 PHE A C 1
ATOM 5919 O O . PHE A 1 838 ? 125.967 90.200 130.808 1.00 26.86 838 PHE A O 1
ATOM 5927 N N . TYR A 1 839 ? 126.401 89.246 128.824 1.00 29.47 839 TYR A N 1
ATOM 5928 C CA . TYR A 1 839 ? 125.293 88.307 128.963 1.00 29.47 839 TYR A CA 1
ATOM 5929 C C . TYR A 1 839 ? 125.584 87.208 129.978 1.00 29.47 839 TYR A C 1
ATOM 5930 O O . TYR A 1 839 ? 124.644 86.602 130.500 1.00 29.47 839 TYR A O 1
ATOM 5939 N N . ALA A 1 840 ? 126.856 86.946 130.277 1.00 31.34 840 ALA A N 1
ATOM 5940 C CA . ALA A 1 840 ? 127.240 85.878 131.192 1.00 31.34 840 ALA A CA 1
ATOM 5941 C C . ALA A 1 840 ? 128.008 86.382 132.406 1.00 31.34 840 ALA A C 1
ATOM 5942 O O . ALA A 1 840 ? 128.583 85.571 133.141 1.00 31.34 840 ALA A O 1
ATOM 5944 N N . GLY A 1 841 ? 128.038 87.689 132.638 1.00 30.78 841 GLY A N 1
ATOM 5945 C CA . GLY A 1 841 ? 128.757 88.273 133.745 1.00 30.78 841 GLY A CA 1
ATOM 5946 C C . GLY A 1 841 ? 129.605 89.434 133.288 1.00 30.78 841 GLY A C 1
ATOM 5947 O O . GLY A 1 841 ? 129.525 89.885 132.141 1.00 30.78 841 GLY A O 1
ATOM 5948 N N . PHE A 1 842 ? 130.449 89.915 134.194 1.00 30.46 842 PHE A N 1
ATOM 5949 C CA . PHE A 1 842 ? 131.226 91.124 133.996 1.00 30.46 842 PHE A CA 1
ATOM 5950 C C . PHE A 1 842 ? 132.710 90.837 134.195 1.00 30.46 842 PHE A C 1
ATOM 5951 O O . PHE A 1 842 ? 133.071 89.920 134.939 1.00 30.46 842 PHE A O 1
ATOM 5959 N N . PRO A 1 843 ? 133.602 91.603 133.541 1.00 30.41 843 PRO A N 1
ATOM 5960 C CA . PRO A 1 843 ? 135.047 91.361 133.646 1.00 30.41 843 PRO A CA 1
ATOM 5961 C C . PRO A 1 843 ? 135.671 91.906 134.930 1.00 30.41 843 PRO A C 1
ATOM 5962 O O . PRO A 1 843 ? 136.737 92.520 134.913 1.00 30.41 843 PRO A O 1
ATOM 5966 N N . THR A 1 844 ? 135.004 91.666 136.056 1.00 33.13 844 THR A N 1
ATOM 5967 C CA . THR A 1 844 ? 135.528 92.045 137.355 1.00 33.13 844 THR A CA 1
ATOM 5968 C C . THR A 1 844 ? 136.350 90.891 137.925 1.00 33.13 844 THR A C 1
ATOM 5969 O O . THR A 1 844 ? 136.515 89.843 137.296 1.00 33.13 844 THR A O 1
ATOM 5973 N N . GLU A 1 845 ? 136.885 91.088 139.129 1.00 37.49 845 GLU A N 1
ATOM 5974 C CA . GLU A 1 845 ? 137.653 90.025 139.771 1.00 37.49 845 GLU A CA 1
ATOM 5975 C C . GLU A 1 845 ? 136.768 88.831 140.106 1.00 37.49 845 GLU A C 1
ATOM 5976 O O . GLU A 1 845 ? 137.167 87.678 139.904 1.00 37.49 845 GLU A O 1
ATOM 5982 N N . SER A 1 846 ? 135.562 89.085 140.613 1.00 36.25 846 SER A N 1
ATOM 5983 C CA . SER A 1 846 ? 134.633 88.028 140.990 1.00 36.25 846 SER A CA 1
ATOM 5984 C C . SER A 1 846 ? 133.574 87.745 139.934 1.00 36.25 846 SER A C 1
ATOM 5985 O O . SER A 1 846 ? 132.835 86.766 140.071 1.00 36.25 846 SER A O 1
ATOM 5988 N N . GLY A 1 847 ? 133.487 88.560 138.887 1.00 33.80 847 GLY A N 1
ATOM 5989 C CA . GLY A 1 847 ? 132.498 88.353 137.853 1.00 33.80 847 GLY A CA 1
ATOM 5990 C C . GLY A 1 847 ? 131.139 88.949 138.134 1.00 33.80 847 GLY A C 1
ATOM 5991 O O . GLY A 1 847 ? 130.216 88.740 137.342 1.00 33.80 847 GLY A O 1
ATOM 5992 N N . ARG A 1 848 ? 130.986 89.686 139.231 1.00 34.25 848 ARG A N 1
ATOM 5993 C CA . ARG A 1 848 ? 129.728 90.320 139.594 1.00 34.25 848 ARG A CA 1
ATOM 5994 C C . ARG A 1 848 ? 129.904 91.830 139.651 1.00 34.25 848 ARG A C 1
ATOM 5995 O O . ARG A 1 848 ? 130.952 92.328 140.070 1.00 34.25 848 ARG A O 1
ATOM 6003 N N . ALA A 1 849 ? 128.873 92.553 139.223 1.00 32.14 849 ALA A N 1
ATOM 6004 C CA . ALA A 1 849 ? 128.894 94.007 139.253 1.00 32.14 849 ALA A CA 1
ATOM 6005 C C . ALA A 1 849 ? 128.603 94.522 140.656 1.00 32.14 849 ALA A C 1
ATOM 6006 O O . ALA A 1 849 ? 127.779 93.960 141.380 1.00 32.14 849 ALA A O 1
ATOM 6008 N N . LYS A 1 850 ? 129.268 95.611 141.032 1.00 32.17 850 LYS A N 1
ATOM 6009 C CA . LYS A 1 850 ? 129.142 96.179 142.369 1.00 32.17 850 LYS A CA 1
ATOM 6010 C C . LYS A 1 850 ? 128.223 97.393 142.351 1.00 32.17 850 LYS A C 1
ATOM 6011 O O . LYS A 1 850 ? 128.410 98.310 141.544 1.00 32.17 850 LYS A O 1
ATOM 6017 N N . ILE A 1 851 ? 127.248 97.401 143.254 1.00 31.47 851 ILE A N 1
ATOM 6018 C CA . ILE A 1 851 ? 126.316 98.512 143.397 1.00 31.47 851 ILE A CA 1
ATOM 6019 C C . ILE A 1 851 ? 126.903 99.525 144.372 1.00 31.47 851 ILE A C 1
ATOM 6020 O O . ILE A 1 851 ? 127.276 99.174 145.498 1.00 31.47 851 ILE A O 1
ATOM 6025 N N . VAL A 1 852 ? 126.984 100.780 143.944 1.00 29.94 852 VAL A N 1
ATOM 6026 C CA . VAL A 1 852 ? 127.516 101.855 144.776 1.00 29.94 852 VAL A CA 1
ATOM 6027 C C . VAL A 1 852 ? 126.426 102.897 145.000 1.00 29.94 852 VAL A C 1
ATOM 6028 O O . VAL A 1 852 ? 126.023 103.579 144.048 1.00 29.94 852 VAL A O 1
ATOM 6032 N N . PRO A 1 853 ? 125.917 103.050 146.219 1.00 30.79 853 PRO A N 1
ATOM 6033 C CA . PRO A 1 853 ? 124.872 104.050 146.463 1.00 30.79 853 PRO A CA 1
ATOM 6034 C C . PRO A 1 853 ? 125.413 105.465 146.330 1.00 30.79 853 PRO A C 1
ATOM 6035 O O . PRO A 1 853 ? 126.613 105.719 146.441 1.00 30.79 853 PRO A O 1
ATOM 6039 N N . ALA A 1 854 ? 124.495 106.396 146.090 1.00 29.97 854 ALA A N 1
ATOM 6040 C CA . ALA A 1 854 ? 124.832 107.789 145.842 1.00 29.97 854 ALA A CA 1
ATOM 6041 C C . ALA A 1 854 ? 124.172 108.692 146.876 1.00 29.97 854 ALA A C 1
ATOM 6042 O O . ALA A 1 854 ? 123.184 108.326 147.517 1.00 29.97 854 ALA A O 1
ATOM 6044 N N . ALA A 1 855 ? 124.736 109.887 147.030 1.00 30.52 855 ALA A N 1
ATOM 6045 C CA . ALA A 1 855 ? 124.242 110.881 147.970 1.00 30.52 855 ALA A CA 1
ATOM 6046 C C . ALA A 1 855 ? 124.140 112.230 147.271 1.00 30.52 855 ALA A C 1
ATOM 6047 O O . ALA A 1 855 ? 124.789 112.475 146.252 1.00 30.52 855 ALA A O 1
ATOM 6049 N N . ILE A 1 856 ? 123.318 113.108 147.838 1.00 30.62 856 ILE A N 1
ATOM 6050 C CA . ILE A 1 856 ? 123.014 114.389 147.209 1.00 30.62 856 ILE A CA 1
ATOM 6051 C C . ILE A 1 856 ? 124.140 115.375 147.489 1.00 30.62 856 ILE A C 1
ATOM 6052 O O . ILE A 1 856 ? 124.516 115.598 148.646 1.00 30.62 856 ILE A O 1
ATOM 6057 N N . VAL A 1 857 ? 124.675 115.971 146.427 1.00 30.24 857 VAL A N 1
ATOM 6058 C CA . VAL A 1 857 ? 125.760 116.946 146.512 1.00 30.24 857 VAL A CA 1
ATOM 6059 C C . VAL A 1 857 ? 125.345 118.192 145.735 1.00 30.24 857 VAL A C 1
ATOM 6060 O O . VAL A 1 857 ? 124.865 118.076 144.598 1.00 30.24 857 VAL A O 1
ATOM 6064 N N . PRO A 1 858 ? 125.503 119.391 146.291 1.00 29.87 858 PRO A N 1
ATOM 6065 C CA . PRO A 1 858 ? 125.037 120.600 145.600 1.00 29.87 858 PRO A CA 1
ATOM 6066 C C . PRO A 1 858 ? 125.966 120.985 144.464 1.00 29.87 858 PRO A C 1
ATOM 6067 O O . PRO A 1 858 ? 127.126 120.549 144.420 1.00 29.87 858 PRO A O 1
ATOM 6071 N N . PRO A 1 859 ? 125.491 121.800 143.521 1.00 29.41 859 PRO A N 1
ATOM 6072 C CA . PRO A 1 859 ? 126.393 122.351 142.504 1.00 29.41 859 PRO A CA 1
ATOM 6073 C C . PRO A 1 859 ? 127.435 123.259 143.137 1.00 29.41 859 PRO A C 1
ATOM 6074 O O . PRO A 1 859 ? 127.207 123.862 144.187 1.00 29.41 859 PRO A O 1
ATOM 6078 N N . ASP A 1 860 ? 128.595 123.348 142.481 1.00 29.99 860 ASP A N 1
ATOM 6079 C CA . ASP A 1 860 ? 129.701 124.130 143.029 1.00 29.99 860 ASP A CA 1
ATOM 6080 C C . ASP A 1 860 ? 129.318 125.595 143.199 1.00 29.99 860 ASP A C 1
ATOM 6081 O O . ASP A 1 860 ? 129.644 126.215 144.217 1.00 29.99 860 ASP A O 1
ATOM 6086 N N . GLU A 1 861 ? 128.625 126.162 142.218 1.00 29.70 861 GLU A N 1
ATOM 6087 C CA . GLU A 1 861 ? 128.182 127.548 142.252 1.00 29.70 861 GLU A CA 1
ATOM 6088 C C . GLU A 1 861 ? 126.673 127.590 142.064 1.00 29.70 861 GLU A C 1
ATOM 6089 O O . GLU A 1 861 ? 126.150 127.020 141.102 1.00 29.70 861 GLU A O 1
ATOM 6095 N N . VAL A 1 862 ? 125.979 128.266 142.974 1.00 30.14 862 VAL A N 1
ATOM 6096 C CA . VAL A 1 862 ? 124.517 128.302 142.961 1.00 30.14 862 VAL A CA 1
ATOM 6097 C C . VAL A 1 862 ? 124.049 129.753 142.935 1.00 30.14 862 VAL A C 1
ATOM 6098 O O . VAL A 1 862 ? 124.743 130.635 143.462 1.00 30.14 862 VAL A O 1
ATOM 6102 N N . PRO A 1 863 ? 122.889 130.048 142.343 1.00 30.76 863 PRO A N 1
ATOM 6103 C CA . PRO A 1 863 ? 122.474 131.447 142.189 1.00 30.76 863 PRO A CA 1
ATOM 6104 C C . PRO A 1 863 ? 122.204 132.124 143.525 1.00 30.76 863 PRO A C 1
ATOM 6105 O O . PRO A 1 863 ? 121.800 131.489 144.501 1.00 30.76 863 PRO A O 1
ATOM 6109 N N . ASP A 1 864 ? 122.447 133.433 143.556 1.00 32.87 864 ASP A N 1
ATOM 6110 C CA . ASP A 1 864 ? 122.109 134.284 144.691 1.00 32.87 864 ASP A CA 1
ATOM 6111 C C . ASP A 1 864 ? 121.514 135.575 144.139 1.00 32.87 864 ASP A C 1
ATOM 6112 O O . ASP A 1 864 ? 121.210 135.678 142.948 1.00 32.87 864 ASP A O 1
ATOM 6117 N N . ASP A 1 865 ? 121.343 136.575 145.008 1.00 34.48 865 ASP A N 1
ATOM 6118 C CA . ASP A 1 865 ? 120.725 137.824 144.569 1.00 34.48 865 ASP A CA 1
ATOM 6119 C C . ASP A 1 865 ? 121.607 138.554 143.563 1.00 34.48 865 ASP A C 1
ATOM 6120 O O . ASP A 1 865 ? 121.104 139.262 142.683 1.00 34.48 865 ASP A O 1
ATOM 6125 N N . GLU A 1 866 ? 122.925 138.402 143.682 1.00 33.38 866 GLU A N 1
ATOM 6126 C CA . GLU A 1 866 ? 123.835 139.033 142.731 1.00 33.38 866 GLU A CA 1
ATOM 6127 C C . GLU A 1 866 ? 123.707 138.406 141.347 1.00 33.38 866 GLU A C 1
ATOM 6128 O O . GLU A 1 866 ? 123.602 139.114 140.339 1.00 33.38 866 GLU A O 1
ATOM 6134 N N . PHE A 1 867 ? 123.706 137.075 141.281 1.00 30.57 867 PHE A N 1
ATOM 6135 C CA . PHE A 1 867 ? 123.631 136.336 140.021 1.00 30.57 867 PHE A CA 1
ATOM 6136 C C . PHE A 1 867 ? 122.477 135.349 140.123 1.00 30.57 867 PHE A C 1
ATOM 6137 O O . PHE A 1 867 ? 122.665 134.199 140.541 1.00 30.57 867 PHE A O 1
ATOM 6145 N N . PRO A 1 868 ? 121.262 135.765 139.754 1.00 30.56 868 PRO A N 1
ATOM 6146 C CA . PRO A 1 868 ? 120.075 134.943 140.014 1.00 30.56 868 PRO A CA 1
ATOM 6147 C C . PRO A 1 868 ? 119.695 133.932 138.941 1.00 30.56 868 PRO A C 1
ATOM 6148 O O . PRO A 1 868 ? 118.806 133.110 139.200 1.00 30.56 868 PRO A O 1
ATOM 6152 N N . MET A 1 869 ? 120.316 133.949 137.767 1.00 29.86 869 MET A N 1
ATOM 6153 C CA . MET A 1 869 ? 119.938 133.051 136.684 1.00 29.86 869 MET A CA 1
ATOM 6154 C C . MET A 1 869 ? 120.840 131.823 136.655 1.00 29.86 869 MET A C 1
ATOM 6155 O O . MET A 1 869 ? 122.009 131.876 137.042 1.00 29.86 869 MET A O 1
ATOM 6160 N N . VAL A 1 870 ? 120.278 130.712 136.189 1.00 25.87 870 VAL A N 1
ATOM 6161 C CA . VAL A 1 870 ? 121.017 129.472 135.987 1.00 25.87 870 VAL A CA 1
ATOM 6162 C C . VAL A 1 870 ? 121.451 129.419 134.529 1.00 25.87 870 VAL A C 1
ATOM 6163 O O . VAL A 1 870 ? 120.616 129.511 133.623 1.00 25.87 870 VAL A O 1
ATOM 6167 N N . LEU A 1 871 ? 122.751 129.273 134.294 1.00 24.05 871 LEU A N 1
ATOM 6168 C CA . LEU A 1 871 ? 123.295 129.222 132.943 1.00 24.05 871 LEU A CA 1
ATOM 6169 C C . LEU A 1 871 ? 123.663 127.789 132.583 1.00 24.05 871 LEU A C 1
ATOM 6170 O O . LEU A 1 871 ? 124.395 127.124 133.323 1.00 24.05 871 LEU A O 1
ATOM 6175 N N . SER A 1 872 ? 123.157 127.323 131.446 1.00 22.14 872 SER A N 1
ATOM 6176 C CA . SER A 1 872 ? 123.480 126.010 130.912 1.00 22.14 872 SER A CA 1
ATOM 6177 C C . SER A 1 872 ? 123.968 126.165 129.480 1.00 22.14 872 SER A C 1
ATOM 6178 O O . SER A 1 872 ? 123.540 127.070 128.760 1.00 22.14 872 SER A O 1
ATOM 6181 N N . THR A 1 873 ? 124.873 125.280 129.070 1.00 20.78 873 THR A N 1
ATOM 6182 C CA . THR A 1 873 ? 125.492 125.357 127.755 1.00 20.78 873 THR A CA 1
ATOM 6183 C C . THR A 1 873 ? 125.325 124.034 127.020 1.00 20.78 873 THR A C 1
ATOM 6184 O O . THR A 1 873 ? 125.241 122.970 127.637 1.00 20.78 873 THR A O 1
ATOM 6188 N N . GLY A 1 874 ? 125.280 124.112 125.692 1.00 19.55 874 GLY A N 1
ATOM 6189 C CA . GLY A 1 874 ? 125.062 122.931 124.882 1.00 19.55 874 GLY A CA 1
ATOM 6190 C C . GLY A 1 874 ? 125.280 123.119 123.395 1.00 19.55 874 GLY A C 1
ATOM 6191 O O . GLY A 1 874 ? 126.219 123.802 122.983 1.00 19.55 874 GLY A O 1
ATOM 6192 N N . ARG A 1 875 ? 124.415 122.520 122.577 1.00 15.91 875 ARG A N 1
ATOM 6193 C CA . ARG A 1 875 ? 124.646 122.428 121.143 1.00 15.91 875 ARG A CA 1
ATOM 6194 C C . ARG A 1 875 ? 123.377 122.765 120.373 1.00 15.91 875 ARG A C 1
ATOM 6195 O O . ARG A 1 875 ? 122.264 122.670 120.893 1.00 15.91 875 ARG A O 1
ATOM 6203 N N . VAL A 1 876 ? 123.567 123.169 119.116 1.00 15.28 876 VAL A N 1
ATOM 6204 C CA . VAL A 1 876 ? 122.484 123.332 118.157 1.00 15.28 876 VAL A CA 1
ATOM 6205 C C . VAL A 1 876 ? 122.696 122.344 117.015 1.00 15.28 876 VAL A C 1
ATOM 6206 O O . VAL A 1 876 ? 123.785 121.801 116.821 1.00 15.28 876 VAL A O 1
ATOM 6210 N N . LEU A 1 877 ? 121.624 122.115 116.250 1.00 13.75 877 LEU A N 1
ATOM 6211 C CA . LEU A 1 877 ? 121.634 121.053 115.246 1.00 13.75 877 LEU A CA 1
ATOM 6212 C C . LEU A 1 877 ? 122.670 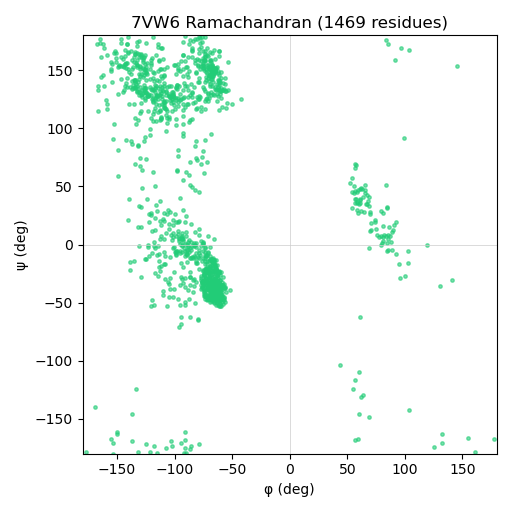121.304 114.154 1.00 13.75 877 LEU A C 1
ATOM 6213 O O . LEU A 1 877 ? 123.383 120.382 113.746 1.00 13.75 877 LEU A O 1
ATOM 6218 N N . GLU A 1 878 ? 122.782 122.542 113.679 1.00 16.13 878 GLU A N 1
ATOM 6219 C CA . GLU A 1 878 ? 123.548 122.825 112.470 1.00 16.13 878 GLU A CA 1
ATOM 6220 C C . GLU A 1 878 ? 125.025 123.128 112.711 1.00 16.13 878 GLU A C 1
ATOM 6221 O O . GLU A 1 878 ? 125.776 123.224 111.737 1.00 16.13 878 GLU A O 1
ATOM 6227 N N . HIS A 1 879 ? 125.469 123.284 113.955 1.00 17.00 879 HIS A N 1
ATOM 6228 C CA . HIS A 1 879 ? 126.841 123.696 114.223 1.00 17.00 879 HIS A CA 1
ATOM 6229 C C . HIS A 1 879 ? 127.567 122.670 115.080 1.00 17.00 879 HIS A C 1
ATOM 6230 O O . HIS A 1 879 ? 126.958 121.959 115.883 1.00 17.00 879 HIS A O 1
ATOM 6237 N N . TRP A 1 880 ? 128.883 122.605 114.903 1.00 15.07 880 TRP A N 1
ATOM 6238 C CA . TRP A 1 880 ? 129.735 121.653 115.604 1.00 15.07 880 TRP A CA 1
ATOM 6239 C C . TRP A 1 880 ? 130.665 122.393 116.559 1.00 15.07 880 TRP A C 1
ATOM 6240 O O . TRP A 1 880 ? 131.469 123.223 116.123 1.00 15.07 880 TRP A O 1
ATOM 6251 N N . HIS A 1 881 ? 130.561 122.073 117.852 1.00 16.86 881 HIS A N 1
ATOM 6252 C CA . HIS A 1 881 ? 131.498 122.494 118.893 1.00 16.86 881 HIS A CA 1
ATOM 6253 C C . HIS A 1 881 ? 131.917 123.954 118.806 1.00 16.86 881 HIS A C 1
ATOM 6254 O O . HIS A 1 881 ? 131.159 124.843 119.191 1.00 16.86 881 HIS A O 1
ATOM 6261 N N . THR A 1 882 ? 133.134 124.201 118.320 1.00 19.06 882 THR A N 1
ATOM 6262 C CA . THR A 1 882 ? 133.728 125.531 118.322 1.00 19.06 882 THR A CA 1
ATOM 6263 C C . THR A 1 882 ? 133.399 126.343 117.077 1.00 19.06 882 THR A C 1
ATOM 6264 O O . THR A 1 882 ? 133.768 127.520 117.012 1.00 19.06 882 THR A O 1
ATOM 6268 N N . GLY A 1 883 ? 132.720 125.753 116.096 1.00 19.97 883 GLY A N 1
ATOM 6269 C CA . GLY A 1 883 ? 132.352 126.447 114.883 1.00 19.97 883 GLY A CA 1
ATOM 6270 C C . GLY A 1 883 ? 133.440 126.553 113.838 1.00 19.97 883 GLY A C 1
ATOM 6271 O O . GLY A 1 883 ? 133.211 127.179 112.797 1.00 19.97 883 GLY A O 1
ATOM 6272 N N . SER A 1 884 ? 134.609 125.954 114.072 1.00 20.05 884 SER A N 1
ATOM 6273 C CA . SER A 1 884 ? 135.720 126.077 113.135 1.00 20.05 884 SER A CA 1
ATOM 6274 C C . SER A 1 884 ? 135.397 125.459 111.778 1.00 20.05 884 SER A C 1
ATOM 6275 O O . SER A 1 884 ? 135.864 125.953 110.748 1.00 20.05 884 SER A O 1
ATOM 6278 N N . MET A 1 885 ? 134.606 124.388 111.755 1.00 19.18 885 MET A N 1
ATOM 6279 C CA . MET A 1 885 ? 134.226 123.712 110.519 1.00 19.18 885 MET A CA 1
ATOM 6280 C C . MET A 1 885 ? 132.863 124.153 109.998 1.00 19.18 885 MET A C 1
ATOM 6281 O O . MET A 1 885 ? 132.722 124.442 108.808 1.00 19.18 885 MET A O 1
ATOM 6286 N N . THR A 1 886 ? 131.850 124.207 110.865 1.00 18.83 886 THR A N 1
ATOM 6287 C CA . THR A 1 886 ? 130.483 124.385 110.387 1.00 18.83 886 THR A CA 1
ATOM 6288 C C . THR A 1 886 ? 130.202 125.824 109.968 1.00 18.83 886 THR A C 1
ATOM 6289 O O . THR A 1 886 ? 129.410 126.056 109.049 1.00 18.83 886 THR A O 1
ATOM 6293 N N . ARG A 1 887 ? 130.826 126.802 110.622 1.00 23.87 887 ARG A N 1
ATOM 6294 C CA . ARG A 1 887 ? 130.672 128.180 110.175 1.00 23.87 887 ARG A CA 1
ATOM 6295 C C . ARG A 1 887 ? 131.370 128.443 108.849 1.00 23.87 887 ARG A C 1
ATOM 6296 O O . ARG A 1 887 ? 131.100 129.470 108.220 1.00 23.87 887 ARG A O 1
ATOM 6304 N N . ARG A 1 888 ? 132.251 127.546 108.411 1.00 21.70 888 ARG A N 1
ATOM 6305 C CA . ARG A 1 888 ? 132.890 127.637 107.107 1.00 21.70 888 ARG A CA 1
ATOM 6306 C C . ARG A 1 888 ? 132.183 126.790 106.055 1.00 21.70 888 ARG A C 1
ATOM 6307 O O . ARG A 1 888 ? 132.665 126.693 104.923 1.00 21.70 888 ARG A O 1
ATOM 6315 N N . ALA A 1 889 ? 131.053 126.182 106.403 1.00 20.97 889 ALA A N 1
ATOM 6316 C CA . ALA A 1 889 ? 130.202 125.472 105.459 1.00 20.97 889 ALA A CA 1
ATOM 6317 C C . ALA A 1 889 ? 129.005 126.360 105.135 1.00 20.97 889 ALA A C 1
ATOM 6318 O O . ALA A 1 889 ? 128.291 126.794 106.045 1.00 20.97 889 ALA A O 1
ATOM 6320 N N . GLY A 1 890 ? 128.784 126.615 103.843 1.00 20.60 890 GLY A N 1
ATOM 6321 C CA . GLY A 1 890 ? 127.881 127.688 103.446 1.00 20.60 890 GLY A CA 1
ATOM 6322 C C . GLY A 1 890 ? 126.447 127.479 103.897 1.00 20.60 890 GLY A C 1
ATOM 6323 O O . GLY A 1 890 ? 125.814 128.391 104.434 1.00 20.60 890 GLY A O 1
ATOM 6324 N N . VAL A 1 891 ? 125.913 126.275 103.685 1.00 19.53 891 VAL A N 1
ATOM 6325 C CA . VAL A 1 891 ? 124.525 126.001 104.055 1.00 19.53 891 VAL A CA 1
ATOM 6326 C C . VAL A 1 891 ? 124.339 126.116 105.564 1.00 19.53 891 VAL A C 1
ATOM 6327 O O . VAL A 1 891 ? 123.403 126.766 106.049 1.00 19.53 891 VAL A O 1
ATOM 6331 N N . LEU A 1 892 ? 125.228 125.477 106.330 1.00 18.84 892 LEU A N 1
ATOM 6332 C CA . LEU A 1 892 ? 125.116 125.512 107.784 1.00 18.84 892 LEU A CA 1
ATOM 6333 C C . LEU A 1 892 ? 125.280 126.930 108.310 1.00 18.84 892 LEU A C 1
ATOM 6334 O O . LEU A 1 892 ? 124.575 127.346 109.237 1.00 18.84 892 LEU A O 1
ATOM 6339 N N . ASP A 1 893 ? 126.208 127.685 107.723 1.00 23.45 893 ASP A N 1
ATOM 6340 C CA . ASP A 1 893 ? 126.378 129.092 108.064 1.00 23.45 893 ASP A CA 1
ATOM 6341 C C . ASP A 1 893 ? 125.093 129.874 107.819 1.00 23.45 893 ASP A C 1
ATOM 6342 O O . ASP A 1 893 ? 124.678 130.687 108.651 1.00 23.45 893 ASP A O 1
ATOM 6347 N N . ALA A 1 894 ? 124.444 129.630 106.678 1.00 21.96 894 ALA A N 1
ATOM 6348 C CA . ALA A 1 894 ? 123.208 130.335 106.353 1.00 21.96 894 ALA A CA 1
ATOM 6349 C C . ALA A 1 894 ? 122.093 129.986 107.330 1.00 21.96 894 ALA A C 1
ATOM 6350 O O . ALA A 1 894 ? 121.282 130.846 107.690 1.00 21.96 894 ALA A O 1
ATOM 6352 N N . LEU A 1 895 ? 122.032 128.727 107.768 1.00 20.76 895 LEU A N 1
ATOM 6353 C CA . LEU A 1 895 ? 120.945 128.310 108.649 1.00 20.76 895 LEU A CA 1
ATOM 6354 C C . LEU A 1 895 ? 121.050 128.952 110.032 1.00 20.76 895 LEU A C 1
ATOM 6355 O O . LEU A 1 895 ? 120.031 129.338 110.614 1.00 20.76 895 LEU A O 1
ATOM 6360 N N . GLU A 1 896 ? 122.260 129.072 110.580 1.00 23.74 896 GLU A N 1
ATOM 6361 C CA . GLU A 1 896 ? 122.472 129.696 111.890 1.00 23.74 896 GLU A CA 1
ATOM 6362 C C . GLU A 1 896 ? 123.601 130.715 111.796 1.00 23.74 896 GLU A C 1
ATOM 6363 O O . GLU A 1 896 ? 124.760 130.407 112.106 1.00 23.74 896 GLU A O 1
ATOM 6369 N N . PRO A 1 897 ? 123.299 131.946 111.382 1.00 27.91 897 PRO A N 1
ATOM 6370 C CA . PRO A 1 897 ? 124.369 132.913 111.097 1.00 27.91 897 PRO A CA 1
ATOM 6371 C C . PRO A 1 897 ? 124.914 133.670 112.305 1.00 27.91 897 PRO A C 1
ATOM 6372 O O . PRO A 1 897 ? 126.095 134.021 112.312 1.00 27.91 897 PRO A O 1
ATOM 6376 N N . GLU A 1 898 ? 124.096 133.913 113.330 1.00 30.86 898 GLU A N 1
ATOM 6377 C CA . GLU A 1 898 ? 124.441 134.841 114.402 1.00 30.86 898 GLU A CA 1
ATOM 6378 C C . GLU A 1 898 ? 124.451 134.151 115.758 1.00 30.86 898 GLU A C 1
ATOM 6379 O O . GLU A 1 898 ? 123.782 133.136 115.967 1.00 30.86 898 GLU A O 1
ATOM 6385 N N . ALA A 1 899 ? 125.204 134.737 116.688 1.00 27.51 899 ALA A N 1
ATOM 6386 C CA . ALA A 1 899 ? 125.238 134.246 118.059 1.00 27.51 899 ALA A CA 1
ATOM 6387 C C . ALA A 1 899 ? 123.938 134.584 118.780 1.00 27.51 899 ALA A C 1
ATOM 6388 O O . ALA A 1 899 ? 123.538 135.749 118.845 1.00 27.51 899 ALA A O 1
ATOM 6390 N N . VAL A 1 900 ? 123.282 133.561 119.331 1.00 26.84 900 VAL A N 1
ATOM 6391 C CA . VAL A 1 900 ? 122.011 133.722 120.025 1.00 26.84 900 VAL A CA 1
ATOM 6392 C C . VAL A 1 900 ? 122.034 132.933 121.326 1.00 26.84 900 VAL A C 1
ATOM 6393 O O . VAL A 1 900 ? 122.843 132.024 121.517 1.00 26.84 900 VAL A O 1
ATOM 6397 N N . ALA A 1 901 ? 121.119 133.294 122.221 1.00 25.97 901 ALA A N 1
ATOM 6398 C CA . ALA A 1 901 ? 120.874 132.565 123.454 1.00 25.97 901 ALA A CA 1
ATOM 6399 C C . ALA A 1 901 ? 119.371 132.375 123.622 1.00 25.97 901 ALA A C 1
ATOM 6400 O O . ALA A 1 901 ? 118.567 133.126 123.069 1.00 25.97 901 ALA A O 1
ATOM 6402 N N . PHE A 1 902 ? 118.995 131.351 124.385 1.00 25.59 902 PHE A N 1
ATOM 6403 C CA . PHE A 1 902 ? 117.608 130.910 124.478 1.00 25.59 902 PHE A CA 1
ATOM 6404 C C . PHE A 1 902 ? 117.036 131.246 125.851 1.00 25.59 902 PHE A C 1
ATOM 6405 O O . PHE A 1 902 ? 117.707 131.070 126.871 1.00 25.59 902 PHE A O 1
ATOM 6413 N N . MET A 1 903 ? 115.791 131.714 125.874 1.00 28.36 903 MET A N 1
ATOM 6414 C CA . MET A 1 903 ? 115.131 132.065 127.125 1.00 28.36 903 MET A CA 1
ATOM 6415 C C . MET A 1 903 ? 113.622 131.973 126.945 1.00 28.36 903 MET A C 1
ATOM 6416 O O . MET A 1 903 ? 113.100 132.207 125.853 1.00 28.36 903 MET A O 1
ATOM 6421 N N . ALA A 1 904 ? 112.930 131.636 128.033 1.00 28.63 904 ALA A N 1
ATOM 6422 C CA . ALA A 1 904 ? 111.480 131.528 128.001 1.00 28.63 904 ALA A CA 1
ATOM 6423 C C . ALA A 1 904 ? 110.835 132.899 127.794 1.00 28.63 904 ALA A C 1
ATOM 6424 O O . ALA A 1 904 ? 111.323 133.906 128.311 1.00 28.63 904 ALA A O 1
ATOM 6426 N N . PRO A 1 905 ? 109.721 132.955 127.053 1.00 29.03 905 PRO A N 1
ATOM 6427 C CA . PRO A 1 905 ? 109.088 134.259 126.766 1.00 29.03 905 PRO A CA 1
ATOM 6428 C C . PRO A 1 905 ? 108.720 135.055 128.008 1.00 29.03 905 PRO A C 1
ATOM 6429 O O . PRO A 1 905 ? 108.844 136.289 128.014 1.00 29.03 905 PRO A O 1
ATOM 6433 N N . LYS A 1 906 ? 108.261 134.379 129.063 1.00 30.95 906 LYS A N 1
ATOM 6434 C CA . LYS A 1 906 ? 107.914 135.077 130.296 1.00 30.95 906 LYS A CA 1
ATOM 6435 C C . LYS A 1 906 ? 109.140 135.724 130.924 1.00 30.95 906 LYS A C 1
ATOM 6436 O O . LYS A 1 906 ? 109.048 136.805 131.517 1.00 30.95 906 LYS A O 1
ATOM 6442 N N . GLU A 1 907 ? 110.302 135.079 130.803 1.00 31.39 907 GLU A N 1
ATOM 6443 C CA . GLU A 1 907 ? 111.526 135.679 131.319 1.00 31.39 907 GLU A CA 1
ATOM 6444 C C . GLU A 1 907 ? 111.922 136.910 130.514 1.00 31.39 907 GLU A C 1
ATOM 6445 O O . GLU A 1 907 ? 112.388 137.904 131.082 1.00 31.39 907 GLU A O 1
ATOM 6451 N N . LEU A 1 908 ? 111.743 136.870 129.189 1.00 31.48 908 LEU A N 1
ATOM 6452 C CA . LEU A 1 908 ? 111.979 138.070 128.391 1.00 31.48 908 LEU A CA 1
ATOM 6453 C C . LEU A 1 908 ? 111.052 139.200 128.814 1.00 31.48 908 LEU A C 1
ATOM 6454 O O . LEU A 1 908 ? 111.467 140.362 128.877 1.00 31.48 908 LEU A O 1
ATOM 6459 N N . TYR A 1 909 ? 109.785 138.883 129.092 1.00 33.79 909 TYR A N 1
ATOM 6460 C CA . TYR A 1 909 ? 108.862 139.918 129.545 1.00 33.79 909 TYR A CA 1
ATOM 6461 C C . TYR A 1 909 ? 109.282 140.487 130.896 1.00 33.79 909 TYR A C 1
ATOM 6462 O O . TYR A 1 909 ? 109.235 141.704 131.107 1.00 33.79 909 TYR A O 1
ATOM 6471 N N . ARG A 1 910 ? 109.692 139.621 131.825 1.00 33.15 910 ARG A N 1
ATOM 6472 C CA . ARG A 1 910 ? 110.075 140.085 133.156 1.00 33.15 910 ARG A CA 1
ATOM 6473 C C . ARG A 1 910 ? 111.338 140.940 133.110 1.00 33.15 910 ARG A C 1
ATOM 6474 O O . ARG A 1 910 ? 111.426 141.961 133.802 1.00 33.15 910 ARG A O 1
ATOM 6482 N N . LEU A 1 911 ? 112.322 140.544 132.302 1.00 33.54 911 LEU A N 1
ATOM 6483 C CA . LEU A 1 911 ? 113.583 141.270 132.214 1.00 33.54 911 LEU A CA 1
ATOM 6484 C C . LEU A 1 911 ? 113.499 142.521 131.349 1.00 33.54 911 LEU A C 1
ATOM 6485 O O . LEU A 1 911 ? 114.433 143.329 131.370 1.00 33.54 911 LEU A O 1
ATOM 6490 N N . GLY A 1 912 ? 112.415 142.704 130.599 1.00 33.66 912 GLY A N 1
ATOM 6491 C CA . GLY A 1 912 ? 112.280 143.874 129.755 1.00 33.66 912 GLY A CA 1
ATOM 6492 C C . GLY A 1 912 ? 112.930 143.761 128.396 1.00 33.66 912 GLY A C 1
ATOM 6493 O O . GLY A 1 912 ? 113.398 144.768 127.857 1.00 33.66 912 GLY A O 1
ATOM 6494 N N . LEU A 1 913 ? 112.966 142.565 127.820 1.00 33.52 913 LEU A N 1
ATOM 6495 C CA . LEU A 1 913 ? 113.585 142.307 126.529 1.00 33.52 913 LEU A CA 1
ATOM 6496 C C . LEU A 1 913 ? 112.523 141.978 125.486 1.00 33.52 913 LEU A C 1
ATOM 6497 O O . LEU A 1 913 ? 111.352 141.752 125.798 1.00 33.52 913 LEU A O 1
ATOM 6502 N N . ARG A 1 914 ? 112.952 141.956 124.229 1.00 32.97 914 ARG A N 1
ATOM 6503 C CA . ARG A 1 914 ? 112.115 141.564 123.109 1.00 32.97 914 ARG A CA 1
ATOM 6504 C C . ARG A 1 914 ? 112.823 140.475 122.321 1.00 32.97 914 ARG A C 1
ATOM 6505 O O . ARG A 1 914 ? 114.056 140.422 122.307 1.00 32.97 914 ARG A O 1
ATOM 6513 N N . PRO A 1 915 ? 112.075 139.589 121.665 1.00 31.06 915 PRO A N 1
ATOM 6514 C CA . PRO A 1 915 ? 112.718 138.563 120.835 1.00 31.06 915 PRO A CA 1
ATOM 6515 C C . PRO A 1 915 ? 113.553 139.200 119.734 1.00 31.06 915 PRO A C 1
ATOM 6516 O O . PRO A 1 915 ? 113.100 140.105 119.031 1.00 31.06 915 PRO A O 1
ATOM 6520 N N . GLY A 1 916 ? 114.783 138.714 119.588 1.00 30.23 916 GLY A N 1
ATOM 6521 C CA . GLY A 1 916 ? 115.722 139.278 118.647 1.00 30.23 916 GLY A CA 1
ATOM 6522 C C . GLY A 1 916 ? 116.517 140.458 119.160 1.00 30.23 916 GLY A C 1
ATOM 6523 O O . GLY A 1 916 ? 117.405 140.940 118.447 1.00 30.23 916 GLY A O 1
ATOM 6524 N N . GLY A 1 917 ? 116.231 140.940 120.370 1.00 30.21 917 GLY A N 1
ATOM 6525 C CA . GLY A 1 917 ? 116.991 142.030 120.940 1.00 30.21 917 GLY A CA 1
ATOM 6526 C C . GLY A 1 917 ? 118.319 141.578 121.520 1.00 30.21 917 GLY A C 1
ATOM 6527 O O . GLY A 1 917 ? 118.593 140.392 121.692 1.00 30.21 917 GLY A O 1
ATOM 6528 N N . SER A 1 918 ? 119.162 142.555 121.830 1.00 31.06 918 SER A N 1
ATOM 6529 C CA . SER A 1 918 ? 120.478 142.279 122.383 1.00 31.06 918 SER A CA 1
ATOM 6530 C C . SER A 1 918 ? 120.451 142.353 123.905 1.00 31.06 918 SER A C 1
ATOM 6531 O O . SER A 1 918 ? 119.680 143.111 124.498 1.00 31.06 918 SER A O 1
ATOM 6534 N N . MET A 1 919 ? 121.308 141.551 124.533 1.00 30.63 919 MET A N 1
ATOM 6535 C CA . MET A 1 919 ? 121.401 141.503 125.984 1.00 30.63 919 MET A CA 1
ATOM 6536 C C . MET A 1 919 ? 122.854 141.279 126.371 1.00 30.63 919 MET A C 1
ATOM 6537 O O . MET A 1 919 ? 123.665 140.817 125.565 1.00 30.63 919 MET A O 1
ATOM 6542 N N . ARG A 1 920 ? 123.179 141.615 127.615 1.00 30.28 920 ARG A N 1
ATOM 6543 C CA . ARG A 1 920 ? 124.513 141.405 128.163 1.00 30.28 920 ARG A CA 1
ATOM 6544 C C . ARG A 1 920 ? 124.451 140.283 129.190 1.00 30.28 920 ARG A C 1
ATOM 6545 O O . ARG A 1 920 ? 123.685 140.361 130.156 1.00 30.28 920 ARG A O 1
ATOM 6553 N N . LEU A 1 921 ? 125.259 139.249 128.979 1.00 28.63 921 LEU A N 1
ATOM 6554 C CA . LEU A 1 921 ? 125.298 138.076 129.841 1.00 28.63 921 LEU A CA 1
ATOM 6555 C C . LEU A 1 921 ? 126.547 138.135 130.710 1.00 28.63 921 LEU A C 1
ATOM 6556 O O . LEU A 1 921 ? 127.653 138.330 130.199 1.00 28.63 921 LEU A O 1
ATOM 6561 N N . GLU A 1 922 ? 126.372 137.966 132.018 1.00 29.84 922 GLU A N 1
ATOM 6562 C CA . GLU A 1 922 ? 127.479 138.114 132.949 1.00 29.84 922 GLU A CA 1
ATOM 6563 C C . GLU A 1 922 ? 127.483 136.997 133.980 1.00 29.84 922 GLU A C 1
ATOM 6564 O O . GLU A 1 922 ? 126.438 136.631 134.520 1.00 29.84 922 GLU A O 1
ATOM 6570 N N . THR A 1 923 ? 128.674 136.471 134.254 1.00 28.25 923 THR A N 1
ATOM 6571 C CA . THR A 1 923 ? 128.901 135.639 135.428 1.00 28.25 923 THR A CA 1
ATOM 6572 C C . THR A 1 923 ? 130.051 136.247 136.219 1.00 28.25 923 THR A C 1
ATOM 6573 O O . THR A 1 923 ? 130.500 137.354 135.909 1.00 28.25 923 THR A O 1
ATOM 6577 N N . ARG A 1 924 ? 130.531 135.546 137.243 1.00 29.52 924 ARG A N 1
ATOM 6578 C CA . ARG A 1 924 ? 131.699 136.027 137.969 1.00 29.52 924 ARG A CA 1
ATOM 6579 C C . ARG A 1 924 ? 132.976 135.952 137.143 1.00 29.52 924 ARG A C 1
ATOM 6580 O O . ARG A 1 924 ? 133.980 136.553 137.534 1.00 29.52 924 ARG A O 1
ATOM 6588 N N . ARG A 1 925 ? 132.964 135.250 136.008 1.00 27.32 925 ARG A N 1
ATOM 6589 C CA . ARG A 1 925 ? 134.187 134.977 135.271 1.00 27.32 925 ARG A CA 1
ATOM 6590 C C . ARG A 1 925 ? 134.319 135.730 133.955 1.00 27.32 925 ARG A C 1
ATOM 6591 O O . ARG A 1 925 ? 135.431 135.808 133.426 1.00 27.32 925 ARG A O 1
ATOM 6599 N N . GLY A 1 926 ? 133.241 136.287 133.417 1.00 27.20 926 GLY A N 1
ATOM 6600 C CA . GLY A 1 926 ? 133.338 136.992 132.151 1.00 27.20 926 GLY A CA 1
ATOM 6601 C C . GLY A 1 926 ? 132.010 137.601 131.763 1.00 27.20 926 GLY A C 1
ATOM 6602 O O . GLY A 1 926 ? 131.013 137.488 132.481 1.00 27.20 926 GLY A O 1
ATOM 6603 N N . ALA A 1 927 ? 132.009 138.248 130.596 1.00 27.33 927 ALA A N 1
ATOM 6604 C CA . ALA A 1 927 ? 130.831 138.937 130.088 1.00 27.33 927 ALA A CA 1
ATOM 6605 C C . ALA A 1 927 ? 130.802 138.857 128.568 1.00 27.33 927 ALA A C 1
ATOM 6606 O O . ALA A 1 927 ? 131.841 138.936 127.911 1.00 27.33 927 ALA A O 1
ATOM 6608 N N . VAL A 1 928 ? 129.596 138.701 128.012 1.00 27.15 928 VAL A N 1
ATOM 6609 C CA . VAL A 1 928 ? 129.383 138.664 126.568 1.00 27.15 928 VAL A CA 1
ATOM 6610 C C . VAL A 1 928 ? 128.136 139.471 126.224 1.00 27.15 928 VAL A C 1
ATOM 6611 O O . VAL A 1 928 ? 127.350 139.849 127.093 1.00 27.15 928 VAL A O 1
ATOM 6615 N N . VAL A 1 929 ? 127.979 139.748 124.930 1.00 27.61 929 VAL A N 1
ATOM 6616 C CA . VAL A 1 929 ? 126.803 140.411 124.377 1.00 27.61 929 VAL A CA 1
ATOM 6617 C C . VAL A 1 929 ? 126.369 139.644 123.135 1.00 27.61 929 VAL A C 1
ATOM 6618 O O . VAL A 1 929 ? 127.202 139.292 122.292 1.00 27.61 929 VAL A O 1
ATOM 6622 N N . LEU A 1 930 ? 125.072 139.386 123.019 1.00 27.76 930 LEU A N 1
ATOM 6623 C CA . LEU A 1 930 ? 124.531 138.581 121.926 1.00 27.76 930 LEU A CA 1
ATOM 6624 C C . LEU A 1 930 ? 123.022 138.805 121.870 1.00 27.76 930 LEU A C 1
ATOM 6625 O O . LEU A 1 930 ? 122.452 139.526 122.694 1.00 27.76 930 LEU A O 1
ATOM 6630 N N . LYS A 1 931 ? 122.383 138.189 120.881 1.00 28.62 931 LYS A N 1
ATOM 6631 C CA . LYS A 1 931 ? 120.946 138.296 120.683 1.00 28.62 931 LYS A CA 1
ATOM 6632 C C . LYS A 1 931 ? 120.208 137.221 121.478 1.00 28.62 931 LYS A C 1
ATOM 6633 O O . LYS A 1 931 ? 120.781 136.210 121.886 1.00 28.62 931 LYS A O 1
ATOM 6639 N N . VAL A 1 932 ? 118.914 137.450 121.684 1.00 27.90 932 VAL A N 1
ATOM 6640 C CA . VAL A 1 932 ? 118.067 136.560 122.471 1.00 27.90 932 VAL A CA 1
ATOM 6641 C C . VAL A 1 932 ? 116.990 135.972 121.568 1.00 27.90 932 VAL A C 1
ATOM 6642 O O . VAL A 1 932 ? 116.413 136.678 120.733 1.00 27.90 932 VAL A O 1
ATOM 6646 N N . ARG A 1 933 ? 116.749 134.673 121.711 1.00 26.11 933 ARG A N 1
ATOM 6647 C CA . ARG A 1 933 ? 115.684 133.980 121.001 1.00 26.11 933 ARG A CA 1
ATOM 6648 C C . ARG A 1 933 ? 114.674 133.472 122.020 1.00 26.11 933 ARG A C 1
ATOM 6649 O O . ARG A 1 933 ? 115.049 132.822 123.000 1.00 26.11 933 ARG A O 1
ATOM 6657 N N . SER A 1 934 ? 113.401 133.784 121.797 1.00 27.69 934 SER A N 1
ATOM 6658 C CA . SER A 1 934 ? 112.343 133.363 122.703 1.00 27.69 934 SER A CA 1
ATOM 6659 C C . SER A 1 934 ? 111.986 131.904 122.447 1.00 27.69 934 SER A C 1
ATOM 6660 O O . SER A 1 934 ? 111.649 131.529 121.321 1.00 27.69 934 SER A O 1
ATOM 6663 N N . ASP A 1 935 ? 112.048 131.082 123.494 1.00 27.15 935 ASP A N 1
ATOM 6664 C CA . ASP A 1 935 ? 111.848 129.642 123.361 1.00 27.15 935 ASP A CA 1
ATOM 6665 C C . ASP A 1 935 ? 111.028 129.133 124.536 1.00 27.15 935 ASP A C 1
ATOM 6666 O O . ASP A 1 935 ? 111.443 129.270 125.690 1.00 27.15 935 ASP A O 1
ATOM 6671 N N . ARG A 1 936 ? 109.880 128.527 124.242 1.00 26.98 936 ARG A N 1
ATOM 6672 C CA . ARG A 1 936 ? 108.998 128.009 125.280 1.00 26.98 936 ARG A CA 1
ATOM 6673 C C . ARG A 1 936 ? 109.460 126.675 125.852 1.00 26.98 936 ARG A C 1
ATOM 6674 O O . ARG A 1 936 ? 108.865 126.202 126.826 1.00 26.98 936 ARG A O 1
ATOM 6682 N N . ASP A 1 937 ? 110.487 126.051 125.276 1.00 25.04 937 ASP A N 1
ATOM 6683 C CA . ASP A 1 937 ? 111.019 124.819 125.844 1.00 25.04 937 ASP A CA 1
ATOM 6684 C C . ASP A 1 937 ? 111.954 125.071 127.020 1.00 25.04 937 ASP A C 1
ATOM 6685 O O . ASP A 1 937 ? 112.232 124.141 127.781 1.00 25.04 937 ASP A O 1
ATOM 6690 N N . VAL A 1 938 ? 112.427 126.297 127.191 1.00 25.28 938 VAL A N 1
ATOM 6691 C CA . VAL A 1 938 ? 113.382 126.612 128.258 1.00 25.28 938 VAL A CA 1
ATOM 6692 C C . VAL A 1 938 ? 112.612 126.890 129.547 1.00 25.28 938 VAL A C 1
ATOM 6693 O O . VAL A 1 938 ? 111.650 127.671 129.526 1.00 25.28 938 VAL A O 1
ATOM 6697 N N . PRO A 1 939 ? 112.988 126.279 130.668 1.00 25.20 939 PRO A N 1
ATOM 6698 C CA . PRO A 1 939 ? 112.256 126.517 131.918 1.00 25.20 939 PRO A CA 1
ATOM 6699 C C . PRO A 1 939 ? 112.470 127.929 132.439 1.00 25.20 939 PRO A C 1
ATOM 6700 O O . PRO A 1 939 ? 113.443 128.610 132.107 1.00 25.20 939 PRO A O 1
ATOM 6704 N N . ILE A 1 940 ? 111.522 128.369 133.270 1.00 27.37 940 ILE A N 1
ATOM 6705 C CA . ILE A 1 940 ? 111.662 129.649 133.951 1.00 27.37 940 ILE A CA 1
ATOM 6706 C C . ILE A 1 940 ? 112.890 129.606 134.850 1.00 27.37 940 ILE A C 1
ATOM 6707 O O . ILE A 1 940 ? 113.100 128.643 135.598 1.00 27.37 940 ILE A O 1
ATOM 6712 N N . GLY A 1 941 ? 113.714 130.647 134.773 1.00 27.76 941 GLY A N 1
ATOM 6713 C CA . GLY A 1 941 ? 114.911 130.738 135.580 1.00 27.76 941 GLY A CA 1
ATOM 6714 C C . GLY A 1 941 ? 116.158 130.136 134.973 1.00 27.76 941 GLY A C 1
ATOM 6715 O O . GLY A 1 941 ? 117.150 129.966 135.690 1.00 27.76 941 GLY A O 1
ATOM 6716 N N . MET A 1 942 ? 116.144 129.803 133.682 1.00 26.80 942 MET A N 1
ATOM 6717 C CA . MET A 1 942 ? 117.297 129.235 133.000 1.00 26.80 942 MET A CA 1
ATOM 6718 C C . MET A 1 942 ? 117.589 130.005 131.720 1.00 26.80 942 MET A C 1
ATOM 6719 O O . MET A 1 942 ? 116.679 130.500 131.053 1.00 26.80 942 MET A O 1
ATOM 6724 N N . ILE A 1 943 ? 118.874 130.094 131.386 1.00 24.67 943 ILE A N 1
ATOM 6725 C CA . ILE A 1 943 ? 119.333 130.630 130.112 1.00 24.67 943 ILE A CA 1
ATOM 6726 C C . ILE A 1 943 ? 120.244 129.590 129.471 1.00 24.67 943 ILE A C 1
ATOM 6727 O O . ILE A 1 943 ? 121.194 129.119 130.106 1.00 24.67 943 ILE A O 1
ATOM 6732 N N . PHE A 1 944 ? 119.945 129.216 128.229 1.00 22.45 944 PHE A N 1
ATOM 6733 C CA . PHE A 1 944 ? 120.685 128.181 127.516 1.00 22.45 944 PHE A CA 1
ATOM 6734 C C . PHE A 1 944 ? 121.435 128.802 126.346 1.00 22.45 944 PHE A C 1
ATOM 6735 O O . PHE A 1 944 ? 120.879 129.629 125.618 1.00 22.45 944 PHE A O 1
ATOM 6743 N N . MET A 1 945 ? 122.693 128.395 126.162 1.00 23.03 945 MET A N 1
ATOM 6744 C CA . MET A 1 945 ? 123.557 129.010 125.163 1.00 23.03 945 MET A CA 1
ATOM 6745 C C . MET A 1 945 ? 124.582 128.050 124.564 1.00 23.03 945 MET A C 1
ATOM 6746 O O . MET A 1 945 ? 125.286 127.352 125.311 1.00 23.03 945 MET A O 1
ATOM 6751 N N . PRO A 1 946 ? 124.676 127.973 123.238 1.00 21.98 946 PRO A N 1
ATOM 6752 C CA . PRO A 1 946 ? 125.727 127.167 122.608 1.00 21.98 946 PRO A CA 1
ATOM 6753 C C . PRO A 1 946 ? 127.079 127.861 122.679 1.00 21.98 946 PRO A C 1
ATOM 6754 O O . PRO A 1 946 ? 127.170 129.087 122.762 1.00 21.98 946 PRO A O 1
ATOM 6758 N N . PHE A 1 947 ? 128.144 127.056 122.631 1.00 20.32 947 PHE A N 1
ATOM 6759 C CA . PHE A 1 947 ? 129.506 127.569 122.734 1.00 20.32 947 PHE A CA 1
ATOM 6760 C C . PHE A 1 947 ? 130.229 127.611 121.389 1.00 20.32 947 PHE A C 1
ATOM 6761 O O . PHE A 1 947 ? 131.461 127.557 121.345 1.00 20.32 947 PHE A O 1
ATOM 6769 N N . CYS A 1 948 ? 129.489 127.760 120.293 1.00 22.54 948 CYS A N 1
ATOM 6770 C CA . CYS A 1 948 ? 130.049 127.704 118.950 1.00 22.54 948 CYS A CA 1
ATOM 6771 C C . CYS A 1 948 ? 130.305 129.076 118.340 1.00 22.54 948 CYS A C 1
ATOM 6772 O O . CYS A 1 948 ? 130.644 129.157 117.157 1.00 22.54 948 CYS A O 1
ATOM 6775 N N . TYR A 1 949 ? 130.150 130.151 119.103 1.00 25.61 949 TYR A N 1
ATOM 6776 C CA . TYR A 1 949 ? 130.179 131.503 118.556 1.00 25.61 949 TYR A CA 1
ATOM 6777 C C . TYR A 1 949 ? 131.394 132.240 119.103 1.00 25.61 949 TYR A C 1
ATOM 6778 O O . TYR A 1 949 ? 131.473 132.510 120.304 1.00 25.61 949 TYR A O 1
ATOM 6787 N N . ALA A 1 950 ? 132.340 132.563 118.219 1.00 27.60 950 ALA A N 1
ATOM 6788 C CA . ALA A 1 950 ? 133.551 133.251 118.653 1.00 27.60 950 ALA A CA 1
ATOM 6789 C C . ALA A 1 950 ? 133.269 134.687 119.077 1.00 27.60 950 ALA A C 1
ATOM 6790 O O . ALA A 1 950 ? 133.965 135.217 119.950 1.00 27.60 950 ALA A O 1
ATOM 6792 N N . GLU A 1 951 ? 132.266 135.333 118.476 1.00 29.02 951 GLU A N 1
ATOM 6793 C CA . GLU A 1 951 ? 131.957 136.710 118.843 1.00 29.02 951 GLU A CA 1
ATOM 6794 C C . GLU A 1 951 ? 131.369 136.800 120.246 1.00 29.02 951 GLU A C 1
ATOM 6795 O O . GLU A 1 951 ? 131.502 137.838 120.903 1.00 29.02 951 GLU A O 1
ATOM 6801 N N . ALA A 1 952 ? 130.705 135.739 120.716 1.00 26.77 952 ALA A N 1
ATOM 6802 C CA . ALA A 1 952 ? 130.260 135.635 122.110 1.00 26.77 952 ALA A CA 1
ATOM 6803 C C . ALA A 1 952 ? 130.568 134.216 122.587 1.00 26.77 952 ALA A C 1
ATOM 6804 O O . ALA A 1 952 ? 129.706 133.336 122.537 1.00 26.77 952 ALA A O 1
ATOM 6806 N N . ALA A 1 953 ? 131.787 134.010 123.079 1.00 24.69 953 ALA A N 1
ATOM 6807 C CA . ALA A 1 953 ? 132.253 132.677 123.444 1.00 24.69 953 ALA A CA 1
ATOM 6808 C C . ALA A 1 953 ? 131.643 132.262 124.777 1.00 24.69 953 ALA A C 1
ATOM 6809 O O . ALA A 1 953 ? 131.890 132.900 125.806 1.00 24.69 953 ALA A O 1
ATOM 6811 N N . ALA A 1 954 ? 130.856 131.184 124.758 1.00 23.46 954 ALA A N 1
ATOM 6812 C CA . ALA A 1 954 ? 130.160 130.744 125.962 1.00 23.46 954 ALA A CA 1
ATOM 6813 C C . ALA A 1 954 ? 131.125 130.337 127.065 1.00 23.46 954 ALA A C 1
ATOM 6814 O O . ALA A 1 954 ? 130.814 130.500 128.250 1.00 23.46 954 ALA A O 1
ATOM 6816 N N . ASN A 1 955 ? 132.292 129.811 126.705 1.00 23.14 955 ASN A N 1
ATOM 6817 C CA . ASN A 1 955 ? 133.251 129.349 127.698 1.00 23.14 955 ASN A CA 1
ATOM 6818 C C . ASN A 1 955 ? 134.019 130.483 128.366 1.00 23.14 955 ASN A C 1
ATOM 6819 O O . ASN A 1 955 ? 134.850 130.211 129.237 1.00 23.14 955 ASN A O 1
ATOM 6824 N N . LEU A 1 956 ? 133.774 131.738 127.985 1.00 24.56 956 LEU A N 1
ATOM 6825 C CA . LEU A 1 956 ? 134.267 132.865 128.770 1.00 24.56 956 LEU A CA 1
ATOM 6826 C C . LEU A 1 956 ? 133.586 132.975 130.129 1.00 24.56 956 LEU A C 1
ATOM 6827 O O . LEU A 1 956 ? 134.078 133.711 130.988 1.00 24.56 956 LEU A O 1
ATOM 6832 N N . LEU A 1 957 ? 132.478 132.267 130.346 1.00 25.33 957 LEU A N 1
ATOM 6833 C CA . LEU A 1 957 ? 131.690 132.419 131.558 1.00 25.33 957 LEU A CA 1
ATOM 6834 C C . LEU A 1 957 ? 131.644 131.179 132.437 1.00 25.33 957 LEU A C 1
ATOM 6835 O O . LEU A 1 957 ? 131.146 131.269 133.563 1.00 25.33 957 LEU A O 1
ATOM 6840 N N . THR A 1 958 ? 132.143 130.038 131.970 1.00 25.03 958 THR A N 1
ATOM 6841 C CA . THR A 1 958 ? 131.828 128.771 132.610 1.00 25.03 958 THR A CA 1
ATOM 6842 C C . THR A 1 958 ? 132.710 128.519 133.831 1.00 25.03 958 THR A C 1
ATOM 6843 O O . THR A 1 958 ? 133.798 129.079 133.980 1.00 25.03 958 THR A O 1
ATOM 6847 N N . ASN A 1 959 ? 132.215 127.648 134.706 1.00 26.79 959 ASN A N 1
ATOM 6848 C CA . ASN A 1 959 ? 132.893 127.310 135.950 1.00 26.79 959 ASN A CA 1
ATOM 6849 C C . ASN A 1 959 ? 133.926 126.221 135.697 1.00 26.79 959 ASN A C 1
ATOM 6850 O O . ASN A 1 959 ? 133.562 125.140 135.219 1.00 26.79 959 ASN A O 1
ATOM 6855 N N . PRO A 1 960 ? 135.206 126.453 135.991 1.00 26.31 960 PRO A N 1
ATOM 6856 C CA . PRO A 1 960 ? 136.221 125.410 135.809 1.00 26.31 960 PRO A CA 1
ATOM 6857 C C . PRO A 1 960 ? 136.326 124.410 136.952 1.00 26.31 960 PRO A C 1
ATOM 6858 O O . PRO A 1 960 ? 137.280 123.629 136.971 1.00 26.31 960 PRO A O 1
ATOM 6862 N N . ALA A 1 961 ? 135.387 124.403 137.897 1.00 25.84 961 ALA A N 1
ATOM 6863 C CA . ALA A 1 961 ? 135.420 123.436 138.988 1.00 25.84 961 ALA A CA 1
ATOM 6864 C C . ALA A 1 961 ? 135.148 122.027 138.471 1.00 25.84 961 ALA A C 1
ATOM 6865 O O . ALA A 1 961 ? 134.304 121.822 137.594 1.00 25.84 961 ALA A O 1
ATOM 6867 N N . LEU A 1 962 ? 135.846 121.048 139.044 1.00 25.64 962 LEU A N 1
ATOM 6868 C CA . LEU A 1 962 ? 135.909 119.702 138.494 1.00 25.64 962 LEU A CA 1
ATOM 6869 C C . LEU A 1 962 ? 135.201 118.690 139.385 1.00 25.64 962 LEU A C 1
ATOM 6870 O O . LEU A 1 962 ? 135.125 118.852 140.606 1.00 25.64 962 LEU A O 1
ATOM 6875 N N . ASP A 1 963 ? 134.684 117.643 138.750 1.00 25.38 963 ASP A N 1
ATOM 6876 C CA . ASP A 1 963 ? 134.247 116.457 139.472 1.00 25.38 963 ASP A CA 1
ATOM 6877 C C . ASP A 1 963 ? 135.458 115.829 140.156 1.00 25.38 963 ASP A C 1
ATOM 6878 O O . ASP A 1 963 ? 136.492 115.627 139.504 1.00 25.38 963 ASP A O 1
ATOM 6883 N N . PRO A 1 964 ? 135.384 115.530 141.455 1.00 26.32 964 PRO A N 1
ATOM 6884 C CA . PRO A 1 964 ? 136.590 115.058 142.164 1.00 26.32 964 PRO A CA 1
ATOM 6885 C C . PRO A 1 964 ? 137.196 113.797 141.570 1.00 26.32 964 PRO A C 1
ATOM 6886 O O . PRO A 1 964 ? 138.424 113.652 141.560 1.00 26.32 964 PRO A O 1
ATOM 6890 N N . LEU A 1 965 ? 136.369 112.887 141.059 1.00 26.21 965 LEU A N 1
ATOM 6891 C CA . LEU A 1 965 ? 136.849 111.622 140.513 1.00 26.21 965 LEU A CA 1
ATOM 6892 C C . LEU A 1 965 ? 137.044 111.694 139.000 1.00 26.21 965 LEU A C 1
ATOM 6893 O O . LEU A 1 965 ? 138.114 111.353 138.489 1.00 26.21 965 LEU A O 1
ATOM 6898 N N . GLY A 1 966 ? 136.014 112.133 138.274 1.00 25.13 966 GLY A N 1
ATOM 6899 C CA . GLY A 1 966 ? 136.091 112.172 136.826 1.00 25.13 966 GLY A CA 1
ATOM 6900 C C . GLY A 1 966 ? 136.987 113.260 136.274 1.00 25.13 966 GLY A C 1
ATOM 6901 O O . GLY A 1 966 ? 137.474 113.129 135.147 1.00 25.13 966 GLY A O 1
ATOM 6902 N N . LYS A 1 967 ? 137.223 114.323 137.047 1.00 25.25 967 LYS A N 1
ATOM 6903 C CA . LYS A 1 967 ? 138.026 115.470 136.613 1.00 25.25 967 LYS A CA 1
ATOM 6904 C C . LYS A 1 967 ? 137.427 116.124 135.367 1.00 25.25 967 LYS A C 1
ATOM 6905 O O . LYS A 1 967 ? 138.123 116.433 134.399 1.00 25.25 967 LYS A O 1
ATOM 6911 N N . ILE A 1 968 ? 136.115 116.339 135.407 1.00 22.82 968 ILE A N 1
ATOM 6912 C CA . ILE A 1 968 ? 135.378 116.971 134.315 1.00 22.82 968 ILE A CA 1
ATOM 6913 C C . ILE A 1 968 ? 134.788 118.280 134.835 1.00 22.82 968 ILE A C 1
ATOM 6914 O O . ILE A 1 968 ? 134.278 118.320 135.964 1.00 22.82 968 ILE A O 1
ATOM 6919 N N . PRO A 1 969 ? 134.850 119.371 134.073 1.00 22.90 969 PRO A N 1
ATOM 6920 C CA . PRO A 1 969 ? 134.284 120.642 134.549 1.00 22.90 969 PRO A CA 1
ATOM 6921 C C . PRO A 1 969 ? 132.762 120.627 134.516 1.00 22.90 969 PRO A C 1
ATOM 6922 O O . PRO A 1 969 ? 132.126 119.769 133.905 1.00 22.90 969 PRO A O 1
ATOM 6926 N N . GLU A 1 970 ? 132.175 121.616 135.193 1.00 24.07 970 GLU A N 1
ATOM 6927 C CA . GLU A 1 970 ? 130.721 121.742 135.305 1.00 24.07 970 GLU A CA 1
ATOM 6928 C C . GLU A 1 970 ? 130.220 122.732 134.256 1.00 24.07 970 GLU A C 1
ATOM 6929 O O . GLU A 1 970 ? 129.879 123.876 134.549 1.00 24.07 970 GLU A O 1
ATOM 6935 N N . PHE A 1 971 ? 130.160 122.264 133.006 1.00 21.15 971 PHE A N 1
ATOM 6936 C CA . PHE A 1 971 ? 129.702 123.116 131.911 1.00 21.15 971 PHE A CA 1
ATOM 6937 C C . PHE A 1 971 ? 128.210 123.416 131.998 1.00 21.15 971 PHE A C 1
ATOM 6938 O O . PHE A 1 971 ? 127.747 124.408 131.427 1.00 21.15 971 PHE A O 1
ATOM 6946 N N . LYS A 1 972 ? 127.444 122.573 132.681 1.00 20.16 972 LYS A N 1
ATOM 6947 C CA . LYS A 1 972 ? 125.992 122.582 132.559 1.00 20.16 972 LYS A CA 1
ATOM 6948 C C . LYS A 1 972 ? 125.280 123.404 133.629 1.00 20.16 972 LYS A C 1
ATOM 6949 O O . LYS A 1 972 ? 124.049 123.467 133.606 1.00 20.16 972 LYS A O 1
ATOM 6955 N N . PHE A 1 973 ? 125.997 124.040 134.554 1.00 23.99 973 PHE A N 1
ATOM 6956 C CA . PHE A 1 973 ? 125.323 124.738 135.650 1.00 23.99 973 PHE A CA 1
ATOM 6957 C C . PHE A 1 973 ? 126.257 125.779 136.243 1.00 23.99 973 PHE A C 1
ATOM 6958 O O . PHE A 1 973 ? 127.336 125.431 136.730 1.00 23.99 973 PHE A O 1
ATOM 6966 N N . CYS A 1 974 ? 125.838 127.043 136.211 1.00 25.95 974 CYS A N 1
ATOM 6967 C CA . CYS A 1 974 ? 126.515 128.121 136.922 1.00 25.95 974 CYS A CA 1
ATOM 6968 C C . CYS A 1 974 ? 125.547 129.294 137.040 1.00 25.95 974 CYS A C 1
ATOM 6969 O O . CYS A 1 974 ? 124.452 129.280 136.474 1.00 25.95 974 CYS A O 1
ATOM 6972 N N . ALA A 1 975 ? 125.959 130.307 137.797 1.00 28.23 975 ALA A N 1
ATOM 6973 C CA . ALA A 1 975 ? 125.113 131.452 138.109 1.00 28.23 975 ALA A CA 1
ATOM 6974 C C . ALA A 1 975 ? 125.441 132.623 137.190 1.00 28.23 975 ALA A C 1
ATOM 6975 O O . ALA A 1 975 ? 126.615 132.946 136.986 1.00 28.23 975 ALA A O 1
ATOM 6977 N N . ALA A 1 976 ? 124.402 133.264 136.654 1.00 29.04 976 ALA A N 1
ATOM 6978 C CA . ALA A 1 976 ? 124.566 134.360 135.710 1.00 29.04 976 ALA A CA 1
ATOM 6979 C C . ALA A 1 976 ? 123.546 135.456 135.991 1.00 29.04 976 ALA A C 1
ATOM 6980 O O . ALA A 1 976 ? 122.567 135.255 136.712 1.00 29.04 976 ALA A O 1
ATOM 6982 N N . ARG A 1 977 ? 123.795 136.629 135.409 1.00 30.54 977 ARG A N 1
ATOM 6983 C CA . ARG A 1 977 ? 122.856 137.743 135.418 1.00 30.54 977 ARG A CA 1
ATOM 6984 C C . ARG A 1 977 ? 122.689 138.279 134.001 1.00 30.54 977 ARG A C 1
ATOM 6985 O O . ARG A 1 977 ? 123.635 138.293 133.209 1.00 30.54 977 ARG A O 1
ATOM 6993 N N . VAL A 1 978 ? 121.475 138.725 133.691 1.00 31.34 978 VAL A N 1
ATOM 6994 C CA . VAL A 1 978 ? 121.112 139.198 132.360 1.00 31.34 978 VAL A CA 1
ATOM 6995 C C . VAL A 1 978 ? 120.627 140.637 132.464 1.00 31.34 978 VAL A C 1
ATOM 6996 O O . VAL A 1 978 ? 119.856 140.975 133.367 1.00 31.34 978 VAL A O 1
ATOM 7000 N N . VAL A 1 979 ? 121.087 141.483 131.545 1.00 32.57 979 VAL A N 1
ATOM 7001 C CA . VAL A 1 979 ? 120.600 142.862 131.455 1.00 32.57 979 VAL A CA 1
ATOM 7002 C C . VAL A 1 979 ? 120.371 143.220 129.999 1.00 32.57 979 VAL A C 1
ATOM 7003 O O . VAL A 1 979 ? 121.016 142.680 129.089 1.00 32.57 979 VAL A O 1
ATOM 7007 N N . PRO A 1 980 ? 119.429 144.128 129.745 1.00 33.57 980 PRO A N 1
ATOM 7008 C CA . PRO A 1 980 ? 119.230 144.613 128.374 1.00 33.57 980 PRO A CA 1
ATOM 7009 C C . PRO A 1 980 ? 120.470 145.329 127.860 1.00 33.57 980 PRO A C 1
ATOM 7010 O O . PRO A 1 980 ? 121.229 145.933 128.622 1.00 33.57 980 PRO A O 1
ATOM 7014 N N . ALA A 1 981 ? 120.673 145.246 126.551 1.00 33.57 981 ALA A N 1
ATOM 7015 C CA . ALA A 1 981 ? 121.818 145.883 125.914 1.00 33.57 981 ALA A CA 1
ATOM 7016 C C . ALA A 1 981 ? 121.384 146.705 124.708 1.00 33.57 981 ALA A C 1
ATOM 7017 O O . ALA A 1 981 ? 120.930 146.160 123.702 1.00 33.57 981 ALA A O 1
ATOM 7019 N N . GLY B 2 6 ? 133.516 144.150 126.241 1.00 44.64 1027 GLY B N 1
ATOM 7020 C CA . GLY B 2 6 ? 134.534 144.448 125.251 1.00 44.64 1027 GLY B CA 1
ATOM 7021 C C . GLY B 2 6 ? 135.051 143.205 124.559 1.00 44.64 1027 GLY B C 1
ATOM 7022 O O . GLY B 2 6 ? 134.393 142.165 124.587 1.00 44.64 1027 GLY B O 1
ATOM 7023 N N . THR B 2 7 ? 136.231 143.311 123.942 1.00 43.50 1028 THR B N 1
ATOM 7024 C CA . THR B 2 7 ? 136.861 142.195 123.237 1.00 43.50 1028 THR B CA 1
ATOM 7025 C C . THR B 2 7 ? 135.940 141.658 122.139 1.00 43.50 1028 THR B C 1
ATOM 7026 O O . THR B 2 7 ? 135.390 140.559 122.230 1.00 43.50 1028 THR B O 1
ATOM 7030 N N . VAL B 2 8 ? 135.752 142.485 121.109 1.00 41.24 1029 VAL B N 1
ATOM 7031 C CA . VAL B 2 8 ? 134.825 142.193 120.020 1.00 41.24 1029 VAL B CA 1
ATOM 7032 C C . VAL B 2 8 ? 135.145 140.843 119.387 1.00 41.24 1029 VAL B C 1
ATOM 7033 O O . VAL B 2 8 ? 134.234 140.076 119.057 1.00 41.24 1029 VAL B O 1
ATOM 7037 N N . ARG B 2 9 ? 136.433 140.544 119.212 1.00 38.52 1030 ARG B N 1
ATOM 7038 C CA . ARG B 2 9 ? 136.894 139.244 118.731 1.00 38.52 1030 ARG B CA 1
ATOM 7039 C C . ARG B 2 9 ? 136.366 138.932 117.336 1.00 38.52 1030 ARG B C 1
ATOM 7040 O O . ARG B 2 9 ? 137.150 138.764 116.396 1.00 38.52 1030 ARG B O 1
ATOM 7048 N N . SER B 2 10 ? 135.046 138.828 117.201 1.00 37.53 1031 SER B N 1
ATOM 7049 C CA . SER B 2 10 ? 134.394 138.600 115.917 1.00 37.53 1031 SER B CA 1
ATOM 7050 C C . SER B 2 10 ? 134.850 137.308 115.244 1.00 37.53 1031 SER B C 1
ATOM 7051 O O . SER B 2 10 ? 135.519 136.473 115.861 1.00 37.53 1031 SER B O 1
ATOM 7054 N N . PHE B 2 11 ? 134.500 137.155 113.970 1.00 34.02 1032 PHE B N 1
ATOM 7055 C CA . PHE B 2 11 ? 134.627 135.888 113.263 1.00 34.02 1032 PHE B CA 1
ATOM 7056 C C . PHE B 2 11 ? 134.641 136.178 111.769 1.00 34.02 1032 PHE B C 1
ATOM 7057 O O . PHE B 2 11 ? 133.722 136.821 111.252 1.00 34.02 1032 PHE B O 1
ATOM 7065 N N . ALA B 2 12 ? 135.688 135.720 111.085 1.00 34.79 1033 ALA B N 1
ATOM 7066 C CA . ALA B 2 12 ? 135.931 136.060 109.679 1.00 34.79 1033 ALA B CA 1
ATOM 7067 C C . ALA B 2 12 ? 135.076 135.263 108.710 1.00 34.79 1033 ALA B C 1
ATOM 7068 O O . ALA B 2 12 ? 135.343 135.268 107.499 1.00 34.79 1033 ALA B O 1
ATOM 7070 N N . HIS B 2 13 ? 134.058 134.599 109.226 1.00 33.69 1034 HIS B N 1
ATOM 7071 C CA . HIS B 2 13 ? 133.269 133.653 108.449 1.00 33.69 1034 HIS B CA 1
ATOM 7072 C C . HIS B 2 13 ? 132.160 134.378 107.691 1.00 33.69 1034 HIS B C 1
ATOM 7073 O O . HIS B 2 13 ? 131.505 135.259 108.255 1.00 33.69 1034 HIS B O 1
ATOM 7080 N N . PRO B 2 14 ? 131.909 134.018 106.423 1.00 36.50 1035 PRO B N 1
ATOM 7081 C CA . PRO B 2 14 ? 131.062 134.854 105.553 1.00 36.50 1035 PRO B CA 1
ATOM 7082 C C . PRO B 2 14 ? 129.603 134.960 105.972 1.00 36.50 1035 PRO B C 1
ATOM 7083 O O . PRO B 2 14 ? 128.803 135.571 105.257 1.00 36.50 1035 PRO B O 1
ATOM 7087 N N . GLY B 2 15 ? 129.238 134.388 107.119 1.00 37.35 1036 GLY B N 1
ATOM 7088 C CA . GLY B 2 15 ? 127.858 134.456 107.573 1.00 37.35 1036 GLY B CA 1
ATOM 7089 C C . GLY B 2 15 ? 127.369 135.855 107.880 1.00 37.35 1036 GLY B C 1
ATOM 7090 O O . GLY B 2 15 ? 126.158 136.058 108.022 1.00 37.35 1036 GLY B O 1
ATOM 7091 N N . ARG B 2 16 ? 128.280 136.828 107.978 1.00 39.25 1037 ARG B N 1
ATOM 7092 C CA . ARG B 2 16 ? 127.885 138.189 108.328 1.00 39.25 1037 ARG B CA 1
ATOM 7093 C C . ARG B 2 16 ? 126.899 138.778 107.325 1.00 39.25 1037 ARG B C 1
ATOM 7094 O O . ARG B 2 16 ? 126.150 139.701 107.663 1.00 39.25 1037 ARG B O 1
ATOM 7102 N N . GLY B 2 17 ? 126.885 138.266 106.092 1.00 40.13 1038 GLY B N 1
ATOM 7103 C CA . GLY B 2 17 ? 125.914 138.740 105.117 1.00 40.13 1038 GLY B CA 1
ATOM 7104 C C . GLY B 2 17 ? 124.490 138.369 105.488 1.00 40.13 1038 GLY B C 1
ATOM 7105 O O . GLY B 2 17 ? 123.569 139.181 105.365 1.00 40.13 1038 GLY B O 1
ATOM 7106 N N . ARG B 2 18 ? 124.293 137.136 105.946 1.00 39.10 1039 ARG B N 1
ATOM 7107 C CA . ARG B 2 18 ? 122.993 136.650 106.391 1.00 39.10 1039 ARG B CA 1
ATOM 7108 C C . ARG B 2 18 ? 122.752 136.895 107.873 1.00 39.10 1039 ARG B C 1
ATOM 7109 O O . ARG B 2 18 ? 121.773 136.380 108.419 1.00 39.10 1039 ARG B O 1
ATOM 7117 N N . ASN B 2 19 ? 123.606 137.679 108.527 1.00 37.23 1040 ASN B N 1
ATOM 7118 C CA . ASN B 2 19 ? 123.638 137.733 109.984 1.00 37.23 1040 ASN B CA 1
ATOM 7119 C C . ASN B 2 19 ? 122.422 138.450 110.555 1.00 37.23 1040 ASN B C 1
ATOM 7120 O O . ASN B 2 19 ? 122.535 139.569 111.065 1.00 37.23 1040 ASN B O 1
ATOM 7125 N N . VAL B 2 20 ? 121.256 137.811 110.478 1.00 36.06 1041 VAL B N 1
ATOM 7126 C CA . VAL B 2 20 ? 120.050 138.321 111.119 1.00 36.06 1041 VAL B CA 1
ATOM 7127 C C . VAL B 2 20 ? 119.408 137.314 112.059 1.00 36.06 1041 VAL B C 1
ATOM 7128 O O . VAL B 2 20 ? 118.507 137.697 112.823 1.00 36.06 1041 VAL B O 1
ATOM 7132 N N . ALA B 2 21 ? 119.825 136.046 112.024 1.00 32.12 1042 ALA B N 1
ATOM 7133 C CA . ALA B 2 21 ? 119.372 135.019 112.958 1.00 32.12 1042 ALA B CA 1
ATOM 7134 C C . ALA B 2 21 ? 117.856 134.851 112.958 1.00 32.12 1042 ALA B C 1
ATOM 7135 O O . ALA B 2 21 ? 117.163 135.362 112.073 1.00 32.12 1042 ALA B O 1
ATOM 7137 N N . ARG B 2 22 ? 117.336 134.117 113.936 1.00 26.25 1043 ARG B N 1
ATOM 7138 C CA . ARG B 2 22 ? 115.903 133.938 114.113 1.00 26.25 1043 ARG B CA 1
ATOM 7139 C C . ARG B 2 22 ? 115.539 134.364 115.524 1.00 26.25 1043 ARG B C 1
ATOM 7140 O O . ARG B 2 22 ? 116.201 133.961 116.486 1.00 26.25 1043 ARG B O 1
ATOM 7148 N N . ALA B 2 23 ? 114.499 135.188 115.645 1.00 25.84 1044 ALA B N 1
ATOM 7149 C CA . ALA B 2 23 ? 114.016 135.597 116.957 1.00 25.84 1044 ALA B CA 1
ATOM 7150 C C . ALA B 2 23 ? 113.228 134.501 117.661 1.00 25.84 1044 ALA B C 1
ATOM 7151 O O . ALA B 2 23 ? 112.955 134.635 118.857 1.00 25.84 1044 ALA B O 1
ATOM 7153 N N . VAL B 2 24 ? 112.872 133.432 116.955 1.00 24.25 1045 VAL B N 1
ATOM 7154 C CA . VAL B 2 24 ? 112.050 132.343 117.481 1.00 24.25 1045 VAL B CA 1
ATOM 7155 C C . VAL B 2 24 ? 112.517 131.045 116.832 1.00 24.25 1045 VAL B C 1
ATOM 7156 O O . VAL B 2 24 ? 113.174 131.094 115.784 1.00 24.25 1045 VAL B O 1
ATOM 7160 N N . PRO B 2 25 ? 112.212 129.874 117.395 1.00 22.56 1046 PRO B N 1
ATOM 7161 C CA . PRO B 2 25 ? 112.560 128.617 116.716 1.00 22.56 1046 PRO B CA 1
ATOM 7162 C C . PRO B 2 25 ? 111.865 128.507 115.365 1.00 22.56 1046 PRO B C 1
ATOM 7163 O O . PRO B 2 25 ? 110.945 129.260 115.038 1.00 22.56 1046 PRO B O 1
ATOM 7167 N N . LYS B 2 26 ? 112.325 127.548 114.565 1.00 19.01 1047 LYS B N 1
ATOM 7168 C CA . LYS B 2 26 ? 111.830 127.415 113.201 1.00 19.01 1047 LYS B CA 1
ATOM 7169 C C . LYS B 2 26 ? 110.357 127.019 113.188 1.00 19.01 1047 LYS B C 1
ATOM 7170 O O . LYS B 2 26 ? 109.863 126.339 114.088 1.00 19.01 1047 LYS B O 1
ATOM 7176 N N . GLY B 2 27 ? 109.654 127.466 112.152 1.00 18.43 1048 GLY B N 1
ATOM 7177 C CA . GLY B 2 27 ? 108.236 127.217 112.014 1.00 18.43 1048 GLY B CA 1
ATOM 7178 C C . GLY B 2 27 ? 107.391 128.240 112.752 1.00 18.43 1048 GLY B C 1
ATOM 7179 O O . GLY B 2 27 ? 107.881 129.092 113.494 1.00 18.43 1048 GLY B O 1
ATOM 7180 N N . ARG B 2 28 ? 106.084 128.150 112.531 1.00 18.69 1049 ARG B N 1
ATOM 7181 C CA . ARG B 2 28 ? 105.156 129.035 113.218 1.00 18.69 1049 ARG B CA 1
ATOM 7182 C C . ARG B 2 28 ? 105.042 128.646 114.687 1.00 18.69 1049 ARG B C 1
ATOM 7183 O O . ARG B 2 28 ? 105.270 127.495 115.067 1.00 18.69 1049 ARG B O 1
ATOM 7191 N N . GLN B 2 29 ? 104.684 129.619 115.518 1.00 22.16 1050 GLN B N 1
ATOM 7192 C CA . GLN B 2 29 ? 104.685 129.454 116.965 1.00 22.16 1050 GLN B CA 1
ATOM 7193 C C . GLN B 2 29 ? 103.271 129.554 117.521 1.00 22.16 1050 GLN B C 1
ATOM 7194 O O . GLN B 2 29 ? 102.468 130.371 117.063 1.00 22.16 1050 GLN B O 1
ATOM 7200 N N . VAL B 2 30 ? 102.980 128.724 118.523 1.00 23.99 1051 VAL B N 1
ATOM 7201 C CA . VAL B 2 30 ? 101.661 128.722 119.144 1.00 23.99 1051 VAL B CA 1
ATOM 7202 C C . VAL B 2 30 ? 101.484 129.989 119.971 1.00 23.99 1051 VAL B C 1
ATOM 7203 O O . VAL B 2 30 ? 102.339 130.343 120.793 1.00 23.99 1051 VAL B O 1
ATOM 7207 N N . ASP B 2 31 ? 100.379 130.679 119.746 1.00 26.64 1052 ASP B N 1
ATOM 7208 C CA . ASP B 2 31 ? 100.050 131.892 120.485 1.00 26.64 1052 ASP B CA 1
ATOM 7209 C C . ASP B 2 31 ? 99.513 131.523 121.865 1.00 26.64 1052 ASP B C 1
ATOM 7210 O O . ASP B 2 31 ? 98.582 130.720 121.962 1.00 26.64 1052 ASP B O 1
ATOM 7215 N N . PRO B 2 32 ? 100.080 132.073 122.945 1.00 27.58 1053 PRO B N 1
ATOM 7216 C CA . PRO B 2 32 ? 99.524 131.791 124.281 1.00 27.58 1053 PRO B CA 1
ATOM 7217 C C . PRO B 2 32 ? 98.050 132.133 124.410 1.00 27.58 1053 PRO B C 1
ATOM 7218 O O . PRO B 2 32 ? 97.312 131.415 125.093 1.00 27.58 1053 PRO B O 1
ATOM 7222 N N . HIS B 2 33 ? 97.600 133.217 123.775 1.00 27.67 1054 HIS B N 1
ATOM 7223 C CA . HIS B 2 33 ? 96.186 133.576 123.822 1.00 27.67 1054 HIS B CA 1
ATOM 7224 C C . HIS B 2 33 ? 95.323 132.556 123.086 1.00 27.67 1054 HIS B C 1
ATOM 7225 O O . HIS B 2 33 ? 94.219 132.231 123.535 1.00 27.67 1054 HIS B O 1
ATOM 7232 N N . ALA B 2 34 ? 95.806 132.049 121.949 1.00 26.25 1055 ALA B N 1
ATOM 7233 C CA . ALA B 2 34 ? 95.051 131.053 121.195 1.00 26.25 1055 ALA B CA 1
ATOM 7234 C C . ALA B 2 34 ? 94.941 129.742 121.961 1.00 26.25 1055 ALA B C 1
ATOM 7235 O O . ALA B 2 34 ? 93.915 129.056 121.888 1.00 26.25 1055 ALA B O 1
ATOM 7237 N N . LYS B 2 35 ? 95.994 129.372 122.693 1.00 26.69 1056 LYS B N 1
ATOM 7238 C CA . LYS B 2 35 ? 95.965 128.140 123.474 1.00 26.69 1056 LYS B CA 1
ATOM 7239 C C . LYS B 2 35 ? 94.885 128.186 124.546 1.00 26.69 1056 LYS B C 1
ATOM 7240 O O . LYS B 2 35 ? 94.175 127.198 124.765 1.00 26.69 1056 LYS B O 1
ATOM 7246 N N . VAL B 2 36 ? 94.755 129.321 125.233 1.00 27.27 1057 VAL B N 1
ATOM 7247 C CA . VAL B 2 36 ? 93.742 129.450 126.276 1.00 27.27 1057 VAL B CA 1
ATOM 7248 C C . VAL B 2 36 ? 92.340 129.362 125.682 1.00 27.27 1057 VAL B C 1
ATOM 7249 O O . VAL B 2 36 ? 91.465 128.683 126.230 1.00 27.27 1057 VAL B O 1
ATOM 7253 N N . GLU B 2 37 ? 92.106 130.026 124.549 1.00 26.62 1058 GLU B N 1
ATOM 7254 C CA . GLU B 2 37 ? 90.772 130.027 123.954 1.00 26.62 1058 GLU B CA 1
ATOM 7255 C C . GLU B 2 37 ? 90.348 128.629 123.512 1.00 26.62 1058 GLU B C 1
ATOM 7256 O O . GLU B 2 37 ? 89.196 128.232 123.719 1.00 26.62 1058 GLU B O 1
ATOM 7262 N N . ILE B 2 38 ? 91.257 127.873 122.894 1.00 25.03 1059 ILE B N 1
ATOM 7263 C CA . ILE B 2 38 ? 90.911 126.528 122.443 1.00 25.03 1059 ILE B CA 1
ATOM 7264 C C . ILE B 2 38 ? 90.716 125.597 123.634 1.00 25.03 1059 ILE B C 1
ATOM 7265 O O . ILE B 2 38 ? 89.867 124.699 123.604 1.00 25.03 1059 ILE B O 1
ATOM 7270 N N . GLU B 2 39 ? 91.497 125.793 124.701 1.00 27.20 1060 GLU B N 1
ATOM 7271 C CA . GLU B 2 39 ? 91.388 124.927 125.871 1.00 27.20 1060 GLU B CA 1
ATOM 7272 C C . GLU B 2 39 ? 90.031 125.068 126.555 1.00 27.20 1060 GLU B C 1
ATOM 7273 O O . GLU B 2 39 ? 89.449 124.070 126.996 1.00 27.20 1060 GLU B O 1
ATOM 7279 N N . GLU B 2 40 ? 89.516 126.296 126.672 1.00 27.65 1061 GLU B N 1
ATOM 7280 C CA . GLU B 2 40 ? 88.160 126.465 127.189 1.00 27.65 1061 GLU B CA 1
ATOM 7281 C C . GLU B 2 40 ? 87.127 125.931 126.207 1.00 27.65 1061 GLU B C 1
ATOM 7282 O O . GLU B 2 40 ? 86.109 125.363 126.618 1.00 27.65 1061 GLU B O 1
ATOM 7288 N N . LEU B 2 41 ? 87.370 126.106 124.906 1.00 24.94 1062 LEU B N 1
ATOM 7289 C CA . LEU B 2 41 ? 86.436 125.607 123.903 1.00 24.94 1062 LEU B CA 1
ATOM 7290 C C . LEU B 2 41 ? 86.318 124.089 123.961 1.00 24.94 1062 LEU B C 1
ATOM 7291 O O . LEU B 2 41 ? 85.222 123.540 123.813 1.00 24.94 1062 LEU B O 1
ATOM 7296 N N . LEU B 2 42 ? 87.437 123.393 124.177 1.00 24.34 1063 LEU B N 1
ATOM 7297 C CA . LEU B 2 42 ? 87.394 121.937 124.261 1.00 24.34 1063 LEU B CA 1
ATOM 7298 C C . LEU B 2 42 ? 86.797 121.463 125.579 1.00 24.34 1063 LEU B C 1
ATOM 7299 O O . LEU B 2 42 ? 86.069 120.466 125.602 1.00 24.34 1063 LEU B O 1
ATOM 7304 N N . GLY B 2 43 ? 87.090 122.155 126.675 1.00 25.83 1064 GLY B N 1
ATOM 7305 C CA . GLY B 2 43 ? 86.556 121.750 127.966 1.00 25.83 1064 GLY B CA 1
ATOM 7306 C C . GLY B 2 43 ? 87.062 120.383 128.378 1.00 25.83 1064 GLY B C 1
ATOM 7307 O O . GLY B 2 43 ? 88.265 120.103 128.353 1.00 25.83 1064 GLY B O 1
ATOM 7308 N N . THR B 2 44 ? 86.130 119.510 128.752 1.00 25.70 1065 THR B N 1
ATOM 7309 C CA . THR B 2 44 ? 86.442 118.184 129.265 1.00 25.70 1065 THR B CA 1
ATOM 7310 C C . THR B 2 44 ? 86.452 117.109 128.184 1.00 25.70 1065 THR B C 1
ATOM 7311 O O . THR B 2 44 ? 86.520 115.921 128.515 1.00 25.70 1065 THR B O 1
ATOM 7315 N N . ARG B 2 45 ? 86.380 117.489 126.912 1.00 23.96 1066 ARG B N 1
ATOM 7316 C CA . ARG B 2 45 ? 86.348 116.505 125.844 1.00 23.96 1066 ARG B CA 1
ATOM 7317 C C . ARG B 2 45 ? 87.691 115.782 125.734 1.00 23.96 1066 ARG B C 1
ATOM 7318 O O . ARG B 2 45 ? 88.740 116.354 126.036 1.00 23.96 1066 ARG B O 1
ATOM 7326 N N . PRO B 2 46 ? 87.678 114.511 125.334 1.00 23.11 1067 PRO B N 1
ATOM 7327 C CA . PRO B 2 46 ? 88.934 113.786 125.119 1.00 23.11 1067 PRO B CA 1
ATOM 7328 C C . PRO B 2 46 ? 89.782 114.426 124.030 1.00 23.11 1067 PRO B C 1
ATOM 7329 O O . PRO B 2 46 ? 89.336 115.274 123.256 1.00 23.11 1067 PRO B O 1
ATOM 7333 N N . ARG B 2 47 ? 91.041 113.989 123.972 1.00 22.52 1068 ARG B N 1
ATOM 7334 C CA . ARG B 2 47 ? 91.998 114.467 122.982 1.00 22.52 1068 ARG B CA 1
ATOM 7335 C C . ARG B 2 47 ? 92.538 113.335 122.116 1.00 22.52 1068 ARG B C 1
ATOM 7336 O O . ARG B 2 47 ? 93.651 113.437 121.590 1.00 22.52 1068 ARG B O 1
ATOM 7344 N N . GLN B 2 48 ? 91.784 112.250 121.973 1.00 20.90 1069 GLN B N 1
ATOM 7345 C CA . GLN B 2 48 ? 92.194 111.168 121.093 1.00 20.90 1069 GLN B CA 1
ATOM 7346 C C . GLN B 2 48 ? 92.111 111.609 119.636 1.00 20.90 1069 GLN B C 1
ATOM 7347 O O . GLN B 2 48 ? 91.338 112.500 119.276 1.00 20.90 1069 GLN B O 1
ATOM 7353 N N . ARG B 2 49 ? 92.926 110.970 118.795 1.00 17.31 1070 ARG B N 1
ATOM 7354 C CA . ARG B 2 49 ? 92.999 111.350 117.388 1.00 17.31 1070 ARG B CA 1
ATOM 7355 C C . ARG B 2 49 ? 91.652 111.225 116.685 1.00 17.31 1070 ARG B C 1
ATOM 7356 O O . ARG B 2 49 ? 91.336 112.035 115.807 1.00 17.31 1070 ARG B O 1
ATOM 7364 N N . ASP B 2 50 ? 90.844 110.233 117.058 1.00 18.57 1071 ASP B N 1
ATOM 7365 C CA . ASP B 2 50 ? 89.606 109.967 116.335 1.00 18.57 1071 ASP B CA 1
ATOM 7366 C C . ASP B 2 50 ? 88.543 111.036 116.554 1.00 18.57 1071 ASP B C 1
ATOM 7367 O O . ASP B 2 50 ? 87.501 110.990 115.894 1.00 18.57 1071 ASP B O 1
ATOM 7372 N N . LEU B 2 51 ? 88.776 111.993 117.450 1.00 17.99 1072 LEU B N 1
ATOM 7373 C CA . LEU B 2 51 ? 87.870 113.113 117.656 1.00 17.99 1072 LEU B CA 1
ATOM 7374 C C . LEU B 2 51 ? 88.293 114.366 116.895 1.00 17.99 1072 LEU B C 1
ATOM 7375 O O . LEU B 2 51 ? 87.716 115.433 117.117 1.00 17.99 1072 LEU B O 1
ATOM 7380 N N . LEU B 2 52 ? 89.286 114.263 116.006 1.00 16.42 1073 LEU B N 1
ATOM 7381 C CA . LEU B 2 52 ? 89.832 115.456 115.361 1.00 16.42 1073 LEU B CA 1
ATOM 7382 C C . LEU B 2 52 ? 88.793 116.170 114.502 1.00 16.42 1073 LEU B C 1
ATOM 7383 O O . LEU B 2 52 ? 88.697 117.400 114.534 1.00 16.42 1073 LEU B O 1
ATOM 7388 N N . ILE B 2 53 ? 88.014 115.421 113.719 1.00 16.66 1074 ILE B N 1
ATOM 7389 C CA . ILE B 2 53 ? 87.055 116.056 112.819 1.00 16.66 1074 ILE B CA 1
ATOM 7390 C C . ILE B 2 53 ? 85.925 116.709 113.609 1.00 16.66 1074 ILE B C 1
ATOM 7391 O O . ILE B 2 53 ? 85.438 117.785 113.244 1.00 16.66 1074 ILE B O 1
ATOM 7396 N N . GLU B 2 54 ? 85.492 116.075 114.702 1.00 18.39 1075 GLU B N 1
ATOM 7397 C CA . GLU B 2 54 ? 84.485 116.693 115.560 1.00 18.39 1075 GLU B CA 1
ATOM 7398 C C . GLU B 2 54 ? 85.009 117.983 116.183 1.00 18.39 1075 GLU B C 1
ATOM 7399 O O . GLU B 2 54 ? 84.270 118.966 116.303 1.00 18.39 1075 GLU B O 1
ATOM 7405 N N . HIS B 2 55 ? 86.284 118.000 116.580 1.00 17.86 1076 HIS B N 1
ATOM 7406 C CA . HIS B 2 55 ? 86.873 119.213 117.140 1.00 17.86 1076 HIS B CA 1
ATOM 7407 C C . HIS B 2 55 ? 87.029 120.298 116.081 1.00 17.86 1076 HIS B C 1
ATOM 7408 O O . HIS B 2 55 ? 86.903 121.490 116.385 1.00 17.86 1076 HIS B O 1
ATOM 7415 N N . LEU B 2 56 ? 87.325 119.908 114.839 1.00 17.28 1077 LEU B N 1
ATOM 7416 C CA . LEU B 2 56 ? 87.366 120.876 113.748 1.00 17.28 1077 LEU B CA 1
ATOM 7417 C C . LEU B 2 56 ? 85.994 121.495 113.518 1.00 17.28 1077 LEU B C 1
ATOM 7418 O O . LEU B 2 56 ? 85.885 122.689 113.217 1.00 17.28 1077 LEU B O 1
ATOM 7423 N N . HIS B 2 57 ? 84.936 120.690 113.641 1.00 18.07 1078 HIS B N 1
ATOM 7424 C CA . HIS B 2 57 ? 83.575 121.209 113.535 1.00 18.07 1078 HIS B CA 1
ATOM 7425 C C . HIS B 2 57 ? 83.288 122.239 114.622 1.00 18.07 1078 HIS B C 1
ATOM 7426 O O . HIS B 2 57 ? 82.645 123.262 114.364 1.00 18.07 1078 HIS B O 1
ATOM 7433 N N . LEU B 2 58 ? 83.750 121.978 115.847 1.00 20.08 1079 LEU B N 1
ATOM 7434 C CA . LEU B 2 58 ? 83.475 122.883 116.960 1.00 20.08 1079 LEU B CA 1
ATOM 7435 C C . LEU B 2 58 ? 84.101 124.255 116.736 1.00 20.08 1079 LEU B C 1
ATOM 7436 O O . LEU B 2 58 ? 83.495 125.280 117.066 1.00 20.08 1079 LEU B O 1
ATOM 7441 N N . ILE B 2 59 ? 85.317 124.298 116.190 1.00 20.16 1080 ILE B N 1
ATOM 7442 C CA . ILE B 2 59 ? 85.958 125.582 115.921 1.00 20.16 1080 ILE B CA 1
ATOM 7443 C C . ILE B 2 59 ? 85.259 126.301 114.776 1.00 20.16 1080 ILE B C 1
ATOM 7444 O O . ILE B 2 59 ? 85.021 127.512 114.840 1.00 20.16 1080 ILE B O 1
ATOM 7449 N N . GLN B 2 60 ? 84.919 125.571 113.712 1.00 20.61 1081 GLN B N 1
ATOM 7450 C CA . GLN B 2 60 ? 84.299 126.197 112.549 1.00 20.61 1081 GLN B CA 1
ATOM 7451 C C . GLN B 2 60 ? 82.909 126.730 112.882 1.00 20.61 1081 GLN B C 1
ATOM 7452 O O . GLN B 2 60 ? 82.502 127.777 112.370 1.00 20.61 1081 GLN B O 1
ATOM 7458 N N . ASP B 2 61 ? 82.169 126.027 113.740 1.00 21.38 1082 ASP B N 1
ATOM 7459 C CA . ASP B 2 61 ? 80.838 126.492 114.117 1.00 21.38 1082 ASP B CA 1
ATOM 7460 C C . ASP B 2 61 ? 80.910 127.669 115.087 1.00 21.38 1082 ASP B C 1
ATOM 7461 O O . ASP B 2 61 ? 80.065 128.569 115.041 1.00 21.38 1082 ASP B O 1
ATOM 7466 N N . THR B 2 62 ? 81.909 127.680 115.971 1.00 22.25 1083 THR B N 1
ATOM 7467 C CA . THR B 2 62 ? 82.015 128.747 116.964 1.00 22.25 1083 THR B CA 1
ATOM 7468 C C . THR B 2 62 ? 82.379 130.076 116.312 1.00 22.25 1083 THR B C 1
ATOM 7469 O O . THR B 2 62 ? 81.756 131.107 116.588 1.00 22.25 1083 THR B O 1
ATOM 7473 N N . TYR B 2 63 ? 83.377 130.070 115.430 1.00 22.41 1084 TYR B N 1
ATOM 7474 C CA . TYR B 2 63 ? 83.909 131.299 114.861 1.00 22.41 1084 TYR B CA 1
ATOM 7475 C C . TYR B 2 63 ? 83.567 131.505 113.394 1.00 22.41 1084 TYR B C 1
ATOM 7476 O O . TYR B 2 63 ? 83.872 132.571 112.853 1.00 22.41 1084 TYR B O 1
ATOM 7485 N N . GLY B 2 64 ? 82.954 130.529 112.734 1.00 22.66 1085 GLY B N 1
ATOM 7486 C CA . GLY B 2 64 ? 82.668 130.665 111.321 1.00 22.66 1085 GLY B CA 1
ATOM 7487 C C . GLY B 2 64 ? 83.836 130.392 110.403 1.00 22.66 1085 GLY B C 1
ATOM 7488 O O . GLY B 2 64 ? 83.680 130.500 109.182 1.00 22.66 1085 GLY B O 1
ATOM 7489 N N . GLN B 2 65 ? 84.997 130.040 110.947 1.00 22.44 1086 GLN B N 1
ATOM 7490 C CA . GLN B 2 65 ? 86.188 129.742 110.161 1.00 22.44 1086 GLN B CA 1
ATOM 7491 C C . GLN B 2 65 ? 87.199 129.076 111.082 1.00 22.44 1086 GLN B C 1
ATOM 7492 O O . GLN B 2 65 ? 87.000 128.991 112.296 1.00 22.44 1086 GLN B O 1
ATOM 7498 N N . ILE B 2 66 ? 88.281 128.595 110.490 1.00 20.16 1087 ILE B N 1
ATOM 7499 C CA . ILE B 2 66 ? 89.366 127.954 111.228 1.00 20.16 1087 ILE B CA 1
ATOM 7500 C C . ILE B 2 66 ? 90.625 128.760 110.931 1.00 20.16 1087 ILE B C 1
ATOM 7501 O O . ILE B 2 66 ? 91.306 128.546 109.925 1.00 20.16 1087 ILE B O 1
ATOM 7506 N N . SER B 2 67 ? 90.937 129.711 111.804 1.00 19.92 1088 SER B N 1
ATOM 7507 C CA . SER B 2 67 ? 92.136 130.515 111.636 1.00 19.92 1088 SER B CA 1
ATOM 7508 C C . SER B 2 67 ? 93.379 129.680 111.918 1.00 19.92 1088 SER B C 1
ATOM 7509 O O . SER B 2 67 ? 93.337 128.695 112.659 1.00 19.92 1088 SER B O 1
ATOM 7512 N N . ALA B 2 68 ? 94.497 130.084 111.310 1.00 19.41 1089 ALA B N 1
ATOM 7513 C CA . ALA B 2 68 ? 95.754 129.380 111.540 1.00 19.41 1089 ALA B CA 1
ATOM 7514 C C . ALA B 2 68 ? 96.160 129.425 113.007 1.00 19.41 1089 ALA B C 1
ATOM 7515 O O . ALA B 2 68 ? 96.802 128.492 113.499 1.00 19.41 1089 ALA B O 1
ATOM 7517 N N . ASP B 2 69 ? 95.794 130.493 113.720 1.00 20.51 1090 ASP B N 1
ATOM 7518 C CA . ASP B 2 69 ? 96.096 130.576 115.145 1.00 20.51 1090 ASP B CA 1
ATOM 7519 C C . ASP B 2 69 ? 95.387 129.475 115.922 1.00 20.51 1090 ASP B C 1
ATOM 7520 O O . ASP B 2 69 ? 96.009 128.759 116.714 1.00 20.51 1090 ASP B O 1
ATOM 7525 N N . HIS B 2 70 ? 94.079 129.330 115.710 1.00 19.89 1091 HIS B N 1
ATOM 7526 C CA . HIS B 2 70 ? 93.323 128.294 116.405 1.00 19.89 1091 HIS B CA 1
ATOM 7527 C C . HIS B 2 70 ? 93.765 126.900 115.978 1.00 19.89 1091 HIS B C 1
ATOM 7528 O O . HIS B 2 70 ? 93.902 126.006 116.818 1.00 19.89 1091 HIS B O 1
ATOM 7535 N N . LEU B 2 71 ? 93.989 126.696 114.678 1.00 17.25 1092 LEU B N 1
ATOM 7536 C CA . LEU B 2 71 ? 94.411 125.383 114.197 1.00 17.25 1092 LEU B CA 1
ATOM 7537 C C . LEU B 2 71 ? 95.726 124.962 114.840 1.00 17.25 1092 LEU B C 1
ATOM 7538 O O . LEU B 2 71 ? 95.878 123.816 115.277 1.00 17.25 1092 LEU B O 1
ATOM 7543 N N . ALA B 2 72 ? 96.687 125.885 114.917 1.00 17.88 1093 ALA B N 1
ATOM 7544 C CA . ALA B 2 72 ? 97.967 125.574 115.547 1.00 17.88 1093 ALA B CA 1
ATOM 7545 C C . ALA B 2 72 ? 97.793 125.237 117.023 1.00 17.88 1093 ALA B C 1
ATOM 7546 O O . ALA B 2 72 ? 98.459 124.337 117.542 1.00 17.88 1093 ALA B O 1
ATOM 7548 N N . ALA B 2 73 ? 96.905 125.954 117.717 1.00 19.25 1094 ALA B N 1
ATOM 7549 C CA . ALA B 2 73 ? 96.641 125.644 119.118 1.00 19.25 1094 ALA B CA 1
ATOM 7550 C C . ALA B 2 73 ? 96.048 124.249 119.271 1.00 19.25 1094 ALA B C 1
ATOM 7551 O O . ALA B 2 73 ? 96.387 123.524 120.213 1.00 19.25 1094 ALA B O 1
ATOM 7553 N N . LEU B 2 74 ? 95.164 123.855 118.351 1.00 18.78 1095 LEU B N 1
ATOM 7554 C CA . LEU B 2 74 ? 94.551 122.533 118.422 1.00 18.78 1095 LEU B CA 1
ATOM 7555 C C . LEU B 2 74 ? 95.590 121.427 118.288 1.00 18.78 1095 LEU B C 1
ATOM 7556 O O . LEU B 2 74 ? 95.537 120.426 119.011 1.00 18.78 1095 LEU B O 1
ATOM 7561 N N . ALA B 2 75 ? 96.543 121.589 117.368 1.00 18.11 1096 ALA B N 1
ATOM 7562 C CA . ALA B 2 75 ? 97.567 120.568 117.175 1.00 18.11 1096 ALA B CA 1
ATOM 7563 C C . ALA B 2 75 ? 98.406 120.378 118.433 1.00 18.11 1096 ALA B C 1
ATOM 7564 O O . ALA B 2 75 ? 98.738 119.245 118.799 1.00 18.11 1096 ALA B O 1
ATOM 7566 N N . ASP B 2 76 ? 98.757 121.473 119.111 1.00 21.50 1097 ASP B N 1
ATOM 7567 C CA . ASP B 2 76 ? 99.520 121.359 120.352 1.00 21.50 1097 ASP B CA 1
ATOM 7568 C C . ASP B 2 76 ? 98.713 120.647 121.431 1.00 21.50 1097 ASP B C 1
ATOM 7569 O O . ASP B 2 76 ? 99.255 119.838 122.190 1.00 21.50 1097 ASP B O 1
ATOM 7574 N N . GLU B 2 77 ? 97.412 120.930 121.504 1.00 22.24 1098 GLU B N 1
ATOM 7575 C CA . GLU B 2 77 ? 96.553 120.265 122.478 1.00 22.24 1098 GLU B CA 1
ATOM 7576 C C . GLU B 2 77 ? 96.521 118.758 122.260 1.00 22.24 1098 GLU B C 1
ATOM 7577 O O . GLU B 2 77 ? 96.570 117.984 123.222 1.00 22.24 1098 GLU B O 1
ATOM 7583 N N . MET B 2 78 ? 96.435 118.322 121.007 1.00 20.21 1099 MET B N 1
ATOM 7584 C CA . MET B 2 78 ? 96.292 116.911 120.683 1.00 20.21 1099 MET B CA 1
ATOM 7585 C C . MET B 2 78 ? 97.619 116.217 120.415 1.00 20.21 1099 MET B C 1
ATOM 7586 O O . MET B 2 78 ? 97.614 115.040 120.047 1.00 20.21 1099 MET B O 1
ATOM 7591 N N . SER B 2 79 ? 98.743 116.915 120.590 1.00 18.05 1100 SER B N 1
ATOM 7592 C CA . SER B 2 79 ? 100.079 116.350 120.381 1.00 18.05 1100 SER B CA 1
ATOM 7593 C C . SER B 2 79 ? 100.277 115.875 118.942 1.00 18.05 1100 SER B C 1
ATOM 7594 O O . SER B 2 79 ? 100.920 114.856 118.688 1.00 18.05 1100 SER B O 1
ATOM 7597 N N . LEU B 2 80 ? 99.731 116.627 117.994 1.00 16.28 1101 LEU B N 1
ATOM 7598 C CA . LEU B 2 80 ? 99.889 116.356 116.574 1.00 16.28 1101 LEU B CA 1
ATOM 7599 C C . LEU B 2 80 ? 100.779 117.414 115.936 1.00 16.28 1101 LEU B C 1
ATOM 7600 O O . LEU B 2 80 ? 100.956 118.511 116.468 1.00 16.28 1101 LEU B O 1
ATOM 7605 N N . ALA B 2 81 ? 101.342 117.065 114.784 1.00 13.92 1102 ALA B N 1
ATOM 7606 C CA . ALA B 2 81 ? 102.138 118.001 114.008 1.00 13.92 1102 ALA B CA 1
ATOM 7607 C C . ALA B 2 81 ? 101.234 118.916 113.186 1.00 13.92 1102 ALA B C 1
ATOM 7608 O O . ALA B 2 81 ? 100.069 118.607 112.927 1.00 13.92 1102 ALA B O 1
ATOM 7610 N N . PHE B 2 82 ? 101.790 120.060 112.779 1.00 13.98 1103 PHE B N 1
ATOM 7611 C CA . PHE B 2 82 ? 101.019 121.034 112.008 1.00 13.98 1103 PHE B CA 1
ATOM 7612 C C . PHE B 2 82 ? 100.501 120.431 110.710 1.00 13.98 1103 PHE B C 1
ATOM 7613 O O . PHE B 2 82 ? 99.321 120.577 110.373 1.00 13.98 1103 PHE B O 1
ATOM 7621 N N . ALA B 2 83 ? 101.372 119.747 109.965 1.00 12.94 1104 ALA B N 1
ATOM 7622 C CA . ALA B 2 83 ? 100.952 119.146 108.704 1.00 12.94 1104 ALA B CA 1
ATOM 7623 C C . ALA B 2 83 ? 99.888 118.079 108.915 1.00 12.94 1104 ALA B C 1
ATOM 7624 O O . ALA B 2 83 ? 99.089 117.818 108.011 1.00 12.94 1104 ALA B O 1
ATOM 7626 N N . GLU B 2 84 ? 99.863 117.450 110.091 1.00 13.63 1105 GLU B N 1
ATOM 7627 C CA . GLU B 2 84 ? 98.855 116.430 110.362 1.00 13.63 1105 GLU B CA 1
ATOM 7628 C C . GLU B 2 84 ? 97.452 117.031 110.413 1.00 13.63 1105 GLU B C 1
ATOM 7629 O O . GLU B 2 84 ? 96.535 116.540 109.748 1.00 13.63 1105 GLU B O 1
ATOM 7635 N N . VAL B 2 85 ? 97.264 118.100 111.192 1.00 13.18 1106 VAL B N 1
ATOM 7636 C CA . VAL B 2 85 ? 95.928 118.683 111.298 1.00 13.18 1106 VAL B CA 1
ATOM 7637 C C . VAL B 2 85 ? 95.559 119.431 110.019 1.00 13.18 1106 VAL B C 1
ATOM 7638 O O . VAL B 2 85 ? 94.391 119.453 109.619 1.00 13.18 1106 VAL B O 1
ATOM 7642 N N . PHE B 2 86 ? 96.538 120.060 109.364 1.00 12.79 1107 PHE B N 1
ATOM 7643 C CA . PHE B 2 86 ? 96.245 120.859 108.177 1.00 12.79 1107 PHE B CA 1
ATOM 7644 C C . PHE B 2 86 ? 95.821 119.981 107.006 1.00 12.79 1107 PHE B C 1
ATOM 7645 O O . PHE B 2 86 ? 94.849 120.290 106.308 1.00 12.79 1107 PHE B O 1
ATOM 7653 N N . GLU B 2 87 ? 96.546 118.885 106.766 1.00 12.96 1108 GLU B N 1
ATOM 7654 C CA . GLU B 2 87 ? 96.201 118.007 105.651 1.00 12.96 1108 GLU B CA 1
ATOM 7655 C C . GLU B 2 87 ? 94.825 117.385 105.850 1.00 12.96 1108 GLU B C 1
ATOM 7656 O O . GLU B 2 87 ? 94.102 117.133 104.880 1.00 12.96 1108 GLU B O 1
ATOM 7662 N N . THR B 2 88 ? 94.442 117.136 107.102 1.00 13.11 1109 THR B N 1
ATOM 7663 C CA . THR B 2 88 ? 93.124 116.573 107.372 1.00 13.11 1109 THR B CA 1
ATOM 7664 C C . THR B 2 88 ? 92.025 117.599 107.121 1.00 13.11 1109 THR B C 1
ATOM 7665 O O . THR B 2 88 ? 91.030 117.304 106.452 1.00 13.11 1109 THR B O 1
ATOM 7669 N N . ALA B 2 89 ? 92.197 118.819 107.638 1.00 13.63 1110 ALA B N 1
ATOM 7670 C CA . ALA B 2 89 ? 91.157 119.835 107.497 1.00 13.63 1110 ALA B CA 1
ATOM 7671 C C . ALA B 2 89 ? 90.929 120.212 106.037 1.00 13.63 1110 ALA B C 1
ATOM 7672 O O . ALA B 2 89 ? 89.782 120.362 105.603 1.00 13.63 1110 ALA B O 1
ATOM 7674 N N . THR B 2 90 ? 92.005 120.369 105.261 1.00 12.84 1111 THR B N 1
ATOM 7675 C CA . THR B 2 90 ? 91.875 120.795 103.870 1.00 12.84 1111 THR B CA 1
ATOM 7676 C C . THR B 2 90 ? 91.244 119.737 102.974 1.00 12.84 1111 THR B C 1
ATOM 7677 O O . THR B 2 90 ? 90.867 120.060 101.845 1.00 12.84 1111 THR B O 1
ATOM 7681 N N . PHE B 2 91 ? 91.126 118.491 103.438 1.00 12.31 1112 PHE B N 1
ATOM 7682 C CA . PHE B 2 91 ? 90.488 117.455 102.631 1.00 12.31 1112 PHE B CA 1
ATOM 7683 C C . PHE B 2 91 ? 89.001 117.732 102.441 1.00 12.31 1112 PHE B C 1
ATOM 7684 O O . PHE B 2 91 ? 88.445 117.450 101.375 1.00 12.31 1112 PHE B O 1
ATOM 7692 N N . TYR B 2 92 ? 88.346 118.293 103.453 1.00 14.10 1113 TYR B N 1
ATOM 7693 C CA . TYR B 2 92 ? 86.893 118.389 103.493 1.00 14.10 1113 TYR B CA 1
ATOM 7694 C C . TYR B 2 92 ? 86.425 119.761 103.027 1.00 14.10 1113 TYR B C 1
ATOM 7695 O O . TYR B 2 92 ? 87.000 120.788 103.400 1.00 14.10 1113 TYR B O 1
ATOM 7704 N N . ALA B 2 93 ? 85.367 119.764 102.213 1.00 15.76 1114 ALA B N 1
ATOM 7705 C CA . ALA B 2 93 ? 84.956 120.962 101.490 1.00 15.76 1114 ALA B CA 1
ATOM 7706 C C . ALA B 2 93 ? 84.350 122.034 102.387 1.00 15.76 1114 ALA B C 1
ATOM 7707 O O . ALA B 2 93 ? 84.366 123.209 102.010 1.00 15.76 1114 ALA B O 1
ATOM 7709 N N . HIS B 2 94 ? 83.820 121.673 103.552 1.00 17.97 1115 HIS B N 1
ATOM 7710 C CA . HIS B 2 94 ? 83.117 122.627 104.400 1.00 17.97 1115 HIS B CA 1
ATOM 7711 C C . HIS B 2 94 ? 84.008 123.265 105.460 1.00 17.97 1115 HIS B C 1
ATOM 7712 O O . HIS B 2 94 ? 83.504 124.016 106.298 1.00 17.97 1115 HIS B O 1
ATOM 7719 N N . PHE B 2 95 ? 85.307 122.994 105.447 1.00 17.45 1116 PHE B N 1
ATOM 7720 C CA . PHE B 2 95 ? 86.235 123.622 106.377 1.00 17.45 1116 PHE B CA 1
ATOM 7721 C C . PHE B 2 95 ? 87.003 124.725 105.663 1.00 17.45 1116 PHE B C 1
ATOM 7722 O O . PHE B 2 95 ? 87.626 124.481 104.624 1.00 17.45 1116 PHE B O 1
ATOM 7730 N N . ASP B 2 96 ? 86.959 125.933 106.220 1.00 21.74 1117 ASP B N 1
ATOM 7731 C CA . ASP B 2 96 ? 87.661 127.090 105.674 1.00 21.74 1117 ASP B CA 1
ATOM 7732 C C . ASP B 2 96 ? 88.856 127.402 106.566 1.00 21.74 1117 ASP B C 1
ATOM 7733 O O . ASP B 2 96 ? 88.688 127.890 107.687 1.00 21.74 1117 ASP B O 1
ATOM 7738 N N . VAL B 2 97 ? 90.055 127.135 106.064 1.00 21.09 1118 VAL B N 1
ATOM 7739 C CA . VAL B 2 97 ? 91.287 127.463 106.774 1.00 21.09 1118 VAL B CA 1
ATOM 7740 C C . VAL B 2 97 ? 91.781 128.816 106.282 1.00 21.09 1118 VAL B C 1
ATOM 7741 O O . VAL B 2 97 ? 91.964 129.020 105.076 1.00 21.09 1118 VAL B O 1
ATOM 7745 N N . VAL B 2 98 ? 91.991 129.742 107.213 1.00 23.29 1119 VAL B N 1
ATOM 7746 C CA . VAL B 2 98 ? 92.380 131.116 106.910 1.00 23.29 1119 VAL B CA 1
ATOM 7747 C C . VAL B 2 98 ? 93.743 131.370 107.536 1.00 23.29 1119 VAL B C 1
ATOM 7748 O O . VAL B 2 98 ? 93.876 131.367 108.765 1.00 23.29 1119 VAL B O 1
ATOM 7752 N N . LYS B 2 99 ? 94.749 131.599 106.700 1.00 24.79 1120 LYS B N 1
ATOM 7753 C CA . LYS B 2 99 ? 96.080 131.902 107.200 1.00 24.79 1120 LYS B CA 1
ATOM 7754 C C . LYS B 2 99 ? 96.228 133.400 107.448 1.00 24.79 1120 LYS B C 1
ATOM 7755 O O . LYS B 2 99 ? 95.354 134.202 107.118 1.00 24.79 1120 LYS B O 1
ATOM 7761 N N . GLU B 2 100 ? 97.358 133.768 108.046 1.00 27.53 1121 GLU B N 1
ATOM 7762 C CA . GLU B 2 100 ? 97.615 135.158 108.402 1.00 27.53 1121 GLU B CA 1
ATOM 7763 C C . GLU B 2 100 ? 97.603 136.049 107.166 1.00 27.53 1121 GLU B C 1
ATOM 7764 O O . GLU B 2 100 ? 98.202 135.720 106.140 1.00 27.53 1121 GLU B O 1
ATOM 7770 N N . GLY B 2 101 ? 96.922 137.188 107.274 1.00 29.33 1122 GLY B N 1
ATOM 7771 C CA . GLY B 2 101 ? 96.831 138.127 106.175 1.00 29.33 1122 GLY B CA 1
ATOM 7772 C C . GLY B 2 101 ? 95.796 137.794 105.125 1.00 29.33 1122 GLY B C 1
ATOM 7773 O O . GLY B 2 101 ? 95.739 138.479 104.099 1.00 29.33 1122 GLY B O 1
ATOM 7774 N N . GLU B 2 102 ? 94.979 136.771 105.341 1.00 29.46 1123 GLU B N 1
ATOM 7775 C CA . GLU B 2 102 ? 93.969 136.364 104.378 1.00 29.46 1123 GLU B CA 1
ATOM 7776 C C . GLU B 2 102 ? 92.617 136.965 104.744 1.00 29.46 1123 GLU B C 1
ATOM 7777 O O . GLU B 2 102 ? 92.355 137.291 105.904 1.00 29.46 1123 GLU B O 1
ATOM 7783 N N . ALA B 2 103 ? 91.764 137.114 103.735 1.00 30.80 1124 ALA B N 1
ATOM 7784 C CA . ALA B 2 103 ? 90.439 137.675 103.954 1.00 30.80 1124 ALA B CA 1
ATOM 7785 C C . ALA B 2 103 ? 89.582 136.729 104.788 1.00 30.80 1124 ALA B C 1
ATOM 7786 O O . ALA B 2 103 ? 89.647 135.507 104.635 1.00 30.80 1124 ALA B O 1
ATOM 7788 N N . ASP B 2 104 ? 88.776 137.304 105.675 1.00 29.71 1125 ASP B N 1
ATOM 7789 C CA . ASP B 2 104 ? 87.892 136.521 106.522 1.00 29.71 1125 ASP B CA 1
ATOM 7790 C C . ASP B 2 104 ? 86.692 136.009 105.732 1.00 29.71 1125 ASP B C 1
ATOM 7791 O O . ASP B 2 104 ? 86.304 136.567 104.704 1.00 29.71 1125 ASP B O 1
ATOM 7796 N N . ILE B 2 105 ? 86.106 134.931 106.233 1.00 27.25 1126 ILE B N 1
ATOM 7797 C CA . ILE B 2 105 ? 84.900 134.362 105.629 1.00 27.25 1126 ILE B CA 1
ATOM 7798 C C . ILE B 2 105 ? 83.696 135.198 106.056 1.00 27.25 1126 ILE B C 1
ATOM 7799 O O . ILE B 2 105 ? 83.520 135.438 107.260 1.00 27.25 1126 ILE B O 1
ATOM 7804 N N . PRO B 2 106 ? 82.861 135.667 105.115 1.00 28.16 1127 PRO B N 1
ATOM 7805 C CA . PRO B 2 106 ? 81.636 136.382 105.502 1.00 28.16 1127 PRO B CA 1
ATOM 7806 C C . PRO B 2 106 ? 80.779 135.592 106.481 1.00 28.16 1127 PRO B C 1
ATOM 7807 O O . PRO B 2 106 ? 80.879 134.364 106.559 1.00 28.16 1127 PRO B O 1
ATOM 7811 N N . ARG B 2 107 ? 79.932 136.297 107.232 1.00 29.00 1128 ARG B N 1
ATOM 7812 C CA . ARG B 2 107 ? 79.181 135.661 108.310 1.00 29.00 1128 ARG B CA 1
ATOM 7813 C C . ARG B 2 107 ? 78.203 134.616 107.786 1.00 29.00 1128 ARG B C 1
ATOM 7814 O O . ARG B 2 107 ? 78.019 133.564 108.409 1.00 29.00 1128 ARG B O 1
ATOM 7822 N N . LEU B 2 108 ? 77.557 134.887 106.656 1.00 27.61 1129 LEU B N 1
ATOM 7823 C CA . LEU B 2 108 ? 76.527 134.018 106.106 1.00 27.61 1129 LEU B CA 1
ATOM 7824 C C . LEU B 2 108 ? 76.989 133.422 104.783 1.00 27.61 1129 LEU B C 1
ATOM 7825 O O . LEU B 2 108 ? 77.522 134.130 103.924 1.00 27.61 1129 LEU B O 1
ATOM 7830 N N . THR B 2 109 ? 76.781 132.119 104.623 1.00 26.17 1130 THR B N 1
ATOM 7831 C CA . THR B 2 109 ? 77.186 131.392 103.428 1.00 26.17 1130 THR B CA 1
ATOM 7832 C C . THR B 2 109 ? 75.949 130.833 102.741 1.00 26.17 1130 THR B C 1
ATOM 7833 O O . THR B 2 109 ? 75.097 130.218 103.390 1.00 26.17 1130 THR B O 1
ATOM 7837 N N . ILE B 2 110 ? 75.854 131.052 101.433 1.00 25.28 1131 ILE B N 1
ATOM 7838 C CA . ILE B 2 110 ? 74.771 130.534 100.608 1.00 25.28 1131 ILE B CA 1
ATOM 7839 C C . ILE B 2 110 ? 75.366 129.544 99.616 1.00 25.28 1131 ILE B C 1
ATOM 7840 O O . ILE B 2 110 ? 76.342 129.860 98.928 1.00 25.28 1131 ILE B O 1
ATOM 7845 N N . ARG B 2 111 ? 74.786 128.348 99.549 1.00 24.32 1132 ARG B N 1
ATOM 7846 C CA . ARG B 2 111 ? 75.249 127.301 98.648 1.00 24.32 1132 ARG B CA 1
ATOM 7847 C C . ARG B 2 111 ? 74.142 126.948 97.666 1.00 24.32 1132 ARG B C 1
ATOM 7848 O O . ARG B 2 111 ? 73.022 126.628 98.075 1.00 24.32 1132 ARG B O 1
ATOM 7856 N N . VAL B 2 112 ? 74.461 126.995 96.378 1.00 24.10 1133 VAL B N 1
ATOM 7857 C CA . VAL B 2 112 ? 73.523 126.673 95.309 1.00 24.10 1133 VAL B CA 1
ATOM 7858 C C . VAL B 2 112 ? 73.951 125.351 94.691 1.00 24.10 1133 VAL B C 1
ATOM 7859 O O . VAL B 2 112 ? 75.057 125.242 94.149 1.00 24.10 1133 VAL B O 1
ATOM 7863 N N . CYS B 2 113 ? 73.079 124.349 94.765 1.00 23.64 1134 CYS B N 1
ATOM 7864 C CA . CYS B 2 113 ? 73.360 123.066 94.134 1.00 23.64 1134 CYS B CA 1
ATOM 7865 C C . CYS B 2 113 ? 73.513 123.236 92.628 1.00 23.64 1134 CYS B C 1
ATOM 7866 O O . CYS B 2 113 ? 72.703 123.904 91.983 1.00 23.64 1134 CYS B O 1
ATOM 7869 N N . ASP B 2 114 ? 74.561 122.628 92.068 1.00 24.05 1135 ASP B N 1
ATOM 7870 C CA . ASP B 2 114 ? 74.815 122.680 90.633 1.00 24.05 1135 ASP B CA 1
ATOM 7871 C C . ASP B 2 114 ? 74.887 121.289 90.007 1.00 24.05 1135 ASP B C 1
ATOM 7872 O O . ASP B 2 114 ? 75.428 121.133 88.909 1.00 24.05 1135 ASP B O 1
ATOM 7877 N N . SER B 2 115 ? 74.339 120.280 90.674 1.00 24.08 1136 SER B N 1
ATOM 7878 C CA . SER B 2 115 ? 74.381 118.915 90.169 1.00 24.08 1136 SER B CA 1
ATOM 7879 C C . SER B 2 115 ? 73.317 118.735 89.086 1.00 24.08 1136 SER B C 1
ATOM 7880 O O . SER B 2 115 ? 72.672 119.691 88.651 1.00 24.08 1136 SER B O 1
ATOM 7883 N N . ILE B 2 116 ? 73.118 117.489 88.651 1.00 24.87 1137 ILE B N 1
ATOM 7884 C CA . ILE B 2 116 ? 72.431 117.228 87.388 1.00 24.87 1137 ILE B CA 1
ATOM 7885 C C . ILE B 2 116 ? 70.971 117.672 87.439 1.00 24.87 1137 ILE B C 1
ATOM 7886 O O . ILE B 2 116 ? 70.469 118.302 86.502 1.00 24.87 1137 ILE B O 1
ATOM 7891 N N . THR B 2 117 ? 70.265 117.354 88.524 1.00 26.05 1138 THR B N 1
ATOM 7892 C CA . THR B 2 117 ? 68.827 117.605 88.552 1.00 26.05 1138 THR B CA 1
ATOM 7893 C C . THR B 2 117 ? 68.527 119.093 88.695 1.00 26.05 1138 THR B C 1
ATOM 7894 O O . THR B 2 117 ? 67.657 119.631 88.002 1.00 26.05 1138 THR B O 1
ATOM 7898 N N . CYS B 2 118 ? 69.240 119.777 89.590 1.00 26.05 1139 CYS B N 1
ATOM 7899 C CA . CYS B 2 118 ? 68.986 121.198 89.787 1.00 26.05 1139 CYS B CA 1
ATOM 7900 C C . CYS B 2 118 ? 69.444 122.022 88.592 1.00 26.05 1139 CYS B C 1
ATOM 7901 O O . CYS B 2 118 ? 68.881 123.089 88.329 1.00 26.05 1139 CYS B O 1
ATOM 7904 N N . ALA B 2 119 ? 70.448 121.542 87.853 1.00 27.33 1140 ALA B N 1
ATOM 7905 C CA . ALA B 2 119 ? 70.883 122.240 86.648 1.00 27.33 1140 ALA B CA 1
ATOM 7906 C C . ALA B 2 119 ? 69.808 122.209 85.567 1.00 27.33 1140 ALA B C 1
ATOM 7907 O O . ALA B 2 119 ? 69.671 123.165 84.798 1.00 27.33 1140 ALA B O 1
ATOM 7909 N N . MET B 2 120 ? 69.041 121.119 85.488 1.00 29.42 1141 MET B N 1
ATOM 7910 C CA . MET B 2 120 ? 67.948 121.042 84.524 1.00 29.42 1141 MET B CA 1
ATOM 7911 C C . MET B 2 120 ? 66.873 122.086 84.787 1.00 29.42 1141 MET B C 1
ATOM 7912 O O . MET B 2 120 ? 66.120 122.429 83.871 1.00 29.42 1141 MET B O 1
ATOM 7917 N N . PHE B 2 121 ? 66.778 122.592 86.016 1.00 28.72 1142 PHE B N 1
ATOM 7918 C CA . PHE B 2 121 ? 65.798 123.606 86.379 1.00 28.72 1142 PHE B CA 1
ATOM 7919 C C . PHE B 2 121 ? 66.441 124.978 86.568 1.00 28.72 1142 PHE B C 1
ATOM 7920 O O . PHE B 2 121 ? 65.928 125.814 87.313 1.00 28.72 1142 PHE B O 1
ATOM 7928 N N . GLY B 2 122 ? 67.567 125.218 85.899 1.00 29.87 1143 GLY B N 1
ATOM 7929 C CA . GLY B 2 122 ? 68.153 126.541 85.852 1.00 29.87 1143 GLY B CA 1
ATOM 7930 C C . GLY B 2 122 ? 69.048 126.927 87.006 1.00 29.87 1143 GLY B C 1
ATOM 7931 O O . GLY B 2 122 ? 69.105 128.110 87.357 1.00 29.87 1143 GLY B O 1
ATOM 7932 N N . ALA B 2 123 ? 69.757 125.972 87.611 1.00 29.93 1144 ALA B N 1
ATOM 7933 C CA . ALA B 2 123 ? 70.618 126.309 88.740 1.00 29.93 1144 ALA B CA 1
ATOM 7934 C C . ALA B 2 123 ? 71.818 127.144 88.314 1.00 29.93 1144 ALA B C 1
ATOM 7935 O O . ALA B 2 123 ? 72.333 127.932 89.113 1.00 29.93 1144 ALA B O 1
ATOM 7937 N N . ASP B 2 124 ? 72.287 126.980 87.074 1.00 32.09 1145 ASP B N 1
ATOM 7938 C CA . ASP B 2 124 ? 73.453 127.733 86.620 1.00 32.09 1145 ASP B CA 1
ATOM 7939 C C . ASP B 2 124 ? 73.169 129.229 86.585 1.00 32.09 1145 ASP B C 1
ATOM 7940 O O . ASP B 2 124 ? 74.006 130.037 87.000 1.00 32.09 1145 ASP B O 1
ATOM 7945 N N . GLU B 2 125 ? 71.995 129.617 86.084 1.00 32.89 1146 GLU B N 1
ATOM 7946 C CA . GLU B 2 125 ? 71.629 131.030 86.077 1.00 32.89 1146 GLU B CA 1
ATOM 7947 C C . GLU B 2 125 ? 71.334 131.527 87.485 1.00 32.89 1146 GLU B C 1
ATOM 7948 O O . GLU B 2 125 ? 71.642 132.675 87.821 1.00 32.89 1146 GLU B O 1
ATOM 7954 N N . LEU B 2 126 ? 70.727 130.677 88.319 1.00 31.25 1147 LEU B N 1
ATOM 7955 C CA . LEU B 2 126 ? 70.383 131.082 89.677 1.00 31.25 1147 LEU B CA 1
ATOM 7956 C C . LEU B 2 126 ? 71.625 131.443 90.481 1.00 31.25 1147 LEU B C 1
ATOM 7957 O O . LEU B 2 126 ? 71.630 132.436 91.217 1.00 31.25 1147 LEU B O 1
ATOM 7962 N N . LEU B 2 127 ? 72.687 130.643 90.360 1.00 30.92 1148 LEU B N 1
ATOM 7963 C CA . LEU B 2 127 ? 73.924 130.943 91.073 1.00 30.92 1148 LEU B CA 1
ATOM 7964 C C . LEU B 2 127 ? 74.529 132.255 90.594 1.00 30.92 1148 LEU B C 1
ATOM 7965 O O . LEU B 2 127 ? 75.046 133.040 91.397 1.00 30.92 1148 LEU B O 1
ATOM 7970 N N . GLU B 2 128 ? 74.475 132.508 89.286 1.00 33.49 1149 GLU B N 1
ATOM 7971 C CA . GLU B 2 128 ? 74.990 133.765 88.756 1.00 33.49 1149 GLU B CA 1
ATOM 7972 C C . GLU B 2 128 ? 74.199 134.958 89.282 1.00 33.49 1149 GLU B C 1
ATOM 7973 O O . GLU B 2 128 ? 74.778 135.999 89.610 1.00 33.49 1149 GLU B O 1
ATOM 7979 N N . THR B 2 129 ? 72.873 134.828 89.361 1.00 33.35 1150 THR B N 1
ATOM 7980 C CA . THR B 2 129 ? 72.049 135.927 89.855 1.00 33.35 1150 THR B CA 1
ATOM 7981 C C . THR B 2 129 ? 72.347 136.233 91.317 1.00 33.35 1150 THR B C 1
ATOM 7982 O O . THR B 2 129 ? 72.490 137.400 91.697 1.00 33.35 1150 THR B O 1
ATOM 7986 N N . LEU B 2 130 ? 72.456 135.196 92.151 1.00 32.72 1151 LEU B N 1
ATOM 7987 C CA . LEU B 2 130 ? 72.668 135.408 93.579 1.00 32.72 1151 LEU B CA 1
ATOM 7988 C C . LEU B 2 130 ? 74.049 135.986 93.859 1.00 32.72 1151 LEU B C 1
ATOM 7989 O O . LEU B 2 130 ? 74.215 136.786 94.786 1.00 32.72 1151 LEU B O 1
ATOM 7994 N N . GLN B 2 131 ? 75.054 135.583 93.082 1.00 33.28 1152 GLN B N 1
ATOM 7995 C CA . GLN B 2 131 ? 76.372 136.192 93.212 1.00 33.28 1152 GLN B CA 1
ATOM 7996 C C . GLN B 2 131 ? 76.336 137.661 92.810 1.00 33.28 1152 GLN B C 1
ATOM 7997 O O . GLN B 2 131 ? 76.997 138.501 93.430 1.00 33.28 1152 GLN B O 1
ATOM 8003 N N . ARG B 2 132 ? 75.565 137.989 91.772 1.00 34.93 1153 ARG B N 1
ATOM 8004 C CA . ARG B 2 132 ? 75.459 139.374 91.329 1.00 34.93 1153 ARG B CA 1
ATOM 8005 C C . ARG B 2 132 ? 74.585 140.203 92.264 1.00 34.93 1153 ARG B C 1
ATOM 8006 O O . ARG B 2 132 ? 74.850 141.393 92.463 1.00 34.93 1153 ARG B O 1
ATOM 8014 N N . GLU B 2 133 ? 73.555 139.598 92.854 1.00 35.34 1154 GLU B N 1
ATOM 8015 C CA . GLU B 2 133 ? 72.564 140.319 93.646 1.00 35.34 1154 GLU B CA 1
ATOM 8016 C C . GLU B 2 133 ? 72.913 140.397 95.127 1.00 35.34 1154 GLU B C 1
ATOM 8017 O O . GLU B 2 133 ? 72.875 141.482 95.714 1.00 35.34 1154 GLU B O 1
ATOM 8023 N N . LEU B 2 134 ? 73.250 139.266 95.749 1.00 34.32 1155 LEU B N 1
ATOM 8024 C CA . LEU B 2 134 ? 73.312 139.184 97.200 1.00 34.32 1155 LEU B CA 1
ATOM 8025 C C . LEU B 2 134 ? 74.717 139.091 97.771 1.00 34.32 1155 LEU B C 1
ATOM 8026 O O . LEU B 2 134 ? 74.885 139.322 98.971 1.00 34.32 1155 LEU B O 1
ATOM 8031 N N . ALA B 2 135 ? 75.718 138.750 96.964 1.00 33.24 1156 ALA B N 1
ATOM 8032 C CA . ALA B 2 135 ? 77.074 138.637 97.481 1.00 33.24 1156 ALA B CA 1
ATOM 8033 C C . ALA B 2 135 ? 77.566 139.991 97.977 1.00 33.24 1156 ALA B C 1
ATOM 8034 O O . ALA B 2 135 ? 77.430 141.006 97.290 1.00 33.24 1156 ALA B O 1
ATOM 8036 N N . SER B 2 136 ? 78.139 139.998 99.173 1.00 33.18 1157 SER B N 1
ATOM 8037 C CA . SER B 2 136 ? 78.603 141.225 99.809 1.00 33.18 1157 SER B CA 1
ATOM 8038 C C . SER B 2 136 ? 79.789 140.871 100.699 1.00 33.18 1157 SER B C 1
ATOM 8039 O O . SER B 2 136 ? 80.397 139.807 100.547 1.00 33.18 1157 SER B O 1
ATOM 8042 N N . ASP B 2 137 ? 80.135 141.772 101.616 1.00 34.21 1158 ASP B N 1
ATOM 8043 C CA . ASP B 2 137 ? 81.168 141.480 102.600 1.00 34.21 1158 ASP B CA 1
ATOM 8044 C C . ASP B 2 137 ? 80.654 140.632 103.756 1.00 34.21 1158 ASP B C 1
ATOM 8045 O O . ASP B 2 137 ? 81.463 140.139 104.548 1.00 34.21 1158 ASP B O 1
ATOM 8050 N N . ALA B 2 138 ? 79.340 140.449 103.871 1.00 31.30 1159 ALA B N 1
ATOM 8051 C CA . ALA B 2 138 ? 78.757 139.624 104.918 1.00 31.30 1159 ALA B CA 1
ATOM 8052 C C . ALA B 2 138 ? 77.992 138.420 104.384 1.00 31.30 1159 ALA B C 1
ATOM 8053 O O . ALA B 2 138 ? 77.471 137.636 105.185 1.00 31.30 1159 ALA B O 1
ATOM 8055 N N . VAL B 2 139 ? 77.899 138.255 103.066 1.00 29.53 1160 VAL B N 1
ATOM 8056 C CA . VAL B 2 139 ? 77.251 137.105 102.445 1.00 29.53 1160 VAL B CA 1
ATOM 8057 C C . VAL B 2 139 ? 78.187 136.537 101.385 1.00 29.53 1160 VAL B C 1
ATOM 8058 O O . VAL B 2 139 ? 78.730 137.287 100.568 1.00 29.53 1160 VAL B O 1
ATOM 8062 N N . ARG B 2 140 ? 78.372 135.218 101.398 1.00 26.46 1161 ARG B N 1
ATOM 8063 C CA . ARG B 2 140 ? 79.171 134.516 100.400 1.00 26.46 1161 ARG B CA 1
ATOM 8064 C C . ARG B 2 140 ? 78.295 133.490 99.695 1.00 26.46 1161 ARG B C 1
ATOM 8065 O O . ARG B 2 140 ? 77.548 132.756 100.350 1.00 26.46 1161 ARG B O 1
ATOM 8073 N N . VAL B 2 141 ? 78.378 133.446 98.366 1.00 26.54 1162 VAL B N 1
ATOM 8074 C CA . VAL B 2 141 ? 77.562 132.557 97.542 1.00 26.54 1162 VAL B CA 1
ATOM 8075 C C . VAL B 2 141 ? 78.494 131.619 96.784 1.00 26.54 1162 VAL B C 1
ATOM 8076 O O . VAL B 2 141 ? 79.372 132.077 96.043 1.00 26.54 1162 VAL B O 1
ATOM 8080 N N . VAL B 2 142 ? 78.300 130.308 96.960 1.00 24.77 1163 VAL B N 1
ATOM 8081 C CA . VAL B 2 142 ? 79.160 129.303 96.345 1.00 24.77 1163 VAL B CA 1
ATOM 8082 C C . VAL B 2 142 ? 78.324 128.158 95.786 1.00 24.77 1163 VAL B C 1
ATOM 8083 O O . VAL B 2 142 ? 77.183 127.931 96.192 1.00 24.77 1163 VAL B O 1
ATOM 8087 N N . ARG B 2 143 ? 78.918 127.431 94.844 1.00 23.92 1164 ARG B N 1
ATOM 8088 C CA . ARG B 2 143 ? 78.318 126.217 94.311 1.00 23.92 1164 ARG B CA 1
ATOM 8089 C C . ARG B 2 143 ? 78.418 125.077 95.323 1.00 23.92 1164 ARG B C 1
ATOM 8090 O O . ARG B 2 143 ? 79.255 125.084 96.228 1.00 23.92 1164 ARG B O 1
ATOM 8098 N N . ALA B 2 144 ? 77.547 124.087 95.156 1.00 22.89 1165 ALA B N 1
ATOM 8099 C CA . ALA B 2 144 ? 77.562 122.879 95.964 1.00 22.89 1165 ALA B CA 1
ATOM 8100 C C . ALA B 2 144 ? 77.177 121.684 95.106 1.00 22.89 1165 ALA B C 1
ATOM 8101 O O . ALA B 2 144 ? 76.444 121.833 94.122 1.00 22.89 1165 ALA B O 1
ATOM 8103 N N . PRO B 2 145 ? 77.645 120.493 95.456 1.00 21.64 1166 PRO B N 1
ATOM 8104 C CA . PRO B 2 145 ? 77.144 119.271 94.822 1.00 21.64 1166 PRO B CA 1
ATOM 8105 C C . PRO B 2 145 ? 75.767 118.921 95.381 1.00 21.64 1166 PRO B C 1
ATOM 8106 O O . PRO B 2 145 ? 75.239 119.599 96.257 1.00 21.64 1166 PRO B O 1
ATOM 8110 N N . CYS B 2 146 ? 75.194 117.839 94.855 1.00 20.64 1167 CYS B N 1
ATOM 8111 C CA . CYS B 2 146 ? 73.826 117.450 95.184 1.00 20.64 1167 CYS B CA 1
ATOM 8112 C C . CYS B 2 146 ? 73.634 117.290 96.689 1.00 20.64 1167 CYS B C 1
ATOM 8113 O O . CYS B 2 146 ? 74.426 116.629 97.363 1.00 20.64 1167 CYS B O 1
ATOM 8116 N N . VAL B 2 147 ? 72.565 117.893 97.208 1.00 20.95 1168 VAL B N 1
ATOM 8117 C CA . VAL B 2 147 ? 72.281 117.903 98.638 1.00 20.95 1168 VAL B CA 1
ATOM 8118 C C . VAL B 2 147 ? 71.083 117.018 98.980 1.00 20.95 1168 VAL B C 1
ATOM 8119 O O . VAL B 2 147 ? 70.470 117.190 100.028 1.00 20.95 1168 VAL B O 1
ATOM 8123 N N . GLY B 2 148 ? 70.740 116.075 98.108 1.00 21.65 1169 GLY B N 1
ATOM 8124 C CA . GLY B 2 148 ? 69.635 115.172 98.368 1.00 21.65 1169 GLY B CA 1
ATOM 8125 C C . GLY B 2 148 ? 68.273 115.824 98.400 1.00 21.65 1169 GLY B C 1
ATOM 8126 O O . GLY B 2 148 ? 67.413 115.408 99.180 1.00 21.65 1169 GLY B O 1
ATOM 8127 N N . LEU B 2 149 ? 68.050 116.838 97.567 1.00 23.66 1170 LEU B N 1
ATOM 8128 C CA . LEU B 2 149 ? 66.761 117.509 97.460 1.00 23.66 1170 LEU B CA 1
ATOM 8129 C C . LEU B 2 149 ? 66.317 117.586 96.006 1.00 23.66 1170 LEU B C 1
ATOM 8130 O O . LEU B 2 149 ? 65.639 118.533 95.606 1.00 23.66 1170 LEU B O 1
ATOM 8135 N N . CYS B 2 150 ? 66.689 116.577 95.212 1.00 24.09 1171 CYS B N 1
ATOM 8136 C CA . CYS B 2 150 ? 66.486 116.626 93.767 1.00 24.09 1171 CYS B CA 1
ATOM 8137 C C . CYS B 2 150 ? 65.009 116.702 93.405 1.00 24.09 1171 CYS B C 1
ATOM 8138 O O . CYS B 2 150 ? 64.640 117.320 92.400 1.00 24.09 1171 CYS B O 1
ATOM 8141 N N . ASP B 2 151 ? 64.147 116.084 94.209 1.00 25.17 1172 ASP B N 1
ATOM 8142 C CA . ASP B 2 151 ? 62.714 116.170 93.960 1.00 25.17 1172 ASP B CA 1
ATOM 8143 C C . ASP B 2 151 ? 62.147 117.551 94.258 1.00 25.17 1172 ASP B C 1
ATOM 8144 O O . ASP B 2 151 ? 60.974 117.794 93.959 1.00 25.17 1172 ASP B O 1
ATOM 8149 N N . HIS B 2 152 ? 62.946 118.455 94.830 1.00 26.66 1173 HIS B N 1
ATOM 8150 C CA . HIS B 2 152 ? 62.535 119.821 95.137 1.00 26.66 1173 HIS B CA 1
ATOM 8151 C C . HIS B 2 152 ? 63.410 120.841 94.416 1.00 26.66 1173 HIS B C 1
ATOM 8152 O O . HIS B 2 152 ? 63.565 121.968 94.886 1.00 26.66 1173 HIS B O 1
ATOM 8159 N N . ALA B 2 153 ? 63.976 120.465 93.272 1.00 27.24 1174 ALA B N 1
ATOM 8160 C CA . ALA B 2 153 ? 64.948 121.309 92.595 1.00 27.24 1174 ALA B CA 1
ATOM 8161 C C . ALA B 2 153 ? 64.302 122.605 92.103 1.00 27.24 1174 ALA B C 1
ATOM 8162 O O . ALA B 2 153 ? 63.127 122.622 91.736 1.00 27.24 1174 ALA B O 1
ATOM 8164 N N . PRO B 2 154 ? 65.057 123.717 92.084 1.00 27.23 1175 PRO B N 1
ATOM 8165 C CA . PRO B 2 154 ? 66.450 123.858 92.528 1.00 27.23 1175 PRO B CA 1
ATOM 8166 C C . PRO B 2 154 ? 66.574 124.039 94.039 1.00 27.23 1175 PRO B C 1
ATOM 8167 O O . PRO B 2 154 ? 65.697 124.636 94.658 1.00 27.23 1175 PRO B O 1
ATOM 8171 N N . ALA B 2 155 ? 67.662 123.540 94.620 1.00 25.77 1176 ALA B N 1
ATOM 8172 C CA . ALA B 2 155 ? 67.863 123.547 96.063 1.00 25.77 1176 ALA B CA 1
ATOM 8173 C C . ALA B 2 155 ? 68.970 124.526 96.428 1.00 25.77 1176 ALA B C 1
ATOM 8174 O O . ALA B 2 155 ? 70.039 124.519 95.810 1.00 25.77 1176 ALA B O 1
ATOM 8176 N N . VAL B 2 156 ? 68.708 125.370 97.425 1.00 25.95 1177 VAL B N 1
ATOM 8177 C CA . VAL B 2 156 ? 69.677 126.335 97.932 1.00 25.95 1177 VAL B CA 1
ATOM 8178 C C . VAL B 2 156 ? 69.672 126.274 99.454 1.00 25.95 1177 VAL B C 1
ATOM 8179 O O . VAL B 2 156 ? 68.609 126.178 100.075 1.00 25.95 1177 VAL B O 1
ATOM 8183 N N . GLU B 2 157 ? 70.858 126.323 100.054 1.00 26.46 1178 GLU B N 1
ATOM 8184 C CA . GLU B 2 157 ? 71.008 126.347 101.503 1.00 26.46 1178 GLU B CA 1
ATOM 8185 C C . GLU B 2 157 ? 71.366 127.752 101.962 1.00 26.46 1178 GLU B C 1
ATOM 8186 O O . GLU B 2 157 ? 72.328 128.346 101.465 1.00 26.46 1178 GLU B O 1
ATOM 8192 N N . VAL B 2 158 ? 70.600 128.274 102.913 1.00 27.11 1179 VAL B N 1
ATOM 8193 C CA . VAL B 2 158 ? 70.894 129.545 103.565 1.00 27.11 1179 VAL B CA 1
ATOM 8194 C C . VAL B 2 158 ? 71.264 129.231 105.008 1.00 27.11 1179 VAL B C 1
ATOM 8195 O O . VAL B 2 158 ? 70.399 128.873 105.815 1.00 27.11 1179 VAL B O 1
ATOM 8199 N N . GLY B 2 159 ? 72.543 129.374 105.343 1.00 26.91 1180 GLY B N 1
ATOM 8200 C CA . GLY B 2 159 ? 73.015 128.921 106.636 1.00 26.91 1180 GLY B CA 1
ATOM 8201 C C . GLY B 2 159 ? 72.785 127.434 106.819 1.00 26.91 1180 GLY B C 1
ATOM 8202 O O . GLY B 2 159 ? 73.445 126.618 106.172 1.00 26.91 1180 GLY B O 1
ATOM 8203 N N . HIS B 2 160 ? 71.849 127.067 107.695 1.00 27.45 1181 HIS B N 1
ATOM 8204 C CA . HIS B 2 160 ? 71.440 125.680 107.880 1.00 27.45 1181 HIS B CA 1
ATOM 8205 C C . HIS B 2 160 ? 70.019 125.430 107.390 1.00 27.45 1181 HIS B C 1
ATOM 8206 O O . HIS B 2 160 ? 69.415 124.414 107.745 1.00 27.45 1181 HIS B O 1
ATOM 8213 N N . ASN B 2 161 ? 69.473 126.339 106.586 1.00 27.61 1182 ASN B N 1
ATOM 8214 C CA . ASN B 2 161 ? 68.086 126.293 106.140 1.00 27.61 1182 ASN B CA 1
ATOM 8215 C C . ASN B 2 161 ? 68.054 126.037 104.640 1.00 27.61 1182 ASN B C 1
ATOM 8216 O O . ASN B 2 161 ? 68.511 126.875 103.855 1.00 27.61 1182 ASN B O 1
ATOM 8221 N N . PHE B 2 162 ? 67.513 124.890 104.244 1.00 25.34 1183 PHE B N 1
ATOM 8222 C CA . PHE B 2 162 ? 67.432 124.520 102.838 1.00 25.34 1183 PHE B CA 1
ATOM 8223 C C . PHE B 2 162 ? 66.095 124.964 102.261 1.00 25.34 1183 PHE B C 1
ATOM 8224 O O . PHE B 2 162 ? 65.043 124.726 102.861 1.00 25.34 1183 PHE B O 1
ATOM 8232 N N . LEU B 2 163 ? 66.140 125.600 101.095 1.00 27.57 1184 LEU B N 1
ATOM 8233 C CA . LEU B 2 163 ? 64.960 126.154 100.448 1.00 27.57 1184 LEU B CA 1
ATOM 8234 C C . LEU B 2 163 ? 64.584 125.306 99.241 1.00 27.57 1184 LEU B C 1
ATOM 8235 O O . LEU B 2 163 ? 65.429 125.022 98.386 1.00 27.57 1184 LEU B O 1
ATOM 8240 N N . HIS B 2 164 ? 63.318 124.907 99.176 1.00 28.47 1185 HIS B N 1
ATOM 8241 C CA . HIS B 2 164 ? 62.807 124.104 98.077 1.00 28.47 1185 HIS B CA 1
ATOM 8242 C C . HIS B 2 164 ? 62.298 125.006 96.962 1.00 28.47 1185 HIS B C 1
ATOM 8243 O O . HIS B 2 164 ? 61.608 125.995 97.219 1.00 28.47 1185 HIS B O 1
ATOM 8250 N N . ARG B 2 165 ? 62.634 124.649 95.722 1.00 29.66 1186 ARG B N 1
ATOM 8251 C CA . ARG B 2 165 ? 62.234 125.415 94.540 1.00 29.66 1186 ARG B CA 1
ATOM 8252 C C . ARG B 2 165 ? 62.623 126.884 94.689 1.00 29.66 1186 ARG B C 1
ATOM 8253 O O . ARG B 2 165 ? 61.805 127.792 94.531 1.00 29.66 1186 ARG B O 1
ATOM 8261 N N . ALA B 2 166 ? 63.897 127.106 94.998 1.00 30.64 1187 ALA B N 1
ATOM 8262 C CA . ALA B 2 166 ? 64.385 128.425 95.362 1.00 30.64 1187 ALA B CA 1
ATOM 8263 C C . ALA B 2 166 ? 64.364 129.378 94.169 1.00 30.64 1187 ALA B C 1
ATOM 8264 O O . ALA B 2 166 ? 64.380 128.969 93.005 1.00 30.64 1187 ALA B O 1
ATOM 8266 N N . ASP B 2 167 ? 64.320 130.672 94.481 1.00 33.56 1188 ASP B N 1
ATOM 8267 C CA . ASP B 2 167 ? 64.380 131.728 93.480 1.00 33.56 1188 ASP B CA 1
ATOM 8268 C C . ASP B 2 167 ? 64.964 132.975 94.132 1.00 33.56 1188 ASP B C 1
ATOM 8269 O O . ASP B 2 167 ? 65.290 132.981 95.321 1.00 33.56 1188 ASP B O 1
ATOM 8274 N N . LEU B 2 168 ? 65.086 134.043 93.341 1.00 34.35 1189 LEU B N 1
ATOM 8275 C CA . LEU B 2 168 ? 65.691 135.273 93.844 1.00 34.35 1189 LEU B CA 1
ATOM 8276 C C . LEU B 2 168 ? 64.896 135.852 95.009 1.00 34.35 1189 LEU B C 1
ATOM 8277 O O . LEU B 2 168 ? 65.471 136.267 96.021 1.00 34.35 1189 LEU B O 1
ATOM 8282 N N . ALA B 2 169 ? 63.567 135.890 94.886 1.00 34.37 1190 ALA B N 1
ATOM 8283 C CA . ALA B 2 169 ? 62.750 136.535 95.910 1.00 34.37 1190 ALA B CA 1
ATOM 8284 C C . ALA B 2 169 ? 62.762 135.751 97.216 1.00 34.37 1190 ALA B C 1
ATOM 8285 O O . ALA B 2 169 ? 62.882 136.338 98.297 1.00 34.37 1190 ALA B O 1
ATOM 8287 N N . SER B 2 170 ? 62.640 134.424 97.139 1.00 34.05 1191 SER B N 1
ATOM 8288 C CA . SER B 2 170 ? 62.550 133.621 98.355 1.00 34.05 1191 SER B CA 1
ATOM 8289 C C . SER B 2 170 ? 63.894 133.527 99.066 1.00 34.05 1191 SER B C 1
ATOM 8290 O O . SER B 2 170 ? 63.943 133.483 100.300 1.00 34.05 1191 SER B O 1
ATOM 8293 N N . VAL B 2 171 ? 64.992 133.481 98.310 1.00 33.40 1192 VAL B N 1
ATOM 8294 C CA . VAL B 2 171 ? 66.313 133.457 98.931 1.00 33.40 1192 VAL B CA 1
ATOM 8295 C C . VAL B 2 171 ? 66.601 134.785 99.617 1.00 33.40 1192 VAL B C 1
ATOM 8296 O O . VAL B 2 171 ? 67.176 134.823 100.711 1.00 33.40 1192 VAL B O 1
ATOM 8300 N N . ARG B 2 172 ? 66.202 135.895 98.993 1.00 35.08 1193 ARG B N 1
ATOM 8301 C CA . ARG B 2 172 ? 66.383 137.196 99.626 1.00 35.08 1193 ARG B CA 1
ATOM 8302 C C . ARG B 2 172 ? 65.483 137.357 100.843 1.00 35.08 1193 ARG B C 1
ATOM 8303 O O . ARG B 2 172 ? 65.844 138.065 101.789 1.00 35.08 1193 ARG B O 1
ATOM 8311 N N . ALA B 2 173 ? 64.309 136.723 100.835 1.00 34.96 1194 ALA B N 1
ATOM 8312 C CA . ALA B 2 173 ? 63.443 136.764 102.008 1.00 34.96 1194 ALA B CA 1
ATOM 8313 C C . ALA B 2 173 ? 64.102 136.085 103.202 1.00 34.96 1194 ALA B C 1
ATOM 8314 O O . ALA B 2 173 ? 64.035 136.590 104.328 1.00 34.96 1194 ALA B O 1
ATOM 8316 N N . ALA B 2 174 ? 64.750 134.940 102.972 1.00 34.28 1195 ALA B N 1
ATOM 8317 C CA . ALA B 2 174 ? 65.390 134.212 104.063 1.00 34.28 1195 ALA B CA 1
ATOM 8318 C C . ALA B 2 174 ? 66.514 135.027 104.689 1.00 34.28 1195 ALA B C 1
ATOM 8319 O O . ALA B 2 174 ? 66.694 135.009 105.911 1.00 34.28 1195 ALA B O 1
ATOM 8321 N N . VAL B 2 175 ? 67.283 135.742 103.869 1.00 35.04 1196 VAL B N 1
ATOM 8322 C CA . VAL B 2 175 ? 68.402 136.519 104.390 1.00 35.04 1196 VAL B CA 1
ATOM 8323 C C . VAL B 2 175 ? 67.905 137.696 105.223 1.00 35.04 1196 VAL B C 1
ATOM 8324 O O . VAL B 2 175 ? 68.434 137.972 106.305 1.00 35.04 1196 VAL B O 1
ATOM 8328 N N . GLU B 2 176 ? 66.885 138.409 104.737 1.00 36.76 1197 GLU B N 1
ATOM 8329 C CA . GLU B 2 176 ? 66.368 139.552 105.486 1.00 36.76 1197 GLU B CA 1
ATOM 8330 C C . GLU B 2 176 ? 65.706 139.117 106.787 1.00 36.76 1197 GLU B C 1
ATOM 8331 O O . GLU B 2 176 ? 65.826 139.802 107.808 1.00 36.76 1197 GLU B O 1
ATOM 8337 N N . ALA B 2 177 ? 65.009 137.985 106.772 1.00 35.87 1198 ALA B N 1
ATOM 8338 C CA . ALA B 2 177 ? 64.324 137.481 107.952 1.00 35.87 1198 ALA B CA 1
ATOM 8339 C C . ALA B 2 177 ? 65.244 136.707 108.881 1.00 35.87 1198 ALA B C 1
ATOM 8340 O O . ALA B 2 177 ? 64.781 136.219 109.917 1.00 35.87 1198 ALA B O 1
ATOM 8342 N N . GLU B 2 178 ? 66.525 136.574 108.529 1.00 36.21 1199 GLU B N 1
ATOM 8343 C CA . GLU B 2 178 ? 67.496 135.817 109.319 1.00 36.21 1199 GLU B CA 1
ATOM 8344 C C . GLU B 2 178 ? 67.059 134.365 109.498 1.00 36.21 1199 GLU B C 1
ATOM 8345 O O . GLU B 2 178 ? 67.380 133.727 110.502 1.00 36.21 1199 GLU B O 1
ATOM 8351 N N . ASP B 2 179 ? 66.323 133.837 108.518 1.00 33.07 1200 ASP B N 1
ATOM 8352 C CA . ASP B 2 179 ? 65.835 132.458 108.542 1.00 33.07 1200 ASP B CA 1
ATOM 8353 C C . ASP B 2 179 ? 66.964 131.540 108.079 1.00 33.07 1200 ASP B C 1
ATOM 8354 O O . ASP B 2 179 ? 66.976 131.016 106.963 1.00 33.07 1200 ASP B O 1
ATOM 8359 N N . THR B 2 180 ? 67.939 131.344 108.967 1.00 30.48 1201 THR B N 1
ATOM 8360 C CA . THR B 2 180 ? 69.153 130.604 108.641 1.00 30.48 1201 THR B CA 1
ATOM 8361 C C . THR B 2 180 ? 69.307 129.336 109.476 1.00 30.48 1201 THR B C 1
ATOM 8362 O O . THR B 2 180 ? 70.423 128.829 109.620 1.00 30.48 1201 THR B O 1
ATOM 8366 N N . HIS B 2 181 ? 68.215 128.802 110.016 1.00 30.26 1202 HIS B N 1
ATOM 8367 C CA . HIS B 2 181 ? 68.259 127.609 110.847 1.00 30.26 1202 HIS B CA 1
ATOM 8368 C C . HIS B 2 181 ? 67.342 126.536 110.275 1.00 30.26 1202 HIS B C 1
ATOM 8369 O O . HIS B 2 181 ? 66.397 126.824 109.539 1.00 30.26 1202 HIS B O 1
ATOM 8376 N N . ALA B 2 182 ? 67.643 125.286 110.618 1.00 28.61 1203 ALA B N 1
ATOM 8377 C CA . ALA B 2 182 ? 66.865 124.157 110.125 1.00 28.61 1203 ALA B CA 1
ATOM 8378 C C . ALA B 2 182 ? 65.473 124.133 110.747 1.00 28.61 1203 ALA B C 1
ATOM 8379 O O . ALA B 2 182 ? 65.301 124.410 111.936 1.00 28.61 1203 ALA B O 1
ATOM 8381 N N . HIS B 2 183 ? 64.474 123.792 109.933 1.00 29.77 1204 HIS B N 1
ATOM 8382 C CA . HIS B 2 183 ? 63.084 123.699 110.371 1.00 29.77 1204 HIS B CA 1
ATOM 8383 C C . HIS B 2 183 ? 62.759 122.235 110.644 1.00 29.77 1204 HIS B C 1
ATOM 8384 O O . HIS B 2 183 ? 62.629 121.438 109.710 1.00 29.77 1204 HIS B O 1
ATOM 8391 N N . ILE B 2 184 ? 62.627 121.884 111.915 1.00 28.34 1205 ILE B N 1
ATOM 8392 C CA . ILE B 2 184 ? 62.370 120.493 112.295 1.00 28.34 1205 ILE B CA 1
ATOM 8393 C C . ILE B 2 184 ? 60.889 120.187 112.088 1.00 28.34 1205 ILE B C 1
ATOM 8394 O O . ILE B 2 184 ? 60.035 120.906 112.630 1.00 28.34 1205 ILE B O 1
ATOM 8399 N N . PRO B 2 185 ? 60.547 119.156 111.323 1.00 28.86 1206 PRO B N 1
ATOM 8400 C CA . PRO B 2 185 ? 59.134 118.809 111.138 1.00 28.86 1206 PRO B CA 1
ATOM 8401 C C . PRO B 2 185 ? 58.613 117.883 112.225 1.00 28.86 1206 PRO B C 1
ATOM 8402 O O . PRO B 2 185 ? 59.371 117.450 113.098 1.00 28.86 1206 PRO B O 1
ATOM 8406 N N . THR B 2 186 ? 57.319 117.582 112.183 1.00 29.84 1207 THR B N 1
ATOM 8407 C CA . THR B 2 186 ? 56.741 116.576 113.061 1.00 29.84 1207 THR B CA 1
ATOM 8408 C C . THR B 2 186 ? 57.038 115.181 112.526 1.00 29.84 1207 THR B C 1
ATOM 8409 O O . THR B 2 186 ? 56.980 114.936 111.319 1.00 29.84 1207 THR B O 1
ATOM 8413 N N . TYR B 2 187 ? 57.359 114.265 113.435 1.00 28.43 1208 TYR B N 1
ATOM 8414 C CA . TYR B 2 187 ? 57.725 112.908 113.059 1.00 28.43 1208 TYR B CA 1
ATOM 8415 C C . TYR B 2 187 ? 57.247 111.952 114.141 1.00 28.43 1208 TYR B C 1
ATOM 8416 O O . TYR B 2 187 ? 56.765 112.367 115.196 1.00 28.43 1208 TYR B O 1
ATOM 8425 N N . VAL B 2 188 ? 57.395 110.658 113.871 1.00 29.20 1209 VAL B N 1
ATOM 8426 C CA . VAL B 2 188 ? 57.003 109.620 114.820 1.00 29.20 1209 VAL B CA 1
ATOM 8427 C C . VAL B 2 188 ? 58.074 109.546 115.903 1.00 29.20 1209 VAL B C 1
ATOM 8428 O O . VAL B 2 188 ? 59.218 109.175 115.633 1.00 29.20 1209 VAL B O 1
ATOM 8432 N N . ASP B 2 189 ? 57.703 109.891 117.133 1.00 31.40 1210 ASP B N 1
ATOM 8433 C CA . ASP B 2 189 ? 58.663 110.030 118.217 1.00 31.40 1210 ASP B CA 1
ATOM 8434 C C . ASP B 2 189 ? 58.744 108.731 119.020 1.00 31.40 1210 ASP B C 1
ATOM 8435 O O . ASP B 2 189 ? 58.196 107.697 118.631 1.00 31.40 1210 ASP B O 1
ATOM 8440 N N . TYR B 2 190 ? 59.444 108.776 120.155 1.00 31.82 1211 TYR B N 1
ATOM 8441 C CA . TYR B 2 190 ? 59.716 107.559 120.915 1.00 31.82 1211 TYR B CA 1
ATOM 8442 C C . TYR B 2 190 ? 58.439 106.940 121.470 1.00 31.82 1211 TYR B C 1
ATOM 8443 O O . TYR B 2 190 ? 58.288 105.714 121.469 1.00 31.82 1211 TYR B O 1
ATOM 8452 N N . ASP B 2 191 ? 57.517 107.767 121.964 1.00 33.05 1212 ASP B N 1
ATOM 8453 C CA . ASP B 2 191 ? 56.301 107.238 122.576 1.00 33.05 1212 ASP B CA 1
ATOM 8454 C C . ASP B 2 191 ? 55.347 106.669 121.535 1.00 33.05 1212 ASP B C 1
ATOM 8455 O O . ASP B 2 191 ? 54.774 105.592 121.734 1.00 33.05 1212 ASP B O 1
ATOM 8460 N N . ALA B 2 192 ? 55.153 107.380 120.423 1.00 31.78 1213 ALA B N 1
ATOM 8461 C CA . ALA B 2 192 ? 54.267 106.878 119.380 1.00 31.78 1213 ALA B CA 1
ATOM 8462 C C . ALA B 2 192 ? 54.816 105.608 118.747 1.00 31.78 1213 ALA B C 1
ATOM 8463 O O . ALA B 2 192 ? 54.044 104.743 118.320 1.00 31.78 1213 ALA B O 1
ATOM 8465 N N . TYR B 2 193 ? 56.144 105.482 118.668 1.00 31.08 1214 TYR B N 1
ATOM 8466 C CA . TYR B 2 193 ? 56.747 104.252 118.168 1.00 31.08 1214 TYR B CA 1
ATOM 8467 C C . TYR B 2 193 ? 56.466 103.079 119.099 1.00 31.08 1214 TYR B C 1
ATOM 8468 O O . TYR B 2 193 ? 56.161 101.973 118.640 1.00 31.08 1214 TYR B O 1
ATOM 8477 N N . ARG B 2 194 ? 56.571 103.299 120.411 1.00 33.39 1215 ARG B N 1
ATOM 8478 C CA . ARG B 2 194 ? 56.339 102.211 121.355 1.00 33.39 1215 ARG B CA 1
ATOM 8479 C C . ARG B 2 194 ? 54.861 101.861 121.456 1.00 33.39 1215 ARG B C 1
ATOM 8480 O O . ARG B 2 194 ? 54.518 100.709 121.740 1.00 33.39 1215 ARG B O 1
ATOM 8488 N N . ALA B 2 195 ? 53.976 102.835 121.230 1.00 33.48 1216 ALA B N 1
ATOM 8489 C CA . ALA B 2 195 ? 52.549 102.547 121.186 1.00 33.48 1216 ALA B CA 1
ATOM 8490 C C . ALA B 2 195 ? 52.168 101.735 119.957 1.00 33.48 1216 ALA B C 1
ATOM 8491 O O . ALA B 2 195 ? 51.103 101.111 119.946 1.00 33.48 1216 ALA B O 1
ATOM 8493 N N . GLY B 2 196 ? 53.012 101.725 118.929 1.00 34.13 1217 GLY B N 1
ATOM 8494 C CA . GLY B 2 196 ? 52.755 100.942 117.739 1.00 34.13 1217 GLY B CA 1
ATOM 8495 C C . GLY B 2 196 ? 53.463 99.603 117.753 1.00 34.13 1217 GLY B C 1
ATOM 8496 O O . GLY B 2 196 ? 53.647 98.981 116.704 1.00 34.13 1217 GLY B O 1
ATOM 8497 N N . GLY B 2 197 ? 53.871 99.152 118.935 1.00 33.64 1218 GLY B N 1
ATOM 8498 C CA . GLY B 2 197 ? 54.578 97.895 119.058 1.00 33.64 1218 GLY B CA 1
ATOM 8499 C C . GLY B 2 197 ? 56.065 97.968 118.801 1.00 33.64 1218 GLY B C 1
ATOM 8500 O O . GLY B 2 197 ? 56.718 96.921 118.743 1.00 33.64 1218 GLY B O 1
ATOM 8501 N N . GLY B 2 198 ? 56.619 99.165 118.642 1.00 32.98 1219 GLY B N 1
ATOM 8502 C CA . GLY B 2 198 ? 58.034 99.286 118.360 1.00 32.98 1219 GLY B CA 1
ATOM 8503 C C . GLY B 2 198 ? 58.898 98.861 119.531 1.00 32.98 1219 GLY B C 1
ATOM 8504 O O . GLY B 2 198 ? 58.501 98.938 120.693 1.00 32.98 1219 GLY B O 1
ATOM 8505 N N . TYR B 2 199 ? 60.101 98.389 119.202 1.00 32.21 1220 TYR B N 1
ATOM 8506 C CA . TYR B 2 199 ? 61.143 97.918 120.112 1.00 32.21 1220 TYR B CA 1
ATOM 8507 C C . TYR B 2 199 ? 60.771 96.623 120.819 1.00 32.21 1220 TYR B C 1
ATOM 8508 O O . TYR B 2 199 ? 61.597 96.086 121.561 1.00 32.21 1220 TYR B O 1
ATOM 8517 N N . ALA B 2 200 ? 59.565 96.092 120.601 1.00 34.00 1221 ALA B N 1
ATOM 8518 C CA . ALA B 2 200 ? 59.202 94.806 121.184 1.00 34.00 1221 ALA B CA 1
ATOM 8519 C C . ALA B 2 200 ? 60.073 93.685 120.633 1.00 34.00 1221 ALA B C 1
ATOM 8520 O O . ALA B 2 200 ? 60.495 92.794 121.379 1.00 34.00 1221 ALA B O 1
ATOM 8522 N N . THR B 2 201 ? 60.350 93.711 119.327 1.00 34.40 1222 THR B N 1
ATOM 8523 C CA . THR B 2 201 ? 61.196 92.687 118.721 1.00 34.40 1222 THR B CA 1
ATOM 8524 C C . THR B 2 201 ? 62.609 92.728 119.293 1.00 34.40 1222 THR B C 1
ATOM 8525 O O . THR B 2 201 ? 63.208 91.681 119.561 1.00 34.40 1222 THR B O 1
ATOM 8529 N N . LEU B 2 202 ? 63.154 93.930 119.496 1.00 33.96 1223 LEU B N 1
ATOM 8530 C CA . LEU B 2 202 ? 64.487 94.051 120.078 1.00 33.96 1223 LEU B CA 1
ATOM 8531 C C . LEU B 2 202 ? 64.524 93.497 121.497 1.00 33.96 1223 LEU B C 1
ATOM 8532 O O . LEU B 2 202 ? 65.508 92.867 121.897 1.00 33.96 1223 LEU B O 1
ATOM 8537 N N . GLU B 2 203 ? 63.462 93.725 122.274 1.00 36.33 1224 GLU B N 1
ATOM 8538 C CA . GLU B 2 203 ? 63.422 93.215 123.642 1.00 36.33 1224 GLU B CA 1
ATOM 8539 C C . GLU B 2 203 ? 63.462 91.692 123.671 1.00 36.33 1224 GLU B C 1
ATOM 8540 O O . GLU B 2 203 ? 64.134 91.099 124.522 1.00 36.33 1224 GLU B O 1
ATOM 8546 N N . ARG B 2 204 ? 62.742 91.040 122.755 1.00 37.29 1225 ARG B N 1
ATOM 8547 C CA . ARG B 2 204 ? 62.768 89.582 122.698 1.00 37.29 1225 ARG B CA 1
ATOM 8548 C C . ARG B 2 204 ? 64.166 89.067 122.385 1.00 37.29 1225 ARG B C 1
ATOM 8549 O O . ARG B 2 204 ? 64.589 88.036 122.918 1.00 37.29 1225 ARG B O 1
ATOM 8557 N N . LEU B 2 205 ? 64.895 89.768 121.516 1.00 35.98 1226 LEU B N 1
ATOM 8558 C CA . LEU B 2 205 ? 66.246 89.341 121.168 1.00 35.98 1226 LEU B CA 1
ATOM 8559 C C . LEU B 2 205 ? 67.182 89.417 122.367 1.00 35.98 1226 LEU B C 1
ATOM 8560 O O . LEU B 2 205 ? 67.986 88.505 122.593 1.00 35.98 1226 LEU B O 1
ATOM 8565 N N . ARG B 2 206 ? 67.097 90.497 123.147 1.00 36.73 1227 ARG B N 1
ATOM 8566 C CA . ARG B 2 206 ? 68.016 90.671 124.268 1.00 36.73 1227 ARG B CA 1
ATOM 8567 C C . ARG B 2 206 ? 67.775 89.627 125.354 1.00 36.73 1227 ARG B C 1
ATOM 8568 O O . ARG B 2 206 ? 68.728 89.062 125.904 1.00 36.73 1227 ARG B O 1
ATOM 8576 N N . SER B 2 207 ? 66.507 89.356 125.675 1.00 38.54 1228 SER B N 1
ATOM 8577 C CA . SER B 2 207 ? 66.196 88.365 126.702 1.00 38.54 1228 SER B CA 1
ATOM 8578 C C . SER B 2 207 ? 66.640 86.968 126.285 1.00 38.54 1228 SER B C 1
ATOM 8579 O O . SER B 2 207 ? 67.206 86.220 127.090 1.00 38.54 1228 SER B O 1
ATOM 8582 N N . GLY B 2 208 ? 66.399 86.600 125.031 1.00 39.25 1229 GLY B N 1
ATOM 8583 C CA . GLY B 2 208 ? 66.724 85.274 124.535 1.00 39.25 1229 GLY B CA 1
ATOM 8584 C C . GLY B 2 208 ? 65.536 84.472 124.046 1.00 39.25 1229 GLY B C 1
ATOM 8585 O O . GLY B 2 208 ? 65.727 83.332 123.602 1.00 39.25 1229 GLY B O 1
ATOM 8586 N N . GLU B 2 209 ? 64.312 85.001 124.106 1.00 40.32 1230 GLU B N 1
ATOM 8587 C CA . GLU B 2 209 ? 63.168 84.286 123.558 1.00 40.32 1230 GLU B CA 1
ATOM 8588 C C . GLU B 2 209 ? 63.267 84.125 122.045 1.00 40.32 1230 GLU B C 1
ATOM 8589 O O . GLU B 2 209 ? 62.806 83.113 121.509 1.00 40.32 1230 GLU B O 1
ATOM 8595 N N . LEU B 2 210 ? 63.867 85.089 121.352 1.00 39.06 1231 LEU B N 1
ATOM 8596 C CA . LEU B 2 210 ? 64.097 84.983 119.916 1.00 39.06 1231 LEU B CA 1
ATOM 8597 C C . LEU B 2 210 ? 65.570 84.686 119.675 1.00 39.06 1231 LEU B C 1
ATOM 8598 O O . LEU B 2 210 ? 66.419 85.558 119.919 1.00 39.06 1231 LEU B O 1
ATOM 8603 N N . PRO B 2 211 ? 65.923 83.480 119.235 1.00 38.65 1232 PRO B N 1
ATOM 8604 C CA . PRO B 2 211 ? 67.338 83.153 119.034 1.00 38.65 1232 PRO B CA 1
ATOM 8605 C C . PRO B 2 211 ? 67.968 83.985 117.927 1.00 38.65 1232 PRO B C 1
ATOM 8606 O O . PRO B 2 211 ? 67.311 84.384 116.964 1.00 38.65 1232 PRO B O 1
ATOM 8610 N N . VAL B 2 212 ? 69.267 84.243 118.083 1.00 36.85 1233 VAL B N 1
ATOM 8611 C CA . VAL B 2 212 ? 70.024 84.939 117.047 1.00 36.85 1233 VAL B CA 1
ATOM 8612 C C . VAL B 2 212 ? 70.019 84.132 115.756 1.00 36.85 1233 VAL B C 1
ATOM 8613 O O . VAL B 2 212 ? 69.939 84.689 114.654 1.00 36.85 1233 VAL B O 1
ATOM 8617 N N . ASP B 2 213 ? 70.088 82.805 115.872 1.00 39.04 1234 ASP B N 1
ATOM 8618 C CA . ASP B 2 213 ? 70.059 81.942 114.699 1.00 39.04 1234 ASP B CA 1
ATOM 8619 C C . ASP B 2 213 ? 68.757 82.060 113.920 1.00 39.04 1234 ASP B C 1
ATOM 8620 O O . ASP B 2 213 ? 68.741 81.780 112.718 1.00 39.04 1234 ASP B O 1
ATOM 8625 N N . ASP B 2 214 ? 67.663 82.455 114.572 1.00 38.90 1235 ASP B N 1
ATOM 8626 C CA . ASP B 2 214 ? 66.419 82.672 113.847 1.00 38.90 1235 ASP B CA 1
ATOM 8627 C C . ASP B 2 214 ? 66.432 83.987 113.079 1.00 38.90 1235 ASP B C 1
ATOM 8628 O O . ASP B 2 214 ? 65.762 84.103 112.049 1.00 38.90 1235 ASP B O 1
ATOM 8633 N N . VAL B 2 215 ? 67.178 84.982 113.563 1.00 36.44 1236 VAL B N 1
ATOM 8634 C CA . VAL B 2 215 ? 67.302 86.242 112.836 1.00 36.44 1236 VAL B CA 1
ATOM 8635 C C . VAL B 2 215 ? 68.077 86.034 111.541 1.00 36.44 1236 VAL B C 1
ATOM 8636 O O . VAL B 2 215 ? 67.658 86.485 110.470 1.00 36.44 1236 VAL B O 1
ATOM 8640 N N . LEU B 2 216 ? 69.212 85.336 111.621 1.00 35.26 1237 LEU B N 1
ATOM 8641 C CA . LEU B 2 216 ? 70.023 85.097 110.432 1.00 35.26 1237 LEU B CA 1
ATOM 8642 C C . LEU B 2 216 ? 69.288 84.219 109.428 1.00 35.26 1237 LEU B C 1
ATOM 8643 O O . LEU B 2 216 ? 69.416 84.411 108.214 1.00 35.26 1237 LEU B O 1
ATOM 8648 N N . LYS B 2 217 ? 68.523 83.242 109.916 1.00 37.26 1238 LYS B N 1
ATOM 8649 C CA . LYS B 2 217 ? 67.768 82.372 109.021 1.00 37.26 1238 LYS B CA 1
ATOM 8650 C C . LYS B 2 217 ? 66.701 83.150 108.257 1.00 37.26 1238 LYS B C 1
ATOM 8651 O O . LYS B 2 217 ? 66.463 82.891 107.072 1.00 37.26 1238 LYS B O 1
ATOM 8657 N N . VAL B 2 218 ? 66.037 84.098 108.921 1.00 36.22 1239 VAL B N 1
ATOM 8658 C CA . VAL B 2 218 ? 65.017 84.897 108.248 1.00 36.22 1239 VAL B CA 1
ATOM 8659 C C . VAL B 2 218 ? 65.655 85.825 107.220 1.00 36.22 1239 VAL B C 1
ATOM 8660 O O . VAL B 2 218 ? 65.105 86.040 106.134 1.00 36.22 1239 VAL B O 1
ATOM 8664 N N . LEU B 2 219 ? 66.826 86.381 107.538 1.00 34.85 1240 LEU B N 1
ATOM 8665 C CA . LEU B 2 219 ? 67.510 87.253 106.589 1.00 34.85 1240 LEU B CA 1
ATOM 8666 C C . LEU B 2 219 ? 67.985 86.475 105.368 1.00 34.85 1240 LEU B C 1
ATOM 8667 O O . LEU B 2 219 ? 67.792 86.913 104.228 1.00 34.85 1240 LEU B O 1
ATOM 8672 N N . ASP B 2 220 ? 68.617 85.320 105.586 1.00 35.69 1241 ASP B N 1
ATOM 8673 C CA . ASP B 2 220 ? 69.116 84.528 104.466 1.00 35.69 1241 ASP B CA 1
ATOM 8674 C C . ASP B 2 220 ? 67.974 84.009 103.602 1.00 35.69 1241 ASP B C 1
ATOM 8675 O O . ASP B 2 220 ? 68.050 84.049 102.369 1.00 35.69 1241 ASP B O 1
ATOM 8680 N N . ASP B 2 221 ? 66.904 83.520 104.230 1.00 37.54 1242 ASP B N 1
ATOM 8681 C CA . ASP B 2 221 ? 65.740 83.088 103.464 1.00 37.54 1242 ASP B CA 1
ATOM 8682 C C . ASP B 2 221 ? 65.013 84.270 102.837 1.00 37.54 1242 ASP B C 1
ATOM 8683 O O . ASP B 2 221 ? 64.375 84.120 101.790 1.00 37.54 1242 ASP B O 1
ATOM 8688 N N . GLY B 2 222 ? 65.096 85.450 103.456 1.00 36.02 1243 GLY B N 1
ATOM 8689 C CA . GLY B 2 222 ? 64.448 86.625 102.902 1.00 36.02 1243 GLY B CA 1
ATOM 8690 C C . GLY B 2 222 ? 65.149 87.215 101.698 1.00 36.02 1243 GLY B C 1
ATOM 8691 O O . GLY B 2 222 ? 64.499 87.866 100.876 1.00 36.02 1243 GLY B O 1
ATOM 8692 N N . GLY B 2 223 ? 66.455 87.000 101.570 1.00 32.70 1244 GLY B N 1
ATOM 8693 C CA . GLY B 2 223 ? 67.187 87.536 100.443 1.00 32.70 1244 GLY B CA 1
ATOM 8694 C C . GLY B 2 223 ? 67.447 89.021 100.494 1.00 32.70 1244 GLY B C 1
ATOM 8695 O O . GLY B 2 223 ? 67.691 89.628 99.448 1.00 32.70 1244 GLY B O 1
ATOM 8696 N N . LEU B 2 224 ? 67.401 89.628 101.679 1.00 29.63 1245 LEU B N 1
ATOM 8697 C CA . LEU B 2 224 ? 67.661 91.055 101.807 1.00 29.63 1245 LEU B CA 1
ATOM 8698 C C . LEU B 2 224 ? 69.071 91.385 101.336 1.00 29.63 1245 LEU B C 1
ATOM 8699 O O . LEU B 2 224 ? 70.045 90.761 101.764 1.00 29.63 1245 LEU B O 1
ATOM 8704 N N . ARG B 2 225 ? 69.176 92.377 100.457 1.00 27.74 1246 ARG B N 1
ATOM 8705 C CA . ARG B 2 225 ? 70.434 92.754 99.835 1.00 27.74 1246 ARG B CA 1
ATOM 8706 C C . ARG B 2 225 ? 70.755 94.207 100.153 1.00 27.74 1246 ARG B C 1
ATOM 8707 O O . ARG B 2 225 ? 69.861 95.013 100.423 1.00 27.74 1246 ARG B O 1
ATOM 8715 N N . GLY B 2 226 ? 72.043 94.533 100.115 1.00 25.01 1247 GLY B N 1
ATOM 8716 C CA . GLY B 2 226 ? 72.515 95.843 100.513 1.00 25.01 1247 GLY B CA 1
ATOM 8717 C C . GLY B 2 226 ? 71.972 96.998 99.699 1.00 25.01 1247 GLY B C 1
ATOM 8718 O O . GLY B 2 226 ? 72.241 97.110 98.501 1.00 25.01 1247 GLY B O 1
ATOM 8719 N N . LEU B 2 227 ? 71.217 97.873 100.351 1.00 23.35 1248 LEU B N 1
ATOM 8720 C CA . LEU B 2 227 ? 70.579 99.004 99.694 1.00 23.35 1248 LEU B CA 1
ATOM 8721 C C . LEU B 2 227 ? 71.490 100.218 99.589 1.00 23.35 1248 LEU B C 1
ATOM 8722 O O . LEU B 2 227 ? 71.057 101.259 99.088 1.00 23.35 1248 LEU B O 1
ATOM 8727 N N . GLY B 2 228 ? 72.735 100.114 100.049 1.00 22.74 1249 GLY B N 1
ATOM 8728 C CA . GLY B 2 228 ? 73.710 101.151 99.782 1.00 22.74 1249 GLY B CA 1
ATOM 8729 C C . GLY B 2 228 ? 74.219 101.172 98.355 1.00 22.74 1249 GLY B C 1
ATOM 8730 O O . GLY B 2 228 ? 74.916 102.119 97.980 1.00 22.74 1249 GLY B O 1
ATOM 8731 N N . GLY B 2 229 ? 73.891 100.158 97.558 1.00 24.91 1250 GLY B N 1
ATOM 8732 C CA . GLY B 2 229 ? 74.251 100.148 96.154 1.00 24.91 1250 GLY B CA 1
ATOM 8733 C C . GLY B 2 229 ? 74.916 98.872 95.684 1.00 24.91 1250 GLY B C 1
ATOM 8734 O O . GLY B 2 229 ? 74.684 98.429 94.556 1.00 24.91 1250 GLY B O 1
ATOM 8735 N N . ALA B 2 230 ? 75.741 98.262 96.539 1.00 25.58 1251 ALA B N 1
ATOM 8736 C CA . ALA B 2 230 ? 76.500 97.089 96.117 1.00 25.58 1251 ALA B CA 1
ATOM 8737 C C . ALA B 2 230 ? 75.627 95.842 96.022 1.00 25.58 1251 ALA B C 1
ATOM 8738 O O . ALA B 2 230 ? 75.903 94.959 95.204 1.00 25.58 1251 ALA B O 1
ATOM 8740 N N . GLY B 2 231 ? 74.586 95.742 96.845 1.00 26.89 1252 GLY B N 1
ATOM 8741 C CA . GLY B 2 231 ? 73.676 94.616 96.766 1.00 26.89 1252 GLY B CA 1
ATOM 8742 C C . GLY B 2 231 ? 74.132 93.341 97.440 1.00 26.89 1252 GLY B C 1
ATOM 8743 O O . GLY B 2 231 ? 73.572 92.278 97.164 1.00 26.89 1252 GLY B O 1
ATOM 8744 N N . PHE B 2 232 ? 75.131 93.407 98.310 1.00 27.28 1253 PHE B N 1
ATOM 8745 C CA . PHE B 2 232 ? 75.604 92.209 98.987 1.00 27.28 1253 PHE B CA 1
ATOM 8746 C C . PHE B 2 232 ? 74.549 91.704 99.972 1.00 27.28 1253 PHE B C 1
ATOM 8747 O O . PHE B 2 232 ? 73.950 92.499 100.702 1.00 27.28 1253 PHE B O 1
ATOM 8755 N N . PRO B 2 233 ? 74.296 90.394 100.012 1.00 27.83 1254 PRO B N 1
ATOM 8756 C CA . PRO B 2 233 ? 73.257 89.867 100.910 1.00 27.83 1254 PRO B CA 1
ATOM 8757 C C . PRO B 2 233 ? 73.571 90.169 102.368 1.00 27.83 1254 PRO B C 1
ATOM 8758 O O . PRO B 2 233 ? 74.681 89.931 102.844 1.00 27.83 1254 PRO B O 1
ATOM 8762 N N . THR B 2 234 ? 72.566 90.683 103.081 1.00 27.64 1255 THR B N 1
ATOM 8763 C CA . THR B 2 234 ? 72.795 91.187 104.431 1.00 27.64 1255 THR B CA 1
ATOM 8764 C C . THR B 2 234 ? 73.020 90.054 105.423 1.00 27.64 1255 THR B C 1
ATOM 8765 O O . THR B 2 234 ? 73.909 90.144 106.278 1.00 27.64 1255 THR B O 1
ATOM 8769 N N . GLY B 2 235 ? 72.227 88.985 105.329 1.00 29.06 1256 GLY B N 1
ATOM 8770 C CA . GLY B 2 235 ? 72.399 87.870 106.246 1.00 29.06 1256 GLY B CA 1
ATOM 8771 C C . GLY B 2 235 ? 73.768 87.228 106.135 1.00 29.06 1256 GLY B C 1
ATOM 8772 O O . GLY B 2 235 ? 74.388 86.885 107.143 1.00 29.06 1256 GLY B O 1
ATOM 8773 N N . ARG B 2 236 ? 74.264 87.072 104.906 1.00 28.82 1257 ARG B N 1
ATOM 8774 C CA . ARG B 2 236 ? 75.603 86.531 104.708 1.00 28.82 1257 ARG B CA 1
ATOM 8775 C C . ARG B 2 236 ? 76.676 87.452 105.271 1.00 28.82 1257 ARG B C 1
ATOM 8776 O O . ARG B 2 236 ? 77.732 86.979 105.702 1.00 28.82 1257 ARG B O 1
ATOM 8784 N N . LYS B 2 237 ? 76.436 88.765 105.267 1.00 26.55 1258 LYS B N 1
ATOM 8785 C CA . LYS B 2 237 ? 77.430 89.690 105.802 1.00 26.55 1258 LYS B CA 1
ATOM 8786 C C . LYS B 2 237 ? 77.431 89.684 107.326 1.00 26.55 1258 LYS B C 1
ATOM 8787 O O . LYS B 2 237 ? 78.489 89.814 107.950 1.00 26.55 1258 LYS B O 1
ATOM 8793 N N . TRP B 2 238 ? 76.256 89.547 107.943 1.00 27.22 1259 TRP B N 1
ATOM 8794 C CA . TRP B 2 238 ? 76.194 89.499 109.400 1.00 27.22 1259 TRP B CA 1
ATOM 8795 C C . TRP B 2 238 ? 76.861 88.240 109.941 1.00 27.22 1259 TRP B C 1
ATOM 8796 O O . TRP B 2 238 ? 77.477 88.266 111.011 1.00 27.22 1259 TRP B O 1
ATOM 8807 N N . ARG B 2 239 ? 76.738 87.124 109.218 1.00 29.80 1260 ARG B N 1
ATOM 8808 C CA . ARG B 2 239 ? 77.405 85.892 109.628 1.00 29.80 1260 ARG B CA 1
ATOM 8809 C C . ARG B 2 239 ? 78.919 86.045 109.607 1.00 29.80 1260 ARG B C 1
ATOM 8810 O O . ARG B 2 239 ? 79.609 85.575 110.518 1.00 29.80 1260 ARG B O 1
ATOM 8818 N N . SER B 2 240 ? 79.454 86.682 108.563 1.00 28.40 1261 SER B N 1
ATOM 8819 C CA . SER B 2 240 ? 80.901 86.763 108.401 1.00 28.40 1261 SER B CA 1
ATOM 8820 C C . SER B 2 240 ? 81.546 87.576 109.515 1.00 28.40 1261 SER B C 1
ATOM 8821 O O . SER B 2 240 ? 82.607 87.203 110.027 1.00 28.40 1261 SER B O 1
ATOM 8824 N N . VAL B 2 241 ? 80.925 88.694 109.898 1.00 27.81 1262 VAL B N 1
ATOM 8825 C CA . VAL B 2 241 ? 81.463 89.499 110.991 1.00 27.81 1262 VAL B CA 1
ATOM 8826 C C . VAL B 2 241 ? 81.408 88.721 112.299 1.00 27.81 1262 VAL B C 1
ATOM 8827 O O . VAL B 2 241 ? 82.308 88.824 113.139 1.00 27.81 1262 VAL B O 1
ATOM 8831 N N . ARG B 2 242 ? 80.359 87.917 112.484 1.00 29.75 1263 ARG B N 1
ATOM 8832 C CA . ARG B 2 242 ? 80.239 87.107 113.693 1.00 29.75 1263 ARG B CA 1
ATOM 8833 C C . ARG B 2 242 ? 81.337 86.054 113.788 1.00 29.75 1263 ARG B C 1
ATOM 8834 O O . ARG B 2 242 ? 81.780 85.727 114.893 1.00 29.75 1263 ARG B O 1
ATOM 8842 N N . GLY B 2 243 ? 81.785 85.516 112.652 1.00 30.14 1264 GLY B N 1
ATOM 8843 C CA . GLY B 2 243 ? 82.777 84.453 112.680 1.00 30.14 1264 GLY B CA 1
ATOM 8844 C C . GLY B 2 243 ? 84.141 84.900 113.170 1.00 30.14 1264 GLY B C 1
ATOM 8845 O O . GLY B 2 243 ? 84.932 84.082 113.646 1.00 30.14 1264 GLY B O 1
ATOM 8846 N N . GLU B 2 244 ? 84.440 86.189 113.058 1.00 29.81 1265 GLU B N 1
ATOM 8847 C CA . GLU B 2 244 ? 85.744 86.685 113.465 1.00 29.81 1265 GLU B CA 1
ATOM 8848 C C . GLU B 2 244 ? 85.805 86.856 114.984 1.00 29.81 1265 GLU B C 1
ATOM 8849 O O . GLU B 2 244 ? 84.776 87.041 115.639 1.00 29.81 1265 GLU B O 1
ATOM 8855 N N . PRO B 2 245 ? 87.000 86.778 115.572 1.00 29.28 1266 PRO B N 1
ATOM 8856 C CA . PRO B 2 245 ? 87.116 86.968 117.024 1.00 29.28 1266 PRO B CA 1
ATOM 8857 C C . PRO B 2 245 ? 86.858 88.410 117.435 1.00 29.28 1266 PRO B C 1
ATOM 8858 O O . PRO B 2 245 ? 87.208 89.353 116.722 1.00 29.28 1266 PRO B O 1
ATOM 8862 N N . GLY B 2 246 ? 86.254 88.570 118.612 1.00 27.38 1267 GLY B N 1
ATOM 8863 C CA . GLY B 2 246 ? 85.937 89.878 119.131 1.00 27.38 1267 GLY B CA 1
ATOM 8864 C C . GLY B 2 246 ? 87.130 90.545 119.779 1.00 27.38 1267 GLY B C 1
ATOM 8865 O O . GLY B 2 246 ? 88.221 89.975 119.896 1.00 27.38 1267 GLY B O 1
ATOM 8866 N N . PRO B 2 247 ? 86.931 91.797 120.220 1.00 26.70 1268 PRO B N 1
ATOM 8867 C CA . PRO B 2 247 ? 85.688 92.576 120.149 1.00 26.70 1268 PRO B CA 1
ATOM 8868 C C . PRO B 2 247 ? 85.364 93.068 118.739 1.00 26.70 1268 PRO B C 1
ATOM 8869 O O . PRO B 2 247 ? 86.241 93.090 117.881 1.00 26.70 1268 PRO B O 1
ATOM 8873 N N . ARG B 2 248 ? 84.108 93.441 118.509 1.00 26.87 1269 ARG B N 1
ATOM 8874 C CA . ARG B 2 248 ? 83.633 93.827 117.190 1.00 26.87 1269 ARG B CA 1
ATOM 8875 C C . ARG B 2 248 ? 82.953 95.187 117.263 1.00 26.87 1269 ARG B C 1
ATOM 8876 O O . ARG B 2 248 ? 82.486 95.615 118.320 1.00 26.87 1269 ARG B O 1
ATOM 8884 N N . LEU B 2 249 ? 82.902 95.866 116.119 1.00 23.96 1270 LEU B N 1
ATOM 8885 C CA . LEU B 2 249 ? 82.354 97.211 116.034 1.00 23.96 1270 LEU B CA 1
ATOM 8886 C C . LEU B 2 249 ? 81.356 97.297 114.887 1.00 23.96 1270 LEU B C 1
ATOM 8887 O O . LEU B 2 249 ? 81.334 96.454 113.988 1.00 23.96 1270 LEU B O 1
ATOM 8892 N N . MET B 2 250 ? 80.519 98.330 114.938 1.00 22.82 1271 MET B N 1
ATOM 8893 C CA . MET B 2 250 ? 79.492 98.573 113.935 1.00 22.82 1271 MET B CA 1
ATOM 8894 C C . MET B 2 250 ? 79.497 100.045 113.546 1.00 22.82 1271 MET B C 1
ATOM 8895 O O . MET B 2 250 ? 79.693 100.919 114.394 1.00 22.82 1271 MET B O 1
ATOM 8900 N N . ALA B 2 251 ? 79.283 100.316 112.260 1.00 20.77 1272 ALA B N 1
ATOM 8901 C CA . ALA B 2 251 ? 79.151 101.683 111.771 1.00 20.77 1272 ALA B CA 1
ATOM 8902 C C . ALA B 2 251 ? 78.029 101.743 110.747 1.00 20.77 1272 ALA B C 1
ATOM 8903 O O . ALA B 2 251 ? 77.934 100.873 109.878 1.00 20.77 1272 ALA B O 1
ATOM 8905 N N . VAL B 2 252 ? 77.187 102.765 110.853 1.00 19.34 1273 VAL B N 1
ATOM 8906 C CA . VAL B 2 252 ? 76.086 102.990 109.924 1.00 19.34 1273 VAL B CA 1
ATOM 8907 C C . VAL B 2 252 ? 76.523 104.021 108.893 1.00 19.34 1273 VAL B C 1
ATOM 8908 O O . VAL B 2 252 ? 77.101 105.056 109.245 1.00 19.34 1273 VAL B O 1
ATOM 8912 N N . ASN B 2 253 ? 76.245 103.741 107.624 1.00 18.75 1274 ASN B N 1
ATOM 8913 C CA . ASN B 2 253 ? 76.585 104.649 106.532 1.00 18.75 1274 ASN B CA 1
ATOM 8914 C C . ASN B 2 253 ? 75.390 105.553 106.249 1.00 18.75 1274 ASN B C 1
ATOM 8915 O O . ASN B 2 253 ? 74.412 105.135 105.629 1.00 18.75 1274 ASN B O 1
ATOM 8920 N N . GLY B 2 254 ? 75.473 106.801 106.699 1.00 18.62 1275 GLY B N 1
ATOM 8921 C CA . GLY B 2 254 ? 74.466 107.792 106.374 1.00 18.62 1275 GLY B CA 1
ATOM 8922 C C . GLY B 2 254 ? 75.026 108.924 105.535 1.00 18.62 1275 GLY B C 1
ATOM 8923 O O . GLY B 2 254 ? 74.542 110.056 105.601 1.00 18.62 1275 GLY B O 1
ATOM 8924 N N . ASP B 2 255 ? 76.059 108.629 104.750 1.00 20.30 1276 ASP B N 1
ATOM 8925 C CA . ASP B 2 255 ? 76.701 109.620 103.885 1.00 20.30 1276 ASP B CA 1
ATOM 8926 C C . ASP B 2 255 ? 76.088 109.600 102.484 1.00 20.30 1276 ASP B C 1
ATOM 8927 O O . ASP B 2 255 ? 76.780 109.469 101.478 1.00 20.30 1276 ASP B O 1
ATOM 8932 N N . GLU B 2 256 ? 74.770 109.779 102.425 1.00 21.23 1277 GLU B N 1
ATOM 8933 C CA . GLU B 2 256 ? 74.034 109.627 101.174 1.00 21.23 1277 GLU B CA 1
ATOM 8934 C C . GLU B 2 256 ? 74.398 110.747 100.206 1.00 21.23 1277 GLU B C 1
ATOM 8935 O O . GLU B 2 256 ? 73.827 111.840 100.266 1.00 21.23 1277 GLU B O 1
ATOM 8941 N N . GLY B 2 257 ? 75.350 110.490 99.312 1.00 19.29 1278 GLY B N 1
ATOM 8942 C CA . GLY B 2 257 ? 75.890 111.551 98.487 1.00 19.29 1278 GLY B CA 1
ATOM 8943 C C . GLY B 2 257 ? 75.800 111.360 96.988 1.00 19.29 1278 GLY B C 1
ATOM 8944 O O . GLY B 2 257 ? 76.237 112.233 96.235 1.00 19.29 1278 GLY B O 1
ATOM 8945 N N . GLU B 2 258 ? 75.256 110.243 96.533 1.00 20.27 1279 GLU B N 1
ATOM 8946 C CA . GLU B 2 258 ? 75.157 110.011 95.096 1.00 20.27 1279 GLU B CA 1
ATOM 8947 C C . GLU B 2 258 ? 74.107 110.939 94.500 1.00 20.27 1279 GLU B C 1
ATOM 8948 O O . GLU B 2 258 ? 72.958 110.931 94.955 1.00 20.27 1279 GLU B O 1
ATOM 8954 N N . PRO B 2 259 ? 74.455 111.766 93.509 1.00 19.77 1280 PRO B N 1
ATOM 8955 C CA . PRO B 2 259 ? 73.478 112.703 92.938 1.00 19.77 1280 PRO B CA 1
ATOM 8956 C C . PRO B 2 259 ? 72.210 112.022 92.448 1.00 19.77 1280 PRO B C 1
ATOM 8957 O O . PRO B 2 259 ? 72.259 111.133 91.594 1.00 19.77 1280 PRO B O 1
ATOM 8961 N N . GLY B 2 260 ? 71.069 112.437 92.990 1.00 21.24 1281 GLY B N 1
ATOM 8962 C CA . GLY B 2 260 ? 69.795 111.826 92.683 1.00 21.24 1281 GLY B CA 1
ATOM 8963 C C . GLY B 2 260 ? 69.253 110.895 93.743 1.00 21.24 1281 GLY B C 1
ATOM 8964 O O . GLY B 2 260 ? 68.125 110.415 93.594 1.00 21.24 1281 GLY B O 1
ATOM 8965 N N . THR B 2 261 ? 70.011 110.624 94.803 1.00 21.89 1282 THR B N 1
ATOM 8966 C CA . THR B 2 261 ? 69.589 109.727 95.872 1.00 21.89 1282 THR B CA 1
ATOM 8967 C C . THR B 2 261 ? 69.103 110.549 97.057 1.00 21.89 1282 THR B C 1
ATOM 8968 O O . THR B 2 261 ? 69.862 111.346 97.616 1.00 21.89 1282 THR B O 1
ATOM 8972 N N . PHE B 2 262 ? 67.838 110.355 97.439 1.00 22.49 1283 PHE B N 1
ATOM 8973 C CA . PHE B 2 262 ? 67.292 111.057 98.593 1.00 22.49 1283 PHE B CA 1
ATOM 8974 C C . PHE B 2 262 ? 66.376 110.171 99.433 1.00 22.49 1283 PHE B C 1
ATOM 8975 O O . PHE B 2 262 ? 65.555 110.694 100.194 1.00 22.49 1283 PHE B O 1
ATOM 8983 N N . LYS B 2 263 ? 66.497 108.848 99.323 1.00 23.39 1284 LYS B N 1
ATOM 8984 C CA . LYS B 2 263 ? 65.595 107.963 100.054 1.00 23.39 1284 LYS B CA 1
ATOM 8985 C C . LYS B 2 263 ? 65.962 107.880 101.531 1.00 23.39 1284 LYS B C 1
ATOM 8986 O O . LYS B 2 263 ? 65.076 107.810 102.389 1.00 23.39 1284 LYS B O 1
ATOM 8992 N N . ASP B 2 264 ? 67.260 107.880 101.849 1.00 22.94 1285 ASP B N 1
ATOM 8993 C CA . ASP B 2 264 ? 67.679 107.739 103.241 1.00 22.94 1285 ASP B CA 1
ATOM 8994 C C . ASP B 2 264 ? 67.190 108.909 104.085 1.00 22.94 1285 ASP B C 1
ATOM 8995 O O . ASP B 2 264 ? 66.798 108.729 105.244 1.00 22.94 1285 ASP B O 1
ATOM 9000 N N . GLN B 2 265 ? 67.209 110.117 103.520 1.00 23.23 1286 GLN B N 1
ATOM 9001 C CA . GLN B 2 265 ? 66.738 111.291 104.246 1.00 23.23 1286 GLN B CA 1
ATOM 9002 C C . GLN B 2 265 ? 65.257 111.178 104.585 1.00 23.23 1286 GLN B C 1
ATOM 9003 O O . GLN B 2 265 ? 64.822 111.620 105.654 1.00 23.23 1286 GLN B O 1
ATOM 9009 N N . LEU B 2 266 ? 64.467 110.599 103.680 1.00 23.82 1287 LEU B N 1
ATOM 9010 C CA . LEU B 2 266 ? 63.029 110.490 103.906 1.00 23.82 1287 LEU B CA 1
ATOM 9011 C C . LEU B 2 266 ? 62.716 109.620 105.118 1.00 23.82 1287 LEU B C 1
ATOM 9012 O O . LEU B 2 266 ? 61.833 109.953 105.917 1.00 23.82 1287 LEU B O 1
ATOM 9017 N N . TYR B 2 267 ? 63.430 108.504 105.275 1.00 24.58 1288 TYR B N 1
ATOM 9018 C CA . TYR B 2 267 ? 63.152 107.586 106.376 1.00 24.58 1288 TYR B CA 1
ATOM 9019 C C . TYR B 2 267 ? 63.681 108.101 107.709 1.00 24.58 1288 TYR B C 1
ATOM 9020 O O . TYR B 2 267 ? 63.081 107.829 108.753 1.00 24.58 1288 TYR B O 1
ATOM 9029 N N . LEU B 2 268 ? 64.795 108.832 107.699 1.00 24.45 1289 LEU B N 1
ATOM 9030 C CA . LEU B 2 268 ? 65.305 109.411 108.936 1.00 24.45 1289 LEU B CA 1
ATOM 9031 C C . LEU B 2 268 ? 64.370 110.490 109.468 1.00 24.45 1289 LEU B C 1
ATOM 9032 O O . LEU B 2 268 ? 64.198 110.623 110.684 1.00 24.45 1289 LEU B O 1
ATOM 9037 N N . ASN B 2 269 ? 63.757 111.264 108.577 1.00 24.89 1290 ASN B N 1
ATOM 9038 C CA . ASN B 2 269 ? 62.945 112.410 108.960 1.00 24.89 1290 ASN B CA 1
ATOM 9039 C C . ASN B 2 269 ? 61.487 112.059 109.219 1.00 24.89 1290 ASN B C 1
ATOM 9040 O O . ASN B 2 269 ? 60.709 112.948 109.576 1.00 24.89 1290 ASN B O 1
ATOM 9045 N N . THR B 2 270 ? 61.093 110.800 109.042 1.00 26.44 1291 THR B N 1
ATOM 9046 C CA . THR B 2 270 ? 59.717 110.384 109.284 1.00 26.44 1291 THR B CA 1
ATOM 9047 C C . THR B 2 270 ? 59.603 109.317 110.360 1.00 26.44 1291 THR B C 1
ATOM 9048 O O . THR B 2 270 ? 58.753 109.433 111.250 1.00 26.44 1291 THR B O 1
ATOM 9052 N N . ASP B 2 271 ? 60.422 108.268 110.299 1.00 27.29 1292 ASP B N 1
ATOM 9053 C CA . ASP B 2 271 ? 60.356 107.154 111.247 1.00 27.29 1292 ASP B CA 1
ATOM 9054 C C . ASP B 2 271 ? 61.762 106.800 111.711 1.00 27.29 1292 ASP B C 1
ATOM 9055 O O . ASP B 2 271 ? 62.296 105.738 111.376 1.00 27.29 1292 ASP B O 1
ATOM 9060 N N . PRO B 2 272 ? 62.396 107.680 112.491 1.00 26.66 1293 PRO B N 1
ATOM 9061 C CA . PRO B 2 272 ? 63.777 107.408 112.926 1.00 26.66 1293 PRO B CA 1
ATOM 9062 C C . PRO B 2 272 ? 63.927 106.156 113.773 1.00 26.66 1293 PRO B C 1
ATOM 9063 O O . PRO B 2 272 ? 64.957 105.478 113.679 1.00 26.66 1293 PRO B O 1
ATOM 9067 N N . HIS B 2 273 ? 62.938 105.823 114.601 1.00 28.10 1294 HIS B N 1
ATOM 9068 C CA . HIS B 2 273 ? 63.087 104.685 115.500 1.00 28.10 1294 HIS B CA 1
ATOM 9069 C C . HIS B 2 273 ? 63.000 103.349 114.776 1.00 28.10 1294 HIS B C 1
ATOM 9070 O O . HIS B 2 273 ? 63.510 102.350 115.292 1.00 28.10 1294 HIS B O 1
ATOM 9077 N N . ARG B 2 274 ? 62.370 103.301 113.601 1.00 26.91 1295 ARG B N 1
ATOM 9078 C CA . ARG B 2 274 ? 62.423 102.082 112.801 1.00 26.91 1295 ARG B CA 1
ATOM 9079 C C . ARG B 2 274 ? 63.850 101.784 112.361 1.00 26.91 1295 ARG B C 1
ATOM 9080 O O . ARG B 2 274 ? 64.293 100.632 112.404 1.00 26.91 1295 ARG B O 1
ATOM 9088 N N . PHE B 2 275 ? 64.585 102.814 111.939 1.00 25.47 1296 PHE B N 1
ATOM 9089 C CA . PHE B 2 275 ? 65.997 102.638 111.622 1.00 25.47 1296 PHE B CA 1
ATOM 9090 C C . PHE B 2 275 ? 66.795 102.252 112.861 1.00 25.47 1296 PHE B C 1
ATOM 9091 O O . PHE B 2 275 ? 67.630 101.343 112.812 1.00 25.47 1296 PHE B O 1
ATOM 9099 N N . LEU B 2 276 ? 66.539 102.924 113.986 1.00 26.76 1297 LEU B N 1
ATOM 9100 C CA . LEU B 2 276 ? 67.332 102.691 115.188 1.00 26.76 1297 LEU B CA 1
ATOM 9101 C C . LEU B 2 276 ? 67.146 101.281 115.734 1.00 26.76 1297 LEU B C 1
ATOM 9102 O O . LEU B 2 276 ? 68.068 100.735 116.346 1.00 26.76 1297 LEU B O 1
ATOM 9107 N N . GLU B 2 277 ? 65.976 100.672 115.533 1.00 28.96 1298 GLU B N 1
ATOM 9108 C CA . GLU B 2 277 ? 65.777 99.308 116.012 1.00 28.96 1298 GLU B CA 1
ATOM 9109 C C . GLU B 2 277 ? 66.570 98.310 115.177 1.00 28.96 1298 GLU B C 1
ATOM 9110 O O . GLU B 2 277 ? 67.247 97.431 115.721 1.00 28.96 1298 GLU B O 1
ATOM 9116 N N . GLY B 2 278 ? 66.501 98.432 113.850 1.00 26.36 1299 GLY B N 1
ATOM 9117 C CA . GLY B 2 278 ? 67.282 97.552 112.996 1.00 26.36 1299 GLY B CA 1
ATOM 9118 C C . GLY B 2 278 ? 68.772 97.670 113.249 1.00 26.36 1299 GLY B C 1
ATOM 9119 O O . GLY B 2 278 ? 69.501 96.677 113.201 1.00 26.36 1299 GLY B O 1
ATOM 9120 N N . MET B 2 279 ? 69.244 98.889 113.521 1.00 26.03 1300 MET B N 1
ATOM 9121 C CA . MET B 2 279 ? 70.647 99.086 113.865 1.00 26.03 1300 MET B CA 1
ATOM 9122 C C . MET B 2 279 ? 71.002 98.372 115.162 1.00 26.03 1300 MET B C 1
ATOM 9123 O O . MET B 2 279 ? 72.070 97.759 115.271 1.00 26.03 1300 MET B O 1
ATOM 9128 N N . LEU B 2 280 ? 70.118 98.442 116.159 1.00 27.50 1301 LEU B N 1
ATOM 9129 C CA . LEU B 2 280 ? 70.395 97.814 117.446 1.00 27.50 1301 LEU B CA 1
ATOM 9130 C C . LEU B 2 280 ? 70.318 96.295 117.365 1.00 27.50 1301 LEU B C 1
ATOM 9131 O O . LEU B 2 280 ? 71.037 95.603 118.092 1.00 27.50 1301 LEU B O 1
ATOM 9136 N N . ILE B 2 281 ? 69.454 95.760 116.500 1.00 27.66 1302 ILE B N 1
ATOM 9137 C CA . ILE B 2 281 ? 69.372 94.313 116.321 1.00 27.66 1302 ILE B CA 1
ATOM 9138 C C . ILE B 2 281 ? 70.657 93.779 115.698 1.00 27.66 1302 ILE B C 1
ATOM 9139 O O . ILE B 2 281 ? 71.221 92.781 116.159 1.00 27.66 1302 ILE B O 1
ATOM 9144 N N . GLY B 2 282 ? 71.141 94.439 114.645 1.00 27.19 1303 GLY B N 1
ATOM 9145 C CA . GLY B 2 282 ? 72.380 94.008 114.020 1.00 27.19 1303 GLY B CA 1
ATOM 9146 C C . GLY B 2 282 ? 73.568 94.112 114.954 1.00 27.19 1303 GLY B C 1
ATOM 9147 O O . GLY B 2 282 ? 74.472 93.275 114.918 1.00 27.19 1303 GLY B O 1
ATOM 9148 N N . ALA B 2 283 ? 73.577 95.136 115.809 1.00 27.70 1304 ALA B N 1
ATOM 9149 C CA . ALA B 2 283 ? 74.650 95.289 116.783 1.00 27.70 1304 ALA B CA 1
ATOM 9150 C C . ALA B 2 283 ? 74.636 94.175 117.821 1.00 27.70 1304 ALA B C 1
ATOM 9151 O O . ALA B 2 283 ? 75.696 93.783 118.320 1.00 27.70 1304 ALA B O 1
ATOM 9153 N N . HIS B 2 284 ? 73.453 93.671 118.177 1.00 29.45 1305 HIS B N 1
ATOM 9154 C CA . HIS B 2 284 ? 73.383 92.533 119.088 1.00 29.45 1305 HIS B CA 1
ATOM 9155 C C . HIS B 2 284 ? 73.808 91.245 118.397 1.00 29.45 1305 HIS B C 1
ATOM 9156 O O . HIS B 2 284 ? 74.481 90.405 119.004 1.00 29.45 1305 HIS B O 1
ATOM 9163 N N . VAL B 2 285 ? 73.424 91.071 117.130 1.00 28.85 1306 VAL B N 1
ATOM 9164 C CA . VAL B 2 285 ? 73.757 89.845 116.407 1.00 28.85 1306 VAL B CA 1
ATOM 9165 C C . VAL B 2 285 ? 75.268 89.675 116.307 1.00 28.85 1306 VAL B C 1
ATOM 9166 O O . VAL B 2 285 ? 75.797 88.582 116.529 1.00 28.85 1306 VAL B O 1
ATOM 9170 N N . VAL B 2 286 ? 75.990 90.751 115.991 1.00 27.99 1307 VAL B N 1
ATOM 9171 C CA . VAL B 2 286 ? 77.444 90.695 115.879 1.00 27.99 1307 VAL B CA 1
ATOM 9172 C C . VAL B 2 286 ? 78.137 91.106 117.177 1.00 27.99 1307 VAL B C 1
ATOM 9173 O O . VAL B 2 286 ? 79.366 91.213 117.208 1.00 27.99 1307 VAL B O 1
ATOM 9177 N N . GLU B 2 287 ? 77.377 91.331 118.247 1.00 28.89 1308 GLU B N 1
ATOM 9178 C CA . GLU B 2 287 ? 77.912 91.642 119.574 1.00 28.89 1308 GLU B CA 1
ATOM 9179 C C . GLU B 2 287 ? 78.871 92.833 119.530 1.00 28.89 1308 GLU B C 1
ATOM 9180 O O . GLU B 2 287 ? 80.030 92.751 119.939 1.00 28.89 1308 GLU B O 1
ATOM 9186 N N . ALA B 2 288 ? 78.363 93.954 119.031 1.00 27.47 1309 ALA B N 1
ATOM 9187 C CA . ALA B 2 288 ? 79.127 95.190 118.948 1.00 27.47 1309 ALA B CA 1
ATOM 9188 C C . ALA B 2 288 ? 78.757 96.079 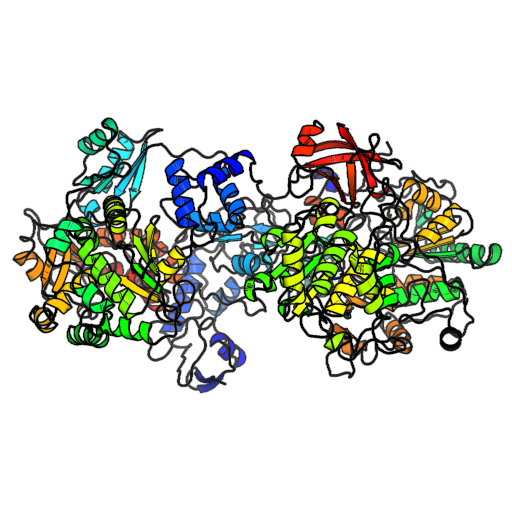120.128 1.00 27.47 1309 ALA B C 1
ATOM 9189 O O . ALA B 2 288 ? 77.578 96.384 120.335 1.00 27.47 1309 ALA B O 1
ATOM 9191 N N . ALA B 2 289 ? 79.765 96.487 120.900 1.00 27.96 1310 ALA B N 1
ATOM 9192 C CA . ALA B 2 289 ? 79.517 97.334 122.061 1.00 27.96 1310 ALA B CA 1
ATOM 9193 C C . ALA B 2 289 ? 79.169 98.759 121.646 1.00 27.96 1310 ALA B C 1
ATOM 9194 O O . ALA B 2 289 ? 78.232 99.358 122.181 1.00 27.96 1310 ALA B O 1
ATOM 9196 N N . ASP B 2 290 ? 79.911 99.317 120.695 1.00 26.64 1311 ASP B N 1
ATOM 9197 C CA . ASP B 2 290 ? 79.692 100.677 120.226 1.00 26.64 1311 ASP B CA 1
ATOM 9198 C C . ASP B 2 290 ? 79.171 100.664 118.796 1.00 26.64 1311 ASP B C 1
ATOM 9199 O O . ASP B 2 290 ? 79.538 99.802 117.994 1.00 26.64 1311 ASP B O 1
ATOM 9204 N N . VAL B 2 291 ? 78.300 101.622 118.487 1.00 24.05 1312 VAL B N 1
ATOM 9205 C CA . VAL B 2 291 ? 77.807 101.843 117.131 1.00 24.05 1312 VAL B CA 1
ATOM 9206 C C . VAL B 2 291 ? 78.069 103.297 116.767 1.00 24.05 1312 VAL B C 1
ATOM 9207 O O . VAL B 2 291 ? 77.625 104.207 117.477 1.00 24.05 1312 VAL B O 1
ATOM 9211 N N . TYR B 2 292 ? 78.770 103.515 115.661 1.00 21.69 1313 TYR B N 1
ATOM 9212 C CA . TYR B 2 292 ? 79.026 104.850 115.140 1.00 21.69 1313 TYR B CA 1
ATOM 9213 C C . TYR B 2 292 ? 78.071 105.130 113.987 1.00 21.69 1313 TYR B C 1
ATOM 9214 O O . TYR B 2 292 ? 77.919 104.300 113.088 1.00 21.69 1313 TYR B O 1
ATOM 9223 N N . ILE B 2 293 ? 77.423 106.287 114.021 1.00 20.02 1314 ILE B N 1
ATOM 9224 C CA . ILE B 2 293 ? 76.559 106.735 112.936 1.00 20.02 1314 ILE B CA 1
ATOM 9225 C C . ILE B 2 293 ? 77.254 107.893 112.240 1.00 20.02 1314 ILE B C 1
ATOM 9226 O O . ILE B 2 293 ? 77.565 108.910 112.871 1.00 20.02 1314 ILE B O 1
ATOM 9231 N N . TYR B 2 294 ? 77.487 107.743 110.945 1.00 18.58 1315 TYR B N 1
ATOM 9232 C CA . TYR B 2 294 ? 78.159 108.752 110.133 1.00 18.58 1315 TYR B CA 1
ATOM 9233 C C . TYR B 2 294 ? 77.101 109.413 109.259 1.00 18.58 1315 TYR B C 1
ATOM 9234 O O . TYR B 2 294 ? 76.643 108.828 108.276 1.00 18.58 1315 TYR B O 1
ATOM 9243 N N . LEU B 2 295 ? 76.714 110.628 109.620 1.00 19.23 1316 LEU B N 1
ATOM 9244 C CA . LEU B 2 295 ? 75.667 111.362 108.926 1.00 19.23 1316 LEU B CA 1
ATOM 9245 C C . LEU B 2 295 ? 76.287 112.517 108.153 1.00 19.23 1316 LEU B C 1
ATOM 9246 O O . LEU B 2 295 ? 77.156 113.221 108.678 1.00 19.23 1316 LEU B O 1
ATOM 9251 N N . ARG B 2 296 ? 75.836 112.711 106.916 1.00 19.52 1317 ARG B N 1
ATOM 9252 C CA . ARG B 2 296 ? 76.413 113.733 106.053 1.00 19.52 1317 ARG B CA 1
ATOM 9253 C C . ARG B 2 296 ? 76.109 115.129 106.587 1.00 19.52 1317 ARG B C 1
ATOM 9254 O O . ARG B 2 296 ? 75.076 115.368 107.215 1.00 19.52 1317 ARG B O 1
ATOM 9262 N N . ASP B 2 297 ? 77.038 116.056 106.335 1.00 20.48 1318 ASP B N 1
ATOM 9263 C CA . ASP B 2 297 ? 76.892 117.418 106.841 1.00 20.48 1318 ASP B CA 1
ATOM 9264 C C . ASP B 2 297 ? 75.650 118.102 106.287 1.00 20.48 1318 ASP B C 1
ATOM 9265 O O . ASP B 2 297 ? 75.013 118.895 106.990 1.00 20.48 1318 ASP B O 1
ATOM 9270 N N . GLU B 2 298 ? 75.288 117.808 105.048 1.00 20.77 1319 GLU B N 1
ATOM 9271 C CA . GLU B 2 298 ? 74.169 118.437 104.355 1.00 20.77 1319 GLU B CA 1
ATOM 9272 C C . GLU B 2 298 ? 72.806 118.010 104.887 1.00 20.77 1319 GLU B C 1
ATOM 9273 O O . GLU B 2 298 ? 71.812 118.394 104.270 1.00 20.77 1319 GLU B O 1
ATOM 9279 N N . TYR B 2 299 ? 72.689 117.259 105.981 1.00 21.06 1320 TYR B N 1
ATOM 9280 C CA . TYR B 2 299 ? 71.401 116.847 106.538 1.00 21.06 1320 TYR B CA 1
ATOM 9281 C C . TYR B 2 299 ? 71.229 117.383 107.960 1.00 21.06 1320 TYR B C 1
ATOM 9282 O O . TYR B 2 299 ? 71.112 116.603 108.911 1.00 21.06 1320 TYR B O 1
ATOM 9291 N N . PRO B 2 300 ? 71.212 118.710 108.143 1.00 22.42 1321 PRO B N 1
ATOM 9292 C CA . PRO B 2 300 ? 71.082 119.250 109.509 1.00 22.42 1321 PRO B CA 1
ATOM 9293 C C . PRO B 2 300 ? 69.772 118.894 110.194 1.00 22.42 1321 PRO B C 1
ATOM 9294 O O . PRO B 2 300 ? 69.746 118.767 111.424 1.00 22.42 1321 PRO B O 1
ATOM 9298 N N . ILE B 2 301 ? 68.681 118.745 109.441 1.00 23.32 1322 ILE B N 1
ATOM 9299 C CA . ILE B 2 301 ? 67.408 118.349 110.040 1.00 23.32 1322 ILE B CA 1
ATOM 9300 C C . ILE B 2 301 ? 67.513 116.947 110.623 1.00 23.32 1322 ILE B C 1
ATOM 9301 O O . ILE B 2 301 ? 67.070 116.684 111.747 1.00 23.32 1322 ILE B O 1
ATOM 9306 N N . SER B 2 302 ? 68.102 116.024 109.860 1.00 22.96 1323 SER B N 1
ATOM 9307 C CA . SER B 2 302 ? 68.283 114.660 110.343 1.00 22.96 1323 SER B CA 1
ATOM 9308 C C . SER B 2 302 ? 69.172 114.624 111.577 1.00 22.96 1323 SER B C 1
ATOM 9309 O O . SER B 2 302 ? 68.918 113.854 112.509 1.00 22.96 1323 SER B O 1
ATOM 9312 N N . ARG B 2 303 ? 70.221 115.450 111.601 1.00 22.62 1324 ARG B N 1
ATOM 9313 C CA . ARG B 2 303 ? 71.138 115.459 112.738 1.00 22.62 1324 ARG B CA 1
ATOM 9314 C C . ARG B 2 303 ? 70.425 115.848 114.026 1.00 22.62 1324 ARG B C 1
ATOM 9315 O O . ARG B 2 303 ? 70.651 115.239 115.077 1.00 22.62 1324 ARG B O 1
ATOM 9323 N N . GLU B 2 304 ? 69.562 116.864 113.965 1.00 25.25 1325 GLU B N 1
ATOM 9324 C CA . GLU B 2 304 ? 68.819 117.281 115.151 1.00 25.25 1325 GLU B CA 1
ATOM 9325 C C . GLU B 2 304 ? 67.811 116.221 115.582 1.00 25.25 1325 GLU B C 1
ATOM 9326 O O . GLU B 2 304 ? 67.659 115.954 116.778 1.00 25.25 1325 GLU B O 1
ATOM 9332 N N . ILE B 2 305 ? 67.116 115.606 114.623 1.00 25.28 1326 ILE B N 1
ATOM 9333 C CA . ILE B 2 305 ? 66.096 114.612 114.954 1.00 25.28 1326 ILE B CA 1
ATOM 9334 C C . ILE B 2 305 ? 66.723 113.416 115.660 1.00 25.28 1326 ILE B C 1
ATOM 9335 O O . ILE B 2 305 ? 66.207 112.929 116.671 1.00 25.28 1326 ILE B O 1
ATOM 9340 N N . LEU B 2 306 ? 67.848 112.926 115.134 1.00 25.45 1327 LEU B N 1
ATOM 9341 C CA . LEU B 2 306 ? 68.492 111.753 115.716 1.00 25.45 1327 LEU B CA 1
ATOM 9342 C C . LEU B 2 306 ? 69.034 112.048 117.107 1.00 25.45 1327 LEU B C 1
ATOM 9343 O O . LEU B 2 306 ? 68.984 111.188 117.992 1.00 25.45 1327 LEU B O 1
ATOM 9348 N N . ALA B 2 307 ? 69.565 113.255 117.316 1.00 26.19 1328 ALA B N 1
ATOM 9349 C CA . ALA B 2 307 ? 70.147 113.597 118.609 1.00 26.19 1328 ALA B CA 1
ATOM 9350 C C . ALA B 2 307 ? 69.108 113.538 119.722 1.00 26.19 1328 ALA B C 1
ATOM 9351 O O . ALA B 2 307 ? 69.381 113.011 120.806 1.00 26.19 1328 ALA B O 1
ATOM 9353 N N . ARG B 2 308 ? 67.910 114.071 119.473 1.00 27.39 1329 ARG B N 1
ATOM 9354 C CA . ARG B 2 308 ? 66.869 114.055 120.495 1.00 27.39 1329 ARG B CA 1
ATOM 9355 C C . ARG B 2 308 ? 66.364 112.641 120.749 1.00 27.39 1329 ARG B C 1
ATOM 9356 O O . ARG B 2 308 ? 66.190 112.230 121.902 1.00 27.39 1329 ARG B O 1
ATOM 9364 N N . GLU B 2 309 ? 66.117 111.882 119.680 1.00 28.98 1330 GLU B N 1
ATOM 9365 C CA . GLU B 2 309 ? 65.546 110.549 119.834 1.00 28.98 1330 GLU B CA 1
ATOM 9366 C C . GLU B 2 309 ? 66.526 109.593 120.504 1.00 28.98 1330 GLU B C 1
ATOM 9367 O O . GLU B 2 309 ? 66.120 108.744 121.305 1.00 28.98 1330 GLU B O 1
ATOM 9373 N N . ILE B 2 310 ? 67.818 109.709 120.187 1.00 28.74 1331 ILE B N 1
ATOM 9374 C CA . ILE B 2 310 ? 68.815 108.833 120.798 1.00 28.74 1331 ILE B CA 1
ATOM 9375 C C . ILE B 2 310 ? 68.872 109.062 122.303 1.00 28.74 1331 ILE B C 1
ATOM 9376 O O . ILE B 2 310 ? 69.014 108.116 123.086 1.00 28.74 1331 ILE B O 1
ATOM 9381 N N . ALA B 2 311 ? 68.732 110.317 122.735 1.00 29.90 1332 ALA B N 1
ATOM 9382 C CA . ALA B 2 311 ? 68.727 110.633 124.159 1.00 29.90 1332 ALA B CA 1
ATOM 9383 C C . ALA B 2 311 ? 67.525 110.053 124.893 1.00 29.90 1332 ALA B C 1
ATOM 9384 O O . ALA B 2 311 ? 67.527 110.033 126.127 1.00 29.90 1332 ALA B O 1
ATOM 9386 N N . LYS B 2 312 ? 66.509 109.585 124.176 1.00 31.04 1333 LYS B N 1
ATOM 9387 C CA . LYS B 2 312 ? 65.302 109.040 124.780 1.00 31.04 1333 LYS B CA 1
ATOM 9388 C C . LYS B 2 312 ? 65.363 107.532 124.992 1.00 31.04 1333 LYS B C 1
ATOM 9389 O O . LYS B 2 312 ? 64.415 106.963 125.539 1.00 31.04 1333 LYS B O 1
ATOM 9395 N N . LEU B 2 313 ? 66.434 106.874 124.568 1.00 32.87 1334 LEU B N 1
ATOM 9396 C CA . LEU B 2 313 ? 66.522 105.426 124.661 1.00 32.87 1334 LEU B CA 1
ATOM 9397 C C . LEU B 2 313 ? 66.908 104.992 126.073 1.00 32.87 1334 LEU B C 1
ATOM 9398 O O . LEU B 2 313 ? 67.539 105.746 126.817 1.00 32.87 1334 LEU B O 1
ATOM 9403 N N . PRO B 2 314 ? 66.533 103.778 126.471 1.00 36.93 1335 PRO B N 1
ATOM 9404 C CA . PRO B 2 314 ? 66.900 103.288 127.805 1.00 36.93 1335 PRO B CA 1
ATOM 9405 C C . PRO B 2 314 ? 68.385 102.972 127.890 1.00 36.93 1335 PRO B C 1
ATOM 9406 O O . PRO B 2 314 ? 69.104 102.930 126.891 1.00 36.93 1335 PRO B O 1
ATOM 9410 N N . GLU B 2 315 ? 68.843 102.733 129.120 1.00 42.81 1336 GLU B N 1
ATOM 9411 C CA . GLU B 2 315 ? 70.255 102.452 129.373 1.00 42.81 1336 GLU B CA 1
ATOM 9412 C C . GLU B 2 315 ? 70.551 101.038 128.881 1.00 42.81 1336 GLU B C 1
ATOM 9413 O O . GLU B 2 315 ? 70.417 100.044 129.600 1.00 42.81 1336 GLU B O 1
ATOM 9419 N N . GLY B 2 316 ? 70.939 100.952 127.609 1.00 41.47 1337 GLY B N 1
ATOM 9420 C CA . GLY B 2 316 ? 71.182 99.678 126.973 1.00 41.47 1337 GLY B CA 1
ATOM 9421 C C . GLY B 2 316 ? 72.625 99.229 127.075 1.00 41.47 1337 GLY B C 1
ATOM 9422 O O . GLY B 2 316 ? 73.485 99.890 127.656 1.00 41.47 1337 GLY B O 1
ATOM 9423 N N . GLY B 2 317 ? 72.887 98.068 126.483 1.00 37.91 1338 GLY B N 1
ATOM 9424 C CA . GLY B 2 317 ? 74.211 97.483 126.515 1.00 37.91 1338 GLY B CA 1
ATOM 9425 C C . GLY B 2 317 ? 75.105 97.919 125.373 1.00 37.91 1338 GLY B C 1
ATOM 9426 O O . GLY B 2 317 ? 76.255 97.481 125.280 1.00 37.91 1338 GLY B O 1
ATOM 9427 N N . THR B 2 318 ? 74.590 98.774 124.493 1.00 33.03 1339 THR B N 1
ATOM 9428 C CA . THR B 2 318 ? 75.348 99.290 123.361 1.00 33.03 1339 THR B CA 1
ATOM 9429 C C . THR B 2 318 ? 75.308 100.813 123.377 1.00 33.03 1339 THR B C 1
ATOM 9430 O O . THR B 2 318 ? 74.242 101.412 123.552 1.00 33.03 1339 THR B O 1
ATOM 9434 N N . ARG B 2 319 ? 76.475 101.434 123.231 1.00 28.87 1340 ARG B N 1
ATOM 9435 C CA . ARG B 2 319 ? 76.564 102.885 123.216 1.00 28.87 1340 ARG B CA 1
ATOM 9436 C C . ARG B 2 319 ? 76.568 103.402 121.784 1.00 28.87 1340 ARG B C 1
ATOM 9437 O O . ARG B 2 319 ? 77.255 102.861 120.913 1.00 28.87 1340 ARG B O 1
ATOM 9445 N N . ILE B 2 320 ? 75.801 104.460 121.548 1.00 25.67 1341 ILE B N 1
ATOM 9446 C CA . ILE B 2 320 ? 75.608 105.023 120.219 1.00 25.67 1341 ILE B CA 1
ATOM 9447 C C . ILE B 2 320 ? 76.428 106.300 120.116 1.00 25.67 1341 ILE B C 1
ATOM 9448 O O . ILE B 2 320 ? 76.266 107.218 120.929 1.00 25.67 1341 ILE B O 1
ATOM 9453 N N . HIS B 2 321 ? 77.304 106.360 119.119 1.00 24.05 1342 HIS B N 1
ATOM 9454 C CA . HIS B 2 321 ? 78.056 107.564 118.795 1.00 24.05 1342 HIS B CA 1
ATOM 9455 C C . HIS B 2 321 ? 77.502 108.165 117.511 1.00 24.05 1342 HIS B C 1
ATOM 9456 O O . HIS B 2 321 ? 77.317 107.452 116.519 1.00 24.05 1342 HIS B O 1
ATOM 9463 N N . LEU B 2 322 ? 77.233 109.466 117.530 1.00 20.96 1343 LEU B N 1
ATOM 9464 C CA . LEU B 2 322 ? 76.737 110.190 116.367 1.00 20.96 1343 LEU B CA 1
ATOM 9465 C C . LEU B 2 322 ? 77.846 111.088 115.838 1.00 20.96 1343 LEU B C 1
ATOM 9466 O O . LEU B 2 322 ? 78.300 111.997 116.540 1.00 20.96 1343 LEU B O 1
ATOM 9471 N N . ARG B 2 323 ? 78.276 110.836 114.607 1.00 18.89 1344 ARG B N 1
ATOM 9472 C CA . ARG B 2 323 ? 79.341 111.595 113.973 1.00 18.89 1344 ARG B CA 1
ATOM 9473 C C . ARG B 2 323 ? 78.795 112.390 112.794 1.00 18.89 1344 ARG B C 1
ATOM 9474 O O . ARG B 2 323 ? 77.739 112.078 112.237 1.00 18.89 1344 ARG B O 1
ATOM 9482 N N . ARG B 2 324 ? 79.532 113.431 112.422 1.00 18.75 1345 ARG B N 1
ATOM 9483 C CA . ARG B 2 324 ? 79.080 114.418 111.451 1.00 18.75 1345 ARG B CA 1
ATOM 9484 C C . ARG B 2 324 ? 80.134 114.591 110.367 1.00 18.75 1345 ARG B C 1
ATOM 9485 O O . ARG B 2 324 ? 81.312 114.798 110.671 1.00 18.75 1345 ARG B O 1
ATOM 9493 N N . GLY B 2 325 ? 79.710 114.509 109.105 1.00 18.02 1346 GLY B N 1
ATOM 9494 C CA . GLY B 2 325 ? 80.614 114.716 107.993 1.00 18.02 1346 GLY B CA 1
ATOM 9495 C C . GLY B 2 325 ? 80.910 116.185 107.745 1.00 18.02 1346 GLY B C 1
ATOM 9496 O O . GLY B 2 325 ? 80.337 117.081 108.360 1.00 18.02 1346 GLY B O 1
ATOM 9497 N N . ALA B 2 326 ? 81.837 116.428 106.819 1.00 16.47 1347 ALA B N 1
ATOM 9498 C CA . ALA B 2 326 ? 82.256 117.782 106.474 1.00 16.47 1347 ALA B CA 1
ATOM 9499 C C . ALA B 2 326 ? 82.280 118.019 104.970 1.00 16.47 1347 ALA B C 1
ATOM 9500 O O . ALA B 2 326 ? 82.910 118.976 104.506 1.00 16.47 1347 ALA B O 1
ATOM 9502 N N . GLY B 2 327 ? 81.652 117.145 104.199 1.00 16.00 1348 GLY B N 1
ATOM 9503 C CA . GLY B 2 327 ? 81.452 117.318 102.776 1.00 16.00 1348 GLY B CA 1
ATOM 9504 C C . GLY B 2 327 ? 82.473 116.533 101.984 1.00 16.00 1348 GLY B C 1
ATOM 9505 O O . GLY B 2 327 ? 83.559 117.036 101.684 1.00 16.00 1348 GLY B O 1
ATOM 9506 N N . ALA B 2 328 ? 82.119 115.300 101.631 1.00 15.47 1349 ALA B N 1
ATOM 9507 C CA . ALA B 2 328 ? 82.953 114.443 100.800 1.00 15.47 1349 ALA B CA 1
ATOM 9508 C C . ALA B 2 328 ? 82.139 113.255 100.314 1.00 15.47 1349 ALA B C 1
ATOM 9509 O O . ALA B 2 328 ? 81.722 112.417 101.118 1.00 15.47 1349 ALA B O 1
ATOM 9511 N N . TYR B 2 329 ? 81.920 113.162 99.004 1.00 15.20 1350 TYR B N 1
ATOM 9512 C CA . TYR B 2 329 ? 81.164 112.040 98.460 1.00 15.20 1350 TYR B CA 1
ATOM 9513 C C . TYR B 2 329 ? 81.887 110.718 98.697 1.00 15.20 1350 TYR B C 1
ATOM 9514 O O . TYR B 2 329 ? 81.250 109.695 98.968 1.00 15.20 1350 TYR B O 1
ATOM 9523 N N . ILE B 2 330 ? 83.221 110.726 98.612 1.00 14.14 1351 ILE B N 1
ATOM 9524 C CA . ILE B 2 330 ? 84.006 109.502 98.731 1.00 14.14 1351 ILE B CA 1
ATOM 9525 C C . ILE B 2 330 ? 83.891 108.876 100.115 1.00 14.14 1351 ILE B C 1
ATOM 9526 O O . ILE B 2 330 ? 84.182 107.689 100.282 1.00 14.14 1351 ILE B O 1
ATOM 9531 N N . CYS B 2 331 ? 83.444 109.637 101.114 1.00 16.54 1352 CYS B N 1
ATOM 9532 C CA . CYS B 2 331 ? 83.294 109.095 102.459 1.00 16.54 1352 CYS B CA 1
ATOM 9533 C C . CYS B 2 331 ? 82.168 108.074 102.569 1.00 16.54 1352 CYS B C 1
ATOM 9534 O O . CYS B 2 331 ? 82.052 107.424 103.610 1.00 16.54 1352 CYS B O 1
ATOM 9537 N N . GLY B 2 332 ? 81.334 107.927 101.539 1.00 17.41 1353 GLY B N 1
ATOM 9538 C CA . GLY B 2 332 ? 80.359 106.851 101.533 1.00 17.41 1353 GLY B CA 1
ATOM 9539 C C . GLY B 2 332 ? 80.967 105.490 101.261 1.00 17.41 1353 GLY B C 1
ATOM 9540 O O . GLY B 2 332 ? 80.403 104.468 101.661 1.00 17.41 1353 GLY B O 1
ATOM 9541 N N . GLU B 2 333 ? 82.109 105.451 100.575 1.00 17.05 1354 GLU B N 1
ATOM 9542 C CA . GLU B 2 333 ? 82.855 104.208 100.419 1.00 17.05 1354 GLU B CA 1
ATOM 9543 C C . GLU B 2 333 ? 83.280 103.697 101.790 1.00 17.05 1354 GLU B C 1
ATOM 9544 O O . GLU B 2 333 ? 83.782 104.462 102.617 1.00 17.05 1354 GLU B O 1
ATOM 9550 N N . GLU B 2 334 ? 83.068 102.401 102.034 1.00 18.08 1355 GLU B N 1
ATOM 9551 C CA . GLU B 2 334 ? 83.040 101.912 103.412 1.00 18.08 1355 GLU B CA 1
ATOM 9552 C C . GLU B 2 334 ? 84.390 102.067 104.106 1.00 18.08 1355 GLU B C 1
ATOM 9553 O O . GLU B 2 334 ? 84.445 102.446 105.280 1.00 18.08 1355 GLU B O 1
ATOM 9559 N N . SER B 2 335 ? 85.489 101.790 103.402 1.00 16.41 1356 SER B N 1
ATOM 9560 C CA . SER B 2 335 ? 86.803 101.950 104.019 1.00 16.41 1356 SER B CA 1
ATOM 9561 C C . SER B 2 335 ? 87.166 103.419 104.196 1.00 16.41 1356 SER B C 1
ATOM 9562 O O . SER B 2 335 ? 87.850 103.773 105.162 1.00 16.41 1356 SER B O 1
ATOM 9565 N N . SER B 2 336 ? 86.727 104.281 103.278 1.00 15.78 1357 SER B N 1
ATOM 9566 C CA . SER B 2 336 ? 86.953 105.713 103.431 1.00 15.78 1357 SER B CA 1
ATOM 9567 C C . SER B 2 336 ? 86.130 106.279 104.583 1.00 15.78 1357 SER B C 1
ATOM 9568 O O . SER B 2 336 ? 86.570 107.207 105.270 1.00 15.78 1357 SER B O 1
ATOM 9571 N N . LEU B 2 337 ? 84.929 105.738 104.804 1.00 16.80 1358 LEU B N 1
ATOM 9572 C CA . LEU B 2 337 ? 84.152 106.112 105.982 1.00 16.80 1358 LEU B CA 1
ATOM 9573 C C . LEU B 2 337 ? 84.883 105.728 107.262 1.00 16.80 1358 LEU B C 1
ATOM 9574 O O . LEU B 2 337 ? 84.832 106.458 108.257 1.00 16.80 1358 LEU B O 1
ATOM 9579 N N . ILE B 2 338 ? 85.559 104.579 107.255 1.00 17.10 1359 ILE B N 1
ATOM 9580 C CA . ILE B 2 338 ? 86.322 104.146 108.424 1.00 17.10 1359 ILE B CA 1
ATOM 9581 C C . ILE B 2 338 ? 87.458 105.121 108.719 1.00 17.10 1359 ILE B C 1
ATOM 9582 O O . ILE B 2 338 ? 87.677 105.506 109.872 1.00 17.10 1359 ILE B O 1
ATOM 9587 N N . GLU B 2 339 ? 88.193 105.541 107.684 1.00 16.19 1360 GLU B N 1
ATOM 9588 C CA . GLU B 2 339 ? 89.293 106.482 107.888 1.00 16.19 1360 GLU B CA 1
ATOM 9589 C C . GLU B 2 339 ? 88.792 107.818 108.424 1.00 16.19 1360 GLU B C 1
ATOM 9590 O O . GLU B 2 339 ? 89.450 108.444 109.261 1.00 16.19 1360 GLU B O 1
ATOM 9596 N N . SER B 2 340 ? 87.637 108.279 107.940 1.00 16.17 1361 SER B N 1
ATOM 9597 C CA . SER B 2 340 ? 87.048 109.508 108.462 1.00 16.17 1361 SER B CA 1
ATOM 9598 C C . SER B 2 340 ? 86.676 109.365 109.935 1.00 16.17 1361 SER B C 1
ATOM 9599 O O . SER B 2 340 ? 86.893 110.287 110.728 1.00 16.17 1361 SER B O 1
ATOM 9602 N N . LEU B 2 341 ? 86.113 108.215 110.317 1.00 16.69 1362 LEU B N 1
ATOM 9603 C CA . LEU B 2 341 ? 85.754 107.989 111.715 1.00 16.69 1362 LEU B CA 1
ATOM 9604 C C . LEU B 2 341 ? 86.984 107.934 112.613 1.00 16.69 1362 LEU B C 1
ATOM 9605 O O . LEU B 2 341 ? 86.897 108.249 113.803 1.00 16.69 1362 LEU B O 1
ATOM 9610 N N . GLU B 2 342 ? 88.133 107.544 112.067 1.00 17.70 1363 GLU B N 1
ATOM 9611 C CA . GLU B 2 342 ? 89.373 107.524 112.831 1.00 17.70 1363 GLU B CA 1
ATOM 9612 C C . GLU B 2 342 ? 90.057 108.884 112.879 1.00 17.70 1363 GLU B C 1
ATOM 9613 O O . GLU B 2 342 ? 91.110 109.004 113.511 1.00 17.70 1363 GLU B O 1
ATOM 9619 N N . GLY B 2 343 ? 89.491 109.898 112.230 1.00 16.27 1364 GLY B N 1
ATOM 9620 C CA . GLY B 2 343 ? 90.012 111.248 112.304 1.00 16.27 1364 GLY B CA 1
ATOM 9621 C C . GLY B 2 343 ? 91.005 111.639 111.236 1.00 16.27 1364 GLY B C 1
ATOM 9622 O O . GLY B 2 343 ? 91.736 112.616 111.426 1.00 16.27 1364 GLY B O 1
ATOM 9623 N N . LYS B 2 344 ? 91.053 110.926 110.117 1.00 15.17 1365 LYS B N 1
ATOM 9624 C CA . LYS B 2 344 ? 92.046 111.147 109.073 1.00 15.17 1365 LYS B CA 1
ATOM 9625 C C . LYS B 2 344 ? 91.367 111.545 107.767 1.00 15.17 1365 LYS B C 1
ATOM 9626 O O . LYS B 2 344 ? 90.140 111.627 107.673 1.00 15.17 1365 LYS B O 1
ATOM 9632 N N . ARG B 2 345 ? 92.192 111.796 106.752 1.00 12.78 1366 ARG B N 1
ATOM 9633 C CA . ARG B 2 345 ? 91.681 112.026 105.408 1.00 12.78 1366 ARG B CA 1
ATOM 9634 C C . ARG B 2 345 ? 90.937 110.791 104.915 1.00 12.78 1366 ARG B C 1
ATOM 9635 O O . ARG B 2 345 ? 91.350 109.656 105.167 1.00 12.78 1366 ARG B O 1
ATOM 9643 N N . GLY B 2 346 ? 89.829 111.017 104.217 1.00 13.22 1367 GLY B N 1
ATOM 9644 C CA . GLY B 2 346 ? 89.017 109.926 103.715 1.00 13.22 1367 GLY B CA 1
ATOM 9645 C C . GLY B 2 346 ? 89.595 109.257 102.485 1.00 13.22 1367 GLY B C 1
ATOM 9646 O O . GLY B 2 346 ? 89.047 109.386 101.388 1.00 13.22 1367 GLY B O 1
ATOM 9647 N N . LEU B 2 347 ? 90.705 108.541 102.657 1.00 12.98 1368 LEU B N 1
ATOM 9648 C CA . LEU B 2 347 ? 91.356 107.843 101.557 1.00 12.98 1368 LEU B CA 1
ATOM 9649 C C . LEU B 2 347 ? 91.045 106.359 101.636 1.00 12.98 1368 LEU B C 1
ATOM 9650 O O . LEU B 2 347 ? 91.350 105.729 102.660 1.00 12.98 1368 LEU B O 1
ATOM 9655 N N . PRO B 2 348 ? 90.444 105.766 100.604 1.00 13.57 1369 PRO B N 1
ATOM 9656 C CA . PRO B 2 348 ? 90.101 104.340 100.665 1.00 13.57 1369 PRO B CA 1
ATOM 9657 C C . PRO B 2 348 ? 91.325 103.457 100.875 1.00 13.57 1369 PRO B C 1
ATOM 9658 O O . PRO B 2 348 ? 92.404 103.723 100.345 1.00 13.57 1369 PRO B O 1
ATOM 9662 N N . ARG B 2 349 ? 91.138 102.391 101.650 1.00 16.09 1370 ARG B N 1
ATOM 9663 C CA . ARG B 2 349 ? 92.199 101.433 101.915 1.00 16.09 1370 ARG B CA 1
ATOM 9664 C C . ARG B 2 349 ? 92.286 100.390 100.805 1.00 16.09 1370 ARG B C 1
ATOM 9665 O O . ARG B 2 349 ? 91.348 100.180 100.032 1.00 16.09 1370 ARG B O 1
ATOM 9673 N N . HIS B 2 350 ? 93.431 99.720 100.744 1.00 16.64 1371 HIS B N 1
ATOM 9674 C CA . HIS B 2 350 ? 93.612 98.605 99.828 1.00 16.64 1371 HIS B CA 1
ATOM 9675 C C . HIS B 2 350 ? 93.016 97.327 100.405 1.00 16.64 1371 HIS B C 1
ATOM 9676 O O . HIS B 2 350 ? 92.999 97.117 101.620 1.00 16.64 1371 HIS B O 1
ATOM 9683 N N . LYS B 2 351 ? 92.529 96.468 99.517 1.00 21.90 1372 LYS B N 1
ATOM 9684 C CA . LYS B 2 351 ? 92.067 95.137 99.872 1.00 21.90 1372 LYS B CA 1
ATOM 9685 C C . LYS B 2 351 ? 92.820 94.104 99.049 1.00 21.90 1372 LYS B C 1
ATOM 9686 O O . LYS B 2 351 ? 93.172 94.367 97.895 1.00 21.90 1372 LYS B O 1
ATOM 9692 N N . PRO B 2 352 ? 93.081 92.912 99.612 1.00 22.54 1373 PRO B N 1
ATOM 9693 C CA . PRO B 2 352 ? 92.771 92.476 100.980 1.00 22.54 1373 PRO B CA 1
ATOM 9694 C C . PRO B 2 352 ? 93.670 93.149 102.021 1.00 22.54 1373 PRO B C 1
ATOM 9695 O O . PRO B 2 352 ? 94.694 93.714 101.643 1.00 22.54 1373 PRO B O 1
ATOM 9699 N N . PRO B 2 353 ? 93.286 93.118 103.310 1.00 23.81 1374 PRO B N 1
ATOM 9700 C CA . PRO B 2 353 ? 92.089 92.504 103.895 1.00 23.81 1374 PRO B CA 1
ATOM 9701 C C . PRO B 2 353 ? 90.828 93.334 103.679 1.00 23.81 1374 PRO B C 1
ATOM 9702 O O . PRO B 2 353 ? 90.904 94.474 103.229 1.00 23.81 1374 PRO B O 1
ATOM 9706 N N . PHE B 2 354 ? 89.688 92.759 103.998 1.00 24.55 1375 PHE B N 1
ATOM 9707 C CA . PHE B 2 354 ? 88.402 93.397 103.799 1.00 24.55 1375 PHE B CA 1
ATOM 9708 C C . PHE B 2 354 ? 87.882 93.978 105.105 1.00 24.55 1375 PHE B C 1
ATOM 9709 O O . PHE B 2 354 ? 88.253 93.526 106.191 1.00 24.55 1375 PHE B O 1
ATOM 9717 N N . PRO B 2 355 ? 87.025 95.003 105.029 1.00 24.52 1376 PRO B N 1
ATOM 9718 C CA . PRO B 2 355 ? 86.600 95.694 106.260 1.00 24.52 1376 PRO B CA 1
ATOM 9719 C C . PRO B 2 355 ? 85.954 94.793 107.298 1.00 24.52 1376 PRO B C 1
ATOM 9720 O O . PRO B 2 355 ? 86.130 95.030 108.499 1.00 24.52 1376 PRO B O 1
ATOM 9724 N N . PHE B 2 356 ? 85.210 93.767 106.883 1.00 25.74 1377 PHE B N 1
ATOM 9725 C CA . PHE B 2 356 ? 84.585 92.880 107.858 1.00 25.74 1377 PHE B CA 1
ATOM 9726 C C . PHE B 2 356 ? 85.609 92.062 108.637 1.00 25.74 1377 PHE B C 1
ATOM 9727 O O . PHE B 2 356 ? 85.260 91.474 109.666 1.00 25.74 1377 PHE B O 1
ATOM 9735 N N . GLN B 2 357 ? 86.855 92.009 108.174 1.00 25.95 1378 GLN B N 1
ATOM 9736 C CA . GLN B 2 357 ? 87.943 91.386 108.919 1.00 25.95 1378 GLN B CA 1
ATOM 9737 C C . GLN B 2 357 ? 88.830 92.404 109.622 1.00 25.95 1378 GLN B C 1
ATOM 9738 O O . GLN B 2 357 ? 89.179 92.214 110.790 1.00 25.95 1378 GLN B O 1
ATOM 9744 N N . VAL B 2 358 ? 89.202 93.481 108.935 1.00 24.70 1379 VAL B N 1
ATOM 9745 C CA . VAL B 2 358 ? 90.034 94.546 109.489 1.00 24.70 1379 VAL B CA 1
ATOM 974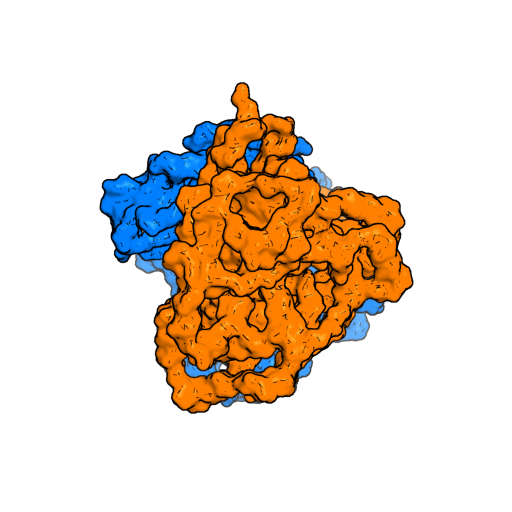6 C C . VAL B 2 358 ? 89.353 95.865 109.152 1.00 24.70 1379 VAL B C 1
ATOM 9747 O O . VAL B 2 358 ? 89.367 96.294 107.993 1.00 24.70 1379 VAL B O 1
ATOM 9751 N N . GLY B 2 359 ? 88.766 96.511 110.157 1.00 22.07 1380 GLY B N 1
ATOM 9752 C CA . GLY B 2 359 ? 87.985 97.708 109.916 1.00 22.07 1380 GLY B CA 1
ATOM 9753 C C . GLY B 2 359 ? 88.292 98.855 110.855 1.00 22.07 1380 GLY B C 1
ATOM 9754 O O . GLY B 2 359 ? 89.439 99.298 110.958 1.00 22.07 1380 GLY B O 1
ATOM 9755 N N . LEU B 2 360 ? 87.262 99.348 111.537 1.00 21.86 1381 LEU B N 1
ATOM 9756 C CA . LEU B 2 360 ? 87.422 100.459 112.465 1.00 21.86 1381 LEU B CA 1
ATOM 9757 C C . LEU B 2 360 ? 88.338 100.065 113.617 1.00 21.86 1381 LEU B C 1
ATOM 9758 O O . LEU B 2 360 ? 88.078 99.089 114.325 1.00 21.86 1381 LEU B O 1
ATOM 9763 N N . PHE B 2 361 ? 89.414 100.834 113.799 1.00 22.39 1382 PHE B N 1
ATOM 9764 C CA . PHE B 2 361 ? 90.459 100.519 114.778 1.00 22.39 1382 PHE B CA 1
ATOM 9765 C C . PHE B 2 361 ? 91.010 99.111 114.564 1.00 22.39 1382 PHE B C 1
ATOM 9766 O O . PHE B 2 361 ? 91.406 98.431 115.513 1.00 22.39 1382 PHE B O 1
ATOM 9774 N N . ASN B 2 362 ? 91.020 98.670 113.304 1.00 24.00 1383 ASN B N 1
ATOM 9775 C CA . ASN B 2 362 ? 91.562 97.371 112.902 1.00 24.00 1383 ASN B CA 1
ATOM 9776 C C . ASN B 2 362 ? 90.873 96.213 113.627 1.00 24.00 1383 ASN B C 1
ATOM 9777 O O . ASN B 2 362 ? 91.499 95.209 113.968 1.00 24.00 1383 ASN B O 1
ATOM 9782 N N . ARG B 2 363 ? 89.572 96.349 113.850 1.00 24.64 1384 ARG B N 1
ATOM 9783 C CA . ARG B 2 363 ? 88.716 95.318 114.413 1.00 24.64 1384 ARG B CA 1
ATOM 9784 C C . ARG B 2 363 ? 87.702 94.865 113.369 1.00 24.64 1384 ARG B C 1
ATOM 9785 O O . ARG B 2 363 ? 87.427 95.594 112.409 1.00 24.64 1384 ARG B O 1
ATOM 9793 N N . PRO B 2 364 ? 87.141 93.665 113.512 1.00 24.63 1385 PRO B N 1
ATOM 9794 C CA . PRO B 2 364 ? 86.036 93.268 112.629 1.00 24.63 1385 PRO B CA 1
ATOM 9795 C C . PRO B 2 364 ? 84.869 94.232 112.773 1.00 24.63 1385 PRO B C 1
ATOM 9796 O O . PRO B 2 364 ? 84.390 94.494 113.878 1.00 24.63 1385 PRO B O 1
ATOM 9800 N N . THR B 2 365 ? 84.420 94.774 111.644 1.00 23.53 1386 THR B N 1
ATOM 9801 C CA . THR B 2 365 ? 83.449 95.856 111.637 1.00 23.53 1386 THR B CA 1
ATOM 9802 C C . THR B 2 365 ? 82.329 95.549 110.655 1.00 23.53 1386 THR B C 1
ATOM 9803 O O . THR B 2 365 ? 82.571 95.024 109.565 1.00 23.53 1386 THR B O 1
ATOM 9807 N N . LEU B 2 366 ? 81.103 95.870 111.053 1.00 22.74 1387 LEU B N 1
ATOM 9808 C CA . LEU B 2 366 ? 79.922 95.700 110.219 1.00 22.74 1387 LEU B CA 1
ATOM 9809 C C . LEU B 2 366 ? 79.445 97.068 109.745 1.00 22.74 1387 LEU B C 1
ATOM 9810 O O . LEU B 2 366 ? 79.170 97.950 110.565 1.00 22.74 1387 LEU B O 1
ATOM 9815 N N . ILE B 2 367 ? 79.351 97.241 108.429 1.00 21.20 1388 ILE B N 1
ATOM 9816 C CA . ILE B 2 367 ? 78.875 98.475 107.816 1.00 21.20 1388 ILE B CA 1
ATOM 9817 C C . ILE B 2 367 ? 77.553 98.179 107.124 1.00 21.20 1388 ILE B C 1
ATOM 9818 O O . ILE B 2 367 ? 77.463 97.233 106.333 1.00 21.20 1388 ILE B O 1
ATOM 9823 N N . ASN B 2 368 ? 76.533 98.980 107.418 1.00 20.79 1389 ASN B N 1
ATOM 9824 C CA . ASN B 2 368 ? 75.242 98.828 106.767 1.00 20.79 1389 ASN B CA 1
ATOM 9825 C C . ASN B 2 368 ? 74.673 100.194 106.417 1.00 20.79 1389 ASN B C 1
ATOM 9826 O O . ASN B 2 368 ? 74.871 101.172 107.138 1.00 20.79 1389 ASN B O 1
ATOM 9831 N N . ASN B 2 369 ? 73.950 100.237 105.303 1.00 20.87 1390 ASN B N 1
ATOM 9832 C CA . ASN B 2 369 ? 73.258 101.435 104.858 1.00 20.87 1390 ASN B CA 1
ATOM 9833 C C . ASN B 2 369 ? 72.026 101.692 105.730 1.00 20.87 1390 ASN B C 1
ATOM 9834 O O . ASN B 2 369 ? 71.491 100.789 106.375 1.00 20.87 1390 ASN B O 1
ATOM 9839 N N . ILE B 2 370 ? 71.582 102.952 105.747 1.00 22.12 1391 ILE B N 1
ATOM 9840 C CA . ILE B 2 370 ? 70.418 103.335 106.547 1.00 22.12 1391 ILE B CA 1
ATOM 9841 C C . ILE B 2 370 ? 69.184 102.545 106.120 1.00 22.12 1391 ILE B C 1
ATOM 9842 O O . ILE B 2 370 ? 68.453 102.006 106.958 1.00 22.12 1391 ILE B O 1
ATOM 9847 N N . GLU B 2 371 ? 68.939 102.456 104.810 1.00 23.54 1392 GLU B N 1
ATOM 9848 C CA . GLU B 2 371 ? 67.722 101.804 104.334 1.00 23.54 1392 GLU B CA 1
ATOM 9849 C C . GLU B 2 371 ? 67.757 100.296 104.557 1.00 23.54 1392 GLU B C 1
ATOM 9850 O O . GLU B 2 371 ? 66.715 99.683 104.804 1.00 23.54 1392 GLU B O 1
ATOM 9856 N N . THR B 2 372 ? 68.937 99.680 104.462 1.00 23.24 1393 THR B N 1
ATOM 9857 C CA . THR B 2 372 ? 69.036 98.245 104.714 1.00 23.24 1393 THR B CA 1
ATOM 9858 C C . THR B 2 372 ? 68.578 97.904 106.128 1.00 23.24 1393 THR B C 1
ATOM 9859 O O . THR B 2 372 ? 67.825 96.947 106.335 1.00 23.24 1393 THR B O 1
ATOM 9863 N N . LEU B 2 373 ? 69.018 98.686 107.117 1.00 23.58 1394 LEU B N 1
ATOM 9864 C CA . LEU B 2 373 ? 68.600 98.451 108.494 1.00 23.58 1394 LEU B CA 1
ATOM 9865 C C . LEU B 2 373 ? 67.152 98.858 108.734 1.00 23.58 1394 LEU B C 1
ATOM 9866 O O . LEU B 2 373 ? 66.535 98.377 109.689 1.00 23.58 1394 LEU B O 1
ATOM 9871 N N . PHE B 2 374 ? 66.597 99.721 107.880 1.00 24.81 1395 PHE B N 1
ATOM 9872 C CA . PHE B 2 374 ? 65.227 100.192 108.059 1.00 24.81 1395 PHE B CA 1
ATOM 9873 C C . PHE B 2 374 ? 64.207 99.069 107.905 1.00 24.81 1395 PHE B C 1
ATOM 9874 O O . PHE B 2 374 ? 63.156 99.098 108.551 1.00 24.81 1395 PHE B O 1
ATOM 9882 N N . TRP B 2 375 ? 64.493 98.078 107.064 1.00 26.57 1396 TRP B N 1
ATOM 9883 C CA . TRP B 2 375 ? 63.545 97.013 106.763 1.00 26.57 1396 TRP B CA 1
ATOM 9884 C C . TRP B 2 375 ? 63.715 95.778 107.641 1.00 26.57 1396 TRP B C 1
ATOM 9885 O O . TRP B 2 375 ? 62.961 94.817 107.475 1.00 26.57 1396 TRP B O 1
ATOM 9896 N N . VAL B 2 376 ? 64.678 95.778 108.564 1.00 29.01 1397 VAL B N 1
ATOM 9897 C CA . VAL B 2 376 ? 64.977 94.570 109.329 1.00 29.01 1397 VAL B CA 1
ATOM 9898 C C . VAL B 2 376 ? 63.795 94.173 110.207 1.00 29.01 1397 VAL B C 1
ATOM 9899 O O . VAL B 2 376 ? 63.437 92.993 110.287 1.00 29.01 1397 VAL B O 1
ATOM 9903 N N . ARG B 2 377 ? 63.168 95.146 110.872 1.00 31.19 1398 ARG B N 1
ATOM 9904 C CA . ARG B 2 377 ? 62.051 94.830 111.759 1.00 31.19 1398 ARG B CA 1
ATOM 9905 C C . ARG B 2 377 ? 60.879 94.229 110.992 1.00 31.19 1398 ARG B C 1
ATOM 9906 O O . ARG B 2 377 ? 60.265 93.256 111.444 1.00 31.19 1398 ARG B O 1
ATOM 9914 N N . ASP B 2 378 ? 60.549 94.800 109.832 1.00 33.36 1399 ASP B N 1
ATOM 9915 C CA . ASP B 2 378 ? 59.418 94.300 109.057 1.00 33.36 1399 ASP B CA 1
ATOM 9916 C C . ASP B 2 378 ? 59.676 92.888 108.548 1.00 33.36 1399 ASP B C 1
ATOM 9917 O O . ASP B 2 378 ? 58.767 92.051 108.533 1.00 33.36 1399 ASP B O 1
ATOM 9922 N N . LEU B 2 379 ? 60.910 92.606 108.130 1.00 34.06 1400 LEU B N 1
ATOM 9923 C CA . LEU B 2 379 ? 61.216 91.307 107.543 1.00 34.06 1400 LEU B CA 1
ATOM 9924 C C . LEU B 2 379 ? 61.064 90.187 108.565 1.00 34.06 1400 LEU B C 1
ATOM 9925 O O . LEU B 2 379 ? 60.718 89.058 108.202 1.00 34.06 1400 LEU B O 1
ATOM 9930 N N . ILE B 2 380 ? 61.299 90.480 109.845 1.00 34.04 1401 ILE B N 1
ATOM 9931 C CA . ILE B 2 380 ? 61.139 89.473 110.889 1.00 34.04 1401 ILE B CA 1
ATOM 9932 C C . ILE B 2 380 ? 59.678 89.351 111.307 1.00 34.04 1401 ILE B C 1
ATOM 9933 O O . ILE B 2 380 ? 59.122 88.248 111.360 1.00 34.04 1401 ILE B O 1
ATOM 9938 N N . GLU B 2 381 ? 59.036 90.480 111.612 1.00 34.75 1402 GLU B N 1
ATOM 9939 C CA . GLU B 2 381 ? 57.672 90.453 112.127 1.00 34.75 1402 GLU B CA 1
ATOM 9940 C C . GLU B 2 381 ? 56.649 90.059 111.070 1.00 34.75 1402 GLU B C 1
ATOM 9941 O O . GLU B 2 381 ? 55.554 89.610 111.426 1.00 34.75 1402 GLU B O 1
ATOM 9947 N N . ARG B 2 382 ? 56.969 90.215 109.787 1.00 37.11 1403 ARG B N 1
ATOM 9948 C CA . ARG B 2 382 ? 56.084 89.776 108.719 1.00 37.11 1403 ARG B CA 1
ATOM 9949 C C . ARG B 2 382 ? 56.598 88.554 107.972 1.00 37.11 1403 ARG B C 1
ATOM 9950 O O . ARG B 2 382 ? 55.848 87.978 107.176 1.00 37.11 1403 ARG B O 1
ATOM 9958 N N . GLY B 2 383 ? 57.838 88.145 108.204 1.00 37.20 1404 GLY B N 1
ATOM 9959 C CA . GLY B 2 383 ? 58.364 86.924 107.634 1.00 37.20 1404 GLY B CA 1
ATOM 9960 C C . GLY B 2 383 ? 59.047 87.137 106.293 1.00 37.20 1404 GLY B C 1
ATOM 9961 O O . GLY B 2 383 ? 58.817 88.118 105.586 1.00 37.20 1404 GLY B O 1
ATOM 9962 N N . ALA B 2 384 ? 59.907 86.178 105.945 1.00 38.51 1405 ALA B N 1
ATOM 9963 C CA . ALA B 2 384 ? 60.583 86.217 104.654 1.00 38.51 1405 ALA B CA 1
ATOM 9964 C C . ALA B 2 384 ? 59.609 86.018 103.503 1.00 38.51 1405 ALA B C 1
ATOM 9965 O O . ALA B 2 384 ? 59.825 86.553 102.411 1.00 38.51 1405 ALA B O 1
ATOM 9967 N N . GLU B 2 385 ? 58.539 85.253 103.728 1.00 40.71 1406 GLU B N 1
ATOM 9968 C CA . GLU B 2 385 ? 57.579 84.982 102.664 1.00 40.71 1406 GLU B CA 1
ATOM 9969 C C . GLU B 2 385 ? 56.893 86.259 102.202 1.00 40.71 1406 GLU B C 1
ATOM 9970 O O . GLU B 2 385 ? 56.630 86.433 101.007 1.00 40.71 1406 GLU B O 1
ATOM 9976 N N . TRP B 2 386 ? 56.579 87.158 103.137 1.00 38.61 1407 TRP B N 1
ATOM 9977 C CA . TRP B 2 386 ? 55.980 88.436 102.768 1.00 38.61 1407 TRP B CA 1
ATOM 9978 C C . TRP B 2 386 ? 56.912 89.245 101.876 1.00 38.61 1407 TRP B C 1
ATOM 9979 O O . TRP B 2 386 ? 56.470 89.851 100.893 1.00 38.61 1407 TRP B O 1
ATOM 9990 N N . TRP B 2 387 ? 58.207 89.263 102.200 1.00 37.15 1408 TRP B N 1
ATOM 9991 C CA . TRP B 2 387 ? 59.166 90.022 101.404 1.00 37.15 1408 TRP B CA 1
ATOM 9992 C C . TRP B 2 387 ? 59.226 89.502 99.974 1.00 37.15 1408 TRP B C 1
ATOM 9993 O O . TRP B 2 387 ? 59.190 90.281 99.015 1.00 37.15 1408 TRP B O 1
ATOM 10004 N N . LYS B 2 388 ? 59.285 88.180 99.810 1.00 38.96 1409 LYS B N 1
ATOM 10005 C CA . LYS B 2 388 ? 59.469 87.596 98.489 1.00 38.96 1409 LYS B CA 1
ATOM 10006 C C . LYS B 2 388 ? 58.205 87.619 97.643 1.00 38.96 1409 LYS B C 1
ATOM 10007 O O . LYS B 2 388 ? 58.289 87.403 96.430 1.00 38.96 1409 LYS B O 1
ATOM 10013 N N . SER B 2 389 ? 57.041 87.870 98.247 1.00 39.46 1410 SER B N 1
ATOM 10014 C CA . SER B 2 389 ? 55.805 87.947 97.478 1.00 39.46 1410 SER B CA 1
ATOM 10015 C C . SER B 2 389 ? 55.802 89.116 96.502 1.00 39.46 1410 SER B C 1
ATOM 10016 O O . SER B 2 389 ? 55.064 89.081 95.512 1.00 39.46 1410 SER B O 1
ATOM 10019 N N . HIS B 2 390 ? 56.603 90.145 96.755 1.00 38.25 1411 HIS B N 1
ATOM 10020 C CA . HIS B 2 390 ? 56.709 91.285 95.859 1.00 38.25 1411 HIS B CA 1
ATOM 10021 C C . HIS B 2 390 ? 57.788 91.039 94.811 1.00 38.25 1411 HIS B C 1
ATOM 10022 O O . HIS B 2 390 ? 58.794 90.374 95.070 1.00 38.25 1411 HIS B O 1
ATOM 10029 N N . GLY B 2 391 ? 57.566 91.575 93.620 1.00 37.01 1412 GLY B N 1
ATOM 10030 C CA . GLY B 2 391 ? 58.517 91.463 92.527 1.00 37.01 1412 GLY B CA 1
ATOM 10031 C C . GLY B 2 391 ? 57.843 91.342 91.174 1.00 37.01 1412 GLY B C 1
ATOM 10032 O O . GLY B 2 391 ? 56.716 90.862 91.049 1.00 37.01 1412 GLY B O 1
ATOM 10033 N N . ARG B 2 392 ? 58.550 91.779 90.132 1.00 36.55 1413 ARG B N 1
ATOM 10034 C CA . ARG B 2 392 ? 58.026 91.775 88.774 1.00 36.55 1413 ARG B CA 1
ATOM 10035 C C . ARG B 2 392 ? 59.126 91.379 87.800 1.00 36.55 1413 ARG B C 1
ATOM 10036 O O . ARG B 2 392 ? 60.316 91.536 88.079 1.00 36.55 1413 ARG B O 1
ATOM 10044 N N . ASN B 2 393 ? 58.704 90.865 86.641 1.00 36.14 1414 ASN B N 1
ATOM 10045 C CA . ASN B 2 393 ? 59.610 90.482 85.554 1.00 36.14 1414 ASN B CA 1
ATOM 10046 C C . ASN B 2 393 ? 60.654 89.470 86.019 1.00 36.14 1414 ASN B C 1
ATOM 10047 O O . ASN B 2 393 ? 61.804 89.489 85.576 1.00 36.14 1414 ASN B O 1
ATOM 10052 N N . GLY B 2 394 ? 60.253 88.579 86.920 1.00 36.95 1415 GLY B N 1
ATOM 10053 C CA . GLY B 2 394 ? 61.133 87.542 87.410 1.00 36.95 1415 GLY B CA 1
ATOM 10054 C C . GLY B 2 394 ? 62.034 87.940 88.557 1.00 36.95 1415 GLY B C 1
ATOM 10055 O O . GLY B 2 394 ? 62.738 87.077 89.095 1.00 36.95 1415 GLY B O 1
ATOM 10056 N N . ARG B 2 395 ? 62.040 89.208 88.952 1.00 36.23 1416 ARG B N 1
ATOM 10057 C CA . ARG B 2 395 ? 62.839 89.654 90.083 1.00 36.23 1416 ARG B CA 1
ATOM 10058 C C . ARG B 2 395 ? 62.010 89.610 91.363 1.00 36.23 1416 ARG B C 1
ATOM 10059 O O . ARG B 2 395 ? 60.780 89.536 91.333 1.00 36.23 1416 ARG B O 1
ATOM 10067 N N . VAL B 2 396 ? 62.704 89.650 92.498 1.00 37.10 1417 VAL B N 1
ATOM 10068 C CA . VAL B 2 396 ? 62.093 89.453 93.807 1.00 37.10 1417 VAL B CA 1
ATOM 10069 C C . VAL B 2 396 ? 62.565 90.546 94.756 1.00 37.10 1417 VAL B C 1
ATOM 10070 O O . VAL B 2 396 ? 63.754 90.882 94.788 1.00 37.10 1417 VAL B O 1
ATOM 10074 N N . GLY B 2 397 ? 61.636 91.099 95.526 1.00 35.54 1418 GLY B N 1
ATOM 10075 C CA . GLY B 2 397 ? 61.947 92.044 96.579 1.00 35.54 1418 GLY B CA 1
ATOM 10076 C C . GLY B 2 397 ? 61.180 93.344 96.433 1.00 35.54 1418 GLY B C 1
ATOM 10077 O O . GLY B 2 397 ? 60.309 93.499 95.578 1.00 35.54 1418 GLY B O 1
ATOM 10078 N N . LEU B 2 398 ? 61.527 94.289 97.304 1.00 32.91 1419 LEU B N 1
ATOM 10079 C CA . LEU B 2 398 ? 60.975 95.633 97.288 1.00 32.91 1419 LEU B CA 1
ATOM 10080 C C . LEU B 2 398 ? 62.112 96.645 97.221 1.00 32.91 1419 LEU B C 1
ATOM 10081 O O . LEU B 2 398 ? 63.204 96.410 97.744 1.00 32.91 1419 LEU B O 1
ATOM 10086 N N . ARG B 2 399 ? 61.848 97.776 96.570 1.00 28.21 1420 ARG B N 1
ATOM 10087 C CA . ARG B 2 399 ? 62.864 98.795 96.358 1.00 28.21 1420 ARG B CA 1
ATOM 10088 C C . ARG B 2 399 ? 62.251 100.182 96.494 1.00 28.21 1420 ARG B C 1
ATOM 10089 O O . ARG B 2 399 ? 61.060 100.380 96.245 1.00 28.21 1420 ARG B O 1
ATOM 10097 N N . SER B 2 400 ? 63.082 101.142 96.893 1.00 26.81 1421 SER B N 1
ATOM 10098 C CA . SER B 2 400 ? 62.718 102.555 96.935 1.00 26.81 1421 SER B CA 1
ATOM 10099 C C . SER B 2 400 ? 63.527 103.284 95.869 1.00 26.81 1421 SER B C 1
ATOM 10100 O O . SER B 2 400 ? 64.740 103.467 96.020 1.00 26.81 1421 SER B O 1
ATOM 10103 N N . TYR B 2 401 ? 62.859 103.708 94.802 1.00 26.70 1422 TYR B N 1
ATOM 10104 C CA . TYR B 2 401 ? 63.506 104.456 93.734 1.00 26.70 1422 TYR B CA 1
ATOM 10105 C C . TYR B 2 401 ? 63.371 105.950 93.997 1.00 26.70 1422 TYR B C 1
ATOM 10106 O O . TYR B 2 401 ? 62.261 106.452 94.197 1.00 26.70 1422 TYR B O 1
ATOM 10115 N N . SER B 2 402 ? 64.498 106.657 93.998 1.00 24.08 1423 SER B N 1
ATOM 10116 C CA . SER B 2 402 ? 64.497 108.116 94.089 1.00 24.08 1423 SER B CA 1
ATOM 10117 C C . SER B 2 402 ? 64.388 108.656 92.668 1.00 24.08 1423 SER B C 1
ATOM 10118 O O . SER B 2 402 ? 65.352 108.619 91.904 1.00 24.08 1423 SER B O 1
ATOM 10121 N N . VAL B 2 403 ? 63.211 109.155 92.305 1.00 25.20 1424 VAL B N 1
ATOM 10122 C CA . VAL B 2 403 ? 62.918 109.565 90.936 1.00 25.20 1424 VAL B CA 1
ATOM 10123 C C . VAL B 2 403 ? 62.786 111.079 90.884 1.00 25.20 1424 VAL B C 1
ATOM 10124 O O . VAL B 2 403 ? 62.025 111.672 91.657 1.00 25.20 1424 VAL B O 1
ATOM 10128 N N . SER B 2 404 ? 63.527 111.700 89.970 1.00 26.39 1425 SER B N 1
ATOM 10129 C CA . SER B 2 404 ? 63.478 113.136 89.751 1.00 26.39 1425 SER B CA 1
ATOM 10130 C C . SER B 2 404 ? 63.570 113.398 88.254 1.00 26.39 1425 SER B C 1
ATOM 10131 O O . SER B 2 404 ? 63.693 112.473 87.448 1.00 26.39 1425 SER B O 1
ATOM 10134 N N . GLY B 2 405 ? 63.512 114.673 87.879 1.00 29.17 1426 GLY B N 1
ATOM 10135 C CA . GLY B 2 405 ? 63.634 115.046 86.485 1.00 29.17 1426 GLY B CA 1
ATOM 10136 C C . GLY B 2 405 ? 62.318 115.412 85.830 1.00 29.17 1426 GLY B C 1
ATOM 10137 O O . GLY B 2 405 ? 61.455 116.027 86.460 1.00 29.17 1426 GLY B O 1
ATOM 10138 N N . ARG B 2 406 ? 62.147 115.026 84.567 1.00 32.63 1427 ARG B N 1
ATOM 10139 C CA . ARG B 2 406 ? 60.996 115.458 83.771 1.00 32.63 1427 ARG B CA 1
ATOM 10140 C C . ARG B 2 406 ? 59.803 114.518 83.963 1.00 32.63 1427 ARG B C 1
ATOM 10141 O O . ARG B 2 406 ? 59.286 113.916 83.023 1.00 32.63 1427 ARG B O 1
ATOM 10149 N N . VAL B 2 407 ? 59.357 114.407 85.215 1.00 32.44 1428 VAL B N 1
ATOM 10150 C CA . VAL B 2 407 ? 58.155 113.658 85.557 1.00 32.44 1428 VAL B CA 1
ATOM 10151 C C . VAL B 2 407 ? 57.242 114.564 86.371 1.00 32.44 1428 VAL B C 1
ATOM 10152 O O . VAL B 2 407 ? 57.677 115.546 86.974 1.00 32.44 1428 VAL B O 1
ATOM 10156 N N . LYS B 2 408 ? 55.953 114.217 86.382 1.00 33.36 1429 LYS B N 1
ATOM 10157 C CA . LYS B 2 408 ? 54.965 115.054 87.054 1.00 33.36 1429 LYS B CA 1
ATOM 10158 C C . LYS B 2 408 ? 55.021 114.927 88.572 1.00 33.36 1429 LYS B C 1
ATOM 10159 O O . LYS B 2 408 ? 54.732 115.899 89.277 1.00 33.36 1429 LYS B O 1
ATOM 10165 N N . GLU B 2 409 ? 55.389 113.759 89.095 1.00 32.14 1430 GLU B N 1
ATOM 10166 C CA . GLU B 2 409 ? 55.353 113.486 90.533 1.00 32.14 1430 GLU B CA 1
ATOM 10167 C C . GLU B 2 409 ? 56.680 112.895 90.997 1.00 32.14 1430 GLU B C 1
ATOM 10168 O O . GLU B 2 409 ? 56.776 111.694 91.273 1.00 32.14 1430 GLU B O 1
ATOM 10174 N N . PRO B 2 410 ? 57.725 113.715 91.103 1.00 28.46 1431 PRO B N 1
ATOM 10175 C CA . PRO B 2 410 ? 59.006 113.209 91.609 1.00 28.46 1431 PRO B CA 1
ATOM 10176 C C . PRO B 2 410 ? 58.936 112.876 93.090 1.00 28.46 1431 PRO B C 1
ATOM 10177 O O . PRO B 2 410 ? 58.170 113.470 93.850 1.00 28.46 1431 PRO B O 1
ATOM 10181 N N . GLY B 2 411 ? 59.748 111.916 93.498 1.00 25.70 1432 GLY B N 1
ATOM 10182 C CA . GLY B 2 411 ? 59.840 111.551 94.894 1.00 25.70 1432 GLY B CA 1
ATOM 10183 C C . GLY B 2 411 ? 60.302 110.118 95.054 1.00 25.70 1432 GLY B C 1
ATOM 10184 O O . GLY B 2 411 ? 60.779 109.489 94.115 1.00 25.70 1432 GLY B O 1
ATOM 10185 N N . VAL B 2 412 ? 60.153 109.619 96.276 1.00 25.23 1433 VAL B N 1
ATOM 10186 C CA . VAL B 2 412 ? 60.542 108.257 96.617 1.00 25.23 1433 VAL B CA 1
ATOM 10187 C C . VAL B 2 412 ? 59.356 107.340 96.354 1.00 25.23 1433 VAL B C 1
ATOM 10188 O O . VAL B 2 412 ? 58.280 107.519 96.933 1.00 25.23 1433 VAL B O 1
ATOM 10192 N N . LYS B 2 413 ? 59.552 106.361 95.480 1.00 27.48 1434 LYS B N 1
ATOM 10193 C CA . LYS B 2 413 ? 58.535 105.374 95.152 1.00 27.48 1434 LYS B CA 1
ATOM 10194 C C . LYS B 2 413 ? 58.954 104.041 95.749 1.00 27.48 1434 LYS B C 1
ATOM 10195 O O . LYS B 2 413 ? 60.030 103.526 95.427 1.00 27.48 1434 LYS B O 1
ATOM 10201 N N . LEU B 2 414 ? 58.117 103.495 96.626 1.00 28.79 1435 LEU B N 1
ATOM 10202 C CA . LEU B 2 414 ? 58.344 102.181 97.223 1.00 28.79 1435 LEU B CA 1
ATOM 10203 C C . LEU B 2 414 ? 57.619 101.174 96.336 1.00 28.79 1435 LEU B C 1
ATOM 10204 O O . LEU B 2 414 ? 56.427 100.914 96.497 1.00 28.79 1435 LEU B O 1
ATOM 10209 N N . ALA B 2 415 ? 58.354 100.612 95.387 1.00 30.57 1436 ALA B N 1
ATOM 10210 C CA . ALA B 2 415 ? 57.779 99.803 94.323 1.00 30.57 1436 ALA B CA 1
ATOM 10211 C C . ALA B 2 415 ? 58.485 98.453 94.268 1.00 30.57 1436 ALA B C 1
ATOM 10212 O O . ALA B 2 415 ? 59.577 98.310 94.830 1.00 30.57 1436 ALA B O 1
ATOM 10214 N N . PRO B 2 416 ? 57.895 97.437 93.637 1.00 32.46 1437 PRO B N 1
ATOM 10215 C CA . PRO B 2 416 ? 58.570 96.137 93.558 1.00 32.46 1437 PRO B CA 1
ATOM 10216 C C . PRO B 2 416 ? 59.845 96.211 92.736 1.00 32.46 1437 PRO B C 1
ATOM 10217 O O . PRO B 2 416 ? 59.972 97.010 91.807 1.00 32.46 1437 PRO B O 1
ATOM 10221 N N . ALA B 2 417 ? 60.796 95.355 93.090 1.00 33.34 1438 ALA B N 1
ATOM 10222 C CA . ALA B 2 417 ? 62.043 95.282 92.345 1.00 33.34 1438 ALA B CA 1
ATOM 10223 C C . ALA B 2 417 ? 61.809 94.666 90.971 1.00 33.34 1438 ALA B C 1
ATOM 10224 O O . ALA B 2 417 ? 60.900 93.856 90.773 1.00 33.34 1438 ALA B O 1
ATOM 10226 N N . GLY B 2 418 ? 62.640 95.064 90.015 1.00 33.61 1439 GLY B N 1
ATOM 10227 C CA . GLY B 2 418 ? 62.581 94.511 88.679 1.00 33.61 1439 GLY B CA 1
ATOM 10228 C C . GLY B 2 418 ? 61.657 95.212 87.712 1.00 33.61 1439 GLY B C 1
ATOM 10229 O O . GLY B 2 418 ? 61.412 94.679 86.624 1.00 33.61 1439 GLY B O 1
ATOM 10230 N N . LEU B 2 419 ? 61.135 96.382 88.065 1.00 32.84 1440 LEU B N 1
ATOM 10231 C CA . LEU B 2 419 ? 60.340 97.149 87.121 1.00 32.84 1440 LEU B CA 1
ATOM 10232 C C . LEU B 2 419 ? 61.222 97.697 86.003 1.00 32.84 1440 LEU B C 1
ATOM 10233 O O . LEU B 2 419 ? 62.441 97.821 86.139 1.00 32.84 1440 LEU B O 1
ATOM 10238 N N . THR B 2 420 ? 60.590 98.015 84.881 1.00 33.15 1441 THR B N 1
ATOM 10239 C CA . THR B 2 420 ? 61.240 98.750 83.809 1.00 33.15 1441 THR B CA 1
ATOM 10240 C C . THR B 2 420 ? 60.984 100.241 83.991 1.00 33.15 1441 THR B C 1
ATOM 10241 O O . THR B 2 420 ? 60.088 100.654 84.729 1.00 33.15 1441 THR B O 1
ATOM 10245 N N . ILE B 2 421 ? 61.796 101.051 83.311 1.00 32.04 1442 ILE B N 1
ATOM 10246 C CA . ILE B 2 421 ? 61.685 102.499 83.457 1.00 32.04 1442 ILE B CA 1
ATOM 10247 C C . ILE B 2 421 ? 60.331 102.986 82.954 1.00 32.04 1442 ILE B C 1
ATOM 10248 O O . ILE B 2 421 ? 59.742 103.913 83.520 1.00 32.04 1442 ILE B O 1
ATOM 10253 N N . GLN B 2 422 ? 59.813 102.371 81.888 1.00 33.90 1443 GLN B N 1
ATOM 10254 C CA . GLN B 2 422 ? 58.486 102.733 81.403 1.00 33.90 1443 GLN B CA 1
ATOM 10255 C C . GLN B 2 422 ? 57.420 102.424 82.446 1.00 33.90 1443 GLN B C 1
ATOM 10256 O O . GLN B 2 422 ? 56.519 103.234 82.690 1.00 33.90 1443 GLN B O 1
ATOM 10262 N N . GLU B 2 423 ? 57.508 101.249 83.074 1.00 34.54 1444 GLU B N 1
ATOM 10263 C CA . GLU B 2 423 ? 56.560 100.893 84.124 1.00 34.54 1444 GLU B CA 1
ATOM 10264 C C . GLU B 2 423 ? 56.700 101.808 85.335 1.00 34.54 1444 GLU B C 1
ATOM 10265 O O . GLU B 2 423 ? 55.700 102.227 85.925 1.00 34.54 1444 GLU B O 1
ATOM 10271 N N . LEU B 2 424 ? 57.936 102.116 85.732 1.00 32.92 1445 LEU B N 1
ATOM 10272 C CA . LEU B 2 424 ? 58.142 102.996 86.877 1.00 32.92 1445 LEU B CA 1
ATOM 10273 C C . LEU B 2 424 ? 57.590 104.391 86.609 1.00 32.92 1445 LEU B C 1
ATOM 10274 O O . LEU B 2 424 ? 56.952 104.992 87.481 1.00 32.92 1445 LEU B O 1
ATOM 10279 N N . ILE B 2 425 ? 57.818 104.918 85.406 1.00 34.01 1446 ILE B N 1
ATOM 10280 C CA . ILE B 2 425 ? 57.398 106.280 85.093 1.00 34.01 1446 ILE B CA 1
ATOM 10281 C C . ILE B 2 425 ? 55.881 106.369 84.986 1.00 34.01 1446 ILE B C 1
ATOM 10282 O O . ILE B 2 425 ? 55.269 107.340 85.445 1.00 34.01 1446 ILE B O 1
ATOM 10287 N N . ASP B 2 426 ? 55.249 105.361 84.390 1.00 35.91 1447 ASP B N 1
ATOM 10288 C CA . ASP B 2 426 ? 53.825 105.429 84.090 1.00 35.91 1447 ASP B CA 1
ATOM 10289 C C . ASP B 2 426 ? 52.933 104.986 85.240 1.00 35.91 1447 ASP B C 1
ATOM 10290 O O . ASP B 2 426 ? 51.795 105.457 85.334 1.00 35.91 1447 ASP B O 1
ATOM 10295 N N . GLU B 2 427 ? 53.411 104.103 86.115 1.00 36.15 1448 GLU B N 1
ATOM 10296 C CA . GLU B 2 427 ? 52.585 103.547 87.177 1.00 36.15 1448 GLU B CA 1
ATOM 10297 C C . GLU B 2 427 ? 52.872 104.144 88.548 1.00 36.15 1448 GLU B C 1
ATOM 10298 O O . GLU B 2 427 ? 52.108 103.891 89.485 1.00 36.15 1448 GLU B O 1
ATOM 10304 N N . TYR B 2 428 ? 53.944 104.921 88.694 1.00 34.35 1449 TYR B N 1
ATOM 10305 C CA . TYR B 2 428 ? 54.261 105.528 89.979 1.00 34.35 1449 TYR B CA 1
ATOM 10306 C C . TYR B 2 428 ? 54.660 106.993 89.905 1.00 34.35 1449 TYR B C 1
ATOM 10307 O O . TYR B 2 428 ? 54.668 107.650 90.948 1.00 34.35 1449 TYR B O 1
ATOM 10316 N N . CYS B 2 429 ? 54.978 107.536 88.731 1.00 33.95 1450 CYS B N 1
ATOM 10317 C CA . CYS B 2 429 ? 55.503 108.890 88.622 1.00 33.95 1450 CYS B CA 1
ATOM 10318 C C . CYS B 2 429 ? 54.572 109.840 87.883 1.00 33.95 1450 CYS B C 1
ATOM 10319 O O . CYS B 2 429 ? 54.900 111.022 87.749 1.00 33.95 1450 CYS B O 1
ATOM 10322 N N . GLY B 2 430 ? 53.425 109.367 87.405 1.00 34.60 1451 GLY B N 1
ATOM 10323 C CA . GLY B 2 430 ? 52.501 110.225 86.694 1.00 34.60 1451 GLY B CA 1
ATOM 10324 C C . GLY B 2 430 ? 52.870 110.533 85.260 1.00 34.60 1451 GLY B C 1
ATOM 10325 O O . GLY B 2 430 ? 52.200 111.360 84.632 1.00 34.60 1451 GLY B O 1
ATOM 10326 N N . GLY B 2 431 ? 53.910 109.904 84.721 1.00 34.94 1452 GLY B N 1
ATOM 10327 C CA . GLY B 2 431 ? 54.287 110.102 83.338 1.00 34.94 1452 GLY B CA 1
ATOM 10328 C C . GLY B 2 431 ? 55.154 111.330 83.126 1.00 34.94 1452 GLY B C 1
ATOM 10329 O O . GLY B 2 431 ? 55.435 112.109 84.036 1.00 34.94 1452 GLY B O 1
ATOM 10330 N N . ILE B 2 432 ? 55.593 111.494 81.877 1.00 35.73 1453 ILE B N 1
ATOM 10331 C CA . ILE B 2 432 ? 56.448 112.618 81.515 1.00 35.73 1453 ILE B CA 1
ATOM 10332 C C . ILE B 2 432 ? 55.650 113.912 81.590 1.00 35.73 1453 ILE B C 1
ATOM 10333 O O . ILE B 2 432 ? 54.488 113.972 81.164 1.00 35.73 1453 ILE B O 1
ATOM 10338 N N . SER B 2 433 ? 56.268 114.954 82.139 1.00 36.77 1454 SER B N 1
ATOM 10339 C CA . SER B 2 433 ? 55.596 116.238 82.275 1.00 36.77 1454 SER B CA 1
ATOM 10340 C C . SER B 2 433 ? 55.320 116.853 80.906 1.00 36.77 1454 SER B C 1
ATOM 10341 O O . SER B 2 433 ? 56.027 116.595 79.929 1.00 36.77 1454 SER B O 1
ATOM 10344 N N . ASP B 2 434 ? 54.274 117.676 80.848 1.00 40.13 1455 ASP B N 1
ATOM 10345 C CA . ASP B 2 434 ? 53.813 118.232 79.582 1.00 40.13 1455 ASP B CA 1
ATOM 10346 C C . ASP B 2 434 ? 54.863 119.154 78.972 1.00 40.13 1455 ASP B C 1
ATOM 10347 O O . ASP B 2 434 ? 55.659 119.782 79.674 1.00 40.13 1455 ASP B O 1
ATOM 10352 N N . GLY B 2 435 ? 54.855 119.231 77.643 1.00 39.28 1456 GLY B N 1
ATOM 10353 C CA . GLY B 2 435 ? 55.871 119.983 76.933 1.00 39.28 1456 GLY B CA 1
ATOM 10354 C C . GLY B 2 435 ? 57.220 119.304 76.903 1.00 39.28 1456 GLY B C 1
ATOM 10355 O O . GLY B 2 435 ? 58.237 119.964 76.670 1.00 39.28 1456 GLY B O 1
ATOM 10356 N N . HIS B 2 436 ? 57.255 117.996 77.147 1.00 37.59 1457 HIS B N 1
ATOM 10357 C CA . HIS B 2 436 ? 58.492 117.232 77.139 1.00 37.59 1457 HIS B CA 1
ATOM 10358 C C . HIS B 2 436 ? 58.207 115.857 76.555 1.00 37.59 1457 HIS B C 1
ATOM 10359 O O . HIS B 2 436 ? 57.076 115.368 76.591 1.00 37.59 1457 HIS B O 1
ATOM 10366 N N . SER B 2 437 ? 59.250 115.236 76.008 1.00 36.15 1458 SER B N 1
ATOM 10367 C CA . SER B 2 437 ? 59.158 113.877 75.485 1.00 36.15 1458 SER B CA 1
ATOM 10368 C C . SER B 2 437 ? 60.342 113.076 76.004 1.00 36.15 1458 SER B C 1
ATOM 10369 O O . SER B 2 437 ? 61.483 113.536 75.921 1.00 36.15 1458 SER B O 1
ATOM 10372 N N . PHE B 2 438 ? 60.061 111.888 76.536 1.00 33.00 1459 PHE B N 1
ATOM 10373 C CA . PHE B 2 438 ? 61.075 110.994 77.087 1.00 33.00 1459 PHE B CA 1
ATOM 10374 C C . PHE B 2 438 ? 62.222 110.785 76.106 1.00 33.00 1459 PHE B C 1
ATOM 10375 O O . PHE B 2 438 ? 62.013 110.312 74.986 1.00 33.00 1459 PHE B O 1
ATOM 10383 N N . ALA B 2 439 ? 63.437 111.143 76.530 1.00 31.51 1460 ALA B N 1
ATOM 10384 C CA . ALA B 2 439 ? 64.626 111.028 75.690 1.00 31.51 1460 ALA B CA 1
ATOM 10385 C C . ALA B 2 439 ? 65.674 110.084 76.258 1.00 31.51 1460 ALA B C 1
ATOM 10386 O O . ALA B 2 439 ? 66.142 109.190 75.545 1.00 31.51 1460 ALA B O 1
ATOM 10388 N N . ALA B 2 440 ? 66.069 110.260 77.517 1.00 29.49 1461 ALA B N 1
ATOM 10389 C CA . ALA B 2 440 ? 67.093 109.423 78.126 1.00 29.49 1461 ALA B CA 1
ATOM 10390 C C . ALA B 2 440 ? 66.844 109.353 79.625 1.00 29.49 1461 ALA B C 1
ATOM 10391 O O . ALA B 2 440 ? 66.064 110.127 80.180 1.00 29.49 1461 ALA B O 1
ATOM 10393 N N . TYR B 2 441 ? 67.513 108.407 80.283 1.00 27.41 1462 TYR B N 1
ATOM 10394 C CA . TYR B 2 441 ? 67.398 108.294 81.728 1.00 27.41 1462 TYR B CA 1
ATOM 10395 C C . TYR B 2 441 ? 68.698 107.776 82.325 1.00 27.41 1462 TYR B C 1
ATOM 10396 O O . TYR B 2 441 ? 69.482 107.094 81.661 1.00 27.41 1462 TYR B O 1
ATOM 10405 N N . LEU B 2 442 ? 68.916 108.122 83.590 1.00 25.23 1463 LEU B N 1
ATOM 10406 C CA . LEU B 2 442 ? 70.031 107.612 84.378 1.00 25.23 1463 LEU B CA 1
ATOM 10407 C C . LEU B 2 442 ? 69.479 106.630 85.398 1.00 25.23 1463 LEU B C 1
ATOM 10408 O O . LEU B 2 442 ? 68.765 107.047 86.321 1.00 25.23 1463 LEU B O 1
ATOM 10413 N N . PRO B 2 443 ? 69.753 105.337 85.282 1.00 25.41 1464 PRO B N 1
ATOM 10414 C CA . PRO B 2 443 ? 69.162 104.379 86.225 1.00 25.41 1464 PRO B CA 1
ATOM 10415 C C . PRO B 2 443 ? 69.839 104.367 87.588 1.00 25.41 1464 PRO B C 1
ATOM 10416 O O . PRO B 2 443 ? 69.192 104.083 88.599 1.00 25.41 1464 PRO B O 1
ATOM 10420 N N . GLY B 2 444 ? 71.133 104.665 87.631 1.00 24.36 1465 GLY B N 1
ATOM 10421 C CA . GLY B 2 444 ? 71.877 104.576 88.871 1.00 24.36 1465 GLY B CA 1
ATOM 10422 C C . GLY B 2 444 ? 72.580 105.851 89.282 1.00 24.36 1465 GLY B C 1
ATOM 10423 O O . GLY B 2 444 ? 73.706 105.806 89.780 1.00 24.36 1465 GLY B O 1
ATOM 10424 N N . GLY B 2 445 ? 71.933 106.995 89.074 1.00 23.71 1466 GLY B N 1
ATOM 10425 C CA . GLY B 2 445 ? 72.546 108.249 89.458 1.00 23.71 1466 GLY B CA 1
ATOM 10426 C C . GLY B 2 445 ? 73.748 108.590 88.591 1.00 23.71 1466 GLY B C 1
ATOM 10427 O O . GLY B 2 445 ? 73.825 108.237 87.412 1.00 23.71 1466 GLY B O 1
ATOM 10428 N N . ALA B 2 446 ? 74.712 109.281 89.203 1.00 22.09 1467 ALA B N 1
ATOM 10429 C CA . ALA B 2 446 ? 75.863 109.782 88.459 1.00 22.09 1467 ALA B CA 1
ATOM 10430 C C . ALA B 2 446 ? 76.722 108.650 87.908 1.00 22.09 1467 ALA B C 1
ATOM 10431 O O . ALA B 2 446 ? 77.247 108.748 86.795 1.00 22.09 1467 ALA B O 1
ATOM 10433 N N . SER B 2 447 ? 76.891 107.578 88.676 1.00 22.55 1468 SER B N 1
ATOM 10434 C CA . SER B 2 447 ? 77.855 106.536 88.353 1.00 22.55 1468 SER B CA 1
ATOM 10435 C C . SER B 2 447 ? 77.252 105.348 87.613 1.00 22.55 1468 SER B C 1
ATOM 10436 O O . SER B 2 447 ? 77.974 104.392 87.326 1.00 22.55 1468 SER B O 1
ATOM 10439 N N . GLY B 2 448 ? 75.968 105.388 87.276 1.00 24.30 1469 GLY B N 1
ATOM 10440 C CA . GLY B 2 448 ? 75.324 104.223 86.704 1.00 24.30 1469 GLY B CA 1
ATOM 10441 C C . GLY B 2 448 ? 75.209 104.194 85.192 1.00 24.30 1469 GLY B C 1
ATOM 10442 O O . GLY B 2 448 ? 74.754 103.195 84.633 1.00 24.30 1469 GLY B O 1
ATOM 10443 N N . GLY B 2 449 ? 75.604 105.268 84.517 1.00 24.71 1470 GLY B N 1
ATOM 10444 C CA . GLY B 2 449 ? 75.523 105.342 83.073 1.00 24.71 1470 GLY B CA 1
ATOM 10445 C C . GLY B 2 449 ? 74.268 106.054 82.591 1.00 24.71 1470 GLY B C 1
ATOM 10446 O O . GLY B 2 449 ? 73.335 106.337 83.346 1.00 24.71 1470 GLY B O 1
ATOM 10447 N N . ILE B 2 450 ? 74.262 106.344 81.292 1.00 25.36 1471 ILE B N 1
ATOM 10448 C CA . ILE B 2 450 ? 73.188 107.076 80.628 1.00 25.36 1471 ILE B CA 1
ATOM 10449 C C . ILE B 2 450 ? 72.658 106.216 79.489 1.00 25.36 1471 ILE B C 1
ATOM 10450 O O . ILE B 2 450 ? 73.438 105.728 78.664 1.00 25.36 1471 ILE B O 1
ATOM 10455 N N . LEU B 2 451 ? 71.341 106.047 79.434 1.00 27.24 1472 LEU B N 1
ATOM 10456 C CA . LEU B 2 451 ? 70.712 105.160 78.471 1.00 27.24 1472 LEU B CA 1
ATOM 10457 C C . LEU B 2 451 ? 69.640 105.895 77.681 1.00 27.24 1472 LEU B C 1
ATOM 10458 O O . LEU B 2 451 ? 68.956 106.769 78.219 1.00 27.24 1472 LEU B O 1
ATOM 10463 N N . PRO B 2 452 ? 69.468 105.555 76.408 1.00 29.53 1473 PRO B N 1
ATOM 10464 C CA . PRO B 2 452 ? 68.399 106.164 75.612 1.00 29.53 1473 PRO B CA 1
ATOM 10465 C C . PRO B 2 452 ? 67.031 105.609 75.982 1.00 29.53 1473 PRO B C 1
ATOM 10466 O O . PRO B 2 452 ? 66.897 104.519 76.537 1.00 29.53 1473 PRO B O 1
ATOM 10470 N N . ALA B 2 453 ? 66.002 106.393 75.651 1.00 31.84 1474 ALA B N 1
ATOM 10471 C CA . ALA B 2 453 ? 64.630 105.984 75.928 1.00 31.84 1474 ALA B CA 1
ATOM 10472 C C . ALA B 2 453 ? 64.200 104.784 75.094 1.00 31.84 1474 ALA B C 1
ATOM 10473 O O . ALA B 2 453 ? 63.180 104.164 75.410 1.00 31.84 1474 ALA B O 1
ATOM 10475 N N . SER B 2 454 ? 64.945 104.446 74.038 1.00 32.91 1475 SER B N 1
ATOM 10476 C CA . SER B 2 454 ? 64.631 103.246 73.268 1.00 32.91 1475 SER B CA 1
ATOM 10477 C C . SER B 2 454 ? 64.777 101.989 74.112 1.00 32.91 1475 SER B C 1
ATOM 10478 O O . SER B 2 454 ? 64.132 100.973 73.831 1.00 32.91 1475 SER B O 1
ATOM 10481 N N . MET B 2 455 ? 65.617 102.035 75.140 1.00 33.23 1476 MET B N 1
ATOM 10482 C CA . MET B 2 455 ? 65.815 100.903 76.042 1.00 33.23 1476 MET B CA 1
ATOM 10483 C C . MET B 2 455 ? 64.980 101.072 77.308 1.00 33.23 1476 MET B C 1
ATOM 10484 O O . MET B 2 455 ? 65.491 101.203 78.418 1.00 33.23 1476 MET B O 1
ATOM 10489 N N . ASN B 2 456 ? 63.665 101.065 77.122 1.00 34.12 1477 ASN B N 1
ATOM 10490 C CA . ASN B 2 456 ? 62.731 101.196 78.226 1.00 34.12 1477 ASN B CA 1
ATOM 10491 C C . ASN B 2 456 ? 62.120 99.862 78.636 1.00 34.12 1477 ASN B C 1
ATOM 10492 O O . ASN B 2 456 ? 61.102 99.846 79.333 1.00 34.12 1477 ASN B O 1
ATOM 10497 N N . ASP B 2 457 ? 62.724 98.746 78.227 1.00 35.33 1478 ASP B N 1
ATOM 10498 C CA . ASP B 2 457 ? 62.203 97.415 78.518 1.00 35.33 1478 ASP B CA 1
ATOM 10499 C C . ASP B 2 457 ? 63.154 96.594 79.383 1.00 35.33 1478 ASP B C 1
ATOM 10500 O O . ASP B 2 457 ? 62.966 95.383 79.525 1.00 35.33 1478 ASP B O 1
ATOM 10505 N N . ILE B 2 458 ? 64.166 97.222 79.967 1.00 33.49 1479 ILE B N 1
ATOM 10506 C CA . ILE B 2 458 ? 65.167 96.533 80.776 1.00 33.49 1479 ILE B CA 1
ATOM 10507 C C . ILE B 2 458 ? 64.713 96.570 82.231 1.00 33.49 1479 ILE B C 1
ATOM 10508 O O . ILE B 2 458 ? 64.509 97.666 82.772 1.00 33.49 1479 ILE B O 1
ATOM 10513 N N . PRO B 2 459 ? 64.529 95.425 82.889 1.00 33.20 1480 PRO B N 1
ATOM 10514 C CA . PRO B 2 459 ? 64.255 95.446 84.331 1.00 33.20 1480 PRO B CA 1
ATOM 10515 C C . PRO B 2 459 ? 65.406 96.071 85.104 1.00 33.20 1480 PRO B C 1
ATOM 10516 O O . PRO B 2 459 ? 66.580 95.857 84.793 1.00 33.20 1480 PRO B O 1
ATOM 10520 N N . LEU B 2 460 ? 65.059 96.842 86.130 1.00 31.94 1481 LEU B N 1
ATOM 10521 C CA . LEU B 2 460 ? 66.028 97.565 86.947 1.00 31.94 1481 LEU B CA 1
ATOM 10522 C C . LEU B 2 460 ? 66.164 96.844 88.282 1.00 31.94 1481 LEU B C 1
ATOM 10523 O O . LEU B 2 460 ? 65.250 96.883 89.112 1.00 31.94 1481 LEU B O 1
ATOM 10528 N N . ASP B 2 461 ? 67.303 96.186 88.483 1.00 32.02 1482 ASP B N 1
ATOM 10529 C CA . ASP B 2 461 ? 67.546 95.393 89.680 1.00 32.02 1482 ASP B CA 1
ATOM 10530 C C . ASP B 2 461 ? 69.048 95.170 89.803 1.00 32.02 1482 ASP B C 1
ATOM 10531 O O . ASP B 2 461 ? 69.814 95.470 88.886 1.00 32.02 1482 ASP B O 1
ATOM 10536 N N . PHE B 2 462 ? 69.460 94.655 90.959 1.00 29.51 1483 PHE B N 1
ATOM 10537 C CA . PHE B 2 462 ? 70.849 94.265 91.165 1.00 29.51 1483 PHE B CA 1
ATOM 10538 C C . PHE B 2 462 ? 71.261 93.208 90.147 1.00 29.51 1483 PHE B C 1
ATOM 10539 O O . PHE B 2 462 ? 70.697 92.110 90.118 1.00 29.51 1483 PHE B O 1
ATOM 10547 N N . GLY B 2 463 ? 72.247 93.538 89.314 1.00 31.35 1484 GLY B N 1
ATOM 10548 C CA . GLY B 2 463 ? 72.835 92.590 88.394 1.00 31.35 1484 GLY B CA 1
ATOM 10549 C C . GLY B 2 463 ? 72.230 92.542 87.004 1.00 31.35 1484 GLY B C 1
ATOM 10550 O O . GLY B 2 463 ? 72.787 91.864 86.132 1.00 31.35 1484 GLY B O 1
ATOM 10551 N N . THR B 2 464 ? 71.119 93.234 86.761 1.00 31.38 1485 THR B N 1
ATOM 10552 C CA . THR B 2 464 ? 70.473 93.184 85.455 1.00 31.38 1485 THR B CA 1
ATOM 10553 C C . THR B 2 464 ? 71.028 94.197 84.462 1.00 31.38 1485 THR B C 1
ATOM 10554 O O . THR B 2 464 ? 70.900 93.985 83.252 1.00 31.38 1485 THR B O 1
ATOM 10558 N N . LEU B 2 465 ? 71.638 95.282 84.933 1.00 30.51 1486 LEU B N 1
ATOM 10559 C CA . LEU B 2 465 ? 72.142 96.331 84.056 1.00 30.51 1486 LEU B CA 1
ATOM 10560 C C . LEU B 2 465 ? 73.592 96.125 83.640 1.00 30.51 1486 LEU B C 1
ATOM 10561 O O . LEU B 2 465 ? 74.095 96.889 82.811 1.00 30.51 1486 LEU B O 1
ATOM 10566 N N . GLU B 2 466 ? 74.272 95.118 84.186 1.00 31.61 1487 GLU B N 1
ATOM 10567 C CA . GLU B 2 466 ? 75.690 94.932 83.902 1.00 31.61 1487 GLU B CA 1
ATOM 10568 C C . GLU B 2 466 ? 75.949 94.529 82.455 1.00 31.61 1487 GLU B C 1
ATOM 10569 O O . GLU B 2 466 ? 77.071 94.707 81.969 1.00 31.61 1487 GLU B O 1
ATOM 10575 N N . LYS B 2 467 ? 74.940 94.000 81.757 1.00 32.50 1488 LYS B N 1
ATOM 10576 C CA . LYS B 2 467 ? 75.117 93.630 80.355 1.00 32.50 1488 LYS B CA 1
ATOM 10577 C C . LYS B 2 467 ? 75.470 94.841 79.501 1.00 32.50 1488 LYS B C 1
ATOM 10578 O O . LYS B 2 467 ? 76.324 94.755 78.611 1.00 32.50 1488 LYS B O 1
ATOM 10584 N N . TYR B 2 468 ? 74.823 95.975 79.754 1.00 31.36 1489 TYR B N 1
ATOM 10585 C CA . TYR B 2 468 ? 74.996 97.170 78.944 1.00 31.36 1489 TYR B CA 1
ATOM 10586 C C . TYR B 2 468 ? 76.006 98.145 79.536 1.00 31.36 1489 TYR B C 1
ATOM 10587 O O . TYR B 2 468 ? 75.997 99.324 79.170 1.00 31.36 1489 TYR B O 1
ATOM 10596 N N . GLY B 2 469 ? 76.878 97.681 80.424 1.00 30.07 1490 GLY B N 1
ATOM 10597 C CA . GLY B 2 469 ? 77.832 98.564 81.073 1.00 30.07 1490 GLY B CA 1
ATOM 10598 C C . GLY B 2 469 ? 77.195 99.576 82.002 1.00 30.07 1490 GLY B C 1
ATOM 10599 O O . GLY B 2 469 ? 77.583 100.750 81.994 1.00 30.07 1490 GLY B O 1
ATOM 10600 N N . CYS B 2 470 ? 76.222 99.147 82.803 1.00 29.59 1491 CYS B N 1
ATOM 10601 C CA . CYS B 2 470 ? 75.512 100.011 83.733 1.00 29.59 1491 CYS B CA 1
ATOM 10602 C C . CYS B 2 470 ? 75.271 99.234 85.021 1.00 29.59 1491 CYS B C 1
ATOM 10603 O O . CYS B 2 470 ? 75.544 98.033 85.104 1.00 29.59 1491 CYS B O 1
ATOM 10606 N N . PHE B 2 471 ? 74.770 99.924 86.044 1.00 26.48 1492 PHE B N 1
ATOM 10607 C CA . PHE B 2 471 ? 74.302 99.229 87.236 1.00 26.48 1492 PHE B CA 1
ATOM 10608 C C . PHE B 2 471 ? 73.266 100.087 87.948 1.00 26.48 1492 PHE B C 1
ATOM 10609 O O . PHE B 2 471 ? 73.221 101.308 87.784 1.00 26.48 1492 PHE B O 1
ATOM 10617 N N . ILE B 2 472 ? 72.425 99.421 88.740 1.00 25.90 1493 ILE B N 1
ATOM 10618 C CA . ILE B 2 472 ? 71.339 100.118 89.420 1.00 25.90 1493 ILE B CA 1
ATOM 10619 C C . ILE B 2 472 ? 71.876 101.008 90.537 1.00 25.90 1493 ILE B C 1
ATOM 10620 O O . ILE B 2 472 ? 71.374 102.116 90.753 1.00 25.90 1493 ILE B O 1
ATOM 10625 N N . GLY B 2 473 ? 72.890 100.545 91.263 1.00 25.37 1494 GLY B N 1
ATOM 10626 C CA . GLY B 2 473 ? 73.431 101.329 92.363 1.00 25.37 1494 GLY B CA 1
ATOM 10627 C C . GLY B 2 473 ? 72.391 101.582 93.438 1.00 25.37 1494 GLY B C 1
ATOM 10628 O O . GLY B 2 473 ? 71.698 100.669 93.897 1.00 25.37 1494 GLY B O 1
ATOM 10629 N N . SER B 2 474 ? 72.274 102.843 93.847 1.00 24.13 1495 SER B N 1
ATOM 10630 C CA . SER B 2 474 ? 71.327 103.247 94.878 1.00 24.13 1495 SER B CA 1
ATOM 10631 C C . SER B 2 474 ? 69.934 103.543 94.330 1.00 24.13 1495 SER B C 1
ATOM 10632 O O . SER B 2 474 ? 69.149 104.198 95.021 1.00 24.13 1495 SER B O 1
ATOM 10635 N N . ALA B 2 475 ? 69.622 103.083 93.117 1.00 24.94 1496 ALA B N 1
ATOM 10636 C CA . ALA B 2 475 ? 68.311 103.282 92.492 1.00 24.94 1496 ALA B CA 1
ATOM 10637 C C . ALA B 2 475 ? 67.931 104.760 92.418 1.00 24.94 1496 ALA B C 1
ATOM 10638 O O . ALA B 2 475 ? 66.802 105.145 92.720 1.00 24.94 1496 ALA B O 1
ATOM 10640 N N . ALA B 2 476 ? 68.881 105.597 92.014 1.00 24.08 1497 ALA B N 1
ATOM 10641 C CA . ALA B 2 476 ? 68.615 107.006 91.746 1.00 24.08 1497 ALA B CA 1
ATOM 10642 C C . ALA B 2 476 ? 68.281 107.155 90.266 1.00 24.08 1497 ALA B C 1
ATOM 10643 O O . ALA B 2 476 ? 69.153 106.995 89.408 1.00 24.08 1497 ALA B O 1
ATOM 10645 N N . VAL B 2 477 ? 67.023 107.467 89.967 1.00 25.25 1498 VAL B N 1
ATOM 10646 C CA . VAL B 2 477 ? 66.513 107.506 88.600 1.00 25.25 1498 VAL B CA 1
ATOM 10647 C C . VAL B 2 477 ? 66.270 108.958 88.209 1.00 25.25 1498 VAL B C 1
ATOM 10648 O O . VAL B 2 477 ? 65.427 109.635 88.810 1.00 25.25 1498 VAL B O 1
ATOM 10652 N N . VAL B 2 478 ? 66.989 109.429 87.193 1.00 26.13 1499 VAL B N 1
ATOM 10653 C CA . VAL B 2 478 ? 66.861 110.792 86.684 1.00 26.13 1499 VAL B CA 1
ATOM 10654 C C . VAL B 2 478 ? 66.323 110.726 85.261 1.00 26.13 1499 VAL B C 1
ATOM 10655 O O . VAL B 2 478 ? 66.887 110.030 84.410 1.00 26.13 1499 VAL B O 1
ATOM 10659 N N . ILE B 2 479 ? 65.247 111.464 85.000 1.00 28.78 1500 ILE B N 1
ATOM 10660 C CA . ILE B 2 479 ? 64.532 111.411 83.729 1.00 28.78 1500 ILE B CA 1
ATOM 10661 C C . ILE B 2 479 ? 64.864 112.655 82.916 1.00 28.78 1500 ILE B C 1
ATOM 10662 O O . ILE B 2 479 ? 64.723 113.782 83.404 1.00 28.78 1500 ILE B O 1
ATOM 10667 N N . LEU B 2 480 ? 65.291 112.452 81.673 1.00 30.47 1501 LEU B N 1
ATOM 10668 C CA . LEU B 2 480 ? 65.658 113.528 80.765 1.00 30.47 1501 LEU B CA 1
ATOM 10669 C C . LEU B 2 480 ? 64.694 113.561 79.585 1.00 30.47 1501 LEU B C 1
ATOM 10670 O O . LEU B 2 480 ? 64.163 112.528 79.170 1.00 30.47 1501 LEU B O 1
ATOM 10675 N N . SER B 2 481 ? 64.472 114.755 79.048 1.00 34.35 1502 SER B N 1
ATOM 10676 C CA . SER B 2 481 ? 63.564 114.967 77.927 1.00 34.35 1502 SER B CA 1
ATOM 10677 C C . SER B 2 481 ? 64.335 115.505 76.724 1.00 34.35 1502 SER B C 1
ATOM 10678 O O . SER B 2 481 ? 65.564 115.598 76.734 1.00 34.35 1502 SER B O 1
ATOM 10681 N N . ASP B 2 482 ? 63.591 115.863 75.672 1.00 36.92 1503 ASP B N 1
ATOM 10682 C CA . ASP B 2 482 ? 64.231 116.340 74.449 1.00 36.92 1503 ASP B CA 1
ATOM 10683 C C . ASP B 2 482 ? 64.962 117.657 74.669 1.00 36.92 1503 ASP B C 1
ATOM 10684 O O . ASP B 2 482 ? 65.955 117.933 73.986 1.00 36.92 1503 ASP B O 1
ATOM 10689 N N . GLN B 2 483 ? 64.503 118.476 75.610 1.00 37.25 1504 GLN B N 1
ATOM 10690 C CA . GLN B 2 483 ? 65.187 119.727 75.937 1.00 37.25 1504 GLN B CA 1
ATOM 10691 C C . GLN B 2 483 ? 66.284 119.507 76.972 1.00 37.25 1504 GLN B C 1
ATOM 10692 O O . GLN B 2 483 ? 66.363 120.214 77.974 1.00 37.25 1504 GLN B O 1
ATOM 10698 N N . ASP B 2 484 ? 67.158 118.533 76.722 1.00 34.38 1505 ASP B N 1
ATOM 10699 C CA . ASP B 2 484 ? 68.212 118.184 77.674 1.00 34.38 1505 ASP B CA 1
ATOM 10700 C C . ASP B 2 484 ? 69.377 117.596 76.883 1.00 34.38 1505 ASP B C 1
ATOM 10701 O O . ASP B 2 484 ? 69.316 116.441 76.454 1.00 34.38 1505 ASP B O 1
ATOM 10706 N N . ASP B 2 485 ? 70.425 118.393 76.699 1.00 31.67 1506 ASP B N 1
ATOM 10707 C CA . ASP B 2 485 ? 71.643 117.930 76.048 1.00 31.67 1506 ASP B CA 1
ATOM 10708 C C . ASP B 2 485 ? 72.197 116.703 76.756 1.00 31.67 1506 ASP B C 1
ATOM 10709 O O . ASP B 2 485 ? 72.555 116.763 77.935 1.00 31.67 1506 ASP B O 1
ATOM 10714 N N . VAL B 2 486 ? 72.251 115.583 76.035 1.00 29.52 1507 VAL B N 1
ATOM 10715 C CA . VAL B 2 486 ? 72.790 114.355 76.610 1.00 29.52 1507 VAL B CA 1
ATOM 10716 C C . VAL B 2 486 ? 74.289 114.492 76.848 1.00 29.52 1507 VAL B C 1
ATOM 10717 O O . VAL B 2 486 ? 74.820 114.000 77.850 1.00 29.52 1507 VAL B O 1
ATOM 10721 N N . ARG B 2 487 ? 74.994 115.167 75.938 1.00 29.55 1508 ARG B N 1
ATOM 10722 C CA . ARG B 2 487 ? 76.419 115.399 76.136 1.00 29.55 1508 ARG B CA 1
ATOM 10723 C C . ARG B 2 487 ? 76.674 116.438 77.220 1.00 29.55 1508 ARG B C 1
ATOM 10724 O O . ARG B 2 487 ? 77.717 116.397 77.881 1.00 29.55 1508 ARG B O 1
ATOM 10732 N N . GLY B 2 488 ? 75.748 117.379 77.411 1.00 26.58 1509 GLY B N 1
ATOM 10733 C CA . GLY B 2 488 ? 75.855 118.287 78.540 1.00 26.58 1509 GLY B CA 1
ATOM 10734 C C . GLY B 2 488 ? 75.687 117.578 79.870 1.00 26.58 1509 GLY B C 1
ATOM 10735 O O . GLY B 2 488 ? 76.343 117.923 80.855 1.00 26.58 1509 GLY B O 1
ATOM 10736 N N . ALA B 2 489 ? 74.801 116.580 79.916 1.00 24.95 1510 ALA B N 1
ATOM 10737 C CA . ALA B 2 489 ? 74.621 115.798 81.133 1.00 24.95 1510 ALA B CA 1
ATOM 10738 C C . ALA B 2 489 ? 75.879 115.007 81.471 1.00 24.95 1510 ALA B C 1
ATOM 10739 O O . ALA B 2 489 ? 76.225 114.850 82.647 1.00 24.95 1510 ALA B O 1
ATOM 10741 N N . ALA B 2 490 ? 76.572 114.498 80.452 1.00 23.80 1511 ALA B N 1
ATOM 10742 C CA . ALA B 2 490 ? 77.804 113.752 80.689 1.00 23.80 1511 ALA B CA 1
ATOM 10743 C C . ALA B 2 490 ? 78.903 114.653 81.240 1.00 23.80 1511 ALA B C 1
ATOM 10744 O O . ALA B 2 490 ? 79.675 114.237 82.110 1.00 23.80 1511 ALA B O 1
ATOM 10746 N N . LEU B 2 491 ? 78.992 115.889 80.741 1.00 22.70 1512 LEU B N 1
ATOM 10747 C CA . LEU B 2 491 ? 79.990 116.826 81.247 1.00 22.70 1512 LEU B CA 1
ATOM 10748 C C . LEU B 2 491 ? 79.707 117.210 82.694 1.00 22.70 1512 LEU B C 1
ATOM 10749 O O . LEU B 2 491 ? 80.636 117.430 83.480 1.00 22.70 1512 LEU B O 1
ATOM 10754 N N . ASN B 2 492 ? 78.428 117.303 83.064 1.00 21.87 1513 ASN B N 1
ATOM 10755 C CA . ASN B 2 492 ? 78.080 117.588 84.452 1.00 21.87 1513 ASN B CA 1
ATOM 10756 C C . ASN B 2 492 ? 78.565 116.477 85.377 1.00 21.87 1513 ASN B C 1
ATOM 10757 O O . ASN B 2 492 ? 79.148 116.743 86.434 1.00 21.87 1513 ASN B O 1
ATOM 10762 N N . LEU B 2 493 ? 78.345 115.220 84.987 1.00 20.42 1514 LEU B N 1
ATOM 10763 C CA . LEU B 2 493 ? 78.769 114.100 85.820 1.00 20.42 1514 LEU B CA 1
ATOM 10764 C C . LEU B 2 493 ? 80.289 114.032 85.939 1.00 20.42 1514 LEU B C 1
ATOM 10765 O O . LEU B 2 493 ? 80.820 113.799 87.029 1.00 20.42 1514 LEU B O 1
ATOM 10770 N N . MET B 2 494 ? 81.007 114.246 84.833 1.00 19.93 1515 MET B N 1
ATOM 10771 C CA . MET B 2 494 ? 82.466 114.244 84.895 1.00 19.93 1515 MET B CA 1
ATOM 10772 C C . MET B 2 494 ? 82.986 115.355 85.797 1.00 19.93 1515 MET B C 1
ATOM 10773 O O . MET B 2 494 ? 83.935 115.147 86.560 1.00 19.93 1515 MET B O 1
ATOM 10778 N N . LYS B 2 495 ? 82.382 116.542 85.720 1.00 19.60 1516 LYS B N 1
ATOM 10779 C CA . LYS B 2 495 ? 82.772 117.624 86.617 1.00 19.60 1516 LYS B CA 1
ATOM 10780 C C . LYS B 2 495 ? 82.539 117.240 88.072 1.00 19.60 1516 LYS B C 1
ATOM 10781 O O . LYS B 2 495 ? 83.310 117.631 88.955 1.00 19.60 1516 LYS B O 1
ATOM 10787 N N . PHE B 2 496 ? 81.484 116.468 88.340 1.00 16.95 1517 PHE B N 1
ATOM 10788 C CA . PHE B 2 496 ? 81.246 115.978 89.695 1.00 16.95 1517 PHE B CA 1
ATOM 10789 C C . PHE B 2 496 ? 82.349 115.021 90.136 1.00 16.95 1517 PHE B C 1
ATOM 10790 O O . PHE B 2 496 ? 82.923 115.177 91.219 1.00 16.95 1517 PHE B O 1
ATOM 10798 N N . PHE B 2 497 ? 82.670 114.028 89.302 1.00 17.44 1518 PHE B N 1
ATOM 10799 C CA . PHE B 2 497 ? 83.699 113.061 89.676 1.00 17.44 1518 PHE B CA 1
ATOM 10800 C C . PHE B 2 497 ? 85.079 113.699 89.743 1.00 17.44 1518 PHE B C 1
ATOM 10801 O O . PHE B 2 497 ? 85.909 113.287 90.560 1.00 17.44 1518 PHE B O 1
ATOM 10809 N N . GLU B 2 498 ? 85.342 114.697 88.899 1.00 17.56 1519 GLU B N 1
ATOM 10810 C CA . GLU B 2 498 ? 86.627 115.386 88.944 1.00 17.56 1519 GLU B CA 1
ATOM 10811 C C . GLU B 2 498 ? 86.829 116.088 90.280 1.00 17.56 1519 GLU B C 1
ATOM 10812 O O . GLU B 2 498 ? 87.936 116.092 90.828 1.00 17.56 1519 GLU B O 1
ATOM 10818 N N . ASP B 2 499 ? 85.770 116.687 90.818 1.00 16.99 1520 ASP B N 1
ATOM 10819 C CA . ASP B 2 499 ? 85.870 117.365 92.103 1.00 16.99 1520 ASP B CA 1
ATOM 10820 C C . ASP B 2 499 ? 85.877 116.394 93.279 1.00 16.99 1520 ASP B C 1
ATOM 10821 O O . ASP B 2 499 ? 86.552 116.650 94.280 1.00 16.99 1520 ASP B O 1
ATOM 10826 N N . GLU B 2 500 ? 85.140 115.287 93.186 1.00 15.24 1521 GLU B N 1
ATOM 10827 C CA . GLU B 2 500 ? 84.964 114.397 94.328 1.00 15.24 1521 GLU B CA 1
ATOM 10828 C C . GLU B 2 500 ? 86.069 113.356 94.472 1.00 15.24 1521 GLU B C 1
ATOM 10829 O O . GLU B 2 500 ? 86.130 112.695 95.513 1.00 15.24 1521 GLU B O 1
ATOM 10835 N N . SER B 2 501 ? 86.929 113.192 93.468 1.00 12.69 1522 SER B N 1
ATOM 10836 C CA . SER B 2 501 ? 88.012 112.220 93.550 1.00 12.69 1522 SER B CA 1
ATOM 10837 C C . SER B 2 501 ? 88.905 112.527 94.745 1.00 12.69 1522 SER B C 1
ATOM 10838 O O . SER B 2 501 ? 89.291 113.676 94.964 1.00 12.69 1522 SER B O 1
ATOM 10841 N N . CYS B 2 502 ? 89.232 111.495 95.524 1.00 10.60 1523 CYS B N 1
ATOM 10842 C CA . CYS B 2 502 ? 90.073 111.709 96.696 1.00 10.60 1523 CYS B CA 1
ATOM 10843 C C . CYS B 2 502 ? 91.509 112.059 96.325 1.00 10.60 1523 CYS B C 1
ATOM 10844 O O . CYS B 2 502 ? 92.236 112.591 97.167 1.00 10.60 1523 CYS B O 1
ATOM 10847 N N . GLY B 2 503 ? 91.929 111.774 95.094 1.00 10.44 1524 GLY B N 1
ATOM 10848 C CA . GLY B 2 503 ? 93.253 112.120 94.621 1.00 10.44 1524 GLY B CA 1
ATOM 10849 C C . GLY B 2 503 ? 94.345 111.112 94.906 1.00 10.44 1524 GLY B C 1
ATOM 10850 O O . GLY B 2 503 ? 95.515 111.406 94.642 1.00 10.44 1524 GLY B O 1
ATOM 10851 N N . GLN B 2 504 ? 94.006 109.934 95.429 1.00 10.75 1525 GLN B N 1
ATOM 10852 C CA . GLN B 2 504 ? 95.035 108.979 95.833 1.00 10.75 1525 GLN B CA 1
ATOM 10853 C C . GLN B 2 504 ? 95.771 108.386 94.633 1.00 10.75 1525 GLN B C 1
ATOM 10854 O O . GLN B 2 504 ? 97.003 108.302 94.638 1.00 10.75 1525 GLN B O 1
ATOM 10860 N N . CYS B 2 505 ? 95.041 107.955 93.602 1.00 11.07 1526 CYS B N 1
ATOM 10861 C CA . CYS B 2 505 ? 95.621 107.150 92.535 1.00 11.07 1526 CYS B CA 1
ATOM 10862 C C . CYS B 2 505 ? 95.528 107.855 91.185 1.00 11.07 1526 CYS B C 1
ATOM 10863 O O . CYS B 2 505 ? 94.581 108.596 90.913 1.00 11.07 1526 CYS B O 1
ATOM 10866 N N . THR B 2 506 ? 96.529 107.595 90.338 1.00 11.63 1527 THR B N 1
ATOM 10867 C CA . THR B 2 506 ? 96.647 108.280 89.049 1.00 11.63 1527 THR B CA 1
ATOM 10868 C C . THR B 2 506 ? 95.444 108.102 88.127 1.00 11.63 1527 THR B C 1
ATOM 10869 O O . THR B 2 506 ? 94.962 109.114 87.590 1.00 11.63 1527 THR B O 1
ATOM 10873 N N . PRO B 2 507 ? 94.926 106.889 87.876 1.00 12.19 1528 PRO B N 1
ATOM 10874 C CA . PRO B 2 507 ? 93.864 106.763 86.861 1.00 12.19 1528 PRO B CA 1
ATOM 10875 C C . PRO B 2 507 ? 92.631 107.599 87.157 1.00 12.19 1528 PRO B C 1
ATOM 10876 O O . PRO B 2 507 ? 91.998 108.107 86.228 1.00 12.19 1528 PRO B O 1
ATOM 10880 N N . CYS B 2 508 ? 92.278 107.761 88.428 1.00 11.63 1529 CYS B N 1
ATOM 10881 C CA . CYS B 2 508 ? 91.116 108.544 88.824 1.00 11.63 1529 CYS B CA 1
ATOM 10882 C C . CYS B 2 508 ? 91.452 110.022 88.997 1.00 11.63 1529 CYS B C 1
ATOM 10883 O O . CYS B 2 508 ? 90.727 110.885 88.499 1.00 11.63 1529 CYS B O 1
ATOM 10886 N N . ARG B 2 509 ? 92.542 110.330 89.704 1.00 11.71 1530 ARG B N 1
ATOM 10887 C CA . ARG B 2 509 ? 92.887 111.726 89.967 1.00 11.71 1530 ARG B CA 1
ATOM 10888 C C . ARG B 2 509 ? 93.172 112.476 88.674 1.00 11.71 1530 ARG B C 1
ATOM 10889 O O . ARG B 2 509 ? 92.713 113.606 88.482 1.00 11.71 1530 ARG B O 1
ATOM 10897 N N . SER B 2 510 ? 93.937 111.862 87.776 1.00 14.02 1531 SER B N 1
ATOM 10898 C CA . SER B 2 510 ? 94.300 112.501 86.521 1.00 14.02 1531 SER B CA 1
ATOM 10899 C C . SER B 2 510 ? 93.342 112.162 85.388 1.00 14.02 1531 SER B C 1
ATOM 10900 O O . SER B 2 510 ? 93.106 113.006 84.518 1.00 14.02 1531 SER B O 1
ATOM 10903 N N . GLY B 2 511 ? 92.782 110.952 85.384 1.00 14.80 1532 GLY B N 1
ATOM 10904 C CA . GLY B 2 511 ? 91.867 110.572 84.322 1.00 14.80 1532 GLY B CA 1
ATOM 10905 C C . GLY B 2 511 ? 90.610 111.420 84.285 1.00 14.80 1532 GLY B C 1
ATOM 10906 O O . GLY B 2 511 ? 90.153 111.816 83.212 1.00 14.80 1532 GLY B O 1
ATOM 10907 N N . THR B 2 512 ? 90.034 111.713 85.454 1.00 15.85 1533 THR B N 1
ATOM 10908 C CA . THR B 2 512 ? 88.838 112.551 85.494 1.00 15.85 1533 THR B CA 1
ATOM 10909 C C . THR B 2 512 ? 89.138 113.970 85.022 1.00 15.85 1533 THR B C 1
ATOM 10910 O O . THR B 2 512 ? 88.291 114.609 84.390 1.00 15.85 1533 THR B O 1
ATOM 10914 N N . GLN B 2 513 ? 90.335 114.481 85.318 1.00 17.63 1534 GLN B N 1
ATOM 10915 C CA . GLN B 2 513 ? 90.697 115.814 84.848 1.00 17.63 1534 GLN B CA 1
ATOM 10916 C C . GLN B 2 513 ? 90.881 115.839 83.336 1.00 17.63 1534 GLN B C 1
ATOM 10917 O O . GLN B 2 513 ? 90.377 116.743 82.662 1.00 17.63 1534 GLN B O 1
ATOM 10923 N N . LYS B 2 514 ? 91.599 114.858 82.785 1.00 18.91 1535 LYS B N 1
ATOM 10924 C CA . LYS B 2 514 ? 91.842 114.845 81.346 1.00 18.91 1535 LYS B CA 1
ATOM 10925 C C . LYS B 2 514 ? 90.563 114.557 80.571 1.00 18.91 1535 LYS B C 1
ATOM 10926 O O . LYS B 2 514 ? 90.360 115.097 79.480 1.00 18.91 1535 LYS B O 1
ATOM 10932 N N . ALA B 2 515 ? 89.691 113.706 81.115 1.00 19.98 1536 ALA B N 1
ATOM 10933 C CA . ALA B 2 515 ? 88.422 113.430 80.450 1.00 19.98 1536 ALA B CA 1
ATOM 10934 C C . ALA B 2 515 ? 87.546 114.675 80.393 1.00 19.98 1536 ALA B C 1
ATOM 10935 O O . ALA B 2 515 ? 86.909 114.943 79.370 1.00 19.98 1536 ALA B O 1
ATOM 10937 N N . ARG B 2 516 ? 87.503 115.449 81.480 1.00 21.87 1537 ARG B N 1
ATOM 10938 C CA . ARG B 2 516 ? 86.715 116.678 81.483 1.00 21.87 1537 ARG B CA 1
ATOM 10939 C C . ARG B 2 516 ? 87.225 117.665 80.440 1.00 21.87 1537 ARG B C 1
ATOM 10940 O O . ARG B 2 516 ? 86.432 118.289 79.726 1.00 21.87 1537 ARG B O 1
ATOM 10948 N N . MET B 2 517 ? 88.545 117.824 80.340 1.00 23.29 1538 MET B N 1
ATOM 10949 C CA . MET B 2 517 ? 89.109 118.747 79.361 1.00 23.29 1538 MET B CA 1
ATOM 10950 C C . MET B 2 517 ? 88.877 118.270 77.934 1.00 23.29 1538 MET B C 1
ATOM 10951 O O . MET B 2 517 ? 88.740 119.093 77.023 1.00 23.29 1538 MET B O 1
ATOM 10956 N N . LEU B 2 518 ? 88.842 116.954 77.717 1.00 23.66 1539 LEU B N 1
ATOM 10957 C CA . LEU B 2 518 ? 88.610 116.431 76.377 1.00 23.66 1539 LEU B CA 1
ATOM 10958 C C . LEU B 2 518 ? 87.163 116.611 75.940 1.00 23.66 1539 LEU B C 1
ATOM 10959 O O . LEU B 2 518 ? 86.891 116.738 74.742 1.00 23.66 1539 LEU B O 1
ATOM 10964 N N . MET B 2 519 ? 86.225 116.618 76.885 1.00 26.78 1540 MET B N 1
ATOM 10965 C CA . MET B 2 519 ? 84.811 116.757 76.564 1.00 26.78 1540 MET B CA 1
ATOM 10966 C C . MET B 2 519 ? 84.384 118.202 76.334 1.00 26.78 1540 MET B C 1
ATOM 10967 O O . MET B 2 519 ? 83.290 118.425 75.808 1.00 26.78 1540 MET B O 1
ATOM 10972 N N . GLU B 2 520 ? 85.203 119.180 76.705 1.00 28.41 1541 GLU B N 1
ATOM 10973 C CA . GLU B 2 520 ? 84.890 120.591 76.465 1.00 28.41 1541 GLU B CA 1
ATOM 10974 C C . GLU B 2 520 ? 85.594 121.103 75.209 1.00 28.41 1541 GLU B C 1
ATOM 10975 O O . GLU B 2 520 ? 86.436 121.998 75.265 1.00 28.41 1541 GLU B O 1
ATOM 10981 N N . ASN B 2 521 ? 85.248 120.528 74.058 1.00 31.43 1542 ASN B N 1
ATOM 10982 C CA . ASN B 2 521 ? 85.860 120.978 72.812 1.00 31.43 1542 ASN B CA 1
ATOM 10983 C C . ASN B 2 521 ? 84.912 121.084 71.626 1.00 31.43 1542 ASN B C 1
ATOM 10984 O O . ASN B 2 521 ? 85.288 121.712 70.632 1.00 31.43 1542 ASN B O 1
ATOM 10989 N N . GLY B 2 522 ? 83.714 120.509 71.681 1.00 32.23 1543 GLY B N 1
ATOM 10990 C CA . GLY B 2 522 ? 82.788 120.531 70.572 1.00 32.23 1543 GLY B CA 1
ATOM 10991 C C . GLY B 2 522 ? 82.831 119.296 69.693 1.00 32.23 1543 GLY B C 1
ATOM 10992 O O . GLY B 2 522 ? 81.814 118.942 69.089 1.00 32.23 1543 GLY B O 1
ATOM 10993 N N . VAL B 2 523 ? 83.984 118.639 69.601 1.00 31.57 1544 VAL B N 1
ATOM 10994 C CA . VAL B 2 523 ? 84.129 117.373 68.893 1.00 31.57 1544 VAL B CA 1
ATOM 10995 C C . VAL B 2 523 ? 84.946 116.455 69.794 1.00 31.57 1544 VAL B C 1
ATOM 10996 O O . VAL B 2 523 ? 86.151 116.670 69.974 1.00 31.57 1544 VAL B O 1
ATOM 11000 N N . TRP B 2 524 ? 84.298 115.444 70.364 1.00 28.87 1545 TRP B N 1
ATOM 11001 C CA . TRP B 2 524 ? 84.969 114.522 71.269 1.00 28.87 1545 TRP B CA 1
ATOM 11002 C C . TRP B 2 524 ? 85.851 113.548 70.498 1.00 28.87 1545 TRP B C 1
ATOM 11003 O O . TRP B 2 524 ? 85.443 112.994 69.475 1.00 28.87 1545 TRP B O 1
ATOM 11014 N N . ASP B 2 525 ? 87.068 113.338 71.001 1.00 27.43 1546 ASP B N 1
ATOM 11015 C CA . ASP B 2 525 ? 87.949 112.286 70.494 1.00 27.43 1546 ASP B CA 1
ATOM 11016 C C . ASP B 2 525 ? 87.532 110.986 71.175 1.00 27.43 1546 ASP B C 1
ATOM 11017 O O . ASP B 2 525 ? 88.079 110.574 72.201 1.00 27.43 1546 ASP B O 1
ATOM 11022 N N . THR B 2 526 ? 86.528 110.333 70.586 1.00 26.28 1547 THR B N 1
ATOM 11023 C CA . THR B 2 526 ? 85.909 109.180 71.229 1.00 26.28 1547 THR B CA 1
ATOM 11024 C C . THR B 2 526 ? 86.828 107.970 71.268 1.00 26.28 1547 THR B C 1
ATOM 11025 O O . THR B 2 526 ? 86.605 107.065 72.080 1.00 26.28 1547 THR B O 1
ATOM 11029 N N . ASP B 2 527 ? 87.844 107.924 70.406 1.00 26.04 1548 ASP B N 1
ATOM 11030 C CA . ASP B 2 527 ? 88.820 106.844 70.465 1.00 26.04 1548 ASP B CA 1
ATOM 11031 C C . ASP B 2 527 ? 89.757 107.011 71.657 1.00 26.04 1548 ASP B C 1
ATOM 11032 O O . ASP B 2 527 ? 90.000 106.056 72.401 1.00 26.04 1548 ASP B O 1
ATOM 11037 N N . LEU B 2 528 ? 90.285 108.222 71.859 1.00 23.85 1549 LEU B N 1
ATOM 11038 C CA . LEU B 2 528 ? 91.135 108.473 73.019 1.00 23.85 1549 LEU B CA 1
ATOM 11039 C C . LEU B 2 528 ? 90.347 108.330 74.315 1.00 23.85 1549 LEU B C 1
ATOM 11040 O O . LEU B 2 528 ? 90.851 107.775 75.297 1.00 23.85 1549 LEU B O 1
ATOM 11045 N N . LEU B 2 529 ? 89.106 108.821 74.333 1.00 23.48 1550 LEU B N 1
ATOM 11046 C CA . LEU B 2 529 ? 88.256 108.645 75.505 1.00 23.48 1550 LEU B CA 1
ATOM 11047 C C . LEU B 2 529 ? 87.939 107.176 75.746 1.00 23.48 1550 LEU B C 1
ATOM 11048 O O . LEU B 2 529 ? 87.749 106.765 76.895 1.00 23.48 1550 LEU B O 1
ATOM 11053 N N . GLY B 2 530 ? 87.870 106.376 74.681 1.00 22.79 1551 GLY B N 1
ATOM 11054 C CA . GLY B 2 530 ? 87.666 104.947 74.854 1.00 22.79 1551 GLY B CA 1
ATOM 11055 C C . GLY B 2 530 ? 88.829 104.271 75.553 1.00 22.79 1551 GLY B C 1
ATOM 11056 O O . GLY B 2 530 ? 88.637 103.466 76.467 1.00 22.79 1551 GLY B O 1
ATOM 11057 N N . GLU B 2 531 ? 90.056 104.581 75.124 1.00 22.68 1552 GLU B N 1
ATOM 11058 C CA . GLU B 2 531 ? 91.231 103.995 75.760 1.00 22.68 1552 GLU B CA 1
ATOM 11059 C C . GLU B 2 531 ? 91.367 104.456 77.206 1.00 22.68 1552 GLU B C 1
ATOM 11060 O O . GLU B 2 531 ? 91.724 103.665 78.086 1.00 22.68 1552 GLU B O 1
ATOM 11066 N N . LEU B 2 532 ? 91.102 105.737 77.466 1.00 19.92 1553 LEU B N 1
ATOM 11067 C CA . LEU B 2 532 ? 91.181 106.250 78.830 1.00 19.92 1553 LEU B CA 1
ATOM 11068 C C . LEU B 2 532 ? 90.157 105.577 79.735 1.00 19.92 1553 LEU B C 1
ATOM 11069 O O . LEU B 2 532 ? 90.452 105.270 80.894 1.00 19.92 1553 LEU B O 1
ATOM 11074 N N . ALA B 2 533 ? 88.949 105.335 79.221 1.00 19.65 1554 ALA B N 1
ATOM 11075 C CA . ALA B 2 533 ? 87.906 104.714 80.031 1.00 19.65 1554 ALA B CA 1
ATOM 11076 C C . ALA B 2 533 ? 88.305 103.312 80.467 1.00 19.65 1554 ALA B C 1
ATOM 11077 O O . ALA B 2 533 ? 88.017 102.898 81.596 1.00 19.65 1554 ALA B O 1
ATOM 11079 N N . GLN B 2 534 ? 88.962 102.560 79.582 1.00 19.37 1555 GLN B N 1
ATOM 11080 C CA . GLN B 2 534 ? 89.412 101.220 79.941 1.00 19.37 1555 GLN B CA 1
ATOM 11081 C C . GLN B 2 534 ? 90.458 101.261 81.049 1.00 19.37 1555 GLN B C 1
ATOM 11082 O O . GLN B 2 534 ? 90.457 100.407 81.942 1.00 19.37 1555 GLN B O 1
ATOM 11088 N N . CYS B 2 535 ? 91.366 102.238 81.005 1.00 18.37 1556 CYS B N 1
ATOM 11089 C CA . CYS B 2 535 ? 92.389 102.336 82.042 1.00 18.37 1556 CYS B CA 1
ATOM 11090 C C . CYS B 2 535 ? 91.777 102.634 83.407 1.00 18.37 1556 CYS B C 1
ATOM 11091 O O . CYS B 2 535 ? 92.183 102.046 84.415 1.00 18.37 1556 CYS B O 1
ATOM 11094 N N . MET B 2 536 ? 90.806 103.550 83.460 1.00 16.93 1557 MET B N 1
ATOM 11095 C CA . MET B 2 536 ? 90.174 103.883 84.733 1.00 16.93 1557 MET B CA 1
ATOM 11096 C C . MET B 2 536 ? 89.386 102.704 85.290 1.00 16.93 1557 MET B C 1
ATOM 11097 O O . MET B 2 536 ? 89.420 102.450 86.497 1.00 16.93 1557 MET B O 1
ATOM 11102 N N . ARG B 2 537 ? 88.672 101.969 84.431 1.00 17.61 1558 ARG B N 1
ATOM 11103 C CA . ARG B 2 537 ? 87.940 100.797 84.907 1.00 17.61 1558 ARG B CA 1
ATOM 11104 C C . ARG B 2 537 ? 88.890 99.748 85.470 1.00 17.61 1558 ARG B C 1
ATOM 11105 O O . ARG B 2 537 ? 88.625 99.159 86.523 1.00 17.61 1558 ARG B O 1
ATOM 11113 N N . ASP B 2 538 ? 90.013 99.516 84.792 1.00 18.45 1559 ASP B N 1
ATOM 11114 C CA . ASP B 2 538 ? 90.887 98.401 85.132 1.00 18.45 1559 ASP B CA 1
ATOM 11115 C C . ASP B 2 538 ? 91.853 98.714 86.268 1.00 18.45 1559 ASP B C 1
ATOM 11116 O O . ASP B 2 538 ? 92.243 97.802 87.000 1.00 18.45 1559 ASP B O 1
ATOM 11121 N N . ALA B 2 539 ? 92.256 99.972 86.436 1.00 14.24 1560 ALA B N 1
ATOM 11122 C CA . ALA B 2 539 ? 93.373 100.292 87.313 1.00 14.24 1560 ALA B CA 1
ATOM 11123 C C . ALA B 2 539 ? 93.042 101.210 88.486 1.00 14.24 1560 ALA B C 1
ATOM 11124 O O . ALA B 2 539 ? 93.916 101.422 89.333 1.00 14.24 1560 ALA B O 1
ATOM 11126 N N . SER B 2 540 ? 91.835 101.765 88.564 1.00 12.80 1561 SER B N 1
ATOM 11127 C CA . SER B 2 540 ? 91.473 102.614 89.693 1.00 12.80 1561 SER B CA 1
ATOM 11128 C C . SER B 2 540 ? 91.350 101.790 90.971 1.00 12.80 1561 SER B C 1
ATOM 11129 O O . SER B 2 540 ? 90.939 100.628 90.950 1.00 12.80 1561 SER B O 1
ATOM 11132 N N . ILE B 2 541 ? 91.710 102.410 92.098 1.00 11.54 1562 ILE B N 1
ATOM 11133 C CA . ILE B 2 541 ? 91.744 101.689 93.368 1.00 11.54 1562 ILE B CA 1
ATOM 11134 C C . ILE B 2 541 ? 90.335 101.330 93.832 1.00 11.54 1562 ILE B C 1
ATOM 11135 O O . ILE B 2 541 ? 90.057 100.175 94.171 1.00 11.54 1562 ILE B O 1
ATOM 11140 N N . CYS B 2 542 ? 89.424 102.297 93.839 1.00 11.09 1563 CYS B N 1
ATOM 11141 C CA . CYS B 2 542 ? 88.112 102.108 94.449 1.00 11.09 1563 CYS B CA 1
ATOM 11142 C C . CYS B 2 542 ? 86.995 102.321 93.429 1.00 11.09 1563 CYS B C 1
ATOM 11143 O O . CYS B 2 542 ? 87.230 102.614 92.255 1.00 11.09 1563 CYS B O 1
ATOM 11146 N N . GLY B 2 543 ? 85.760 102.187 93.920 1.00 12.80 1564 GLY B N 1
ATOM 11147 C CA . GLY B 2 543 ? 84.597 102.212 93.049 1.00 12.80 1564 GLY B CA 1
ATOM 11148 C C . GLY B 2 543 ? 84.376 103.530 92.333 1.00 12.80 1564 GLY B C 1
ATOM 11149 O O . GLY B 2 543 ? 83.818 103.548 91.234 1.00 12.80 1564 GLY B O 1
ATOM 11150 N N . LEU B 2 544 ? 84.779 104.647 92.944 1.00 12.98 1565 LEU B N 1
ATOM 11151 C CA . LEU B 2 544 ? 84.567 105.947 92.309 1.00 12.98 1565 LEU B CA 1
ATOM 11152 C C . LEU B 2 544 ? 85.302 106.030 90.975 1.00 12.98 1565 LEU B C 1
ATOM 11153 O O . LEU B 2 544 ? 84.705 106.355 89.944 1.00 12.98 1565 LEU B O 1
ATOM 11158 N N . GLY B 2 545 ? 86.601 105.730 90.978 1.00 13.21 1566 GLY B N 1
ATOM 11159 C CA . GLY B 2 545 ? 87.362 105.767 89.739 1.00 13.21 1566 GLY B CA 1
ATOM 11160 C C . GLY B 2 545 ? 86.930 104.702 88.750 1.00 13.21 1566 GLY B C 1
ATOM 11161 O O . GLY B 2 545 ? 86.951 104.926 87.538 1.00 13.21 1566 GLY B O 1
ATOM 11162 N N . GLN B 2 546 ? 86.535 103.530 89.251 1.00 14.60 1567 GLN B N 1
ATOM 11163 C CA . GLN B 2 546 ? 86.130 102.432 88.382 1.00 14.60 1567 GLN B CA 1
ATOM 11164 C C . GLN B 2 546 ? 84.815 102.704 87.664 1.00 14.60 1567 GLN B C 1
ATOM 11165 O O . GLN B 2 546 ? 84.527 102.046 86.662 1.00 14.60 1567 GLN B O 1
ATOM 11171 N N . ALA B 2 547 ? 84.019 103.657 88.142 1.00 17.14 1568 ALA B N 1
ATOM 11172 C CA . ALA B 2 547 ? 82.732 103.962 87.540 1.00 17.14 1568 ALA B CA 1
ATOM 11173 C C . ALA B 2 547 ? 82.637 105.374 86.982 1.00 17.14 1568 ALA B C 1
ATOM 11174 O O . ALA B 2 547 ? 81.607 105.719 86.393 1.00 17.14 1568 ALA B O 1
ATOM 11176 N N . ALA B 2 548 ? 83.678 106.196 87.135 1.00 17.57 1569 ALA B N 1
ATOM 11177 C CA . ALA B 2 548 ? 83.591 107.592 86.720 1.00 17.57 1569 ALA B CA 1
ATOM 11178 C C . ALA B 2 548 ? 83.470 107.737 85.207 1.00 17.57 1569 ALA B C 1
ATOM 11179 O O . ALA B 2 548 ? 82.923 108.734 84.728 1.00 17.57 1569 ALA B O 1
ATOM 11181 N N . SER B 2 549 ? 83.963 106.764 84.443 1.00 20.76 1570 SER B N 1
ATOM 11182 C CA . SER B 2 549 ? 83.912 106.818 82.987 1.00 20.76 1570 SER B CA 1
ATOM 11183 C C . SER B 2 549 ? 82.658 106.173 82.403 1.00 20.76 1570 SER B C 1
ATOM 11184 O O . SER B 2 549 ? 82.515 106.140 81.178 1.00 20.76 1570 SER B O 1
ATOM 11187 N N . ASN B 2 550 ? 81.760 105.654 83.241 1.00 22.07 1571 ASN B N 1
ATOM 11188 C CA . ASN B 2 550 ? 80.497 105.111 82.738 1.00 22.07 1571 ASN B CA 1
ATOM 11189 C C . ASN B 2 550 ? 79.671 106.128 81.956 1.00 22.07 1571 ASN B C 1
ATOM 11190 O O . ASN B 2 550 ? 79.162 105.771 80.880 1.00 22.07 1571 ASN B O 1
ATOM 11195 N N . PRO B 2 551 ? 79.469 107.372 82.420 1.00 23.10 1572 PRO B N 1
ATOM 11196 C CA . PRO B 2 551 ? 78.669 108.314 81.613 1.00 23.10 1572 PRO B CA 1
ATOM 11197 C C . PRO B 2 551 ? 79.253 108.595 80.237 1.00 23.10 1572 PRO B C 1
ATOM 11198 O O . PRO B 2 551 ? 78.499 108.750 79.272 1.00 23.10 1572 PRO B O 1
ATOM 11202 N N . VAL B 2 552 ? 80.579 108.674 80.122 1.00 24.14 1573 VAL B N 1
ATOM 11203 C CA . VAL B 2 552 ? 81.199 108.893 78.818 1.00 24.14 1573 VAL B CA 1
ATOM 11204 C C . VAL B 2 552 ? 81.050 107.658 77.938 1.00 24.14 1573 VAL B C 1
ATOM 11205 O O . VAL B 2 552 ? 80.735 107.761 76.748 1.00 24.14 1573 VAL B O 1
ATOM 11209 N N . SER B 2 553 ? 81.270 106.473 78.510 1.00 24.26 1574 SER B N 1
ATOM 11210 C CA . SER B 2 553 ? 81.267 105.244 77.723 1.00 24.26 1574 SER B CA 1
ATOM 11211 C C . SER B 2 553 ? 79.885 104.925 77.167 1.00 24.26 1574 SER B C 1
ATOM 11212 O O . SER B 2 553 ? 79.764 104.480 76.021 1.00 24.26 1574 SER B O 1
ATOM 11215 N N . THR B 2 554 ? 78.831 105.125 77.964 1.00 25.74 1575 THR B N 1
ATOM 11216 C CA . THR B 2 554 ? 77.491 104.763 77.507 1.00 25.74 1575 THR B CA 1
ATOM 11217 C C . THR B 2 554 ? 76.961 105.754 76.477 1.00 25.74 1575 THR B C 1
ATOM 11218 O O . THR B 2 554 ? 76.292 105.356 75.518 1.00 25.74 1575 THR B O 1
ATOM 11222 N N . VAL B 2 555 ? 77.242 107.046 76.658 1.00 26.60 1576 VAL B N 1
ATOM 11223 C CA . VAL B 2 555 ? 76.774 108.047 75.702 1.00 26.60 1576 VAL B CA 1
ATOM 11224 C C . VAL B 2 555 ? 77.394 107.805 74.332 1.00 26.60 1576 VAL B C 1
ATOM 11225 O O . VAL B 2 555 ? 76.714 107.887 73.302 1.00 26.60 1576 VAL B O 1
ATOM 11229 N N . ILE B 2 556 ? 78.688 107.490 74.299 1.00 27.02 1577 ILE B N 1
ATOM 11230 C CA . ILE B 2 556 ? 79.343 107.166 73.037 1.00 27.02 1577 ILE B CA 1
ATOM 11231 C C . ILE B 2 556 ? 78.709 105.932 72.407 1.00 27.02 1577 ILE B C 1
ATOM 11232 O O . ILE B 2 556 ? 78.425 105.906 71.204 1.00 27.02 1577 ILE B O 1
ATOM 11237 N N . LYS B 2 557 ? 78.460 104.898 73.211 1.00 27.95 1578 LYS B N 1
ATOM 11238 C CA . LYS B 2 557 ? 78.000 103.626 72.664 1.00 27.95 1578 LYS B CA 1
ATOM 11239 C C . LYS B 2 557 ? 76.560 103.708 72.166 1.00 27.95 1578 LYS B C 1
ATOM 11240 O O . LYS B 2 557 ? 76.259 103.282 71.046 1.00 27.95 1578 LYS B O 1
ATOM 11246 N N . TYR B 2 558 ? 75.659 104.267 72.972 1.00 28.62 1579 TYR B N 1
ATOM 11247 C CA . TYR B 2 558 ? 74.228 104.155 72.719 1.00 28.62 1579 TYR B CA 1
ATOM 11248 C C . TYR B 2 558 ? 73.605 105.408 72.118 1.00 28.62 1579 TYR B C 1
ATOM 11249 O O . TYR B 2 558 ? 72.388 105.436 71.916 1.00 28.62 1579 TYR B O 1
ATOM 11258 N N . PHE B 2 559 ? 74.396 106.432 71.814 1.00 29.81 1580 PHE B N 1
ATOM 11259 C CA . PHE B 2 559 ? 73.910 107.636 71.138 1.00 29.81 1580 PHE B CA 1
ATOM 11260 C C . PHE B 2 559 ? 74.788 107.930 69.926 1.00 29.81 1580 PHE B C 1
ATOM 11261 O O . PHE B 2 559 ? 75.465 108.959 69.867 1.00 29.81 1580 PHE B O 1
ATOM 11269 N N . PRO B 2 560 ? 74.794 107.041 68.928 1.00 32.65 1581 PRO B N 1
ATOM 11270 C CA . PRO B 2 560 ? 75.701 107.235 67.783 1.00 32.65 1581 PRO B CA 1
ATOM 11271 C C . PRO B 2 560 ? 75.365 108.441 66.928 1.00 32.65 1581 PRO B C 1
ATOM 11272 O O . PRO B 2 560 ? 76.240 108.926 66.200 1.00 32.65 1581 PRO B O 1
ATOM 11276 N N . ASP B 2 561 ? 74.134 108.945 66.990 1.00 34.78 1582 ASP B N 1
ATOM 11277 C CA . ASP B 2 561 ? 73.730 110.060 66.144 1.00 34.78 1582 ASP B CA 1
ATOM 11278 C C . ASP B 2 561 ? 74.289 111.398 66.607 1.00 34.78 1582 ASP B C 1
ATOM 11279 O O . ASP B 2 561 ? 74.095 112.400 65.912 1.00 34.78 1582 ASP B O 1
ATOM 11284 N N . LEU B 2 562 ? 74.961 111.447 67.755 1.00 34.58 1583 LEU B N 1
ATOM 11285 C CA . LEU B 2 562 ? 75.499 112.697 68.272 1.00 34.58 1583 LEU B CA 1
ATOM 11286 C C . LEU B 2 562 ? 76.955 112.935 67.898 1.00 34.58 1583 LEU B C 1
ATOM 11287 O O . LEU B 2 562 ? 77.473 114.023 68.165 1.00 34.58 1583 LEU B O 1
ATOM 11292 N N . PHE B 2 563 ? 77.628 111.961 67.294 1.00 35.31 1584 PHE B N 1
ATOM 11293 C CA . PHE B 2 563 ? 79.061 112.069 67.018 1.00 35.31 1584 PHE B CA 1
ATOM 11294 C C . PHE B 2 563 ? 79.335 111.937 65.526 1.00 35.31 1584 PHE B C 1
ATOM 11295 O O . PHE B 2 563 ? 79.363 110.814 64.993 1.00 35.31 1584 PHE B O 1
ATOM 11303 N N . PRO B 2 564 ? 79.527 113.043 64.808 1.00 42.23 1585 PRO B N 1
ATOM 11304 C CA . PRO B 2 564 ? 79.890 112.946 63.390 1.00 42.23 1585 PRO B CA 1
ATOM 11305 C C . PRO B 2 564 ? 81.279 112.357 63.202 1.00 42.23 1585 PRO B C 1
ATOM 11306 O O . PRO B 2 564 ? 82.184 112.561 64.015 1.00 42.23 1585 PRO B O 1
ATOM 11310 N N . GLU B 2 565 ? 81.443 111.630 62.101 1.00 46.62 1586 GLU B N 1
ATOM 11311 C CA . GLU B 2 565 ? 82.725 111.017 61.770 1.00 46.62 1586 GLU B CA 1
ATOM 11312 C C . GLU B 2 565 ? 83.688 112.046 61.183 1.00 46.62 1586 GLU B C 1
ATOM 11313 O O . GLU B 2 565 ? 83.676 112.305 59.980 1.00 46.62 1586 GLU B O 1
#

B-factor: mean 24.53, std 7.66, range [8.01, 46.62]

Solvent-accessible surface area: 52364 Å² total; per-residue (Å²): 94,51,37,4,38,4,54,58,116,147,16,110,0,100,92,84,30,27,0,9,33,0,0,118,125,83,63,53,100,4,10,16,2,3,20,49,70,57,64,48,21,109,39,18,1,0,5,17,0,5,0,0,37,7,95,85,80,179,36,4,12,5,0,2,66,45,70,12,50,143,59,29,87,1,81,7,80,38,102,59,0,49,105,4,19,32,14,0,0,15,0,9,12,12,26,22,38,109,79,77,90,7,14,26,25,69,5,65,0,15,73,8,0,70,100,35,126,16,88,146,32,130,9,50,59,18,164,56,66,122,59,34,88,56,10,66,4,2,6,4,4,5,47,2,15,7,10,10,28,4,11,25,6,0,10,47,62,2,5,3,39,11,5,2,0,20,0,78,31,11,25,36,2,33,3,0,8,2,0,38,18,78,4,37,37,3,40,18,44,2,15,2,8,12,12,42,5,27,12,7,3,2,6,14,6,31,65,22,20,53,101,125,29,21,91,7,20,111,40,96,95,111,14,126,2,8,15,12,3,16,0,3,9,11,16,0,13,5,14,0,66,103,112,128,6,37,7,0,52,8,22,94,1,61,2,0,66,28,14,2,18,1,10,6,0,12,0,19,51,5,5,46,23,122,22,16,17,53,42,2,5,0,10,55,124,132,38,108,52,71,23,99,25,81,7,69,26,70,72,16,135,88,15,2,89,101,8,92,19,114,66,0,2,77,91,0,4,35,14,1,59,57,16,29,88,116,64,32,122,115,6,0,0,0,0,0,9,2,37,6,1,10,2,6,5,0,0,1,0,14,0,0,5,10,2,1,15,4,3,5,0,0,0,24,20,15,14,23,12,5,0,1,61,28,2,2,85,78,4,1,70,20,18,25,2,1,0,7,3,37,7,0,44,84,5,93,4,0,6,1,0,10,10,22,6,19,34,39,18,19,4,3,0,2,10,5,8,8,0,27,110,117,142,57,8,82,1,0,0,2,15,27,37,120,16,107,0,7,75,25,19,89,86,35,3,57,5,125,40,17,16,5,8,1,0,0,2,0,4,2,8,0,0,12,91,71,49,37,52,54,110,144,35,19,78,32,84,6,70,56,13,120,33,2,87,117,115,6,96,93,29,31,1,110,124,18,22,86,58,0,47,17,81,19,115,26,0,44,49,0,0,65,32,4,13,163,17,147,3,1,0,2,5,0,6,26,21,0,0,9,8,19,8,0,5,21,0,0,35,2,2,7,2,4,0,0,0,11,4,3,4,8,90,94,0,0,1,1,0,2,9,26,24,21,9,0,8,11,1,0,12,7,0,0,0,11,0,52,16,1,0,32,107,43,30,0,90,125,93,75,19,41,97,96,0,42,151,76,30,62,69,93,16,36,71,100,100,11,62,10,1,11,39,0,17,135,13,3,76,81,36,128,6,91,0,0,0,1,8,35,17,14,0,0,2,23,3,10,10,0,60,110,8,18,84,1,0,16,79,9,84,10,0,0,1,2,18,28,2,2,5,24,0,0,13,4,0,21,0,0,0,0,3,3,2,12,7,6,12,30,0,0,6,4,4,2,4,7,20,2,1,32,2,96,65,4,11,74,41,40,70,56,8,79,44,8,32,68,0,0,9,16,0,0,108,61,5,109,25,145,18,127,29,64,11,24,41,70,0,6,57,37,2,33,134,15,8,82,26,10,87,51,3,62,32,111,12,0,110,166,96,17,21,7,14,22,51,7,106,16,86,123,92,116,14,40,71,33,24,27,143,75,18,13,73,35,183,73,23,102,0,86,0,31,38,15,60,78,68,92,25,84,21,76,49,64,149,110,8,75,8,18,1,9,7,6,66,16,20,4,5,27,38,16,1,17,28,0,2,14,0,43,30,0,5,29,51,17,6,24,6,1,0,15,0,6,62,152,6,5,167,139,39,54,8,151,67,29,24,39,0,99,0,24,9,121,48,18,38,10,81,9,61,1,15,12,18,126,46,5,39,106,26,9,0,10,0,2,28,4,1,7,45,1,2,1,5,24,0,2,9,44,26,27,3,108,109,5,69,0,0,1,19,26,12,3,0,0,72,13,60,81,77,99,90,123,22,57,29,45,12,62,2,152,57,158,34,124,22,87,38,48,39,76,4,49,70,20,53,108,122,3,65,82,55,0,75,135,34,0,40,144,106,72,75,93,60,16,32,0,11,52,4,0,10,45,0,25,82,68,66,26,24,0,28,2,65,23,0,5,0,0,0,47,32,12,61,24,10,31,0,23,0,4,18,1,0,23,2,4,64,26,14,24,31,11,50,118,92,89,90,103,38,32,174,28,24,0,49,1,5,41,7,9,3,4,28,31,88,28,1,92,109,22,31,101,29,0,95,153,81,24,50,70,145,56,16,52,6,46,98,5,34,7,10,1,15,7,23,61,2,18,1,1,20,0,23,86,6,36,28,93,122,7,69,58,76,46,0,79,54,7,33,124,76,138,49,25,127,31,108,58,58,135,41,61,46,35,104,52,9,107,94,57,36,3,12,48,6,8,101,101,5,105,95,49,120,15,64,24,96,63,1,4,121,31,1,65,77,2,40,2,96,10,6,51,18,101,1,100,33,1,1,147,44,0,109,45,0,83,67,44,105,42,100,28,22,0,0,0,23,2,16,14,10,25,2,1,5,9,3,5,28,75,21,2,22,64,24,0,0,51,0,0,0,0,0,8,0,0,2,62,0,0,112,6,63,21,0,17,0,6,3,16,18,18,4,10,42,1,57,68,0,0,49,105,0,36,87,92,34,98,178,34,76,24,138,32,49,51,20,41,2,1,11,12,46,7,0,22,48,75,2,0,0,0,27,3,2,19,0,72,24,0,45,4,63,43,115,70,67,89,15,56,64,53,0,0,86,100,73,7,2,0,12,4,21,0,1,0,0,12,19,0,17,19,0,31,83,138,22,13,130,60,13,76,86,46,29,88,77,76,80,86,4,25,9,1,1,0,0,0,5,27,9,113,100,42,9,36,30,86,0,22,5,0,0,11,0,62,54,0,1,89,102,78,0,33,10,37,26,123,63,49,66,37,33,0,0,0,0,1,0,1,9,0,0,0,0,13,20,99,42,47,108,10,36,2,12,16,51,24,0,102,165,62,45,4,62,3,8,13,0,0,0,0,0,2,0,89,108,23,106,14,43,33,8,0,35,33,1,1,98,12,0,32,65,6,0,15,7,25,8,1,0,10,8,8,0,0,28,0,3,51,50,20,7,82,86,56,104,15,69,41,113,7,4,35,74,1,4,63,4,1,93,16,0,2,29,20,41,15,1,30,9,0,3,16,0,4,35,5,0,44,142,36,21,100,123,58,25,112,206

Organism: Methylorubrum extorquens (strain ATCC 14718 / DSM 1338 / JCM 2805 / NCIMB 9133 / AM1) (NCBI:txid272630)

Foldseek 3Di:
DFWEAEQHHTDDDDPPAFQQRRCVVVPNHFDDALDDPFPQQQRDCDLLLRWKDKPPDDDTDRRSHHHDHHHIYIYCPDPVNLVSNLVSLQVLLQQAPDLQFALHNPFQSNVSCVVSVHDHHPDHYDDDDAWFCLAPWKTAACSNPPPSCQLVSQCCRQLNVPFWDFDDDDPNTDIAGDVNDGPNPGSDQQQCSSQVRHRGSSMHTPLQADPVSGGGDAFPDWDWFWALWWQLIWIKIFGHHPQATRWIWGDCDPRFRGTGGNCRTFQPHLQVFPLFDFFKKFFDPPDAFDLPFDADSVDRPVTIDGDHPVVLLCVQLVVLVVCCVPQHLQQEAEEAALSDFLLLLLLVQVCSFPLSQALRFAYCVLQWFLLLQLLCCQFFVDNAFQFDLLLQLVAQEEEEEADACCQQPSSSVSSNVNSCPPVVRAYEYEDLFDHPCNVSHNYYHNWDQQQLLLLLLQLVLLCLVVVLFDPVLCVPFADDVVVSSVPSPPRHLVVSCVVGVHHNVVSNVVSCVQLVTPAYAYEYTDSQQQFLCSNQSSLSVVLSCRRSVRAQDRSGTYFHFGTGNFNVSSVQSSSRFQAHHNRHGLQDPVVQVVVCVLQVHHHDSDTHDYDLRVLVCLLVVSHAEYEYEHDACCQQPFQNSSSSVSLSSHNAYEYEDGGCGPSVSNHRMYAREHHQQAAWHWGAHSQQKIFIGDHDGHRPHNHYHSSVSSVSSSVSSVHDDDDPGHQSSVVSSVVPRVQCPLPHPVLNVVPGIAHTDDDHVPDGHDSGDQNPFGPDPVRHTYRDHHDRDGGPAAADPVFQAKEFEDDGNQAHAQRSSRCSRVSSCVSPVFFEKEDAPVVCVVQVHDQQFKKWKDDPQDIAIGGYHHDNRNDPRYMYGYQHDPNGGLSSHAACDANPRSRHHNRGTHTMDMHGD/DPCVDDPDPCVVVPPDDPDDPDDDADPVLLVVLCVLCDPPDLAQLCLVVSLVSVCVVPVAAEPNNLVSSCVVNVHDSCFSVVFQVLFDQHHYAYPPGQDDAQKEKEWEDFQLQVLVPSVVQLVCCCVPPDDSRYHYYYDHALQQSQQHGWMAIQLDIDGVDHDVVVVVCVVVVVRHYDQDDAQADVNCVVVVPPVVVVCDVVCVQPLVNLLVLQVLLLQFALQFQGHRPSVLLVLLLPADDDEAEEEQAQPRFHQDNPLLVCLRYPVSLLVSLRSSSCVSSVHQEYEYEHEQSNVNSVVSCVVRVVVDDPDRHYYHYHYGRHASLCSPQQLVLQSSSNGHSDHDFDPVDQCCQTRVGHRYHYGYSVSSSCSVVSSVVTSVVQQVFAPPPDGGWAWAQEHEQFDAGGTDTHGAFAFPVCCRVVPGRHGHPPWAFFWKAQAGLLFAIAGPVPRPFTAHAPRSVVLVGHNGSRRMYTYTPPDDLLVSLLSSLVVQQVNPSCPDCLRVVLSVVQNVQSPPQAHPLVVLVVSLVCQLVPPRDDSSNRSSRHVVNCVVRVVVRHDD

Nearest PDB structures (foldseek):
  7vw6-assembly1_B  TM=1.002E+00  e=0.000E+00  Methylorubrum extorquens AM1
  8j83-assembly1_B  TM=9.942E-01  e=0.000E+00  Methylorubrum extorquens AM1
  7p5h-assembly1_b  TM=7.864E-01  e=5.646E-42  Thermotoga maritima MSB8
  7p91-assembly1_b  TM=7.826E-01  e=8.920E-42  Thermotoga maritima MSB8
  7p92-assembly1_B  TM=7.792E-01  e=1.311E-40  Thermotoga maritima MSB8